Protein AF-A0A6J2PYZ8-F1 (afdb_monomer)

Secondary structure (DSSP, 8-state):
----------------------------------------------------EEEE-SS-SEE-TT--EEEEEE-TT---EEEEEEETTEEPPSS-TTB-TTS-EEEE----TT----EEEEEEESS-TT-EEEE---B--EE------EEEE-SS-SEEETT--EEEEEE-S-TT-EEEEEEEEE-SSSEEEEE-------TTEEEESS--GGG-EEEEEEEEEGGGTEEEEE---EEEEEESS----EEEEE---SS-BTT-EEEEEEE--SSS--EEEEEETTEEPS--SSEEEEE--GGG-EEEEEEEEETTTEEPPPPPPEEE--B-----EEEE-SS-SSB-TT--EEEEEE-SS-S-EEEEEEETTEE--S---TTS-EEEESS--GGG-EEEEEEEEESSSS-BPPP---EEE-B------EEEEEES--SSB-TT--EEEEEEESS-S--EEEEEETTEEES--SSEEEESS--GGG-SEEEEEEEE-SSS-EE------EE--B--PPP--EEEEES-SSEEETT--EEEEEE--S-S-EEEEEEETTEEPS--SSEEEESS--GGG-EEEEEEEEETTT--EEEEPPPEEEEEEPPPPPEEEESSS-SEE-TT--EEEEEE-TTTTSEEEEEEETTEE--S-B-TTS-EEEESS--GGG-EEEEEEEEETTSS-BPPPPBPEEEEE-SSPPBPEEEEES--SEE-TT--EEEEEE--S-S-PEEEEEETTEEES--SSEEEESS--GGG-EEEEEEEEE-SSS-EE-BPPPPEEEEE--SPP--EEEEES--SEEETT--EEEEEE--S-S-EEEEEEETTEEPS--SSEEEESS--GGG-EEEEEEEEETTT--EEEEPPPEEEEEEPPPPPEEEESSS-SEE-TT--EEEEEE-TTTTSEEEEEEETTEEPPP-SSEEE-TTS-EEEESS--GGG-EEEEEEEEESSSS-EEEEPPPEEEEE-SSPPPEEEEEES--SEEETT--EEEEEEESS-S-PEEEEEETTEEE---SSEEEESS--GGG-EEEEEEEEE-SSS-EEPPPPPPEEEEEEPPPBEEEEE-SS-S---TT--EEEEEEETT--S--EEEEEETTEEEEEE-SEEEE-TTT-TT---EEEEEE-SSSSSBPBPPPPB----------------------------------------------------------------------------------------------------------

Radius of gyration: 91.3 Å; Cα contacts (8 Å, |Δi|>4): 2600; chains: 1; bounding box: 168×180×264 Å

Mean predicted aligned error: 24.34 Å

Sequence (1258 aa):
MWLVKVFSVIYFTAVCAAQDPENVSTVSRDVSPASPRPTSMKITTVDEPPVPSLQLLSHWPDVFPSEKVELSCNVAGSSDWTFSWYRNTQKLQDPDPNVSAEGSKLTITAATKTYSGNYSCNGHHKTNTGRATQTSNSVEVRVYDLPKPSLKLLSPWPDVFENETVEFSCEGESADWTITWYKVTKGTNEEKLEDIENLEMLDSYLNITEVTQADEGGYACKAQLESRKVSSGFSDTFQITVYENLPKPTVSKVPTFYPMYVGETVNFTCNVDVSSGWEYQWYKNGVQFSDANKTISIRLSLSDQGKYWCMAYRGETTSTDVSKEIQQDVLEIPVPSVQQITDWMDVFPTESVKLSCNMSDSSDWIYTWYKDEKEVQAPFDSKGATLTITSASAAHEGQYKCKGHLNERSVSSRLGSGLSLKVYDKKPEVILTQDPEYNVMFPGESVSFSCHINVSIGWEYLWYQDGNPLTASGNKYPISSVGTTNMGSYKCEAKRGSEQNFLTIVSQDIRLEVTENKPKPSMTQQPAVDMVYTGESVSFNCKVDSSSGWVYYWYKNGTPLPINTGSFIISDASLSNSGTYNCMAIRDKTKYKTEHSVERILRVSEIPVPSVQQITDWMDVFPTESVKLSCNMSDSSDWTYTWYKDEKEVQAPFDSKGATLTITSASAAHEGQYKCKGHLNERSVSSRLGSGLSLKVYDKKPEVILTQDPEYNVMFPGESVSFSCHINVSIGWEYLWYQDGNPLTASGNKYAISSVGTTNMGSYKCEAKRGSEQNFLTIVSQDIRLEVTENKPKPSMTQQPAVDMVYTGESVSFNCKVDSSSGWVYYWYKNGTPLLINTGSFIISDASLSNSGTYNCMAIRDKTKYKTEHSVERILRVSEIPVPSVQQITDWMDVFPTESVKLSCNMSHSSDWTYTWYKDRQQVQADNTVSFDSDAATLSISSASASHRGQYSCLGKLKSRPVSSIVSSEITLHVYDTKPRVTLMQNPIHNVMHTGDPVTYSCHINVSSGWEYLWHKDGSPLNLFGNNHSISSAVRKNTGSYQCQVKRGSKTIFWSDQSQAVKLDIEERPKADIILLTGWSEVFSTDSLVLRCGMQESQDIWNYTWFKEGKQINLLSEKHTVTPQNDPEQSQYTCEGIRTGRPSYSKRSDPYMTKNLLLKRKVLLSISGCIFFGIIIVFPGCIVLRIFCKPADGEEKPEETELFITMAQLKNSDEGEENGTICSETTPLPITLQEDQGVTSESHDTTENNGELISFKH

InterPro domains:
  IPR003598 Immunoglobulin subtype 2 [SM00408] (64-128)
  IPR003598 Immunoglobulin subtype 2 [SM00408] (161-228)
  IPR003598 Immunoglobulin subtype 2 [SM00408] (261-317)
  IPR003598 Immunoglobulin subtype 2 [SM00408] (348-409)
  IPR003598 Immunoglobulin subtype 2 [SM00408] (442-499)
  IPR003598 Immunoglobulin subtype 2 [SM00408] (533-590)
  IPR003598 Immunoglobulin subtype 2 [SM00408] (622-683)
  IPR003598 Immunoglobulin subtype 2 [SM00408] (716-773)
  IPR003598 Immunoglobulin subtype 2 [SM00408] (807-864)
  IPR003598 Immunoglobulin subtype 2 [SM00408] (896-961)
  IPR003598 Immunoglobulin subtype 2 [SM00408] (994-1051)
  IPR003599 Immunoglobulin domain subtype [SM00409] (58-144)
  IPR003599 Immunoglobulin domain subtype [SM00409] (155-243)
  IPR003599 Immunoglobulin domain subtype [SM00409] (255-327)
  IPR003599 Immunoglobulin domain subtype [SM00409] (342-424)
  IPR003599 Immunoglobulin domain subtype [SM00409] (436-515)
  IPR003599 Immunoglobulin domain subtype [SM00409] (527-601)
  IPR003599 Immunoglobulin domain subtype [SM00409] (616-698)
  IPR003599 Immunoglobulin domain subtype [SM00409] (710-789)
  IPR003599 Immunoglobulin domain subtype [SM00409] (801-875)

Foldseek 3Di:
DDDDDDDDDDDDDDDDDDDDDDDDDDDDDDDDDDDDDDDYDDDYYDDDDDDAAKDWPDPDQEDEQQDWTKIFHDDPPDPQKAKWKDWPNHTDDVVDPQADPRNTMGIGGGDDFVVWTKMWMWMAGNPPRVDTDDTHDMDTHGYDDDDWKEKDWDDPDLEEEFQAKTKMWMDDDDDLKAKWKWFFDDDPPDTDTDTPPDDDDDRTMDMDRGDDQVNFGKMWMWIANVVRGDTDDIYDMDGHHYDHDAWAKEKDKPDDDPDAAQFAKMKMFMDTDDDDQKWKWKDWPNHTDPDRDRMDMDGDDQVPWTKMWMWIAHPDPGTHDIYDIDTDGYHYAWAKEKDWPDQFQAAEFFDWTKIFMDTPDDDQKAKWKDWPNHTDDADADPRRTMHIGRGDDPVQWGKMWMWIDGPPDPGTHDIYDIDTGDYDYDAWAKEKDKPPPKPEAEWQFKMKIFMDIPGTDAKWKWKDWQRHTDPGGDRMDIDRTDDPVPWTKMWMWIWGDDPDIDTHDIYDIDTYHYDHDFWEKEKDKPPPDQEDEFQAKIKMFIDTDDMDQKFKWKDFQNHTDPHGDRMDMDNTDDQVPWGKMKIKIAGNGRRRTGDIYDIGGHGYYHQWAWAWDWPDQFLEAEFQDKTKIFTDTPPRPFKAKWKDWPNHTDDADAPPRNGMGIDRGDDPVPFTWMWMKIDGPPDRDIHDIHDTDTRDYDHHFWDKEKDKPPPKQEEEWFFKIKIFIDTDGTDAKFKWKDFQRHTDPDGDRMDIDRTDDPVPFGWIKMWIWGDDVDTDIGPIYHTDGYHYDHDFWEKAKDKPVRDQEDEFQAKMKMFIDTDNIDQKFKWKDWQNHTDPHGDRMDMDRGDDQVPWTKMWMKIAGNPRRDIGDIHDIGTHGYYHDWAKAKDWPPPWLEAEWFDKGKIFIATVVRVFKAKWKDWQNHTDDDDPFWDAPPRSRMIMGRTDAPVPWTWMWMKIAGPPDRDIHDIYHTDTRHYDHHFWAKAKDKPPPDQEDEFFDKIKMFIDTDDDDAKWKWKDWQNHTDPDTDRMDIDRGDDQVPFTKIKMWIWGDDPRIDTGDIYDIRTHGYYYFFEKEKDWPPPDQEAPPPDKTKIFMDTDPDPDDWFKWKDKVNHTDPDSDRMDMGHCVRCVPKIKMKMKTADPDPVRIGHIYDIDIGDYDDDDDDDDDDDDDDDDDDDDDDDDDDDDDDDDDDDDDDDDDDDDDDDDDDDDDDDDDDDYDDDDDDDDDDDDDDDDDDDDDDDDDDDDDDDDDDDDDDDDDD

Nearest PDB structures (foldseek):
  6grs-assembly1_B  TM=1.734E-01  e=4.015E-24  Mus musculus
  6zdx-assembly1_B  TM=2.141E-01  e=3.101E-15  Homo sapiens
  5z5k-assembly1_A  TM=2.895E-01  e=7.002E-14  Rattus norvegicus
  5k70-assembly4_D  TM=2.344E-01  e=1.889E-14  Mus musculus
  5d71-assembly1_L  TM=3.593E-01  e=8.509E-04  Homo sapiens

Structure (mmCIF, N/CA/C/O backbone):
data_AF-A0A6J2PYZ8-F1
#
_entry.id   AF-A0A6J2PYZ8-F1
#
loop_
_atom_site.group_PDB
_atom_site.id
_atom_site.type_symbol
_atom_site.label_atom_id
_atom_site.label_alt_id
_atom_site.label_comp_id
_atom_site.label_asym_id
_atom_site.label_entity_id
_atom_site.label_seq_id
_atom_site.pdbx_PDB_ins_code
_atom_site.Cartn_x
_atom_site.Cartn_y
_atom_site.Cartn_z
_atom_site.occupancy
_atom_site.B_iso_or_equiv
_atom_site.auth_seq_id
_atom_site.auth_comp_id
_atom_site.auth_asym_id
_atom_site.auth_atom_id
_atom_site.pdbx_PDB_model_num
ATOM 1 N N . MET A 1 1 ? -8.470 -29.893 29.279 1.00 32.50 1 MET A N 1
ATOM 2 C CA . MET A 1 1 ? -8.365 -31.075 28.387 1.00 32.50 1 MET A CA 1
ATOM 3 C C . MET A 1 1 ? -8.376 -30.576 26.936 1.00 32.50 1 MET A C 1
ATOM 5 O O . MET A 1 1 ? -8.956 -29.522 26.727 1.00 32.50 1 MET A O 1
ATOM 9 N N . TRP A 1 2 ? -7.616 -31.095 25.957 1.00 28.53 2 TRP A N 1
ATOM 10 C CA . TRP A 1 2 ? -7.454 -32.494 25.487 1.00 28.53 2 TRP A CA 1
ATOM 11 C C . TRP A 1 2 ? -8.761 -33.084 24.903 1.00 28.53 2 TRP A C 1
ATOM 13 O O . TRP A 1 2 ? -9.775 -32.998 25.582 1.00 28.53 2 TRP A O 1
ATOM 23 N N . LEU A 1 3 ? -8.805 -33.721 23.717 1.00 29.58 3 LEU A N 1
ATOM 24 C CA . LEU A 1 3 ? -7.824 -33.817 22.609 1.00 29.58 3 LEU A CA 1
ATOM 25 C C . LEU A 1 3 ? -8.491 -34.402 21.317 1.00 29.58 3 LEU A C 1
ATOM 27 O O . LEU A 1 3 ? -9.352 -35.256 21.446 1.00 29.58 3 LEU A O 1
ATOM 31 N N . VAL A 1 4 ? -8.006 -34.025 20.117 1.00 31.92 4 VAL A N 1
ATOM 32 C CA . VAL A 1 4 ? -7.855 -34.840 18.863 1.00 31.92 4 VAL A CA 1
ATOM 33 C C . VAL A 1 4 ? -9.047 -35.523 18.112 1.00 31.92 4 VAL A C 1
ATOM 35 O O . VAL A 1 4 ? -9.898 -36.180 18.687 1.00 31.92 4 VAL A O 1
ATOM 38 N N . LYS A 1 5 ? -8.975 -35.398 16.764 1.00 32.19 5 LYS A N 1
ATOM 39 C CA . LYS A 1 5 ? -9.455 -36.200 15.588 1.00 32.19 5 LYS A CA 1
ATOM 40 C C . LYS A 1 5 ? -10.357 -37.456 15.757 1.00 32.19 5 LYS A C 1
ATOM 42 O O . LYS A 1 5 ? -10.081 -38.277 16.619 1.00 32.19 5 LYS A O 1
ATOM 47 N N . VAL A 1 6 ? -11.187 -37.750 14.728 1.00 28.92 6 VAL A N 1
ATOM 48 C CA . VAL A 1 6 ? -11.035 -38.878 13.739 1.00 28.92 6 VAL A CA 1
ATOM 49 C C . VAL A 1 6 ? -12.132 -38.834 12.625 1.00 28.92 6 VAL A C 1
ATOM 51 O O . VAL A 1 6 ? -13.004 -37.972 12.665 1.00 28.92 6 VAL A O 1
ATOM 54 N N . PHE A 1 7 ? -11.999 -39.658 11.570 1.00 30.84 7 PHE A N 1
ATOM 55 C CA . PHE A 1 7 ? -12.661 -39.621 10.243 1.00 30.84 7 PHE A CA 1
ATOM 56 C C . PHE A 1 7 ? -13.963 -40.456 10.062 1.00 30.84 7 PHE A C 1
ATOM 58 O O . PHE A 1 7 ? -14.124 -41.499 10.682 1.00 30.84 7 PHE A O 1
ATOM 65 N N . SER A 1 8 ? -14.790 -39.992 9.108 1.00 32.28 8 SER A N 1
ATOM 66 C CA . SER A 1 8 ? -15.518 -40.640 7.976 1.00 32.28 8 SER A CA 1
ATOM 67 C C . SER A 1 8 ? -16.024 -42.106 7.951 1.00 32.28 8 SER A C 1
ATOM 69 O O . SER A 1 8 ? -15.432 -43.025 8.501 1.00 32.28 8 SER A O 1
ATOM 71 N N . VAL A 1 9 ? -17.075 -42.317 7.131 1.00 31.59 9 VAL A N 1
ATOM 72 C CA . VAL A 1 9 ? -17.690 -43.604 6.699 1.00 31.59 9 VAL A CA 1
ATOM 73 C C . VAL A 1 9 ? -17.970 -43.556 5.169 1.00 31.59 9 VAL A C 1
ATOM 75 O O . VAL A 1 9 ? -17.914 -42.471 4.592 1.00 31.59 9 VAL A O 1
ATOM 78 N N . ILE A 1 10 ? -18.216 -44.694 4.488 1.00 36.31 10 ILE A N 1
ATOM 79 C CA . ILE A 1 10 ? -18.194 -44.843 3.006 1.00 36.31 10 ILE A CA 1
ATOM 80 C C . ILE A 1 10 ? -19.425 -45.616 2.446 1.00 36.31 10 ILE A C 1
ATOM 82 O O . ILE A 1 10 ? -19.970 -46.486 3.121 1.00 36.31 10 ILE A O 1
ATOM 86 N N . TYR A 1 11 ? -19.816 -45.326 1.194 1.00 30.72 11 TYR A N 1
ATOM 87 C CA . TYR A 1 11 ? -20.765 -46.044 0.304 1.00 30.72 11 TYR A CA 1
ATOM 88 C C . TYR A 1 11 ? -20.136 -46.113 -1.118 1.00 30.72 11 TYR A C 1
ATOM 90 O O . TYR A 1 11 ? -19.467 -45.149 -1.476 1.00 30.72 11 TYR A O 1
ATOM 98 N N . PHE A 1 12 ? -20.355 -47.080 -2.029 1.00 30.48 12 PHE A N 1
ATOM 99 C CA . PHE A 1 12 ? -20.549 -48.552 -1.983 1.00 30.48 12 PHE A CA 1
ATOM 100 C C . PHE A 1 12 ? -20.408 -49.105 -3.444 1.00 30.48 12 PHE A C 1
ATOM 102 O O . PHE A 1 12 ? -20.537 -48.311 -4.372 1.00 30.48 12 PHE A O 1
ATOM 109 N N . THR A 1 13 ? -20.251 -50.430 -3.667 1.00 33.50 13 THR A N 1
ATOM 110 C CA . THR A 1 13 ? -20.208 -51.158 -4.992 1.00 33.50 13 THR A CA 1
ATOM 111 C C . THR A 1 13 ? -18.964 -50.900 -5.891 1.00 33.50 13 THR A C 1
ATOM 113 O O . THR A 1 13 ? -18.369 -49.839 -5.765 1.00 33.50 13 THR A O 1
ATOM 116 N N . ALA A 1 14 ? -18.486 -51.750 -6.830 1.00 33.97 14 ALA A N 1
ATOM 117 C CA . ALA A 1 14 ? -18.586 -53.203 -7.166 1.00 33.97 14 ALA A CA 1
ATOM 118 C C . ALA A 1 14 ? -17.681 -53.503 -8.422 1.00 33.97 14 ALA A C 1
ATOM 120 O O . ALA A 1 14 ? -17.333 -52.538 -9.093 1.00 33.97 14 ALA A O 1
ATOM 121 N N . VAL A 1 15 ? -17.280 -54.712 -8.891 1.00 31.75 15 VAL A N 1
ATOM 122 C CA . VAL A 1 15 ? -17.178 -56.122 -8.401 1.00 31.75 15 VAL A CA 1
ATOM 123 C C . VAL A 1 15 ? -16.319 -56.964 -9.404 1.00 31.75 15 VAL A C 1
ATOM 125 O O . VAL A 1 15 ? -16.527 -56.814 -10.600 1.00 31.75 15 VAL A O 1
ATOM 128 N N . CYS A 1 16 ? -15.459 -57.884 -8.913 1.00 30.91 16 CYS A N 1
ATOM 129 C CA . CYS A 1 16 ? -14.822 -59.073 -9.569 1.00 30.91 16 CYS A CA 1
ATOM 130 C C . CYS A 1 16 ? -13.926 -58.947 -10.837 1.00 30.91 16 CYS A C 1
ATOM 132 O O . CYS A 1 16 ? -14.216 -58.169 -11.734 1.00 30.91 16 CYS A O 1
ATOM 134 N N . ALA A 1 17 ? -12.884 -59.780 -11.044 1.00 32.44 17 ALA A N 1
ATOM 135 C CA . ALA A 1 17 ? -12.149 -60.785 -10.222 1.00 32.44 17 ALA A CA 1
ATOM 136 C C . ALA A 1 17 ? -10.915 -61.312 -11.026 1.00 32.44 17 ALA A C 1
ATOM 138 O O . ALA A 1 17 ? -10.863 -61.066 -12.226 1.00 32.44 17 ALA A O 1
ATOM 139 N N . ALA A 1 18 ? -9.927 -62.060 -10.501 1.00 29.61 18 ALA A N 1
ATOM 140 C CA . ALA A 1 18 ? -9.557 -62.387 -9.109 1.00 29.61 18 ALA A CA 1
ATOM 141 C C . ALA A 1 18 ? -8.125 -61.876 -8.768 1.00 29.61 18 ALA A C 1
ATOM 143 O O . ALA A 1 18 ? -8.055 -60.742 -8.303 1.00 29.61 18 ALA A O 1
ATOM 144 N N . GLN A 1 19 ? -6.971 -62.534 -9.000 1.00 28.67 19 GLN A N 1
ATOM 145 C CA . GLN A 1 19 ? -6.603 -63.930 -9.345 1.00 28.67 19 GLN A CA 1
ATOM 146 C C . GLN A 1 19 ? -5.056 -64.092 -9.221 1.00 28.67 19 GLN A C 1
ATOM 148 O O . GLN A 1 19 ? -4.351 -63.087 -9.243 1.00 28.67 19 GLN A O 1
ATOM 153 N N . ASP A 1 20 ? -4.467 -65.291 -9.311 1.00 35.50 20 ASP A N 1
ATOM 154 C CA . ASP A 1 20 ? -4.245 -66.226 -8.185 1.00 35.50 20 ASP A CA 1
ATOM 155 C C . ASP A 1 20 ? -3.051 -67.166 -8.476 1.00 35.50 20 ASP A C 1
ATOM 157 O O . ASP A 1 20 ? -2.723 -67.350 -9.655 1.00 35.50 20 ASP A O 1
ATOM 161 N N . PRO A 1 21 ? -2.434 -67.826 -7.466 1.00 45.81 21 PRO A N 1
ATOM 162 C CA . PRO A 1 21 ? -2.659 -67.765 -6.005 1.00 45.81 21 PRO A CA 1
ATOM 163 C C . PRO A 1 21 ? -1.534 -66.938 -5.312 1.00 45.81 21 PRO A C 1
ATOM 165 O O . PRO A 1 21 ? -1.051 -66.006 -5.944 1.00 45.81 21 PRO A O 1
ATOM 168 N N . GLU A 1 22 ? -1.043 -67.064 -4.063 1.00 30.88 22 GLU A N 1
ATOM 169 C CA . GLU A 1 22 ? -1.050 -67.994 -2.896 1.00 30.88 22 GLU A CA 1
ATOM 170 C C . GLU A 1 22 ? -0.794 -67.124 -1.613 1.00 30.88 22 GLU A C 1
ATOM 172 O O . GLU A 1 22 ? -0.346 -65.987 -1.748 1.00 30.88 22 GLU A O 1
ATOM 177 N N . ASN A 1 23 ? -0.851 -67.560 -0.340 1.00 29.19 23 ASN A N 1
ATOM 178 C CA . ASN A 1 23 ? -1.755 -68.400 0.486 1.00 29.19 23 ASN A CA 1
ATOM 179 C C . ASN A 1 23 ? -1.157 -68.424 1.936 1.00 29.19 23 ASN A C 1
ATOM 181 O O . ASN A 1 23 ? -0.111 -67.819 2.161 1.00 29.19 23 ASN A O 1
ATOM 185 N N . VAL A 1 24 ? -1.690 -69.037 3.006 1.00 31.03 24 VAL A N 1
ATOM 186 C CA . VAL A 1 24 ? -2.994 -69.662 3.301 1.00 31.03 24 VAL A CA 1
ATOM 187 C C . VAL A 1 24 ? -3.332 -69.429 4.790 1.00 31.03 24 VAL A C 1
ATOM 189 O O . VAL A 1 24 ? -2.463 -69.581 5.640 1.00 31.03 24 VAL A O 1
ATOM 192 N N . SER A 1 25 ? -4.604 -69.151 5.114 1.00 28.91 25 SER A N 1
ATOM 193 C CA . SER A 1 25 ? -5.242 -69.189 6.464 1.00 28.91 25 SER A CA 1
ATOM 194 C C . SER A 1 25 ? -4.668 -68.320 7.618 1.00 28.91 25 SER A C 1
ATOM 196 O O . SER A 1 25 ? -3.472 -68.318 7.865 1.00 28.91 25 SER A O 1
ATOM 198 N N . THR A 1 26 ? -5.386 -67.519 8.426 1.00 30.78 26 THR A N 1
ATOM 199 C CA . THR A 1 26 ? -6.819 -67.224 8.729 1.00 30.78 26 THR A CA 1
ATOM 200 C C . THR A 1 26 ? -7.565 -68.065 9.804 1.00 30.78 26 THR A C 1
ATOM 202 O O . THR A 1 26 ? -7.314 -69.248 9.980 1.00 30.78 26 THR A O 1
ATOM 205 N N . VAL A 1 27 ? -8.537 -67.401 10.479 1.00 32.75 27 VAL A N 1
ATOM 206 C CA . VAL A 1 27 ? -9.707 -67.925 11.258 1.00 32.75 27 VAL A CA 1
ATOM 207 C C . VAL A 1 27 ? -9.625 -68.124 12.808 1.00 32.75 27 VAL A C 1
ATOM 209 O O . VAL A 1 27 ? -9.594 -69.227 13.330 1.00 32.75 27 VAL A O 1
ATOM 212 N N . SER A 1 28 ? -9.804 -67.004 13.536 1.00 29.86 28 SER A N 1
ATOM 213 C CA . SER A 1 28 ? -10.987 -66.670 14.391 1.00 29.86 28 SER A CA 1
ATOM 214 C C . SER A 1 28 ? -11.250 -67.170 15.849 1.00 29.86 28 SER A C 1
ATOM 216 O O . SER A 1 28 ? -11.168 -68.352 16.150 1.00 29.86 28 SER A O 1
ATOM 218 N N . ARG A 1 29 ? -11.833 -66.223 16.627 1.00 33.47 29 ARG A N 1
ATOM 219 C CA . ARG A 1 29 ? -12.953 -66.297 17.619 1.00 33.47 29 ARG A CA 1
ATOM 220 C C . ARG A 1 29 ? -12.786 -66.722 19.107 1.00 33.47 29 ARG A C 1
ATOM 222 O O . ARG A 1 29 ? -12.681 -67.891 19.440 1.00 33.47 29 ARG A O 1
ATOM 229 N N . ASP A 1 30 ? -13.038 -65.708 19.953 1.00 28.58 30 ASP A N 1
ATOM 230 C CA . ASP A 1 30 ? -14.061 -65.614 21.027 1.00 28.58 30 ASP A CA 1
ATOM 231 C C . ASP A 1 30 ? -13.911 -66.227 22.452 1.00 28.58 30 ASP A C 1
ATOM 233 O O . ASP A 1 30 ? -13.783 -67.427 22.657 1.00 28.58 30 ASP A O 1
ATOM 237 N N . VAL A 1 31 ? -14.160 -65.328 23.429 1.00 32.19 31 VAL A N 1
ATOM 238 C CA . VAL A 1 31 ? -14.712 -65.496 24.803 1.00 32.19 31 VAL A CA 1
ATOM 239 C C . VAL A 1 31 ? -13.803 -65.941 25.984 1.00 32.19 31 VAL A C 1
ATOM 241 O O . VAL A 1 31 ? -13.267 -67.039 26.061 1.00 32.19 31 VAL A O 1
ATOM 244 N N . SER A 1 32 ? -13.729 -65.032 26.971 1.00 29.23 32 SER A N 1
ATOM 245 C CA . SER A 1 32 ? -13.197 -65.105 28.357 1.00 29.23 32 SER A CA 1
ATOM 246 C C . SER A 1 32 ? -13.974 -66.095 29.275 1.00 29.23 32 SER A C 1
ATOM 248 O O . SER A 1 32 ? -15.089 -66.438 28.884 1.00 29.23 32 SER A O 1
ATOM 250 N N . PRO A 1 33 ? -13.542 -66.472 30.521 1.00 38.66 33 PRO A N 1
ATOM 251 C CA . PRO A 1 33 ? -12.645 -65.723 31.431 1.00 38.66 33 PRO A CA 1
ATOM 252 C C . PRO A 1 33 ? -11.700 -66.525 32.390 1.00 38.66 33 PRO A C 1
ATOM 254 O O . PRO A 1 33 ? -11.682 -67.746 32.419 1.00 38.66 33 PRO A O 1
ATOM 257 N N . ALA A 1 34 ? -11.002 -65.773 33.262 1.00 26.53 34 ALA A N 1
ATOM 258 C CA . ALA A 1 34 ? -10.495 -66.135 34.609 1.00 26.53 34 ALA A CA 1
ATOM 259 C C . ALA A 1 34 ? -9.280 -67.099 34.815 1.00 26.53 34 ALA A C 1
ATOM 261 O O . ALA A 1 34 ? -9.366 -68.313 34.707 1.00 26.53 34 ALA A O 1
ATOM 262 N N . SER A 1 35 ? -8.173 -66.477 35.264 1.00 31.56 35 SER A N 1
ATOM 263 C CA . SER A 1 35 ? -7.057 -66.900 36.164 1.00 31.56 35 SER A CA 1
ATOM 264 C C . SER A 1 35 ? -7.267 -68.110 37.123 1.00 31.56 35 SER A C 1
ATOM 266 O O . SER A 1 35 ? -8.413 -68.275 37.543 1.00 31.56 35 SER A O 1
ATOM 268 N N . PRO A 1 36 ? -6.224 -68.840 37.645 1.00 41.25 36 PRO A N 1
ATOM 269 C CA . PRO A 1 36 ? -4.743 -68.716 37.512 1.00 41.25 36 PRO A CA 1
ATOM 270 C C . PRO A 1 36 ? -3.955 -70.037 37.156 1.00 41.25 36 PRO A C 1
ATOM 272 O O . PRO A 1 36 ? -4.533 -71.068 36.837 1.00 41.25 36 PRO A O 1
ATOM 275 N N . ARG A 1 37 ? -2.601 -69.994 37.229 1.00 40.69 37 ARG A N 1
ATOM 276 C CA . ARG A 1 37 ? -1.563 -71.092 37.207 1.00 40.69 37 ARG A CA 1
ATOM 277 C C . ARG A 1 37 ? -1.878 -72.349 38.091 1.00 40.69 37 ARG A C 1
ATOM 279 O O . ARG A 1 37 ? -2.582 -72.113 39.072 1.00 40.69 37 ARG A O 1
ATOM 286 N N . PRO A 1 38 ? -1.247 -73.576 37.951 1.00 44.47 38 PRO A N 1
ATOM 287 C CA . PRO A 1 38 ? -0.261 -74.130 36.944 1.00 44.47 38 PRO A CA 1
ATOM 288 C C . PRO A 1 38 ? -0.291 -75.694 36.525 1.00 44.47 38 PRO A C 1
ATOM 290 O O . PRO A 1 38 ? -0.389 -76.539 37.410 1.00 44.47 38 PRO A O 1
ATOM 293 N N . THR A 1 39 ? 0.037 -76.123 35.253 1.00 49.41 39 THR A N 1
ATOM 294 C CA . THR A 1 39 ? 0.752 -77.425 34.785 1.00 49.41 39 THR A CA 1
ATOM 295 C C . THR A 1 39 ? 0.164 -78.751 34.006 1.00 49.41 39 THR A C 1
ATOM 297 O O . THR A 1 39 ? 0.622 -79.829 34.375 1.00 49.41 39 THR A O 1
ATOM 300 N N . SER A 1 40 ? -0.640 -78.763 32.859 1.00 49.88 40 SER A N 1
ATOM 301 C CA . SER A 1 40 ? -0.668 -79.660 31.546 1.00 49.88 40 SER A CA 1
ATOM 302 C C . SER A 1 40 ? -1.338 -81.116 31.179 1.00 49.88 40 SER A C 1
ATOM 304 O O . SER A 1 40 ? -1.397 -81.948 32.076 1.00 49.88 40 SER A O 1
ATOM 306 N N . MET A 1 41 ? -1.717 -81.471 29.858 1.00 48.47 41 MET A N 1
ATOM 307 C CA . MET A 1 41 ? -1.630 -82.798 28.989 1.00 48.47 41 MET A CA 1
ATOM 308 C C . MET A 1 41 ? -2.808 -83.596 28.139 1.00 48.47 41 MET A C 1
ATOM 310 O O . MET A 1 41 ? -3.814 -83.918 28.757 1.00 48.47 41 MET A O 1
ATOM 314 N N . LYS A 1 42 ? -2.580 -84.130 26.849 1.00 51.75 42 LYS A N 1
ATOM 315 C CA . LYS A 1 42 ? -2.990 -85.441 26.035 1.00 51.75 42 LYS A CA 1
ATOM 316 C C . LYS A 1 42 ? -4.263 -85.765 25.048 1.00 51.75 42 LYS A C 1
ATOM 318 O O . LYS A 1 42 ? -5.315 -85.216 25.331 1.00 51.75 42 LYS A O 1
ATOM 323 N N . ILE A 1 43 ? -4.184 -86.723 24.004 1.00 45.84 43 ILE A N 1
ATOM 324 C CA . ILE A 1 43 ? -5.202 -87.688 23.246 1.00 45.84 43 ILE A CA 1
ATOM 325 C C . ILE A 1 43 ? -5.228 -87.943 21.615 1.00 45.84 43 ILE A C 1
ATOM 327 O O . ILE A 1 43 ? -4.589 -87.150 20.934 1.00 45.84 43 ILE A O 1
ATOM 331 N N . THR A 1 44 ? -5.857 -89.037 20.984 1.00 43.69 44 THR A N 1
ATOM 332 C CA . THR A 1 44 ? -5.900 -89.603 19.506 1.00 43.69 44 THR A CA 1
ATOM 333 C C . THR A 1 44 ? -7.195 -90.489 19.054 1.00 43.69 44 THR A C 1
ATOM 335 O O . THR A 1 44 ? -8.054 -90.507 19.930 1.00 43.69 44 THR A O 1
ATOM 338 N N . THR A 1 45 ? -7.580 -91.272 17.936 1.00 40.53 45 THR A N 1
ATOM 339 C CA . THR A 1 45 ? -7.290 -91.836 16.483 1.00 40.53 45 THR A CA 1
ATOM 340 C C . THR A 1 45 ? -8.523 -92.738 15.871 1.00 40.53 45 THR A C 1
ATOM 342 O O . THR A 1 45 ? -9.442 -92.810 16.678 1.00 40.53 45 THR A O 1
ATOM 345 N N . VAL A 1 46 ? -8.805 -93.490 14.702 1.00 29.17 46 VAL A N 1
ATOM 346 C CA . VAL A 1 46 ? -8.346 -94.009 13.287 1.00 29.17 46 VAL A CA 1
ATOM 347 C C . VAL A 1 46 ? -9.490 -94.745 12.352 1.00 29.17 46 VAL A C 1
ATOM 349 O O . VAL A 1 46 ? -10.575 -94.859 12.907 1.00 29.17 46 VAL A O 1
ATOM 352 N N . ASP A 1 47 ? -9.336 -95.245 11.043 1.00 25.02 47 ASP A N 1
ATOM 353 C CA . ASP A 1 47 ? -10.395 -95.828 10.025 1.00 25.02 47 ASP A CA 1
ATOM 354 C C . ASP A 1 47 ? -10.025 -96.979 8.893 1.00 25.02 47 ASP A C 1
ATOM 356 O O . ASP A 1 47 ? -8.954 -97.559 9.072 1.00 25.02 47 ASP A O 1
ATOM 360 N N . GLU A 1 48 ? -10.819 -97.377 7.795 1.00 7.87 48 GLU A N 1
ATOM 361 C CA . GLU A 1 48 ? -10.829 -98.732 6.989 1.00 7.87 48 GLU A CA 1
ATOM 362 C C . GLU A 1 48 ? -10.790 -99.040 5.352 1.00 7.87 48 GLU A C 1
ATOM 364 O O . GLU A 1 48 ? -9.658 -99.159 4.880 1.00 7.87 48 GLU A O 1
ATOM 369 N N . PRO A 1 49 ? -11.840 -99.370 4.462 1.00 33.81 49 PRO A N 1
ATOM 370 C CA . PRO A 1 49 ? -11.962 -100.588 3.477 1.00 33.81 49 PRO A CA 1
ATOM 371 C C . PRO A 1 49 ? -12.167 -100.582 1.834 1.00 33.81 49 PRO A C 1
ATOM 373 O O . PRO A 1 49 ? -12.201 -99.493 1.267 1.00 33.81 49 PRO A O 1
ATOM 376 N N . PRO A 1 50 ? -12.310 -101.745 1.024 1.00 61.78 50 PRO A N 1
ATOM 377 C CA . PRO A 1 50 ? -12.124 -101.960 -0.517 1.00 61.78 50 PRO A CA 1
ATOM 378 C C . PRO A 1 50 ? -13.133 -102.792 -1.524 1.00 61.78 50 PRO A C 1
ATOM 380 O O . PRO A 1 50 ? -14.256 -103.074 -1.116 1.00 61.78 50 PRO A O 1
ATOM 383 N N . VAL A 1 51 ? -12.803 -103.198 -2.836 1.00 72.56 51 VAL A N 1
ATOM 384 C CA . VAL A 1 51 ? -13.729 -103.638 -4.038 1.00 72.56 51 VAL A CA 1
ATOM 385 C C . VAL A 1 51 ? -13.215 -104.639 -5.255 1.00 72.56 51 VAL A C 1
ATOM 387 O O . VAL A 1 51 ? -12.051 -105.021 -5.160 1.00 72.56 51 VAL A O 1
ATOM 390 N N . PRO A 1 52 ? -13.972 -105.128 -6.355 1.00 74.12 52 PRO A N 1
ATOM 391 C CA . PRO A 1 52 ? -13.675 -106.269 -7.389 1.00 74.12 52 PRO A CA 1
ATOM 392 C C . PRO A 1 52 ? -13.870 -106.185 -8.994 1.00 74.12 52 PRO A C 1
ATOM 394 O O . PRO A 1 52 ? -14.431 -105.178 -9.412 1.00 74.12 52 PRO A O 1
ATOM 397 N N . SER A 1 53 ? -13.546 -107.232 -9.874 1.00 76.12 53 SER A N 1
ATOM 398 C CA . SER A 1 53 ? -13.925 -107.449 -11.362 1.00 76.12 53 SER A CA 1
ATOM 399 C C . SER A 1 53 ? -13.328 -108.655 -12.264 1.00 76.12 53 SER A C 1
ATOM 401 O O . SER A 1 53 ? -12.744 -109.613 -11.765 1.00 76.12 53 SER A O 1
ATOM 403 N N . LEU A 1 54 ? -13.428 -108.614 -13.633 1.00 80.00 54 LEU A N 1
ATOM 404 C CA . LEU A 1 54 ? -12.365 -108.991 -14.638 1.00 80.00 54 LEU A CA 1
ATOM 405 C C . LEU A 1 54 ? -11.882 -107.716 -15.362 1.00 80.00 54 LEU A C 1
ATOM 407 O O . LEU A 1 54 ? -12.698 -106.922 -15.836 1.00 80.00 54 LEU A O 1
ATOM 411 N N . GLN A 1 55 ? -10.567 -107.539 -15.508 1.00 75.50 55 GLN A N 1
ATOM 412 C CA . GLN A 1 55 ? -9.928 -106.317 -16.014 1.00 75.50 55 GLN A CA 1
ATOM 413 C C . GLN A 1 55 ? -8.803 -106.583 -17.030 1.00 75.50 55 GLN A C 1
ATOM 415 O O . GLN A 1 55 ? -8.041 -107.540 -16.896 1.00 75.50 55 GLN A O 1
ATOM 420 N N . LEU A 1 56 ? -8.655 -105.680 -18.004 1.00 78.81 56 LEU A N 1
ATOM 421 C CA . LEU A 1 56 ? -7.406 -105.482 -18.746 1.00 78.81 56 LEU A CA 1
ATOM 422 C C . LEU A 1 56 ? -6.455 -104.655 -17.863 1.00 78.81 56 LEU A C 1
ATOM 424 O O . LEU A 1 56 ? -6.869 -103.649 -17.294 1.00 78.81 56 LEU A O 1
ATOM 428 N N . LEU A 1 57 ? -5.207 -105.099 -17.725 1.00 73.00 57 LEU A N 1
ATOM 429 C CA . LEU A 1 57 ? -4.163 -104.453 -16.918 1.00 73.00 57 LEU A CA 1
ATOM 430 C C . LEU A 1 57 ? -3.132 -103.685 -17.762 1.00 73.00 57 LEU A C 1
ATOM 432 O O . LEU A 1 57 ? -2.360 -102.894 -17.225 1.00 73.00 57 LEU A O 1
ATOM 436 N N . SER A 1 58 ? -3.101 -103.913 -19.075 1.00 66.69 58 SER A N 1
ATOM 437 C CA . SER A 1 58 ? -2.340 -103.109 -20.037 1.00 66.69 58 SER A CA 1
ATOM 438 C C . SER A 1 58 ? -3.183 -101.961 -20.593 1.00 66.69 58 SER A C 1
ATOM 440 O O . SER A 1 58 ? -4.369 -102.135 -20.850 1.00 66.69 58 SER A O 1
ATOM 442 N N . HIS A 1 59 ? -2.560 -100.806 -20.838 1.00 66.19 59 HIS A N 1
ATOM 443 C CA . HIS A 1 59 ? -3.264 -99.578 -21.231 1.00 66.19 59 HIS A CA 1
ATOM 444 C C . HIS A 1 59 ? -4.021 -99.657 -22.569 1.00 66.19 59 HIS A C 1
ATOM 446 O O . HIS A 1 59 ? -5.034 -98.979 -22.716 1.00 66.19 59 HIS A O 1
ATOM 452 N N . TRP A 1 60 ? -3.561 -100.469 -23.529 1.00 70.75 60 TRP A N 1
ATOM 453 C CA . TRP A 1 60 ? -4.090 -100.481 -24.899 1.00 70.75 60 TRP A CA 1
ATOM 454 C C . TRP A 1 60 ? -4.289 -101.908 -25.440 1.00 70.75 60 TRP A C 1
ATOM 456 O O . TRP A 1 60 ? -3.482 -102.786 -25.121 1.00 70.75 60 TRP A O 1
ATOM 466 N N . PRO A 1 61 ? -5.320 -102.147 -26.277 1.00 58.12 61 PRO A N 1
ATOM 467 C CA . PRO A 1 61 ? -5.481 -103.394 -27.027 1.00 58.12 61 PRO A CA 1
ATOM 468 C C . PRO A 1 61 ? -4.691 -103.406 -28.350 1.00 58.12 61 PRO A C 1
ATOM 470 O O . PRO A 1 61 ? -4.257 -104.467 -28.790 1.00 58.12 61 PRO A O 1
ATOM 473 N N . ASP A 1 62 ? -4.476 -102.247 -28.979 1.00 72.81 62 ASP A N 1
ATOM 474 C CA . ASP A 1 62 ? -3.783 -102.117 -30.267 1.00 72.81 62 ASP A CA 1
ATOM 475 C C . ASP A 1 62 ? -2.328 -101.683 -30.030 1.00 72.81 62 ASP A C 1
ATOM 477 O O . ASP A 1 62 ? -2.098 -100.593 -29.503 1.00 72.81 62 ASP A O 1
ATOM 481 N N . VAL A 1 63 ? -1.348 -102.510 -30.414 1.00 71.69 63 VAL A N 1
ATOM 482 C CA . VAL A 1 63 ? 0.081 -102.344 -30.066 1.00 71.69 63 VAL A CA 1
ATOM 483 C C . VAL A 1 63 ? 1.037 -102.198 -31.264 1.00 71.69 63 VAL A C 1
ATOM 485 O O . VAL A 1 63 ? 0.724 -102.560 -32.395 1.00 71.69 63 VAL A O 1
ATOM 488 N N . PHE A 1 64 ? 2.239 -101.683 -31.024 1.00 72.00 64 PHE A N 1
ATOM 489 C CA . PHE A 1 64 ? 3.405 -101.845 -31.897 1.00 72.00 64 PHE A CA 1
ATOM 490 C C . PHE A 1 64 ? 4.294 -103.002 -31.382 1.00 72.00 64 PHE A C 1
ATOM 492 O O . PHE A 1 64 ? 4.156 -103.404 -30.223 1.00 72.00 64 PHE A O 1
ATOM 499 N N . PRO A 1 65 ? 5.215 -103.567 -32.193 1.00 65.25 65 PRO A N 1
ATOM 500 C CA . PRO A 1 65 ? 5.933 -104.810 -31.863 1.00 65.25 65 PRO A CA 1
ATOM 501 C C . PRO A 1 65 ? 6.822 -104.788 -30.602 1.00 65.25 65 PRO A C 1
ATOM 503 O O . PRO A 1 65 ? 7.352 -105.830 -30.219 1.00 65.25 65 PRO A O 1
ATOM 506 N N . SER A 1 66 ? 7.001 -103.626 -29.969 1.00 65.19 66 SER A N 1
ATOM 507 C CA . SER A 1 66 ? 7.778 -103.396 -28.744 1.00 65.19 66 SER A CA 1
ATOM 508 C C . SER A 1 66 ? 6.946 -103.346 -27.446 1.00 65.19 66 SER A C 1
ATOM 510 O O . SER A 1 66 ? 7.524 -103.211 -26.367 1.00 65.19 66 SER A O 1
ATOM 512 N N . GLU A 1 67 ? 5.613 -103.444 -27.510 1.00 71.50 67 GLU A N 1
ATOM 513 C CA . GLU A 1 67 ? 4.705 -103.276 -26.359 1.00 71.50 67 GLU A CA 1
ATOM 514 C C . GLU A 1 67 ? 4.106 -104.616 -25.844 1.00 71.50 67 GLU A C 1
ATOM 516 O O . GLU A 1 67 ? 4.219 -105.666 -26.481 1.00 71.50 67 GLU A O 1
ATOM 521 N N . LYS A 1 68 ? 3.472 -104.598 -24.655 1.00 66.50 68 LYS A N 1
ATOM 522 C CA . LYS A 1 68 ? 2.985 -105.792 -23.916 1.00 66.50 68 LYS A CA 1
ATOM 523 C C . LYS A 1 68 ? 1.526 -105.674 -23.442 1.00 66.50 68 LYS A C 1
ATOM 525 O O . LYS A 1 68 ? 1.056 -104.569 -23.175 1.00 66.50 68 LYS A O 1
ATOM 530 N N . VAL A 1 69 ? 0.848 -106.813 -23.250 1.00 74.75 69 VAL A N 1
ATOM 531 C CA . VAL A 1 69 ? -0.591 -106.903 -22.909 1.00 74.75 69 VAL A CA 1
ATOM 532 C C . VAL A 1 69 ? -0.836 -107.819 -21.696 1.00 74.75 69 VAL A C 1
ATOM 534 O O . VAL A 1 69 ? -0.197 -108.860 -21.579 1.00 74.75 69 VAL A O 1
ATOM 537 N N . GLU A 1 70 ? -1.748 -107.462 -20.779 1.00 77.81 70 GLU A N 1
ATOM 538 C CA . GLU A 1 70 ? -2.050 -108.236 -19.552 1.00 77.81 70 GLU A CA 1
ATOM 539 C C . GLU A 1 70 ? -3.537 -108.164 -19.134 1.00 77.81 70 GLU A C 1
ATOM 541 O O . GLU A 1 70 ? -4.181 -107.135 -19.315 1.00 77.81 70 GLU A O 1
ATOM 546 N N . LEU A 1 71 ? -4.074 -109.228 -18.519 1.00 80.94 71 LEU A N 1
ATOM 547 C CA . LEU A 1 71 ? -5.479 -109.428 -18.105 1.00 80.94 71 LEU A CA 1
ATOM 548 C C . LEU A 1 71 ? -5.562 -110.036 -16.681 1.00 80.94 71 LEU A C 1
ATOM 550 O O . LEU A 1 71 ? -4.679 -110.800 -16.301 1.00 80.94 71 LEU A O 1
ATOM 554 N N . SER A 1 72 ? -6.610 -109.752 -15.893 1.00 80.81 72 SER A N 1
ATOM 555 C CA . SER A 1 72 ? -6.783 -110.239 -14.501 1.00 80.81 72 SER A CA 1
ATOM 556 C C . SER A 1 72 ? -8.246 -110.469 -14.084 1.00 80.81 72 SER A C 1
ATOM 558 O O . SER A 1 72 ? -9.136 -109.793 -14.592 1.00 80.81 72 SER A O 1
ATOM 560 N N . CYS A 1 73 ? -8.492 -111.400 -13.152 1.00 80.81 73 CYS A N 1
ATOM 561 C CA . CYS A 1 73 ? -9.805 -111.894 -12.704 1.00 80.81 73 CYS A CA 1
ATOM 562 C C . CYS A 1 73 ? -9.862 -111.989 -11.156 1.00 80.81 73 CYS A C 1
ATOM 564 O O . CYS A 1 73 ? -9.004 -112.648 -10.565 1.00 80.81 73 CYS A O 1
ATOM 566 N N . ASN A 1 74 ? -10.828 -111.342 -10.477 1.00 78.88 74 ASN A N 1
ATOM 567 C CA . ASN A 1 74 ? -10.871 -111.255 -9.002 1.00 78.88 74 ASN A CA 1
ATOM 568 C C . ASN A 1 74 ? -12.280 -111.139 -8.357 1.00 78.88 74 ASN A C 1
ATOM 570 O O . ASN A 1 74 ? -13.255 -110.715 -8.970 1.00 78.88 74 ASN A O 1
ATOM 574 N N . VAL A 1 75 ? -12.371 -111.472 -7.058 1.00 76.88 75 VAL A N 1
ATOM 575 C CA . VAL A 1 75 ? -13.578 -111.337 -6.205 1.00 76.88 75 VAL A CA 1
ATOM 576 C C . VAL A 1 75 ? -13.326 -110.317 -5.083 1.00 76.88 75 VAL A C 1
ATOM 578 O O . VAL A 1 75 ? -12.200 -110.177 -4.612 1.00 76.88 75 VAL A O 1
ATOM 581 N N . ALA A 1 76 ? -14.364 -109.591 -4.649 1.00 65.62 76 ALA A N 1
ATOM 582 C CA . ALA A 1 76 ? -14.253 -108.551 -3.615 1.00 65.62 76 ALA A CA 1
ATOM 583 C C . ALA A 1 76 ? -14.125 -109.161 -2.227 1.00 65.62 76 ALA A C 1
ATOM 585 O O . ALA A 1 76 ? -14.841 -110.107 -1.903 1.00 65.62 76 ALA A O 1
ATOM 586 N N . GLY A 1 77 ? -13.284 -108.553 -1.387 1.00 60.22 77 GLY A N 1
ATOM 587 C CA . GLY A 1 77 ? -13.255 -108.805 0.058 1.00 60.22 77 GLY A CA 1
ATOM 588 C C . GLY A 1 77 ? -12.933 -110.245 0.476 1.00 60.22 77 GLY A C 1
ATOM 589 O O . GLY A 1 77 ? -13.081 -110.576 1.645 1.00 60.22 77 GLY A O 1
ATOM 590 N N . SER A 1 78 ? -12.521 -111.111 -0.452 1.00 60.94 78 SER A N 1
ATOM 591 C CA . SER A 1 78 ? -12.238 -112.520 -0.193 1.00 60.94 78 SER A CA 1
ATOM 592 C C . SER A 1 78 ? -11.221 -113.037 -1.207 1.00 60.94 78 SER A C 1
ATOM 594 O O . SER A 1 78 ? -11.455 -113.029 -2.416 1.00 60.94 78 SER A O 1
ATOM 596 N N . SER A 1 79 ? -10.086 -113.514 -0.699 1.00 67.00 79 SER A N 1
ATOM 597 C CA . SER A 1 79 ? -9.057 -114.223 -1.467 1.00 67.00 79 SER A CA 1
ATOM 598 C C . SER A 1 79 ? -9.346 -115.727 -1.567 1.00 67.00 79 SER A C 1
ATOM 600 O O . SER A 1 79 ? -8.539 -116.487 -2.106 1.00 67.00 79 SER A O 1
ATOM 602 N N . ASP A 1 80 ? -10.509 -116.179 -1.090 1.00 70.44 80 ASP A N 1
ATOM 603 C CA . ASP A 1 80 ? -10.910 -117.584 -0.995 1.00 70.44 80 ASP A CA 1
ATOM 604 C C . ASP A 1 80 ? -11.329 -118.201 -2.338 1.00 70.44 80 ASP A C 1
ATOM 606 O O . ASP A 1 80 ? -12.051 -119.191 -2.341 1.00 70.44 80 ASP A O 1
ATOM 610 N N . TRP A 1 81 ? -10.898 -117.656 -3.481 1.00 74.69 81 TRP A N 1
ATOM 611 C CA . TRP A 1 81 ? -11.376 -118.051 -4.812 1.00 74.69 81 TRP A CA 1
ATOM 612 C C . TRP A 1 81 ? -10.231 -118.379 -5.784 1.00 74.69 81 TRP A C 1
ATOM 614 O O . TRP A 1 81 ? -9.128 -117.844 -5.655 1.00 74.69 81 TRP A O 1
ATOM 624 N N . THR A 1 82 ? -10.485 -119.274 -6.741 1.00 76.56 82 THR A N 1
ATOM 625 C CA . THR A 1 82 ? -9.595 -119.621 -7.871 1.00 76.56 82 THR A CA 1
ATOM 626 C C . THR A 1 82 ? -10.367 -119.582 -9.190 1.00 76.56 82 THR A C 1
ATOM 628 O O . THR A 1 82 ? -11.588 -119.753 -9.181 1.00 76.56 82 THR A O 1
ATOM 631 N N . PHE A 1 83 ? -9.681 -119.352 -10.318 1.00 80.50 83 PHE A N 1
ATOM 632 C CA . PHE A 1 83 ? -10.336 -119.002 -11.587 1.00 80.50 83 PHE A CA 1
ATOM 633 C C . PHE A 1 83 ? -9.931 -119.874 -12.787 1.00 80.50 83 PHE A C 1
ATOM 635 O O . PHE A 1 83 ? -8.931 -120.584 -12.762 1.00 80.50 83 PHE A O 1
ATOM 642 N N . SER A 1 84 ? -10.736 -119.826 -13.852 1.00 78.12 84 SER A N 1
ATOM 643 C CA . SER A 1 84 ? -10.517 -120.520 -15.133 1.00 78.12 84 SER A CA 1
ATOM 644 C C . SER A 1 84 ? -10.764 -119.586 -16.321 1.00 78.12 84 SER A C 1
ATOM 646 O O . SER A 1 84 ? -11.730 -118.824 -16.291 1.00 78.12 84 SER A O 1
ATOM 648 N N . TRP A 1 85 ? -9.926 -119.682 -17.362 1.00 82.94 85 TRP A N 1
ATOM 649 C CA . TRP A 1 85 ? -9.840 -118.728 -18.483 1.00 82.94 85 TRP A CA 1
ATOM 650 C C . TRP A 1 85 ? -10.266 -119.295 -19.843 1.00 82.94 85 TRP A C 1
ATOM 652 O O . TRP A 1 85 ? -10.137 -120.492 -20.104 1.00 82.94 85 TRP A O 1
ATOM 662 N N . TYR A 1 86 ? -10.715 -118.409 -20.735 1.00 79.81 86 TYR A N 1
ATOM 663 C CA . TYR A 1 86 ? -11.201 -118.725 -22.081 1.00 79.81 86 TYR A CA 1
ATOM 664 C C . TYR A 1 86 ? -10.688 -117.700 -23.110 1.00 79.81 86 TYR A C 1
ATOM 666 O O . TYR A 1 86 ? -10.599 -116.515 -22.792 1.00 79.81 86 TYR A O 1
ATOM 674 N N . ARG A 1 87 ? -10.413 -118.133 -24.351 1.00 81.00 87 ARG A N 1
ATOM 675 C CA . ARG A 1 87 ? -10.196 -117.271 -25.536 1.00 81.00 87 ARG A CA 1
ATOM 676 C C . ARG A 1 87 ? -11.188 -117.670 -26.627 1.00 81.00 87 ARG A C 1
ATOM 678 O O . ARG A 1 87 ? -11.318 -118.849 -26.937 1.00 81.00 87 ARG A O 1
ATOM 685 N N . ASN A 1 88 ? -11.906 -116.705 -27.201 1.00 78.62 88 ASN A N 1
ATOM 686 C CA . ASN A 1 88 ? -12.961 -116.908 -28.202 1.00 78.62 88 ASN A CA 1
ATOM 687 C C . ASN A 1 88 ? -13.948 -118.034 -27.801 1.00 78.62 88 ASN A C 1
ATOM 689 O O . ASN A 1 88 ? -14.258 -118.921 -28.592 1.00 78.62 88 ASN A O 1
ATOM 693 N N . THR A 1 89 ? -14.421 -118.009 -26.547 1.00 70.19 89 THR A N 1
ATOM 694 C CA . THR A 1 89 ? -15.271 -119.025 -25.869 1.00 70.19 89 THR A CA 1
ATOM 695 C C . THR A 1 89 ? -14.656 -120.412 -25.626 1.00 70.19 89 THR A C 1
ATOM 697 O O . THR A 1 89 ? -15.232 -121.206 -24.884 1.00 70.19 89 THR A O 1
ATOM 700 N N . GLN A 1 90 ? -13.472 -120.714 -26.161 1.00 75.81 90 GLN A N 1
ATOM 701 C CA . GLN A 1 90 ? -12.780 -121.982 -25.930 1.00 75.81 90 GLN A CA 1
ATOM 702 C C . GLN A 1 90 ? -11.943 -121.896 -24.642 1.00 75.81 90 GLN A C 1
ATOM 704 O O . GLN A 1 90 ? -11.241 -120.902 -24.442 1.00 75.81 90 GLN A O 1
ATOM 709 N N . LYS A 1 91 ? -12.015 -122.897 -23.745 1.00 76.38 91 LYS A N 1
ATOM 710 C CA . LYS A 1 91 ? -11.204 -122.883 -22.510 1.00 76.38 91 LYS A CA 1
ATOM 711 C C . LYS A 1 91 ? -9.723 -122.924 -22.887 1.00 76.38 91 LYS A C 1
ATOM 713 O O . LYS A 1 91 ? -9.328 -123.763 -23.698 1.00 76.38 91 LYS A O 1
ATOM 718 N N . LEU A 1 92 ? -8.916 -122.054 -22.280 1.00 74.62 92 LEU A N 1
ATOM 719 C CA . LEU A 1 92 ? -7.464 -122.220 -22.309 1.00 74.62 92 LEU A CA 1
ATOM 720 C C . LEU A 1 92 ? -7.108 -123.537 -21.603 1.00 74.62 92 LEU A C 1
ATOM 722 O O . LEU A 1 92 ? -7.817 -123.971 -20.687 1.00 74.62 92 LEU A O 1
ATOM 726 N N . GLN A 1 93 ? -6.061 -124.216 -22.074 1.00 65.88 93 GLN A N 1
ATOM 727 C CA . GLN A 1 93 ? -5.657 -125.487 -21.473 1.00 65.88 93 GLN A CA 1
ATOM 728 C C . GLN A 1 93 ? -5.152 -125.265 -20.046 1.00 65.88 93 GLN A C 1
ATOM 730 O O . GLN A 1 93 ? -4.666 -124.193 -19.705 1.00 65.88 93 GLN A O 1
ATOM 735 N N . ASP A 1 94 ? -5.312 -126.276 -19.201 1.00 60.28 94 ASP A N 1
ATOM 736 C CA . ASP A 1 94 ? -4.979 -126.199 -17.782 1.00 60.28 94 ASP A CA 1
ATOM 737 C C . ASP A 1 94 ? -3.813 -127.167 -17.512 1.00 60.28 94 ASP A C 1
ATOM 739 O O . ASP A 1 94 ? -4.029 -128.381 -17.614 1.00 60.28 94 ASP A O 1
ATOM 743 N N . PRO A 1 95 ? -2.582 -126.695 -17.226 1.00 53.69 95 PRO A N 1
ATOM 744 C CA . PRO A 1 95 ? -2.142 -125.296 -17.107 1.00 53.69 95 PRO A CA 1
ATOM 745 C C . PRO A 1 95 ? -1.703 -124.644 -18.442 1.00 53.69 95 PRO A C 1
ATOM 747 O O . PRO A 1 95 ? -1.048 -125.281 -19.268 1.00 53.69 95 PRO A O 1
ATOM 750 N N . ASP A 1 96 ? -1.971 -123.343 -18.606 1.00 61.84 96 ASP A N 1
ATOM 751 C CA . ASP A 1 96 ? -1.431 -122.481 -19.677 1.00 61.84 96 ASP A CA 1
ATOM 752 C C . ASP A 1 96 ? -0.239 -121.673 -19.120 1.00 61.84 96 ASP A C 1
ATOM 754 O O . ASP A 1 96 ? -0.389 -121.041 -18.071 1.00 61.84 96 ASP A O 1
ATOM 758 N N . PRO A 1 97 ? 0.939 -121.651 -19.777 1.00 62.66 97 PRO A N 1
ATOM 759 C CA . PRO A 1 97 ? 2.134 -120.976 -19.258 1.00 62.66 97 PRO A CA 1
ATOM 760 C C . PRO A 1 97 ? 2.013 -119.447 -19.153 1.00 62.66 97 PRO A C 1
ATOM 762 O O . PRO A 1 97 ? 2.847 -118.821 -18.504 1.00 62.66 97 PRO A O 1
ATOM 765 N N . ASN A 1 98 ? 1.005 -118.838 -19.783 1.00 66.50 98 ASN A N 1
ATOM 766 C CA . ASN A 1 98 ? 0.738 -117.404 -19.690 1.00 66.50 98 ASN A CA 1
ATOM 767 C C . ASN A 1 98 ? -0.185 -117.047 -18.511 1.00 66.50 98 ASN A C 1
ATOM 769 O O . ASN A 1 98 ? -0.346 -115.861 -18.213 1.00 66.50 98 ASN A O 1
ATOM 773 N N . VAL A 1 99 ? -0.809 -118.042 -17.865 1.00 74.62 99 VAL A N 1
ATOM 774 C CA . VAL A 1 99 ? -1.722 -117.870 -16.725 1.00 74.62 99 VAL A CA 1
ATOM 775 C C . VAL A 1 99 ? -0.957 -118.001 -15.401 1.00 74.62 99 VAL A C 1
ATOM 777 O O . VAL A 1 99 ? -0.063 -118.833 -15.256 1.00 74.62 99 VAL A O 1
ATOM 780 N N . SER A 1 100 ? -1.293 -117.173 -14.408 1.00 67.81 100 SER A N 1
ATOM 781 C CA . SER A 1 100 ? -0.646 -117.203 -13.089 1.00 67.81 100 SER A CA 1
ATOM 782 C C . SER A 1 100 ? -0.951 -118.491 -12.313 1.00 67.81 100 SER A C 1
ATOM 784 O O . SER A 1 100 ? -2.024 -119.076 -12.439 1.00 67.81 100 SER A O 1
ATOM 786 N N . ALA A 1 101 ? -0.036 -118.899 -11.426 1.00 62.25 101 ALA A N 1
ATOM 787 C CA . ALA A 1 101 ? -0.172 -120.117 -10.615 1.00 62.25 101 ALA A CA 1
ATOM 788 C C . ALA A 1 101 ? -1.373 -120.117 -9.638 1.00 62.25 101 ALA A C 1
ATOM 790 O O . ALA A 1 101 ? -1.740 -121.163 -9.112 1.00 62.25 101 ALA A O 1
ATOM 791 N N . GLU A 1 102 ? -2.002 -118.960 -9.405 1.00 62.78 102 GLU A N 1
ATOM 792 C CA . GLU A 1 102 ? -3.241 -118.820 -8.621 1.00 62.78 102 GLU A CA 1
ATOM 793 C C . GLU A 1 102 ? -4.513 -118.815 -9.502 1.00 62.78 102 GLU A C 1
ATOM 795 O O . GLU A 1 102 ? -5.631 -118.690 -8.998 1.00 62.78 102 GLU A O 1
ATOM 800 N N . GLY A 1 103 ? -4.349 -118.918 -10.826 1.00 68.25 103 GLY A N 1
ATOM 801 C CA . GLY A 1 103 ? -5.403 -118.819 -11.838 1.00 68.25 103 GLY A CA 1
ATOM 802 C C . GLY A 1 103 ? -5.901 -117.393 -12.105 1.00 68.25 103 GLY A C 1
ATOM 803 O O . GLY A 1 103 ? -6.824 -117.214 -12.889 1.00 68.25 103 GLY A O 1
ATOM 804 N N . SER A 1 104 ? -5.336 -116.370 -11.464 1.00 73.44 104 SER A N 1
ATOM 805 C CA . SER A 1 104 ? -5.904 -115.015 -11.364 1.00 73.44 104 SER A CA 1
ATOM 806 C C . SER A 1 104 ? -5.511 -114.025 -12.471 1.00 73.44 104 SER A C 1
ATOM 808 O O . SER A 1 104 ? -6.195 -113.017 -12.634 1.00 73.44 104 SER A O 1
ATOM 810 N N . LYS A 1 105 ? -4.443 -114.271 -13.242 1.00 80.50 105 LYS A N 1
ATOM 811 C CA . LYS A 1 105 ? -3.888 -113.326 -14.239 1.00 80.50 105 LYS A CA 1
ATOM 812 C C . LYS A 1 105 ? -3.443 -114.045 -15.519 1.00 80.50 105 LYS A C 1
ATOM 814 O O . LYS A 1 105 ? -3.050 -115.201 -15.433 1.00 80.50 105 LYS A O 1
ATOM 819 N N . LEU A 1 106 ? -3.460 -113.357 -16.663 1.00 81.44 106 LEU A N 1
ATOM 820 C CA . LEU A 1 106 ? -2.989 -113.811 -17.980 1.00 81.44 106 LEU A CA 1
ATOM 821 C C . LEU A 1 106 ? -2.121 -112.717 -18.649 1.00 81.44 106 LEU A C 1
ATOM 823 O O . LEU A 1 106 ? -2.514 -111.552 -18.653 1.00 81.44 106 LEU A O 1
ATOM 827 N N . THR A 1 107 ? -0.961 -113.064 -19.222 1.00 78.75 107 THR A N 1
ATOM 828 C CA . THR A 1 107 ? 0.048 -112.093 -19.720 1.00 78.75 107 THR A CA 1
ATOM 829 C C . THR A 1 107 ? 0.571 -112.443 -21.128 1.00 78.75 107 THR A C 1
ATOM 831 O O . THR A 1 107 ? 0.823 -113.604 -21.419 1.00 78.75 107 THR A O 1
ATOM 834 N N . ILE A 1 108 ? 0.779 -111.443 -22.000 1.00 73.75 108 ILE A N 1
ATOM 835 C CA . ILE A 1 108 ? 1.295 -111.582 -23.378 1.00 73.75 108 ILE A CA 1
ATOM 836 C C . ILE A 1 108 ? 2.457 -110.591 -23.589 1.00 73.75 108 ILE A C 1
ATOM 838 O O . ILE A 1 108 ? 2.274 -109.375 -23.509 1.00 73.75 108 ILE A O 1
ATOM 842 N N . THR A 1 109 ? 3.662 -111.098 -23.864 1.00 62.09 109 THR A N 1
ATOM 843 C CA . THR A 1 109 ? 4.923 -110.319 -23.819 1.00 62.09 109 THR A CA 1
ATOM 844 C C . THR A 1 109 ? 5.615 -110.058 -25.158 1.00 62.09 109 THR A C 1
ATOM 846 O O . THR A 1 109 ? 6.578 -109.298 -25.181 1.00 62.09 109 THR A O 1
ATOM 849 N N . ALA A 1 110 ? 5.155 -110.651 -26.263 1.00 59.50 110 ALA A N 1
ATOM 850 C CA . ALA A 1 110 ? 5.698 -110.401 -27.602 1.00 59.50 110 ALA A CA 1
ATOM 851 C C . ALA A 1 110 ? 4.586 -110.506 -28.657 1.00 59.50 110 ALA A C 1
ATOM 853 O O . ALA A 1 110 ? 4.381 -111.553 -29.280 1.00 59.50 110 ALA A O 1
ATOM 854 N N . ALA A 1 111 ? 3.833 -109.417 -28.827 1.00 55.03 111 ALA A N 1
ATOM 855 C CA . ALA A 1 111 ? 2.693 -109.350 -29.734 1.00 55.03 111 ALA A CA 1
ATOM 856 C C . ALA A 1 111 ? 3.132 -109.283 -31.208 1.00 55.03 111 ALA A C 1
ATOM 858 O O . ALA A 1 111 ? 3.050 -108.253 -31.869 1.00 55.03 111 ALA A O 1
ATOM 859 N N . THR A 1 112 ? 3.542 -110.423 -31.764 1.00 63.16 112 THR A N 1
ATOM 860 C CA . THR A 1 112 ? 3.380 -110.641 -33.209 1.00 63.16 112 THR A CA 1
ATOM 861 C C . THR A 1 112 ? 1.883 -110.715 -33.542 1.00 63.16 112 THR A C 1
ATOM 863 O O . THR A 1 112 ? 1.054 -111.052 -32.692 1.00 63.16 112 THR A O 1
ATOM 866 N N . LYS A 1 113 ? 1.513 -110.395 -34.790 1.00 63.59 113 LYS A N 1
ATOM 867 C CA . LYS A 1 113 ? 0.123 -110.137 -35.242 1.00 63.59 113 LYS A CA 1
ATOM 868 C C . LYS A 1 113 ? -0.875 -111.305 -35.045 1.00 63.59 113 LYS A C 1
ATOM 870 O O . LYS A 1 113 ? -2.077 -111.138 -35.245 1.00 63.59 113 LYS A O 1
ATOM 875 N N . THR A 1 114 ? -0.384 -112.473 -34.625 1.00 62.69 114 THR A N 1
ATOM 876 C CA . THR A 1 114 ? -1.100 -113.731 -34.344 1.00 62.69 114 THR A CA 1
ATOM 877 C C . THR A 1 114 ? -1.769 -113.807 -32.960 1.00 62.69 114 THR A C 1
ATOM 879 O O . THR A 1 114 ? -2.660 -114.638 -32.758 1.00 62.69 114 THR A O 1
ATOM 882 N N . TYR A 1 115 ? -1.389 -112.960 -31.996 1.00 69.81 115 TYR A N 1
ATOM 883 C CA . TYR A 1 115 ? -1.956 -112.996 -30.634 1.00 69.81 115 TYR A CA 1
ATOM 884 C C . TYR A 1 115 ? -3.346 -112.341 -30.498 1.00 69.81 115 TYR A C 1
ATOM 886 O O . TYR A 1 115 ? -4.009 -112.510 -29.478 1.00 69.81 115 TYR A O 1
ATOM 894 N N . SER A 1 116 ? -3.830 -111.682 -31.551 1.00 74.38 116 SER A N 1
ATOM 895 C CA . SER A 1 116 ? -5.125 -110.991 -31.634 1.00 74.38 116 SER A CA 1
ATOM 896 C C . SER A 1 116 ? -6.334 -111.903 -31.322 1.00 74.38 116 SER A C 1
ATOM 898 O O . SER A 1 116 ? -6.447 -113.001 -31.874 1.00 74.38 116 SER A O 1
ATOM 900 N N . GLY A 1 117 ? -7.256 -111.495 -30.442 1.00 77.06 117 GLY A N 1
ATOM 901 C CA . GLY A 1 117 ? -8.463 -112.270 -30.085 1.00 77.06 117 GLY A CA 1
ATOM 902 C C . GLY A 1 117 ? -9.127 -111.832 -28.773 1.00 77.06 117 GLY A C 1
ATOM 903 O O . G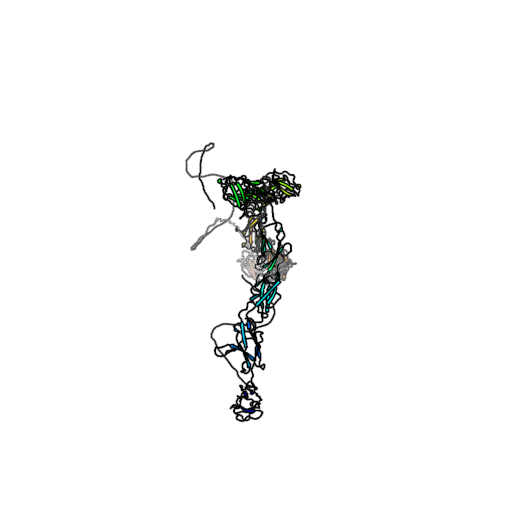LY A 1 117 ? -8.614 -110.937 -28.113 1.00 77.06 117 GLY A O 1
ATOM 904 N N . ASN A 1 118 ? -10.258 -112.455 -28.405 1.00 82.69 118 ASN A N 1
ATOM 905 C CA . ASN A 1 118 ? -11.128 -112.040 -27.290 1.00 82.69 118 ASN A CA 1
ATOM 906 C C . ASN A 1 118 ? -11.082 -113.023 -26.085 1.00 82.69 118 ASN A C 1
ATOM 908 O O . ASN A 1 118 ? -11.040 -114.230 -26.317 1.00 82.69 118 ASN A O 1
ATOM 912 N N . TYR A 1 119 ? -11.111 -112.563 -24.822 1.00 82.69 119 TYR A N 1
ATOM 913 C CA . TYR A 1 119 ? -10.815 -113.369 -23.603 1.00 82.69 119 TYR A CA 1
ATOM 914 C C . TYR A 1 119 ? -11.822 -113.203 -22.431 1.00 82.69 119 TYR A C 1
ATOM 916 O O . TYR A 1 119 ? -12.362 -112.114 -22.299 1.00 82.69 119 TYR A O 1
ATOM 924 N N . SER A 1 120 ? -12.048 -114.211 -21.554 1.00 82.62 120 SER A N 1
ATOM 925 C CA . SER A 1 120 ? -12.954 -114.145 -20.356 1.00 82.62 120 SER A CA 1
ATOM 926 C C . SER A 1 120 ? -12.671 -115.189 -19.227 1.00 82.62 120 SER A C 1
ATOM 928 O O . SER A 1 120 ? -11.821 -116.063 -19.419 1.00 82.62 120 SER A O 1
ATOM 930 N N . CYS A 1 121 ? -13.343 -115.124 -18.046 1.00 82.50 121 CYS A N 1
ATOM 931 C CA . CYS A 1 121 ? -13.098 -116.018 -16.873 1.00 82.50 121 CYS A CA 1
ATOM 932 C C . CYS A 1 121 ? -14.309 -116.364 -15.934 1.00 82.50 121 CYS A C 1
ATOM 934 O O . CYS A 1 121 ? -15.341 -115.694 -15.946 1.00 82.50 121 CYS A O 1
ATOM 936 N N . ASN A 1 122 ? -14.146 -117.382 -15.059 1.00 82.19 122 ASN A N 1
ATOM 937 C CA . ASN A 1 122 ? -15.075 -117.846 -13.985 1.00 82.19 122 ASN A CA 1
ATOM 938 C C . ASN A 1 122 ? -14.334 -118.149 -12.657 1.00 82.19 122 ASN A C 1
ATOM 940 O O . ASN A 1 122 ? -13.159 -118.494 -12.738 1.00 82.19 122 ASN A O 1
ATOM 944 N N . GLY A 1 123 ? -14.999 -118.123 -11.479 1.00 76.06 123 GLY A N 1
ATOM 945 C CA . GLY A 1 123 ? -14.382 -118.364 -10.149 1.00 76.06 123 GLY A CA 1
ATOM 946 C C . GLY A 1 123 ? -15.080 -119.365 -9.189 1.00 76.06 123 GLY A C 1
ATOM 947 O O . GLY A 1 123 ? -16.300 -119.537 -9.212 1.00 76.06 123 GLY A O 1
ATOM 948 N N . HIS A 1 124 ? -14.304 -120.015 -8.303 1.00 72.44 124 HIS A N 1
ATOM 949 C CA . HIS A 1 124 ? -14.732 -121.108 -7.396 1.00 72.44 124 HIS A CA 1
ATOM 950 C C . HIS A 1 124 ? -14.129 -120.996 -5.977 1.00 72.44 124 HIS A C 1
ATOM 952 O O . HIS A 1 124 ? -12.955 -120.660 -5.854 1.00 72.44 124 HIS A O 1
ATOM 958 N N . HIS A 1 125 ? -14.890 -121.285 -4.906 1.00 76.31 125 HIS A N 1
ATOM 959 C CA . HIS A 1 125 ? -14.444 -121.082 -3.511 1.00 76.31 125 HIS A CA 1
ATOM 960 C C . HIS A 1 125 ? -13.567 -122.233 -2.974 1.00 76.31 125 HIS A C 1
ATOM 962 O O . HIS A 1 125 ? -13.961 -123.399 -3.004 1.00 76.31 125 HIS A O 1
ATOM 968 N N . LYS A 1 126 ? -12.412 -121.899 -2.385 1.00 70.00 126 LYS A N 1
ATOM 969 C CA . LYS A 1 126 ? -11.330 -122.813 -1.966 1.00 70.00 126 LYS A CA 1
ATOM 970 C C . LYS A 1 126 ? -11.741 -123.834 -0.896 1.00 70.00 126 LYS A C 1
ATOM 972 O O . LYS A 1 126 ? -11.346 -124.990 -0.978 1.00 70.00 126 LYS A O 1
ATOM 977 N N . THR A 1 127 ? -12.517 -123.420 0.110 1.00 62.75 127 THR A N 1
ATOM 978 C CA . THR A 1 127 ? -12.841 -124.247 1.298 1.00 62.75 127 THR A CA 1
ATOM 979 C C . THR A 1 127 ? -14.306 -124.674 1.437 1.00 62.75 127 THR A C 1
ATOM 981 O O . THR A 1 127 ? -14.614 -125.511 2.281 1.00 62.75 127 THR A O 1
ATOM 984 N N . ASN A 1 128 ? -15.222 -124.126 0.634 1.00 63.31 128 ASN A N 1
ATOM 985 C CA . ASN A 1 128 ? -16.660 -124.386 0.735 1.00 63.31 128 ASN A CA 1
ATOM 986 C C . ASN A 1 128 ? -17.205 -124.683 -0.666 1.00 63.31 128 ASN A C 1
ATOM 988 O O . ASN A 1 128 ? -17.684 -123.799 -1.373 1.00 63.31 128 ASN A O 1
ATOM 992 N N . THR A 1 129 ? -17.054 -125.938 -1.084 1.00 60.31 129 THR A N 1
ATOM 993 C CA . THR A 1 129 ? -17.137 -126.385 -2.486 1.00 60.31 129 THR A CA 1
ATOM 994 C C . THR A 1 129 ? -18.517 -126.245 -3.134 1.00 60.31 129 THR A C 1
ATOM 996 O O . THR A 1 129 ? -18.621 -126.324 -4.354 1.00 60.31 129 THR A O 1
ATOM 999 N N . GLY A 1 130 ? -19.571 -125.979 -2.355 1.00 57.97 130 GLY A N 1
ATOM 1000 C CA . GLY A 1 130 ? -20.892 -125.606 -2.873 1.00 57.97 130 GLY A CA 1
ATOM 1001 C C . GLY A 1 130 ? -21.012 -124.141 -3.323 1.00 57.97 130 GLY A C 1
ATOM 1002 O O . GLY A 1 130 ? -22.067 -123.749 -3.815 1.00 57.97 130 GLY A O 1
ATOM 1003 N N . ARG A 1 131 ? -19.971 -123.314 -3.140 1.00 60.88 131 ARG A N 1
ATOM 1004 C CA . ARG A 1 131 ? -19.988 -121.871 -3.425 1.00 60.88 131 ARG A CA 1
ATOM 1005 C C . ARG A 1 131 ? -19.124 -121.549 -4.655 1.00 60.88 131 ARG A C 1
ATOM 1007 O O . ARG A 1 131 ? -17.900 -121.652 -4.619 1.00 60.88 131 ARG A O 1
ATOM 1014 N N . ALA A 1 132 ? -19.764 -121.133 -5.745 1.00 69.88 132 ALA A N 1
ATOM 1015 C CA . ALA A 1 132 ? -19.121 -120.658 -6.975 1.00 69.88 132 ALA A CA 1
ATOM 1016 C C . ALA A 1 132 ? -19.559 -119.215 -7.291 1.00 69.88 132 ALA A C 1
ATOM 1018 O O . ALA A 1 132 ? -20.583 -118.759 -6.777 1.00 69.88 132 ALA A O 1
ATOM 1019 N N . THR A 1 133 ? -18.791 -118.496 -8.114 1.00 72.31 133 THR A N 1
ATOM 1020 C CA . THR A 1 133 ? -19.187 -117.176 -8.634 1.00 72.31 133 THR A CA 1
ATOM 1021 C C . THR A 1 133 ? -19.915 -117.294 -9.971 1.00 72.31 133 THR A C 1
ATOM 1023 O O . THR A 1 133 ? -20.044 -118.370 -10.553 1.00 72.31 133 THR A O 1
ATOM 1026 N N . GLN A 1 134 ? -20.367 -116.149 -10.481 1.00 78.88 134 GLN A N 1
ATOM 1027 C CA . GLN A 1 134 ? -20.801 -115.995 -11.869 1.00 78.88 134 GLN A CA 1
ATOM 1028 C C . GLN A 1 134 ? -19.586 -115.809 -12.809 1.00 78.88 134 GLN A C 1
ATOM 1030 O O . GLN A 1 134 ? -18.445 -115.698 -12.347 1.00 78.88 134 GLN A O 1
ATOM 1035 N N . THR A 1 135 ? -19.848 -115.801 -14.118 1.00 76.50 135 THR A N 1
ATOM 1036 C CA . THR A 1 135 ? -18.895 -115.508 -15.210 1.00 76.50 135 THR A CA 1
ATOM 1037 C C . THR A 1 135 ? -18.635 -114.002 -15.346 1.00 76.50 135 THR A C 1
ATOM 1039 O O . THR A 1 135 ? -19.480 -113.193 -14.966 1.00 76.50 135 THR A O 1
ATOM 1042 N N . SER A 1 136 ? -17.478 -113.627 -15.896 1.00 80.00 136 SER A N 1
ATOM 1043 C CA . SER A 1 136 ? -17.064 -112.237 -16.126 1.00 80.00 136 SER A CA 1
ATOM 1044 C C . SER A 1 136 ? -17.281 -111.719 -17.567 1.00 80.00 136 SER A C 1
ATOM 1046 O O . SER A 1 136 ? -17.828 -112.404 -18.431 1.00 80.00 136 SER A O 1
ATOM 1048 N N . ASN A 1 137 ? -16.866 -110.470 -17.804 1.00 77.44 137 ASN A N 1
ATOM 1049 C CA . ASN A 1 137 ? -16.838 -109.743 -19.085 1.00 77.44 137 ASN A CA 1
ATOM 1050 C C . ASN A 1 137 ? -15.730 -110.231 -20.059 1.00 77.44 137 ASN A C 1
ATOM 1052 O O . ASN A 1 137 ? -15.095 -111.254 -19.814 1.00 77.44 137 ASN A O 1
ATOM 1056 N N . SER A 1 138 ? -15.505 -109.528 -21.188 1.00 78.75 138 SER A N 1
ATOM 1057 C CA . SER A 1 138 ? -14.525 -109.935 -22.221 1.00 78.75 138 SER A CA 1
ATOM 1058 C C . SER A 1 138 ? -13.775 -108.787 -22.936 1.00 78.75 138 SER A C 1
ATOM 1060 O O . SER A 1 138 ? -14.298 -107.674 -22.958 1.00 78.75 138 SER A O 1
ATOM 1062 N N . VAL A 1 139 ? -12.582 -109.036 -23.521 1.00 79.69 139 VAL A N 1
ATOM 1063 C CA . VAL A 1 139 ? -11.636 -108.014 -24.077 1.00 79.69 139 VAL A CA 1
ATOM 1064 C C . VAL A 1 139 ? -10.817 -108.486 -25.319 1.00 79.69 139 VAL A C 1
ATOM 1066 O O . VAL A 1 139 ? -10.373 -109.630 -25.308 1.00 79.69 139 VAL A O 1
ATOM 1069 N N . GLU A 1 140 ? -10.559 -107.614 -26.326 1.00 81.25 140 GLU A N 1
ATOM 1070 C CA . GLU A 1 140 ? -9.862 -107.846 -27.643 1.00 81.25 140 GLU A CA 1
ATOM 1071 C C . GLU A 1 140 ? -8.429 -107.199 -27.773 1.00 81.25 140 GLU A C 1
ATOM 1073 O O . GLU A 1 140 ? -8.080 -106.402 -26.907 1.00 81.25 140 GLU A O 1
ATOM 1078 N N . VAL A 1 141 ? -7.595 -107.513 -28.811 1.00 78.31 141 VAL A N 1
ATOM 1079 C CA . VAL A 1 141 ? -6.146 -107.102 -29.006 1.00 78.31 141 VAL A CA 1
ATOM 1080 C C . VAL A 1 141 ? -5.661 -107.084 -30.512 1.00 78.31 141 VAL A C 1
ATOM 1082 O O . VAL A 1 141 ? -6.125 -107.970 -31.233 1.00 78.31 141 VAL A O 1
ATOM 1085 N N . ARG A 1 142 ? -4.743 -106.185 -31.011 1.00 76.44 142 ARG A N 1
ATOM 1086 C CA . ARG A 1 142 ? -4.211 -106.046 -32.445 1.00 76.44 142 ARG A CA 1
ATOM 1087 C C . ARG A 1 142 ? -2.776 -105.390 -32.631 1.00 76.44 142 ARG A C 1
ATOM 1089 O O . ARG A 1 142 ? -2.219 -104.973 -31.625 1.00 76.44 142 ARG A O 1
ATOM 1096 N N . VAL A 1 143 ? -2.147 -105.281 -33.854 1.00 74.69 143 VAL A N 1
ATOM 1097 C CA . VAL A 1 143 ? -0.692 -104.841 -34.091 1.00 74.69 143 VAL A CA 1
ATOM 1098 C C . VAL A 1 143 ? -0.271 -104.082 -35.438 1.00 74.69 143 VAL A C 1
ATOM 1100 O O . VAL A 1 143 ? -0.783 -104.476 -36.494 1.00 74.69 143 VAL A O 1
ATOM 1103 N N . TYR A 1 144 ? 0.717 -103.119 -35.471 1.00 72.19 144 TYR A N 1
ATOM 1104 C CA . TYR A 1 144 ? 1.173 -102.218 -36.631 1.00 72.19 144 TYR A CA 1
ATOM 1105 C C . TYR A 1 144 ? 2.727 -101.894 -36.867 1.00 72.19 144 TYR A C 1
ATOM 1107 O O . TYR A 1 144 ? 3.545 -102.503 -36.188 1.00 72.19 144 TYR A O 1
ATOM 1115 N N . ASP A 1 145 ? 3.133 -100.964 -37.802 1.00 68.88 145 ASP A N 1
ATOM 1116 C CA . ASP A 1 145 ? 4.519 -100.613 -38.352 1.00 68.88 145 ASP A CA 1
ATOM 1117 C C . ASP A 1 145 ? 4.865 -99.054 -38.505 1.00 68.88 145 ASP A C 1
ATOM 1119 O O . ASP A 1 145 ? 4.042 -98.252 -38.073 1.00 68.88 145 ASP A O 1
ATOM 1123 N N . LEU A 1 146 ? 6.029 -98.578 -39.076 1.00 71.81 146 LEU A N 1
ATOM 1124 C CA . LEU A 1 146 ? 6.629 -97.175 -38.945 1.00 71.81 146 LEU A CA 1
ATOM 1125 C C . LEU A 1 146 ? 7.171 -96.391 -40.237 1.00 71.81 146 LEU A C 1
ATOM 1127 O O . LEU A 1 146 ? 7.494 -97.072 -41.209 1.00 71.81 146 LEU A O 1
ATOM 1131 N N . PRO A 1 147 ? 7.373 -95.017 -40.252 1.00 69.12 147 PRO A N 1
ATOM 1132 C CA . PRO A 1 147 ? 7.680 -94.125 -41.440 1.00 69.12 147 PRO A CA 1
ATOM 1133 C C . PRO A 1 147 ? 9.000 -93.231 -41.452 1.00 69.12 147 PRO A C 1
ATOM 1135 O O . PRO A 1 147 ? 9.869 -93.430 -40.602 1.00 69.12 147 PRO A O 1
ATOM 1138 N N . LYS A 1 148 ? 9.174 -92.239 -42.391 1.00 77.12 148 LYS A N 1
ATOM 1139 C CA . LYS A 1 148 ? 10.327 -91.254 -42.560 1.00 77.12 148 LYS A CA 1
ATOM 1140 C C . LYS A 1 148 ? 9.935 -89.844 -43.173 1.00 77.12 148 LYS A C 1
ATOM 1142 O O . LYS A 1 148 ? 9.060 -89.847 -44.032 1.00 77.12 148 LYS A O 1
ATOM 1147 N N . PRO A 1 149 ? 10.585 -88.683 -42.834 1.00 81.81 149 PRO A N 1
ATOM 1148 C CA . PRO A 1 149 ? 10.298 -87.303 -43.348 1.00 81.81 149 PRO A CA 1
ATOM 1149 C C . PRO A 1 149 ? 11.251 -86.683 -44.436 1.00 81.81 149 PRO A C 1
ATOM 1151 O O . PRO A 1 149 ? 12.227 -87.319 -44.845 1.00 81.81 149 PRO A O 1
ATOM 1154 N N . SER A 1 150 ? 10.988 -85.428 -44.888 1.00 80.12 150 SER A N 1
ATOM 1155 C CA . SER A 1 150 ? 11.704 -84.651 -45.957 1.00 80.12 150 SER A CA 1
ATOM 1156 C C . SER A 1 150 ? 11.776 -83.108 -45.717 1.00 80.12 150 SER A C 1
ATOM 1158 O O . SER A 1 150 ? 10.935 -82.609 -44.984 1.00 80.12 150 SER A O 1
ATOM 1160 N N . LEU A 1 151 ? 12.721 -82.354 -46.336 1.00 84.50 151 LEU A N 1
ATOM 1161 C CA . LEU A 1 151 ? 13.103 -80.931 -46.056 1.00 84.50 151 LEU A CA 1
ATOM 1162 C C . LEU A 1 151 ? 13.138 -79.997 -47.307 1.00 84.50 151 LEU A C 1
ATOM 1164 O O . LEU A 1 151 ? 13.543 -80.445 -48.380 1.00 84.50 151 LEU A O 1
ATOM 1168 N N . LYS A 1 152 ? 12.802 -78.692 -47.170 1.00 82.44 152 LYS A N 1
ATOM 1169 C CA . LYS A 1 152 ? 12.873 -77.627 -48.219 1.00 82.44 152 LYS A CA 1
ATOM 1170 C C . LYS A 1 152 ? 13.234 -76.225 -47.654 1.00 82.44 152 LYS A C 1
ATOM 1172 O O . LYS A 1 152 ? 12.824 -75.908 -46.541 1.00 82.44 152 LYS A O 1
ATOM 1177 N N . LEU A 1 153 ? 13.913 -75.367 -48.437 1.00 83.06 153 LEU A N 1
ATOM 1178 C CA . LEU A 1 153 ? 14.095 -73.908 -48.197 1.00 83.06 153 LEU A CA 1
ATOM 1179 C C . LEU A 1 153 ? 12.971 -73.101 -48.886 1.00 83.06 153 LEU A C 1
ATOM 1181 O O . LEU A 1 153 ? 12.527 -73.500 -49.964 1.00 83.06 153 LEU A O 1
ATOM 1185 N N . LEU A 1 154 ? 12.553 -71.972 -48.299 1.00 82.44 154 LEU A N 1
ATOM 1186 C CA . LEU A 1 154 ? 11.508 -71.073 -48.818 1.00 82.44 154 LEU A CA 1
ATOM 1187 C C . LEU A 1 154 ? 11.965 -69.623 -49.107 1.00 82.44 154 LEU A C 1
ATOM 1189 O O . LEU A 1 154 ? 11.278 -68.927 -49.856 1.00 82.44 154 LEU A O 1
ATOM 1193 N N . SER A 1 155 ? 13.101 -69.153 -48.573 1.00 75.81 155 SER A N 1
ATOM 1194 C CA . SER A 1 155 ? 13.602 -67.786 -48.826 1.00 75.81 155 SER A CA 1
ATOM 1195 C C . SER A 1 155 ? 14.174 -67.598 -50.252 1.00 75.81 155 SER A C 1
ATOM 1197 O O . SER A 1 155 ? 14.608 -68.570 -50.875 1.00 75.81 155 SER A O 1
ATOM 1199 N N . PRO A 1 156 ? 14.216 -66.360 -50.801 1.00 70.62 156 PRO A N 1
ATOM 1200 C CA . PRO A 1 156 ? 14.639 -66.126 -52.192 1.00 70.62 156 PRO A CA 1
ATOM 1201 C C . PRO A 1 156 ? 16.134 -66.350 -52.461 1.00 70.62 156 PRO A C 1
ATOM 1203 O O . PRO A 1 156 ? 16.516 -66.646 -53.594 1.00 70.62 156 PRO A O 1
ATOM 1206 N N . TRP A 1 157 ? 16.978 -66.187 -51.437 1.00 77.69 157 TRP A N 1
ATOM 1207 C CA . TRP A 1 157 ? 18.437 -66.243 -51.539 1.00 77.69 157 TRP A CA 1
ATOM 1208 C C . TRP A 1 157 ? 19.023 -67.158 -50.446 1.00 77.69 157 TRP A C 1
ATOM 1210 O O . TRP A 1 157 ? 18.514 -67.151 -49.323 1.00 77.69 157 TRP A O 1
ATOM 1220 N N . PRO A 1 158 ? 20.105 -67.909 -50.734 1.00 71.12 158 PRO A N 1
ATOM 1221 C CA . PRO A 1 158 ? 20.897 -68.616 -49.724 1.00 71.12 158 PRO A CA 1
ATOM 1222 C C . PRO A 1 158 ? 22.014 -67.741 -49.116 1.00 71.12 158 PRO A C 1
ATOM 1224 O O . PRO A 1 158 ? 22.671 -68.168 -48.166 1.00 71.12 158 PRO A O 1
ATOM 1227 N N . ASP A 1 159 ? 22.259 -66.554 -49.690 1.00 82.50 159 ASP A N 1
ATOM 1228 C CA . ASP A 1 159 ? 23.241 -65.565 -49.247 1.00 82.50 159 ASP A CA 1
ATOM 1229 C C . ASP A 1 159 ? 22.533 -64.318 -48.692 1.00 82.50 159 ASP A C 1
ATOM 1231 O O . ASP A 1 159 ? 21.834 -63.601 -49.418 1.00 82.50 159 ASP A O 1
ATOM 1235 N N . VAL A 1 160 ? 22.700 -64.079 -47.392 1.00 82.38 160 VAL A N 1
ATOM 1236 C CA . VAL A 1 160 ? 21.944 -63.069 -46.638 1.00 82.38 160 VAL A CA 1
ATOM 1237 C C . VAL A 1 160 ? 22.853 -62.136 -45.842 1.00 82.38 160 VAL A C 1
ATOM 1239 O O . VAL A 1 160 ? 23.955 -62.509 -45.441 1.00 82.38 160 VAL A O 1
ATOM 1242 N N . PHE A 1 161 ? 22.396 -60.910 -45.619 1.00 83.00 161 PHE A N 1
ATOM 1243 C CA . PHE A 1 161 ? 23.018 -59.956 -44.698 1.00 83.00 161 PHE A CA 1
ATOM 1244 C C . PHE A 1 161 ? 22.410 -60.088 -43.293 1.00 83.00 161 PHE A C 1
ATOM 1246 O O . PHE A 1 161 ? 21.310 -60.622 -43.138 1.00 83.00 161 PHE A O 1
ATOM 1253 N N . GLU A 1 162 ? 23.107 -59.615 -42.256 1.00 77.00 162 GLU A N 1
ATOM 1254 C CA . GLU A 1 162 ? 22.537 -59.634 -40.902 1.00 77.00 162 GLU A CA 1
ATOM 1255 C C . GLU A 1 162 ? 21.209 -58.857 -40.834 1.00 77.00 162 GLU A C 1
ATOM 1257 O O . GLU A 1 162 ? 21.073 -57.776 -41.416 1.00 77.00 162 GLU A O 1
ATOM 1262 N N . ASN A 1 163 ? 20.247 -59.386 -40.072 1.00 74.06 163 ASN A N 1
ATOM 1263 C CA . ASN A 1 163 ? 18.844 -58.944 -39.985 1.00 74.06 163 ASN A CA 1
ATOM 1264 C C . ASN A 1 163 ? 17.969 -59.215 -41.236 1.00 74.06 163 ASN A C 1
ATOM 1266 O O . ASN A 1 163 ? 16.804 -58.820 -41.247 1.00 74.06 163 ASN A O 1
ATOM 1270 N N . GLU A 1 164 ? 18.464 -59.900 -42.277 1.00 78.31 164 GLU A N 1
ATOM 1271 C CA . GLU A 1 164 ? 17.583 -60.504 -43.294 1.00 78.31 164 GLU A CA 1
ATOM 1272 C C . GLU A 1 164 ? 16.929 -61.803 -42.753 1.00 78.31 164 GLU A C 1
ATOM 1274 O O . GLU A 1 164 ? 17.304 -62.318 -41.697 1.00 78.31 164 GLU A O 1
ATOM 1279 N N . THR A 1 165 ? 15.911 -62.320 -43.454 1.00 79.56 165 THR A N 1
ATOM 1280 C CA . THR A 1 165 ? 15.048 -63.437 -43.008 1.00 79.56 165 THR A CA 1
ATOM 1281 C C . THR A 1 165 ? 15.306 -64.727 -43.797 1.00 79.56 165 THR A C 1
ATOM 1283 O O . THR A 1 165 ? 15.492 -64.690 -45.016 1.00 79.56 165 THR A O 1
ATOM 1286 N N . VAL A 1 166 ? 15.275 -65.890 -43.129 1.00 82.12 166 VAL A N 1
ATOM 1287 C CA . VAL A 1 166 ? 15.423 -67.215 -43.773 1.00 82.12 166 VAL A CA 1
ATOM 1288 C C . VAL A 1 166 ? 14.395 -68.214 -43.235 1.00 82.12 166 VAL A C 1
ATOM 1290 O O . VAL A 1 166 ? 14.169 -68.294 -42.033 1.00 82.12 166 VAL A O 1
ATOM 1293 N N . GLU A 1 167 ? 13.782 -69.008 -44.119 1.00 85.00 167 GLU A N 1
ATOM 1294 C CA . GLU A 1 167 ? 12.681 -69.918 -43.771 1.00 85.00 167 GLU A CA 1
ATOM 1295 C C . GLU A 1 167 ? 12.804 -71.297 -44.451 1.00 85.00 167 GLU A C 1
ATOM 1297 O O . GLU A 1 167 ? 13.181 -71.404 -45.621 1.00 85.00 167 GLU A O 1
ATOM 1302 N N . PHE A 1 168 ? 12.448 -72.353 -43.715 1.00 85.31 168 PHE A N 1
ATOM 1303 C CA . PHE A 1 168 ? 12.451 -73.762 -44.116 1.00 85.31 168 PHE A CA 1
ATOM 1304 C C . PHE A 1 168 ? 11.124 -74.466 -43.783 1.00 85.31 168 PHE A C 1
ATOM 1306 O O . PHE A 1 168 ? 10.366 -74.038 -42.913 1.00 85.31 168 PHE A O 1
ATOM 1313 N N . SER A 1 169 ? 10.886 -75.615 -44.426 1.00 85.19 169 SER A N 1
ATOM 1314 C CA . SER A 1 169 ? 9.753 -76.515 -44.152 1.00 85.19 169 SER A CA 1
ATOM 1315 C C . SER A 1 169 ? 10.148 -77.998 -44.197 1.00 85.19 169 SER A C 1
ATOM 1317 O O . SER A 1 169 ? 11.046 -78.384 -44.948 1.00 85.19 169 SER A O 1
ATOM 1319 N N . CYS A 1 170 ? 9.483 -78.831 -43.394 1.00 82.00 170 CYS A N 1
ATOM 1320 C CA . CYS A 1 170 ? 9.698 -80.271 -43.268 1.00 82.00 170 CYS A CA 1
ATOM 1321 C C . CYS A 1 170 ? 8.360 -81.033 -43.170 1.00 82.00 170 CYS A C 1
ATOM 1323 O O . CYS A 1 170 ? 7.450 -80.622 -42.454 1.00 82.00 170 CYS A O 1
ATOM 1325 N N . GLU A 1 171 ? 8.232 -82.148 -43.897 1.00 78.31 171 GLU A N 1
ATOM 1326 C CA . GLU A 1 171 ? 6.966 -82.878 -44.106 1.00 78.31 171 GLU A CA 1
ATOM 1327 C C . GLU A 1 171 ? 7.040 -84.342 -43.622 1.00 78.31 171 GLU A C 1
ATOM 1329 O O . GLU A 1 171 ? 8.056 -85.019 -43.812 1.00 78.31 171 GLU A O 1
ATOM 1334 N N . GLY A 1 172 ? 5.943 -84.846 -43.032 1.00 65.00 172 GLY A N 1
ATOM 1335 C CA . GLY A 1 172 ? 5.795 -86.209 -42.496 1.00 65.00 172 GLY A CA 1
ATOM 1336 C C . GLY A 1 172 ? 4.376 -86.780 -42.676 1.00 65.00 172 GLY A C 1
ATOM 1337 O O . GLY A 1 172 ? 3.412 -86.041 -42.850 1.00 65.00 172 GLY A O 1
ATOM 1338 N N . GLU A 1 173 ? 4.243 -88.111 -42.682 1.00 61.38 173 GLU A N 1
ATOM 1339 C CA . GLU A 1 173 ? 3.119 -88.804 -43.348 1.00 61.38 173 GLU A CA 1
ATOM 1340 C C . GLU A 1 173 ? 1.780 -88.888 -42.574 1.00 61.38 173 GLU A C 1
ATOM 1342 O O . GLU A 1 173 ? 0.780 -89.318 -43.148 1.00 61.38 173 GLU A O 1
ATOM 1347 N N . SER A 1 174 ? 1.710 -88.499 -41.292 1.00 61.16 174 SER A N 1
ATOM 1348 C CA . SER A 1 174 ? 0.435 -88.423 -40.545 1.00 61.16 174 SER A CA 1
ATOM 1349 C C . SER A 1 174 ? 0.507 -87.516 -39.310 1.00 61.16 174 SER A C 1
ATOM 1351 O O . SER A 1 174 ? 1.564 -87.378 -38.700 1.00 61.16 174 SER A O 1
ATOM 1353 N N . ALA A 1 175 ? -0.632 -86.925 -38.930 1.00 59.72 175 ALA A N 1
ATOM 1354 C CA . ALA A 1 175 ? -0.730 -85.846 -37.937 1.00 59.72 175 ALA A CA 1
ATOM 1355 C C . ALA A 1 175 ? -0.448 -86.240 -36.470 1.00 59.72 175 ALA A C 1
ATOM 1357 O O . ALA A 1 175 ? -0.341 -85.358 -35.625 1.00 59.72 175 ALA A O 1
ATOM 1358 N N . ASP A 1 176 ? -0.321 -87.533 -36.157 1.00 65.50 176 ASP A N 1
ATOM 1359 C CA . ASP A 1 176 ? 0.022 -88.006 -34.804 1.00 65.50 176 ASP A CA 1
ATOM 1360 C C . ASP A 1 176 ? 1.542 -87.962 -34.514 1.00 65.50 176 ASP A C 1
ATOM 1362 O O . ASP A 1 176 ? 1.970 -88.314 -33.413 1.00 65.50 176 ASP A O 1
ATOM 1366 N N . TRP A 1 177 ? 2.366 -87.568 -35.496 1.00 72.75 177 TRP A N 1
ATOM 1367 C CA . TRP A 1 177 ? 3.828 -87.505 -35.391 1.00 72.75 177 TRP A CA 1
ATOM 1368 C C . TRP A 1 177 ? 4.312 -86.055 -35.303 1.00 72.75 177 TRP A C 1
ATOM 1370 O O . TRP A 1 177 ? 4.041 -85.259 -36.199 1.00 72.75 177 TRP A O 1
ATOM 1380 N N . THR A 1 178 ? 5.083 -85.732 -34.267 1.00 74.44 178 THR A N 1
ATOM 1381 C CA . THR A 1 178 ? 5.754 -84.432 -34.116 1.00 74.44 178 THR A CA 1
ATOM 1382 C C . THR A 1 178 ? 7.058 -84.398 -34.913 1.00 74.44 178 THR A C 1
ATOM 1384 O O . THR A 1 178 ? 7.703 -85.436 -35.101 1.00 74.44 178 THR A O 1
ATOM 1387 N N . ILE A 1 179 ? 7.462 -83.214 -35.386 1.00 77.50 179 ILE A N 1
ATOM 1388 C CA . ILE A 1 179 ? 8.737 -82.993 -36.087 1.00 77.50 179 ILE A CA 1
ATOM 1389 C C . ILE A 1 179 ? 9.725 -82.277 -35.164 1.00 77.50 179 ILE A C 1
ATOM 1391 O O . ILE A 1 179 ? 9.385 -81.302 -34.502 1.00 77.50 179 ILE A O 1
ATOM 1395 N N . THR A 1 180 ? 10.970 -82.745 -35.160 1.00 76.75 180 THR A N 1
ATOM 1396 C CA . THR A 1 180 ? 12.090 -82.172 -34.407 1.00 76.75 180 THR A CA 1
ATOM 1397 C C . THR A 1 180 ? 13.166 -81.689 -35.380 1.00 76.75 180 THR A C 1
ATOM 1399 O O . THR A 1 180 ? 13.481 -82.388 -36.350 1.00 76.75 180 THR A O 1
ATOM 1402 N N . TRP A 1 181 ? 13.717 -80.499 -35.136 1.00 79.56 181 TRP A N 1
ATOM 1403 C CA . TRP A 1 181 ? 14.688 -79.822 -36.002 1.00 79.56 181 TRP A CA 1
ATOM 1404 C C . TRP A 1 181 ? 16.102 -79.861 -35.413 1.00 79.56 181 TRP A C 1
ATOM 1406 O O . TRP A 1 181 ? 16.289 -79.765 -34.204 1.00 79.56 181 TRP A O 1
ATOM 1416 N N . TYR A 1 182 ? 17.102 -79.972 -36.288 1.00 78.44 182 TYR A N 1
ATOM 1417 C CA . TYR A 1 182 ? 18.504 -80.174 -35.926 1.00 78.44 182 TYR A CA 1
ATOM 1418 C C . TYR A 1 182 ? 19.420 -79.221 -36.686 1.00 78.44 182 TYR A C 1
ATOM 1420 O O . TYR A 1 182 ? 19.312 -79.100 -37.911 1.00 78.44 182 TYR A O 1
ATOM 1428 N N . LYS A 1 183 ? 20.379 -78.616 -35.977 1.00 77.69 183 LYS A N 1
ATOM 1429 C CA . LYS A 1 183 ? 21.510 -77.911 -36.593 1.00 77.69 183 LYS A CA 1
ATOM 1430 C C . LYS A 1 183 ? 22.703 -78.865 -36.686 1.00 77.69 183 LYS A C 1
ATOM 1432 O O . LYS A 1 183 ? 23.038 -79.569 -35.734 1.00 77.69 183 LYS A O 1
ATOM 1437 N N . VAL A 1 184 ? 23.328 -78.917 -37.859 1.00 72.75 184 VAL A N 1
ATOM 1438 C CA . VAL A 1 184 ? 24.478 -79.775 -38.166 1.00 72.75 184 VAL A CA 1
ATOM 1439 C C . VAL A 1 184 ? 25.754 -78.994 -37.870 1.00 72.75 184 VAL A C 1
ATOM 1441 O O . VAL A 1 184 ? 26.194 -78.173 -38.681 1.00 72.75 184 VAL A O 1
ATOM 1444 N N . THR A 1 185 ? 26.359 -79.243 -36.709 1.00 63.56 185 THR A N 1
ATOM 1445 C CA . THR A 1 185 ? 27.614 -78.604 -36.305 1.00 63.56 185 THR A CA 1
ATOM 1446 C C . THR A 1 185 ? 28.806 -79.498 -36.668 1.00 63.56 185 THR A C 1
ATOM 1448 O O . THR A 1 185 ? 28.855 -80.700 -36.383 1.00 63.56 185 THR A O 1
ATOM 1451 N N . LYS A 1 186 ? 29.793 -78.926 -37.373 1.00 54.75 186 LYS A N 1
ATOM 1452 C CA . LYS A 1 186 ? 30.971 -79.669 -37.854 1.00 54.75 186 LYS A CA 1
ATOM 1453 C C . LYS A 1 186 ? 31.991 -79.888 -36.737 1.00 54.75 186 LYS A C 1
ATOM 1455 O O . LYS A 1 186 ? 32.930 -79.112 -36.564 1.00 54.75 186 LYS A O 1
ATOM 1460 N N . GLY A 1 187 ? 31.818 -80.990 -36.010 1.00 50.81 187 GLY A N 1
ATOM 1461 C CA . GLY A 1 187 ? 32.852 -81.569 -35.157 1.00 50.81 187 GLY A CA 1
ATOM 1462 C C . GLY A 1 187 ? 34.063 -82.046 -35.970 1.00 50.81 187 GLY A C 1
ATOM 1463 O O . GLY A 1 187 ? 33.958 -82.385 -37.146 1.00 50.81 187 GLY A O 1
ATOM 1464 N N . THR A 1 188 ? 35.241 -82.094 -35.348 1.00 53.91 188 THR A N 1
ATOM 1465 C CA . THR A 1 188 ? 36.525 -82.312 -36.045 1.00 53.91 188 THR A CA 1
ATOM 1466 C C . THR A 1 188 ? 36.803 -83.749 -36.516 1.00 53.91 188 THR A C 1
ATOM 1468 O O . THR A 1 188 ? 37.907 -84.002 -36.991 1.00 53.91 188 THR A O 1
ATOM 1471 N N . ASN A 1 189 ? 35.845 -84.682 -36.411 1.00 52.59 189 ASN A N 1
ATOM 1472 C CA . ASN A 1 189 ? 35.923 -86.016 -37.040 1.00 52.59 189 ASN A CA 1
ATOM 1473 C C . ASN A 1 189 ? 34.573 -86.750 -37.240 1.00 52.59 189 ASN A C 1
ATOM 1475 O O . ASN A 1 189 ? 34.576 -87.828 -37.822 1.00 52.59 189 ASN A O 1
ATOM 1479 N N . GLU A 1 190 ? 33.438 -86.199 -36.801 1.00 53.41 190 GLU A N 1
ATOM 1480 C CA . GLU A 1 190 ? 32.092 -86.768 -36.998 1.00 53.41 190 GLU A CA 1
ATOM 1481 C C . GLU A 1 190 ? 31.067 -85.620 -37.060 1.00 53.41 190 GLU A C 1
ATOM 1483 O O . GLU A 1 190 ? 31.260 -84.585 -36.414 1.00 53.41 190 GLU A O 1
ATOM 1488 N N . GLU A 1 191 ? 29.998 -85.774 -37.850 1.00 54.28 191 GLU A N 1
ATOM 1489 C CA . GLU A 1 191 ? 28.914 -84.783 -37.907 1.00 54.28 191 GLU A CA 1
ATOM 1490 C C . GLU A 1 191 ? 28.059 -84.869 -36.643 1.00 54.28 191 GLU A C 1
ATOM 1492 O O . GLU A 1 191 ? 27.512 -85.923 -36.314 1.00 54.28 191 GLU A O 1
ATOM 1497 N N . LYS A 1 192 ? 27.939 -83.746 -35.931 1.00 58.41 192 LYS A N 1
ATOM 1498 C CA . LYS A 1 192 ? 27.155 -83.658 -34.705 1.00 58.41 192 LYS A CA 1
ATOM 1499 C C . LYS A 1 192 ? 25.832 -82.968 -35.030 1.00 58.41 192 LYS A C 1
ATOM 1501 O O . LYS A 1 192 ? 25.814 -81.800 -35.405 1.00 58.41 192 LYS A O 1
ATOM 1506 N N . LEU A 1 193 ? 24.730 -83.705 -34.918 1.00 65.19 193 LEU A N 1
ATOM 1507 C CA . LEU A 1 193 ? 23.394 -83.117 -34.953 1.00 65.19 193 LEU A CA 1
ATOM 1508 C C . LEU A 1 193 ? 23.048 -82.668 -33.535 1.00 65.19 193 LEU A C 1
ATOM 1510 O O . LEU A 1 193 ? 23.029 -83.485 -32.613 1.00 65.19 193 LEU A O 1
ATOM 1514 N N . GLU A 1 194 ? 22.801 -81.375 -33.370 1.00 67.31 194 GLU A N 1
ATOM 1515 C CA . GLU A 1 194 ? 22.367 -80.778 -32.109 1.00 67.31 194 GLU A CA 1
ATOM 1516 C C . GLU A 1 194 ? 20.904 -80.342 -32.248 1.00 67.31 194 GLU A C 1
ATOM 1518 O O . GLU A 1 194 ? 20.507 -79.765 -33.263 1.00 67.31 194 GLU A O 1
ATOM 1523 N N . ASP A 1 195 ? 20.095 -80.725 -31.259 1.00 64.50 195 ASP A N 1
ATOM 1524 C CA . ASP A 1 195 ? 18.643 -80.528 -31.231 1.00 64.50 195 ASP A CA 1
ATOM 1525 C C . ASP A 1 195 ? 18.324 -79.050 -30.952 1.00 64.50 195 ASP A C 1
ATOM 1527 O O . ASP A 1 195 ? 18.929 -78.445 -30.061 1.00 64.50 195 ASP A O 1
ATOM 1531 N N . ILE A 1 196 ? 17.421 -78.446 -31.728 1.00 69.00 196 ILE A N 1
ATOM 1532 C CA . ILE A 1 196 ? 17.108 -77.011 -31.627 1.00 69.00 196 ILE A CA 1
ATOM 1533 C C . ILE A 1 196 ? 16.004 -76.811 -30.575 1.00 69.00 196 ILE A C 1
ATOM 1535 O O . ILE A 1 196 ? 14.851 -76.514 -30.889 1.00 69.00 196 ILE A O 1
ATOM 1539 N N . GLU A 1 197 ? 16.352 -77.007 -29.300 1.00 56.59 197 GLU A N 1
ATOM 1540 C CA . GLU A 1 197 ? 15.415 -76.838 -28.184 1.00 56.59 197 GLU A CA 1
ATOM 1541 C C . GLU A 1 197 ? 14.962 -75.367 -28.019 1.00 56.59 197 GLU A C 1
ATOM 1543 O O . GLU A 1 197 ? 15.783 -74.473 -27.813 1.00 56.59 197 GLU A O 1
ATOM 1548 N N . ASN A 1 198 ? 13.639 -75.152 -27.955 1.00 50.97 198 ASN A N 1
ATOM 1549 C CA . ASN A 1 198 ? 12.936 -73.886 -27.656 1.00 50.97 198 ASN A CA 1
ATOM 1550 C C . ASN A 1 198 ? 12.859 -72.829 -28.784 1.00 50.97 198 ASN A C 1
ATOM 1552 O O . ASN A 1 198 ? 13.317 -71.699 -28.616 1.00 50.97 198 ASN A O 1
ATOM 1556 N N . LEU A 1 199 ? 12.151 -73.139 -29.878 1.00 48.88 199 LEU A N 1
ATOM 1557 C CA . LEU A 1 199 ? 11.551 -72.129 -30.770 1.00 48.88 199 LEU A CA 1
ATOM 1558 C C . LEU A 1 199 ? 10.057 -72.423 -31.001 1.00 48.88 199 LEU A C 1
ATOM 1560 O O . LEU A 1 199 ? 9.680 -73.562 -31.270 1.00 48.88 199 LEU A O 1
ATOM 1564 N N . GLU A 1 200 ? 9.203 -71.399 -30.889 1.00 49.59 200 GLU A N 1
ATOM 1565 C CA . GLU A 1 200 ? 7.743 -71.515 -31.053 1.00 49.59 200 GLU A CA 1
ATOM 1566 C C . GLU A 1 200 ? 7.338 -71.599 -32.534 1.00 49.59 200 GLU A C 1
ATOM 1568 O O . GLU A 1 200 ? 7.015 -70.587 -33.156 1.00 49.59 200 GLU A O 1
ATOM 1573 N N . MET A 1 201 ? 7.302 -72.802 -33.109 1.00 47.66 201 MET A N 1
ATOM 1574 C CA . MET A 1 201 ? 6.735 -73.027 -34.444 1.00 47.66 201 MET A CA 1
ATOM 1575 C C . MET A 1 201 ? 5.849 -74.267 -34.507 1.00 47.66 201 MET A C 1
ATOM 1577 O O . MET A 1 201 ? 6.062 -75.245 -33.795 1.00 47.66 201 MET A O 1
ATOM 1581 N N . LEU A 1 202 ? 4.846 -74.210 -35.391 1.00 52.72 202 LEU A N 1
ATOM 1582 C CA . LEU A 1 202 ? 4.032 -75.369 -35.758 1.00 52.72 202 LEU A CA 1
ATOM 1583 C C . LEU A 1 202 ? 4.942 -76.478 -36.307 1.00 52.72 202 LEU A C 1
ATOM 1585 O O . LEU A 1 202 ? 5.906 -76.161 -37.005 1.00 52.72 202 LEU A O 1
ATOM 1589 N N . ASP A 1 203 ? 4.600 -77.745 -36.039 1.00 62.62 203 ASP A N 1
ATOM 1590 C CA . ASP A 1 203 ? 5.422 -78.967 -36.183 1.00 62.62 203 ASP A CA 1
ATOM 1591 C C . ASP A 1 203 ? 5.858 -79.344 -37.625 1.00 62.62 203 ASP A C 1
ATOM 1593 O O . ASP A 1 203 ? 5.777 -80.498 -38.038 1.00 62.62 203 ASP A O 1
ATOM 1597 N N . SER A 1 204 ? 6.262 -78.377 -38.448 1.00 71.56 204 SER A N 1
ATOM 1598 C CA . SER A 1 204 ? 6.648 -78.542 -39.858 1.00 71.56 204 SER A CA 1
ATOM 1599 C C . SER A 1 204 ? 7.451 -77.370 -40.450 1.00 71.56 204 SER A C 1
ATOM 1601 O O . SER A 1 204 ? 7.907 -77.491 -41.582 1.00 71.56 204 SER A O 1
ATOM 1603 N N . TYR A 1 205 ? 7.681 -76.256 -39.740 1.00 77.81 205 TYR A N 1
ATOM 1604 C CA . TYR A 1 205 ? 8.420 -75.092 -40.272 1.00 77.81 205 TYR A CA 1
ATOM 1605 C C . TYR A 1 205 ? 9.556 -74.643 -39.340 1.00 77.81 205 TYR A C 1
ATOM 1607 O O . TYR A 1 205 ? 9.519 -74.916 -38.141 1.00 77.81 205 TYR A O 1
ATOM 1615 N N . LEU A 1 206 ? 10.567 -73.973 -39.906 1.00 81.00 206 LEU A N 1
ATOM 1616 C CA . LEU A 1 206 ? 11.677 -73.340 -39.182 1.00 81.00 206 LEU A CA 1
ATOM 1617 C C . LEU A 1 206 ? 12.015 -71.995 -39.844 1.00 81.00 206 LEU A C 1
ATOM 1619 O O . LEU A 1 206 ? 12.502 -71.961 -40.970 1.00 81.00 206 LEU A O 1
ATOM 1623 N N . ASN A 1 207 ? 11.759 -70.897 -39.141 1.00 79.19 207 ASN A N 1
ATOM 1624 C CA . ASN A 1 207 ? 11.917 -69.517 -39.591 1.00 79.19 207 ASN A CA 1
ATOM 1625 C C . ASN A 1 207 ? 12.901 -68.788 -38.658 1.00 79.19 207 ASN A C 1
ATOM 1627 O O . ASN A 1 207 ? 12.770 -68.858 -37.436 1.00 79.19 207 ASN A O 1
ATOM 1631 N N . ILE A 1 208 ? 13.897 -68.128 -39.246 1.00 80.56 208 ILE A N 1
ATOM 1632 C CA . ILE A 1 208 ? 14.915 -67.315 -38.580 1.00 80.56 208 ILE A CA 1
ATOM 1633 C C . ILE A 1 208 ? 14.658 -65.868 -39.014 1.00 80.56 208 ILE A C 1
ATOM 1635 O O . ILE A 1 208 ? 14.958 -65.484 -40.148 1.00 80.56 208 ILE A O 1
ATOM 1639 N N . THR A 1 209 ? 14.042 -65.082 -38.127 1.00 73.62 209 THR A N 1
ATOM 1640 C CA . THR A 1 209 ? 13.507 -63.751 -38.462 1.00 73.62 209 THR A CA 1
ATOM 1641 C C . THR A 1 209 ? 14.541 -62.629 -38.433 1.00 73.62 209 THR A C 1
ATOM 1643 O O . THR A 1 209 ? 14.345 -61.611 -39.086 1.00 73.62 209 THR A O 1
ATOM 1646 N N . GLU A 1 210 ? 15.626 -62.801 -37.681 1.00 77.31 210 GLU A N 1
ATOM 1647 C CA . GLU A 1 210 ? 16.760 -61.876 -37.616 1.00 77.31 210 GLU A CA 1
ATOM 1648 C C . GLU A 1 210 ? 18.038 -62.719 -37.708 1.00 77.31 210 GLU A C 1
ATOM 1650 O O . GLU A 1 210 ? 18.528 -63.226 -36.701 1.00 77.31 210 GLU A O 1
ATOM 1655 N N . VAL A 1 211 ? 18.537 -62.954 -38.926 1.00 78.75 211 VAL A N 1
ATOM 1656 C CA . VAL A 1 211 ? 19.741 -63.776 -39.132 1.00 78.75 211 VAL A CA 1
ATOM 1657 C C . VAL A 1 211 ? 20.982 -63.070 -38.583 1.00 78.75 211 VAL A C 1
ATOM 1659 O O . VAL A 1 211 ? 21.234 -61.905 -38.895 1.00 78.75 211 VAL A O 1
ATOM 1662 N N . THR A 1 212 ? 21.788 -63.810 -37.821 1.00 80.50 212 THR A N 1
ATOM 1663 C CA . THR A 1 212 ? 23.101 -63.398 -37.301 1.00 80.50 212 THR A CA 1
ATOM 1664 C C . THR A 1 212 ? 24.211 -64.296 -37.851 1.00 80.50 212 THR A C 1
ATOM 1666 O O . THR A 1 212 ? 23.943 -65.393 -38.347 1.00 80.50 212 THR A O 1
ATOM 1669 N N . GLN A 1 213 ? 25.487 -63.922 -37.700 1.00 77.94 213 GLN A N 1
ATOM 1670 C CA . GLN A 1 213 ? 26.594 -64.827 -38.064 1.00 77.94 213 GLN A CA 1
ATOM 1671 C C . GLN A 1 213 ? 26.570 -66.186 -37.310 1.00 77.94 213 GLN A C 1
ATOM 1673 O O . GLN A 1 213 ? 27.174 -67.154 -37.772 1.00 77.94 213 GLN A O 1
ATOM 1678 N N . ALA A 1 214 ? 25.862 -66.312 -36.177 1.00 73.75 214 ALA A N 1
ATOM 1679 C CA . ALA A 1 214 ? 25.699 -67.591 -35.469 1.00 73.75 214 ALA A CA 1
ATOM 1680 C C . ALA A 1 214 ? 24.729 -68.566 -36.176 1.00 73.75 214 ALA A C 1
ATOM 1682 O O . ALA A 1 214 ? 24.746 -69.777 -35.915 1.00 73.75 214 ALA A O 1
ATOM 1683 N N . ASP A 1 215 ? 23.906 -68.062 -37.098 1.00 79.31 215 ASP A N 1
ATOM 1684 C CA . ASP A 1 215 ? 22.921 -68.836 -37.855 1.00 79.31 215 ASP A CA 1
ATOM 1685 C C . ASP A 1 215 ? 23.514 -69.502 -39.107 1.00 79.31 215 ASP A C 1
ATOM 1687 O O . ASP A 1 215 ? 22.928 -70.441 -39.643 1.00 79.31 215 ASP A O 1
ATOM 1691 N N . GLU A 1 216 ? 24.746 -69.153 -39.489 1.00 79.25 216 GLU A N 1
ATOM 1692 C CA . GLU A 1 216 ? 25.512 -69.857 -40.525 1.00 79.25 216 GLU A CA 1
ATOM 1693 C C . GLU A 1 216 ? 25.634 -71.369 -40.219 1.00 79.25 216 GLU A C 1
ATOM 1695 O O . GLU A 1 216 ? 25.757 -71.786 -39.060 1.00 79.25 216 GLU A O 1
ATOM 1700 N N . GLY A 1 217 ? 25.582 -72.217 -41.253 1.00 77.56 217 GLY A N 1
ATOM 1701 C CA . GLY A 1 217 ? 25.727 -73.674 -41.130 1.00 77.56 217 GLY A CA 1
ATOM 1702 C C . GLY A 1 217 ? 24.586 -74.488 -41.745 1.00 77.56 217 GLY A C 1
ATOM 1703 O O . GLY A 1 217 ? 23.872 -74.012 -42.627 1.00 77.56 217 GLY A O 1
ATOM 1704 N N . GLY A 1 218 ? 24.462 -75.750 -41.306 1.00 81.69 218 GLY A N 1
ATOM 1705 C CA . GLY A 1 218 ? 23.564 -76.749 -41.896 1.00 81.69 218 GLY A CA 1
ATOM 1706 C C . GLY A 1 218 ? 22.340 -77.115 -41.050 1.00 81.69 218 GLY A C 1
ATOM 1707 O O . GLY A 1 218 ? 22.448 -77.156 -39.830 1.00 81.69 218 GLY A O 1
ATOM 1708 N N . TYR A 1 219 ? 21.214 -77.460 -41.684 1.00 85.81 219 TYR A N 1
ATOM 1709 C CA . TYR A 1 219 ? 19.930 -77.757 -41.018 1.00 85.81 219 TYR A CA 1
ATOM 1710 C C . TYR A 1 219 ? 19.261 -79.053 -41.533 1.00 85.81 219 TYR A C 1
ATOM 1712 O O . TYR A 1 219 ? 19.401 -79.372 -42.716 1.00 85.81 219 TYR A O 1
ATOM 1720 N N . ALA A 1 220 ? 18.552 -79.789 -40.657 1.00 83.31 220 ALA A N 1
ATOM 1721 C CA . ALA A 1 220 ? 17.826 -81.051 -40.927 1.00 83.31 220 ALA A CA 1
ATOM 1722 C C . ALA A 1 220 ? 16.633 -81.290 -39.963 1.00 83.31 220 ALA A C 1
ATOM 1724 O O . ALA A 1 220 ? 16.483 -80.567 -38.980 1.00 83.31 220 ALA A O 1
ATOM 1725 N N . CYS A 1 221 ? 15.803 -82.319 -40.201 1.00 84.56 221 CYS A N 1
ATOM 1726 C CA . CYS A 1 221 ? 14.644 -82.680 -39.361 1.00 84.56 221 CYS A CA 1
ATOM 1727 C C . CYS A 1 221 ? 14.425 -84.209 -39.183 1.00 84.56 221 CYS A C 1
ATOM 1729 O O . CYS A 1 221 ? 15.005 -85.025 -39.903 1.00 84.56 221 CYS A O 1
ATOM 1731 N N . LYS A 1 222 ? 13.584 -84.609 -38.213 1.00 82.12 222 LYS A N 1
ATOM 1732 C CA . LYS A 1 222 ? 13.222 -86.003 -37.841 1.00 82.12 222 LYS A CA 1
ATOM 1733 C C . LYS A 1 222 ? 11.777 -86.055 -37.298 1.00 82.12 222 LYS A C 1
ATOM 1735 O O . LYS A 1 222 ? 11.332 -85.059 -36.749 1.00 82.12 222 LYS A O 1
ATOM 1740 N N . ALA A 1 223 ? 11.065 -87.189 -37.384 1.00 79.25 223 ALA A N 1
ATOM 1741 C CA . ALA A 1 223 ? 9.704 -87.347 -36.825 1.00 79.25 223 ALA A CA 1
ATOM 1742 C C . ALA A 1 223 ? 9.608 -88.328 -35.629 1.00 79.25 223 ALA A C 1
ATOM 1744 O O . ALA A 1 223 ? 10.321 -89.344 -35.602 1.00 79.25 223 ALA A O 1
ATOM 1745 N N . GLN A 1 224 ? 8.698 -88.086 -34.677 1.00 75.62 224 GLN A N 1
ATOM 1746 C CA . GLN A 1 224 ? 8.546 -88.867 -33.437 1.00 75.62 224 GLN A CA 1
ATOM 1747 C C . GLN A 1 224 ? 7.074 -89.057 -33.003 1.00 75.62 224 GLN A C 1
ATOM 1749 O O . GLN A 1 224 ? 6.233 -88.199 -33.236 1.00 75.62 224 GLN A O 1
ATOM 1754 N N . LEU A 1 225 ? 6.755 -90.198 -32.376 1.00 75.06 225 LEU A N 1
ATOM 1755 C CA . LEU A 1 225 ? 5.424 -90.556 -31.861 1.00 75.06 225 LEU A CA 1
ATOM 1756 C C . LEU A 1 225 ? 5.468 -90.611 -30.326 1.00 75.06 225 LEU A C 1
ATOM 1758 O O . LEU A 1 225 ? 5.630 -91.670 -29.705 1.00 75.06 225 LEU A O 1
ATOM 1762 N N . GLU A 1 226 ? 5.369 -89.431 -29.716 1.00 68.44 226 GLU A N 1
ATOM 1763 C CA . GLU A 1 226 ? 5.729 -89.191 -28.313 1.00 68.44 226 GLU A CA 1
ATOM 1764 C C . GLU A 1 226 ? 4.874 -89.991 -27.315 1.00 68.44 226 GLU A C 1
ATOM 1766 O O . GLU A 1 226 ? 5.387 -90.580 -26.361 1.00 68.44 226 GLU A O 1
ATOM 1771 N N . SER A 1 227 ? 3.573 -90.121 -27.596 1.00 63.09 227 SER A N 1
ATOM 1772 C CA . SER A 1 227 ? 2.591 -90.840 -26.767 1.00 63.09 227 SER A CA 1
ATOM 1773 C C . SER A 1 227 ? 2.905 -92.330 -26.555 1.00 63.09 227 SER A C 1
ATOM 1775 O O . SER A 1 227 ? 2.364 -92.948 -25.634 1.00 63.09 227 SER A O 1
ATOM 1777 N N . ARG A 1 228 ? 3.780 -92.913 -27.389 1.00 66.81 228 ARG A N 1
ATOM 1778 C CA . ARG A 1 228 ? 4.156 -94.340 -27.374 1.00 66.81 228 ARG A CA 1
ATOM 1779 C C . ARG A 1 228 ? 5.670 -94.579 -27.378 1.00 66.81 228 ARG A C 1
ATOM 1781 O O . ARG A 1 228 ? 6.100 -95.729 -27.354 1.00 66.81 228 ARG A O 1
ATOM 1788 N N . LYS A 1 229 ? 6.477 -93.510 -27.370 1.00 69.88 229 LYS A N 1
ATOM 1789 C CA . LYS A 1 229 ? 7.953 -93.539 -27.392 1.00 69.88 229 LYS A CA 1
ATOM 1790 C C . LYS A 1 229 ? 8.541 -94.314 -28.579 1.00 69.88 229 LYS A C 1
ATOM 1792 O O . LYS A 1 229 ? 9.419 -95.161 -28.411 1.00 69.88 229 LYS A O 1
ATOM 1797 N N . VAL A 1 230 ? 8.067 -94.005 -29.786 1.00 70.88 230 VAL A N 1
ATOM 1798 C CA . VAL A 1 230 ? 8.582 -94.568 -31.048 1.00 70.88 230 VAL A CA 1
ATOM 1799 C C . VAL A 1 230 ? 9.078 -93.431 -31.949 1.00 70.88 230 VAL A C 1
ATOM 1801 O O . VAL A 1 230 ? 8.522 -92.341 -31.903 1.00 70.88 230 VAL A O 1
ATOM 1804 N N . SER A 1 231 ? 10.134 -93.635 -32.746 1.00 70.56 231 SER A N 1
ATOM 1805 C CA . SER A 1 231 ? 10.719 -92.565 -33.580 1.00 70.56 231 SER A CA 1
ATOM 1806 C C . SER A 1 231 ? 11.178 -93.047 -34.961 1.00 70.56 231 SER A C 1
ATOM 1808 O O . SER A 1 231 ? 11.395 -94.241 -35.165 1.00 70.56 231 SER A O 1
ATOM 1810 N N . SER A 1 232 ? 11.290 -92.104 -35.901 1.00 72.56 232 SER A N 1
ATOM 1811 C CA . SER A 1 232 ? 11.704 -92.312 -37.300 1.00 72.56 232 SER A CA 1
ATOM 1812 C C . SER A 1 232 ? 13.187 -91.960 -37.548 1.00 72.56 232 SER A C 1
ATOM 1814 O O . SER A 1 232 ? 13.940 -91.696 -36.608 1.00 72.56 232 SER A O 1
ATOM 1816 N N . GLY A 1 233 ? 13.616 -91.960 -38.818 1.00 76.50 233 GLY A N 1
ATOM 1817 C CA . GLY A 1 233 ? 14.930 -91.464 -39.259 1.00 76.50 233 GLY A CA 1
ATOM 1818 C C . GLY A 1 233 ? 14.942 -89.982 -39.679 1.00 76.50 233 GLY A C 1
ATOM 1819 O O . GLY A 1 233 ? 13.897 -89.345 -39.771 1.00 76.50 233 GLY A O 1
ATOM 1820 N N . PHE A 1 234 ? 16.137 -89.449 -39.957 1.00 78.81 234 PHE A N 1
ATOM 1821 C CA . PHE A 1 234 ? 16.378 -88.044 -40.336 1.00 78.81 234 PHE A CA 1
ATOM 1822 C C . PHE A 1 234 ? 16.151 -87.736 -41.835 1.00 78.81 234 PHE A C 1
ATOM 1824 O O . PHE A 1 234 ? 16.173 -88.641 -42.676 1.00 78.81 234 PHE A O 1
ATOM 1831 N N . SER A 1 235 ? 15.985 -86.450 -42.160 1.00 81.88 235 SER A N 1
ATOM 1832 C CA . SER A 1 235 ? 15.989 -85.872 -43.515 1.00 81.88 235 SER A CA 1
ATOM 1833 C C . SER A 1 235 ? 17.401 -85.681 -44.099 1.00 81.88 235 SER A C 1
ATOM 1835 O O . SER A 1 235 ? 18.405 -85.961 -43.448 1.00 81.88 235 SER A O 1
ATOM 1837 N N . ASP A 1 236 ? 17.462 -85.147 -45.323 1.00 80.88 236 ASP A N 1
ATOM 1838 C CA . ASP A 1 236 ? 18.679 -84.575 -45.920 1.00 80.88 236 ASP A CA 1
ATOM 1839 C C . ASP A 1 236 ? 18.959 -83.154 -45.359 1.00 80.88 236 ASP A C 1
ATOM 1841 O O . ASP A 1 236 ? 18.167 -82.651 -44.555 1.00 80.88 236 ASP A O 1
ATOM 1845 N N . THR A 1 237 ? 20.074 -82.515 -45.754 1.00 79.94 237 THR A N 1
ATOM 1846 C CA . THR A 1 237 ? 20.590 -81.256 -45.161 1.00 79.94 237 THR A CA 1
ATOM 1847 C C . THR A 1 237 ? 20.643 -80.063 -46.135 1.00 79.94 237 THR A C 1
ATOM 1849 O O . THR A 1 237 ? 20.845 -80.236 -47.336 1.00 79.94 237 THR A O 1
ATOM 1852 N N . PHE A 1 238 ? 20.516 -78.831 -45.616 1.00 82.31 238 PHE A N 1
ATOM 1853 C CA . PHE A 1 238 ? 20.632 -77.565 -46.378 1.00 82.31 238 PHE A CA 1
ATOM 1854 C C . PHE A 1 238 ? 21.560 -76.553 -45.666 1.00 82.31 238 PHE A C 1
ATOM 1856 O O . PHE A 1 238 ? 21.679 -76.643 -44.450 1.00 82.31 238 PHE A O 1
ATOM 1863 N N . GLN A 1 239 ? 22.221 -75.622 -46.381 1.00 81.31 239 GLN A N 1
ATOM 1864 C CA . GLN A 1 239 ? 23.229 -74.669 -45.846 1.00 81.31 239 GLN A CA 1
ATOM 1865 C C . GLN A 1 239 ? 22.865 -73.183 -46.093 1.00 81.31 239 GLN A C 1
ATOM 1867 O O . GLN A 1 239 ? 22.256 -72.880 -47.118 1.00 81.31 239 GLN A O 1
ATOM 1872 N N . ILE A 1 240 ? 23.301 -72.270 -45.210 1.00 83.00 240 ILE A N 1
ATOM 1873 C CA . ILE A 1 240 ? 23.162 -70.791 -45.315 1.00 83.00 240 ILE A CA 1
ATOM 1874 C C . ILE A 1 240 ? 24.543 -70.110 -45.219 1.00 83.00 240 ILE A C 1
ATOM 1876 O O . ILE A 1 240 ? 25.402 -70.610 -44.490 1.00 83.00 240 ILE A O 1
ATOM 1880 N N . THR A 1 241 ? 24.725 -68.952 -45.874 1.00 80.75 241 THR A N 1
ATOM 1881 C CA . THR A 1 241 ? 25.883 -68.044 -45.700 1.00 80.75 241 THR A CA 1
ATOM 1882 C C . THR A 1 241 ? 25.434 -66.635 -45.278 1.00 80.75 241 THR A C 1
ATOM 1884 O O . THR A 1 241 ? 24.491 -66.101 -45.863 1.00 80.75 241 THR A O 1
ATOM 1887 N N . VAL A 1 242 ? 26.134 -66.016 -44.314 1.00 83.19 242 VAL A N 1
ATOM 1888 C CA . VAL A 1 242 ? 25.785 -64.704 -43.722 1.00 83.19 242 VAL A CA 1
ATOM 1889 C C . VAL A 1 242 ? 26.895 -63.658 -43.932 1.00 83.19 242 VAL A C 1
ATOM 1891 O O . VAL A 1 242 ? 28.080 -63.987 -43.836 1.00 83.19 242 VAL A O 1
ATOM 1894 N N . TYR A 1 243 ? 26.514 -62.404 -44.208 1.00 78.12 243 TYR A N 1
ATOM 1895 C CA . TYR A 1 243 ? 27.406 -61.253 -44.411 1.00 78.12 243 TYR A CA 1
ATOM 1896 C C . TYR A 1 243 ? 27.191 -60.123 -43.378 1.00 78.12 243 TYR A C 1
ATOM 1898 O O . TYR A 1 243 ? 26.149 -59.471 -43.360 1.00 78.12 243 TYR A O 1
ATOM 1906 N N . GLU A 1 244 ? 28.237 -59.817 -42.605 1.00 72.06 244 GLU A N 1
ATOM 1907 C CA . GLU A 1 244 ? 28.285 -58.775 -41.555 1.00 72.06 244 GLU A CA 1
ATOM 1908 C C . GLU A 1 244 ? 28.167 -57.317 -42.071 1.00 72.06 244 GLU A C 1
ATOM 1910 O O . GLU A 1 244 ? 27.754 -56.423 -41.338 1.00 72.06 244 GLU A O 1
ATOM 1915 N N . ASN A 1 245 ? 28.572 -57.023 -43.317 1.00 74.25 245 ASN A N 1
ATOM 1916 C CA . ASN A 1 245 ? 28.769 -55.642 -43.792 1.00 74.25 245 ASN A CA 1
ATOM 1917 C C . ASN A 1 245 ? 28.200 -55.380 -45.201 1.00 74.25 245 ASN A C 1
ATOM 1919 O O . ASN A 1 245 ? 28.410 -56.160 -46.131 1.00 74.25 245 ASN A O 1
ATOM 1923 N N . LEU A 1 246 ? 27.554 -54.220 -45.377 1.00 76.31 246 LEU A N 1
ATOM 1924 C CA . LEU A 1 246 ? 26.978 -53.768 -46.652 1.00 76.31 246 LEU A CA 1
ATOM 1925 C C . LEU A 1 246 ? 28.044 -53.184 -47.610 1.00 76.31 246 LEU A C 1
ATOM 1927 O O . LEU A 1 246 ? 28.949 -52.471 -47.167 1.00 76.31 246 LEU A O 1
ATOM 1931 N N . PRO A 1 247 ? 27.944 -53.424 -48.933 1.00 81.69 247 PRO A N 1
ATOM 1932 C CA . PRO A 1 247 ? 28.921 -52.936 -49.906 1.00 81.69 247 PRO A CA 1
ATOM 1933 C C . PRO A 1 247 ? 28.702 -51.477 -50.335 1.00 81.69 247 PRO A C 1
ATOM 1935 O O . PRO A 1 247 ? 27.645 -50.883 -50.120 1.00 81.69 247 PRO A O 1
ATOM 1938 N N . LYS A 1 248 ? 29.709 -50.905 -51.014 1.00 83.25 248 LYS A N 1
ATOM 1939 C CA . LYS A 1 248 ? 29.715 -49.512 -51.489 1.00 83.25 248 LYS A CA 1
ATOM 1940 C C . LYS A 1 248 ? 30.005 -49.409 -52.998 1.00 83.25 248 LYS A C 1
ATOM 1942 O O . LYS A 1 248 ? 30.998 -49.982 -53.443 1.00 83.25 248 LYS A O 1
ATOM 1947 N N . PRO A 1 249 ? 29.194 -48.678 -53.789 1.00 89.88 249 PRO A N 1
ATOM 1948 C CA . PRO A 1 249 ? 29.332 -48.644 -55.240 1.00 89.88 249 PRO A CA 1
ATOM 1949 C C . PRO A 1 249 ? 30.455 -47.737 -55.765 1.00 89.88 249 PRO A C 1
ATOM 1951 O O . PRO A 1 249 ? 30.846 -46.739 -55.152 1.00 89.88 249 PRO A O 1
ATOM 1954 N N . THR A 1 250 ? 30.933 -48.056 -56.970 1.00 87.25 250 THR A N 1
ATOM 1955 C CA . THR A 1 250 ? 31.982 -47.324 -57.703 1.00 87.25 250 THR A CA 1
ATOM 1956 C C . THR A 1 250 ? 31.480 -46.812 -59.058 1.00 87.25 250 THR A C 1
ATOM 1958 O O . THR A 1 250 ? 30.563 -47.392 -59.631 1.00 87.25 250 THR A O 1
ATOM 1961 N N . VAL A 1 251 ? 32.059 -45.716 -59.575 1.00 90.56 251 VAL A N 1
ATOM 1962 C CA . VAL A 1 251 ? 31.657 -45.062 -60.843 1.00 90.56 251 VAL A CA 1
ATOM 1963 C C . VAL A 1 251 ? 32.865 -44.839 -61.762 1.00 90.56 251 VAL A C 1
ATOM 1965 O O . VAL A 1 251 ? 33.975 -44.600 -61.290 1.00 90.56 251 VAL A O 1
ATOM 1968 N N . SER A 1 252 ? 32.652 -44.902 -63.081 1.00 89.25 252 SER A N 1
ATOM 1969 C CA . SER A 1 252 ? 33.664 -44.697 -64.137 1.00 89.25 252 SER A CA 1
ATOM 1970 C C . SER A 1 252 ? 33.086 -43.964 -65.363 1.00 89.25 252 SER A C 1
ATOM 1972 O O . SER A 1 252 ? 31.864 -43.928 -65.514 1.00 89.25 252 SER A O 1
ATOM 1974 N N . LYS A 1 253 ? 33.935 -43.386 -66.241 1.00 88.94 253 LYS A N 1
ATOM 1975 C CA . LYS A 1 253 ? 33.514 -42.742 -67.509 1.00 88.94 253 LYS A CA 1
ATOM 1976 C C . LYS A 1 253 ? 34.449 -42.999 -68.704 1.00 88.94 253 LYS A C 1
ATOM 1978 O O . LYS A 1 253 ? 35.651 -43.176 -68.510 1.00 88.94 253 LYS A O 1
ATOM 1983 N N . VAL A 1 254 ? 33.906 -42.966 -69.928 1.00 86.56 254 VAL A N 1
ATOM 1984 C CA . VAL A 1 254 ? 34.628 -43.131 -71.213 1.00 86.56 254 VAL A CA 1
ATOM 1985 C C . VAL A 1 254 ? 33.978 -42.250 -72.301 1.00 86.56 254 VAL A C 1
ATOM 1987 O O . VAL A 1 254 ? 32.753 -42.281 -72.403 1.00 86.56 254 VAL A O 1
ATOM 1990 N N . PRO A 1 255 ? 34.724 -41.511 -73.154 1.00 80.69 255 PRO A N 1
ATOM 1991 C CA . PRO A 1 255 ? 36.181 -41.371 -73.197 1.00 80.69 255 PRO A CA 1
ATOM 1992 C C . PRO A 1 255 ? 36.717 -40.414 -72.116 1.00 80.69 255 PRO A C 1
ATOM 1994 O O . PRO A 1 255 ? 35.966 -39.850 -71.324 1.00 80.69 255 PRO A O 1
ATOM 1997 N N . THR A 1 256 ? 38.042 -40.262 -72.064 1.00 78.19 256 THR A N 1
ATOM 1998 C CA . THR A 1 256 ? 38.763 -39.552 -70.990 1.00 78.19 256 THR A CA 1
ATOM 1999 C C . THR A 1 256 ? 39.549 -38.319 -71.452 1.00 78.19 256 THR A C 1
ATOM 2001 O O . THR A 1 256 ? 40.194 -37.677 -70.626 1.00 78.19 256 THR A O 1
ATOM 2004 N N . PHE A 1 257 ? 39.522 -37.972 -72.745 1.00 77.25 257 PHE A N 1
ATOM 2005 C CA . PHE A 1 257 ? 40.263 -36.822 -73.273 1.00 77.25 257 PHE A CA 1
ATOM 2006 C C . PHE A 1 257 ? 39.622 -35.477 -72.894 1.00 77.25 257 PHE A C 1
ATOM 2008 O O . PHE A 1 257 ? 38.415 -35.377 -72.682 1.00 77.25 257 PHE A O 1
ATOM 2015 N N . TYR A 1 258 ? 40.444 -34.428 -72.837 1.00 73.12 258 TYR A N 1
ATOM 2016 C CA . TYR A 1 258 ? 40.036 -33.063 -72.508 1.00 73.12 258 TYR A CA 1
ATOM 2017 C C . TYR A 1 258 ? 40.840 -32.054 -73.355 1.00 73.12 258 TYR A C 1
ATOM 2019 O O . TYR A 1 258 ? 42.039 -32.268 -73.538 1.00 73.12 258 TYR A O 1
ATOM 2027 N N . PRO A 1 259 ? 40.232 -30.957 -73.848 1.00 78.75 259 PRO A N 1
ATOM 2028 C CA . PRO A 1 259 ? 38.810 -30.633 -73.758 1.00 78.75 259 PRO A CA 1
ATOM 2029 C C . PRO A 1 259 ? 37.939 -31.447 -74.729 1.00 78.75 259 PRO A C 1
ATOM 2031 O O . PRO A 1 259 ? 38.348 -31.796 -75.845 1.00 78.75 259 PRO A O 1
ATOM 2034 N N . MET A 1 260 ? 36.705 -31.705 -74.293 1.00 85.00 260 MET A N 1
ATOM 2035 C CA . MET A 1 260 ? 35.619 -32.168 -75.157 1.00 85.00 260 MET A CA 1
ATOM 2036 C C . MET A 1 260 ? 34.808 -30.962 -75.640 1.00 85.00 260 MET A C 1
ATOM 2038 O O . MET A 1 260 ? 34.543 -30.038 -74.866 1.00 85.00 260 MET A O 1
ATOM 2042 N N . TYR A 1 261 ? 34.416 -30.970 -76.910 1.00 85.81 261 TYR A N 1
ATOM 2043 C CA . TYR A 1 261 ? 33.650 -29.891 -77.534 1.00 85.81 261 TYR A CA 1
ATOM 2044 C C . TYR A 1 261 ? 32.174 -30.276 -77.712 1.00 85.81 261 TYR A C 1
ATOM 2046 O O . TYR A 1 261 ? 31.826 -31.457 -77.797 1.00 85.81 261 TYR A O 1
ATOM 2054 N N . VAL A 1 262 ? 31.295 -29.269 -77.778 1.00 83.75 262 VAL A N 1
ATOM 2055 C CA . VAL A 1 262 ? 29.850 -29.457 -78.004 1.00 83.75 262 VAL A CA 1
ATOM 2056 C C . VAL A 1 262 ? 29.597 -30.362 -79.219 1.00 83.75 262 VAL A C 1
ATOM 2058 O O . VAL A 1 262 ? 30.061 -30.088 -80.325 1.00 83.75 262 VAL A O 1
ATOM 2061 N N . GLY A 1 263 ? 28.821 -31.430 -79.011 1.00 80.62 263 GLY A N 1
ATOM 2062 C CA . GLY A 1 263 ? 28.437 -32.408 -80.034 1.00 80.62 263 GLY A CA 1
ATOM 2063 C C . GLY A 1 263 ? 29.112 -33.784 -79.931 1.00 80.62 263 GLY A C 1
ATOM 2064 O O . GLY A 1 263 ? 28.593 -34.725 -80.544 1.00 80.62 263 GLY A O 1
ATOM 2065 N N . GLU A 1 264 ? 30.199 -33.914 -79.154 1.00 86.25 264 GLU A N 1
ATOM 2066 C CA . GLU A 1 264 ? 30.868 -35.187 -78.812 1.00 86.25 264 GLU A CA 1
ATOM 2067 C C . GLU A 1 264 ? 30.032 -36.021 -77.799 1.00 86.25 264 GLU A C 1
ATOM 2069 O O . GLU A 1 264 ? 28.898 -35.667 -77.481 1.00 86.25 264 GLU A O 1
ATOM 2074 N N . THR A 1 265 ? 30.490 -37.196 -77.345 1.00 87.50 265 THR A N 1
ATOM 2075 C CA . THR A 1 265 ? 29.669 -38.153 -76.551 1.00 87.50 265 THR A CA 1
ATOM 2076 C C . THR A 1 265 ? 30.489 -38.857 -75.465 1.00 87.50 265 THR A C 1
ATOM 2078 O O . THR A 1 265 ? 31.663 -39.148 -75.686 1.00 87.50 265 THR A O 1
ATOM 2081 N N . VAL A 1 266 ? 29.876 -39.122 -74.303 1.00 89.25 266 VAL A N 1
ATOM 2082 C CA . VAL A 1 266 ? 30.497 -39.746 -73.119 1.00 89.25 266 VAL A CA 1
ATOM 2083 C C . VAL A 1 266 ? 29.522 -40.681 -72.389 1.00 89.25 266 VAL A C 1
ATOM 2085 O O . VAL A 1 266 ? 28.327 -40.405 -72.307 1.00 89.25 266 VAL A O 1
ATOM 2088 N N . ASN A 1 267 ? 30.036 -41.775 -71.826 1.00 90.62 267 ASN A N 1
ATOM 2089 C CA . ASN A 1 267 ? 29.272 -42.797 -71.107 1.00 90.62 267 ASN A CA 1
ATOM 2090 C C . ASN A 1 267 ? 29.781 -42.932 -69.662 1.00 90.62 267 ASN A C 1
ATOM 2092 O O . ASN A 1 267 ? 30.989 -42.841 -69.437 1.00 90.62 267 ASN A O 1
ATOM 2096 N N . PHE A 1 268 ? 28.889 -43.216 -68.705 1.00 91.38 268 PHE A N 1
ATOM 2097 C CA . PHE A 1 268 ? 29.198 -43.452 -67.285 1.00 91.38 268 PHE A CA 1
ATOM 2098 C C . PHE A 1 268 ? 28.666 -44.818 -66.824 1.00 91.38 268 PHE A C 1
ATOM 2100 O O . PHE A 1 268 ? 27.611 -45.241 -67.283 1.00 91.38 268 PHE A O 1
ATOM 2107 N N . THR A 1 269 ? 29.365 -45.519 -65.924 1.00 91.38 269 THR A N 1
ATOM 2108 C CA . THR A 1 269 ? 28.959 -46.850 -65.404 1.00 91.38 269 THR A CA 1
ATOM 2109 C C . THR A 1 269 ? 29.157 -46.964 -63.893 1.00 91.38 269 THR A C 1
ATOM 2111 O O . THR A 1 269 ? 30.180 -46.497 -63.395 1.00 91.38 269 THR A O 1
ATOM 2114 N N . CYS A 1 270 ? 28.201 -47.593 -63.200 1.00 90.69 270 CYS A N 1
ATOM 2115 C CA . CYS A 1 270 ? 28.164 -47.850 -61.755 1.00 90.69 270 CYS A CA 1
ATOM 2116 C C . CYS A 1 270 ? 28.391 -49.354 -61.462 1.00 90.69 270 CYS A C 1
ATOM 2118 O O . CYS A 1 270 ? 27.966 -50.196 -62.253 1.00 90.69 270 CYS A O 1
ATOM 2120 N N . ASN A 1 271 ? 29.047 -49.734 -60.357 1.00 87.81 271 ASN A N 1
ATOM 2121 C CA . ASN A 1 271 ? 29.273 -51.145 -59.992 1.00 87.81 271 ASN A CA 1
ATOM 2122 C C . ASN A 1 271 ? 29.188 -51.401 -58.477 1.00 87.81 271 ASN A C 1
ATOM 2124 O O . ASN A 1 271 ? 29.597 -50.547 -57.699 1.00 87.81 271 ASN A O 1
ATOM 2128 N N . VAL A 1 272 ? 28.702 -52.587 -58.089 1.00 87.69 272 VAL A N 1
ATOM 2129 C CA . VAL A 1 272 ? 28.722 -53.153 -56.723 1.00 87.69 272 VAL A CA 1
ATOM 2130 C C . VAL A 1 272 ? 29.351 -54.546 -56.822 1.00 87.69 272 VAL A C 1
ATOM 2132 O O . VAL A 1 272 ? 29.092 -55.250 -57.801 1.00 87.69 272 VAL A O 1
ATOM 2135 N N . ASP A 1 273 ? 30.187 -54.917 -55.848 1.00 79.00 273 ASP A N 1
ATOM 2136 C CA . ASP A 1 273 ? 31.178 -55.995 -56.009 1.00 79.00 273 ASP A CA 1
ATOM 2137 C C . ASP A 1 273 ? 30.843 -57.319 -55.281 1.00 79.00 273 ASP A C 1
ATOM 2139 O O . ASP A 1 273 ? 31.553 -58.304 -55.476 1.00 79.00 273 ASP A O 1
ATOM 2143 N N . VAL A 1 274 ? 29.781 -57.376 -54.461 1.00 76.19 274 VAL A N 1
ATOM 2144 C CA . VAL A 1 274 ? 29.362 -58.590 -53.716 1.00 76.19 274 VAL A CA 1
ATOM 2145 C C . VAL A 1 274 ? 27.858 -58.851 -53.833 1.00 76.19 274 VAL A C 1
ATOM 2147 O O . VAL A 1 274 ? 27.073 -57.911 -53.975 1.00 76.19 274 VAL A O 1
ATOM 2150 N N . SER A 1 275 ? 27.466 -60.126 -53.725 1.00 74.50 275 SER A N 1
ATOM 2151 C CA . SER A 1 275 ? 26.094 -60.624 -53.921 1.00 74.50 275 SER A CA 1
ATOM 2152 C C . SER A 1 275 ? 25.481 -60.232 -55.287 1.00 74.50 275 SER A C 1
ATOM 2154 O O . SER A 1 275 ? 26.165 -59.749 -56.193 1.00 74.50 275 SER A O 1
ATOM 2156 N N . SER A 1 276 ? 24.193 -60.512 -55.489 1.00 76.38 276 SER A N 1
ATOM 2157 C CA . SER A 1 276 ? 23.456 -60.235 -56.726 1.00 76.38 276 SER A CA 1
ATOM 2158 C C . SER A 1 276 ? 21.988 -59.878 -56.454 1.00 76.38 276 SER A C 1
ATOM 2160 O O . SER A 1 276 ? 21.480 -60.095 -55.353 1.00 76.38 276 SER A O 1
ATOM 2162 N N . GLY A 1 277 ? 21.318 -59.294 -57.455 1.00 77.00 277 GLY A N 1
ATOM 2163 C CA . GLY A 1 277 ? 19.973 -58.719 -57.305 1.00 77.00 277 GLY A CA 1
ATOM 2164 C C . GLY A 1 277 ? 19.953 -57.228 -56.939 1.00 77.00 277 GLY A C 1
ATOM 2165 O O . GLY A 1 277 ? 18.955 -56.756 -56.410 1.00 77.00 277 GLY A O 1
ATOM 2166 N N . TRP A 1 278 ? 21.044 -56.495 -57.202 1.00 86.25 278 TRP A N 1
ATOM 2167 C CA . TRP A 1 278 ? 21.127 -55.045 -56.992 1.00 86.25 278 TRP A CA 1
ATOM 2168 C C . TRP A 1 278 ? 20.457 -54.251 -58.125 1.00 86.25 278 TRP A C 1
ATOM 2170 O O . TRP A 1 278 ? 20.862 -54.36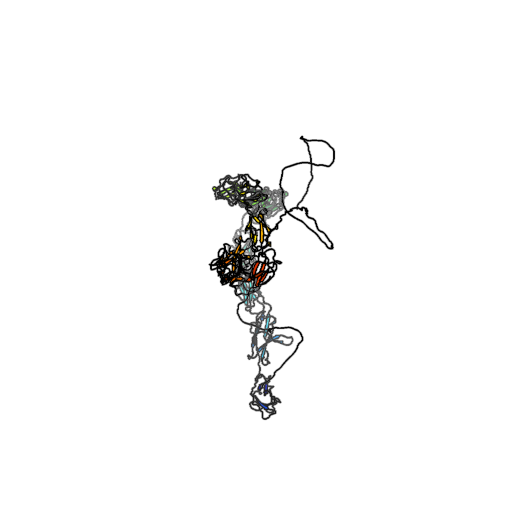9 -59.285 1.00 86.25 278 TRP A O 1
ATOM 2180 N N . GLU A 1 279 ? 19.512 -53.380 -57.777 1.00 87.56 279 GLU A N 1
ATOM 2181 C CA . GLU A 1 279 ? 18.979 -52.322 -58.647 1.00 87.56 279 GLU A CA 1
ATOM 2182 C C . GLU A 1 279 ? 19.714 -50.997 -58.382 1.00 87.56 279 GLU A C 1
ATOM 2184 O O . GLU A 1 279 ? 20.183 -50.762 -57.269 1.00 87.56 279 GLU A O 1
ATOM 2189 N N . TYR A 1 280 ? 19.869 -50.137 -59.397 1.00 89.69 280 TYR A N 1
ATOM 2190 C CA . TYR A 1 280 ? 20.729 -48.944 -59.334 1.00 89.69 280 TYR A CA 1
ATOM 2191 C C . TYR A 1 280 ? 19.936 -47.636 -59.418 1.00 89.69 280 TYR A C 1
ATOM 2193 O O . TYR A 1 280 ? 18.921 -47.549 -60.102 1.00 89.69 280 TYR A O 1
ATOM 2201 N N . GLN A 1 281 ? 20.456 -46.580 -58.789 1.00 89.62 281 GLN A N 1
ATOM 2202 C CA . GLN A 1 281 ? 19.919 -45.225 -58.889 1.00 89.62 281 GLN A CA 1
ATOM 2203 C C . GLN A 1 281 ? 21.042 -44.199 -59.097 1.00 89.62 281 GLN A C 1
ATOM 2205 O O . GLN A 1 281 ? 21.949 -44.076 -58.274 1.00 89.62 281 GLN A O 1
ATOM 2210 N N . TRP A 1 282 ? 20.970 -43.444 -60.196 1.00 91.75 282 TRP A N 1
ATOM 2211 C CA . TRP A 1 282 ? 21.917 -42.381 -60.556 1.00 91.75 282 TRP A CA 1
ATOM 2212 C C . TRP A 1 282 ? 21.487 -40.989 -60.087 1.00 91.75 282 TRP A C 1
ATOM 2214 O O . TRP A 1 282 ? 20.296 -40.703 -59.956 1.00 91.75 282 TRP A O 1
ATOM 2224 N N . TYR A 1 283 ? 22.468 -40.098 -59.932 1.00 89.62 283 TYR A N 1
ATOM 2225 C CA . TYR A 1 283 ? 22.295 -38.686 -59.599 1.00 89.62 283 TYR A CA 1
ATOM 2226 C C . TYR A 1 283 ? 23.244 -37.801 -60.417 1.00 89.62 283 TYR A C 1
ATOM 2228 O O . TYR A 1 283 ? 24.410 -38.146 -60.624 1.00 89.62 283 TYR A O 1
ATOM 2236 N N . LYS A 1 284 ? 22.763 -36.618 -60.821 1.00 88.12 284 LYS A N 1
ATOM 2237 C CA . LYS A 1 284 ? 23.563 -35.528 -61.402 1.00 88.12 284 LYS A CA 1
ATOM 2238 C C . LYS A 1 284 ? 23.419 -34.278 -60.537 1.00 88.12 284 LYS A C 1
ATOM 2240 O O . LYS A 1 284 ? 22.308 -33.791 -60.349 1.00 88.12 284 LYS A O 1
ATOM 2245 N N . ASN A 1 285 ? 24.524 -33.738 -60.023 1.00 84.50 285 ASN A N 1
ATOM 2246 C CA . ASN A 1 285 ? 24.538 -32.575 -59.119 1.00 84.50 285 ASN A CA 1
ATOM 2247 C C . ASN A 1 285 ? 23.567 -32.716 -57.916 1.00 84.50 285 ASN A C 1
ATOM 2249 O O . ASN A 1 285 ? 22.983 -31.733 -57.469 1.00 84.50 285 ASN A O 1
ATOM 2253 N N . GLY A 1 286 ? 23.355 -33.944 -57.422 1.00 79.75 286 GLY A N 1
ATOM 2254 C CA . GLY A 1 286 ? 22.400 -34.259 -56.348 1.00 79.75 286 GLY A CA 1
ATOM 2255 C C . GLY A 1 286 ? 20.936 -34.430 -56.784 1.00 79.75 286 GLY A C 1
ATOM 2256 O O . GLY A 1 286 ? 20.119 -34.852 -55.974 1.00 79.75 286 GLY A O 1
ATOM 2257 N N . VAL A 1 287 ? 20.591 -34.169 -58.049 1.00 83.88 287 VAL A N 1
ATOM 2258 C CA . VAL A 1 287 ? 19.256 -34.445 -58.606 1.00 83.88 287 VAL A CA 1
ATOM 2259 C C . VAL A 1 287 ? 19.203 -35.882 -59.119 1.00 83.88 287 VAL A C 1
ATOM 2261 O O . VAL A 1 287 ? 20.083 -36.303 -59.871 1.00 83.88 287 VAL A O 1
ATOM 2264 N N . GLN A 1 288 ? 18.171 -36.629 -58.722 1.00 81.88 288 GLN A N 1
ATOM 2265 C CA . GLN A 1 288 ? 17.938 -38.010 -59.148 1.00 81.88 288 GLN A CA 1
ATOM 2266 C C . GLN A 1 288 ? 17.741 -38.089 -60.670 1.00 81.88 288 GLN A C 1
ATOM 2268 O O . GLN A 1 288 ? 16.955 -37.339 -61.250 1.00 81.88 288 GLN A O 1
ATOM 2273 N N . PHE A 1 289 ? 18.464 -38.997 -61.319 1.00 76.81 289 PHE A N 1
ATOM 2274 C CA . PHE A 1 289 ? 18.344 -39.273 -62.748 1.00 76.81 289 PHE A CA 1
ATOM 2275 C C . PHE A 1 289 ? 17.280 -40.357 -62.970 1.00 76.81 289 PHE A C 1
ATOM 2277 O O . PHE A 1 289 ? 17.199 -41.308 -62.197 1.00 76.81 289 PHE A O 1
ATOM 2284 N N . SER A 1 290 ? 16.467 -40.254 -64.021 1.00 72.88 290 SER A N 1
ATOM 2285 C CA . SER A 1 290 ? 15.353 -41.191 -64.265 1.00 72.88 290 SER A CA 1
ATOM 2286 C C . SER A 1 290 ? 15.775 -42.555 -64.830 1.00 72.88 290 SER A C 1
ATOM 2288 O O . SER A 1 290 ? 14.914 -43.346 -65.203 1.00 72.88 290 SER A O 1
ATOM 2290 N N . ASP A 1 291 ? 17.077 -42.805 -64.965 1.00 73.69 291 ASP A N 1
ATOM 2291 C CA . ASP A 1 291 ? 17.624 -44.045 -65.507 1.00 73.69 291 ASP A CA 1
ATOM 2292 C C . ASP A 1 291 ? 18.190 -44.910 -64.371 1.00 73.69 291 ASP A C 1
ATOM 2294 O O . ASP A 1 291 ? 19.086 -44.477 -63.642 1.00 73.69 291 ASP A O 1
ATOM 2298 N N . ALA A 1 292 ? 17.648 -46.121 -64.230 1.00 75.75 292 ALA A N 1
ATOM 2299 C CA . ALA A 1 292 ? 18.069 -47.133 -63.261 1.00 75.75 292 ALA A CA 1
ATOM 2300 C C . ALA A 1 292 ? 19.067 -48.151 -63.856 1.00 75.75 292 ALA A C 1
ATOM 2302 O O . ALA A 1 292 ? 19.477 -49.101 -63.188 1.00 75.75 292 ALA A O 1
ATOM 2303 N N . ASN A 1 293 ? 19.474 -47.986 -65.123 1.00 85.12 293 ASN A N 1
ATOM 2304 C CA . ASN A 1 293 ? 20.468 -48.857 -65.740 1.00 85.12 293 ASN A CA 1
ATOM 2305 C C . ASN A 1 293 ? 21.849 -48.691 -65.099 1.00 85.12 293 ASN A C 1
ATOM 2307 O O . ASN A 1 293 ? 22.283 -47.602 -64.723 1.00 85.12 293 ASN A O 1
ATOM 2311 N N . LYS A 1 294 ? 22.619 -49.780 -65.103 1.00 88.00 294 LYS A N 1
ATOM 2312 C CA . LYS A 1 294 ? 24.011 -49.814 -64.633 1.00 88.00 294 LYS A CA 1
ATOM 2313 C C . LYS A 1 294 ? 24.953 -48.851 -65.386 1.00 88.00 294 LYS A C 1
ATOM 2315 O O . LYS A 1 294 ? 25.989 -48.457 -64.849 1.00 88.00 294 LYS A O 1
ATOM 2320 N N . THR A 1 295 ? 24.587 -48.446 -66.605 1.00 89.00 295 THR A N 1
ATOM 2321 C CA . THR A 1 295 ? 25.369 -47.576 -67.498 1.00 89.00 295 THR A CA 1
ATOM 2322 C C . THR A 1 295 ? 24.461 -46.552 -68.181 1.00 89.00 295 THR A C 1
ATOM 2324 O O . THR A 1 295 ? 23.453 -46.935 -68.765 1.00 89.00 295 THR A O 1
ATOM 2327 N N . ILE A 1 296 ? 24.860 -45.275 -68.180 1.00 90.44 296 ILE A N 1
ATOM 2328 C CA . ILE A 1 296 ? 24.172 -44.163 -68.866 1.00 90.44 296 ILE A CA 1
ATOM 2329 C C . ILE A 1 296 ? 25.071 -43.548 -69.951 1.00 90.44 296 ILE A C 1
ATOM 2331 O O . ILE A 1 296 ? 26.297 -43.571 -69.834 1.00 90.44 296 ILE A O 1
ATOM 2335 N N . SER A 1 297 ? 24.487 -43.009 -71.027 1.00 88.81 297 SER A N 1
ATOM 2336 C CA . SER A 1 297 ? 25.225 -42.463 -72.188 1.00 88.81 297 SER A CA 1
ATOM 2337 C C . SER A 1 297 ? 24.682 -41.093 -72.604 1.00 88.81 297 SER A C 1
ATOM 2339 O O . SER A 1 297 ? 23.471 -40.925 -72.725 1.00 88.81 297 SER A O 1
ATOM 2341 N N . ILE A 1 298 ? 25.564 -40.110 -72.811 1.00 88.62 298 ILE A N 1
ATOM 2342 C CA . ILE A 1 298 ? 25.211 -38.688 -72.947 1.00 88.62 298 ILE A CA 1
ATOM 2343 C C . ILE A 1 298 ? 25.949 -38.059 -74.135 1.00 88.62 298 ILE A C 1
ATOM 2345 O O . ILE A 1 298 ? 27.177 -38.114 -74.226 1.00 88.62 298 ILE A O 1
ATOM 2349 N N . ARG A 1 299 ? 25.206 -37.402 -75.034 1.00 87.88 299 ARG A N 1
ATOM 2350 C CA . ARG A 1 299 ? 25.775 -36.564 -76.100 1.00 87.88 299 ARG A CA 1
ATOM 2351 C C . ARG A 1 299 ? 25.890 -35.122 -75.611 1.00 87.88 299 ARG A C 1
ATOM 2353 O O . ARG A 1 299 ? 24.885 -34.518 -75.265 1.00 87.88 299 ARG A O 1
ATOM 2360 N N . LEU A 1 300 ? 27.107 -34.588 -75.602 1.00 87.62 300 LEU A N 1
ATOM 2361 C CA . LEU A 1 300 ? 27.481 -33.393 -74.852 1.00 87.62 300 LEU A CA 1
ATOM 2362 C C . LEU A 1 300 ? 26.934 -32.091 -75.449 1.00 87.62 300 LEU A C 1
ATOM 2364 O O . LEU A 1 300 ? 27.376 -31.628 -76.504 1.00 87.62 300 LEU A O 1
ATOM 2368 N N . SER A 1 301 ? 26.042 -31.456 -74.696 1.00 86.19 301 SER A N 1
ATOM 2369 C CA . SER A 1 301 ? 25.746 -30.027 -74.745 1.00 86.19 301 SER A CA 1
ATOM 2370 C C . SER A 1 301 ? 26.394 -29.301 -73.554 1.00 86.19 301 SER A C 1
ATOM 2372 O O . SER A 1 301 ? 26.891 -29.932 -72.623 1.00 86.19 301 SER A O 1
ATOM 2374 N N . LEU A 1 302 ? 26.357 -27.964 -73.531 1.00 81.69 302 LEU A N 1
ATOM 2375 C CA . LEU A 1 302 ? 26.847 -27.194 -72.377 1.00 81.69 302 LEU A CA 1
ATOM 2376 C C . LEU A 1 302 ? 26.057 -27.478 -71.080 1.00 81.69 302 LEU A C 1
ATOM 2378 O O . LEU A 1 302 ? 26.606 -27.318 -69.994 1.00 81.69 302 LEU A O 1
ATOM 2382 N N . SER A 1 303 ? 24.799 -27.938 -71.158 1.00 82.00 303 SER A N 1
ATOM 2383 C CA . SER A 1 303 ? 24.019 -28.301 -69.962 1.00 82.00 303 SER A CA 1
ATOM 2384 C C . SER A 1 303 ? 24.394 -29.671 -69.384 1.00 82.00 303 SER A C 1
ATOM 2386 O O . SER A 1 303 ? 23.969 -30.010 -68.276 1.00 82.00 303 SER A O 1
ATOM 2388 N N . ASP A 1 304 ? 25.224 -30.454 -70.082 1.00 86.44 304 ASP A N 1
ATOM 2389 C CA . ASP A 1 304 ? 25.694 -31.765 -69.628 1.00 86.44 304 ASP A CA 1
ATOM 2390 C C . ASP A 1 304 ? 26.875 -31.692 -68.652 1.00 86.44 304 ASP A C 1
ATOM 2392 O O . ASP A 1 304 ? 27.207 -32.688 -68.013 1.00 86.44 304 ASP A O 1
ATOM 2396 N N . GLN A 1 305 ? 27.436 -30.497 -68.444 1.00 84.94 305 GLN A N 1
ATOM 2397 C CA . GLN A 1 305 ? 28.430 -30.238 -67.408 1.00 84.94 305 GLN A CA 1
ATOM 2398 C C . GLN A 1 305 ? 27.887 -30.546 -65.997 1.00 84.94 305 GLN A C 1
ATOM 2400 O O . GLN A 1 305 ? 26.725 -30.272 -65.673 1.00 84.94 305 GLN A O 1
ATOM 2405 N N . GLY A 1 306 ? 28.737 -31.113 -65.137 1.00 87.25 306 GLY A N 1
ATOM 2406 C CA . GLY A 1 306 ? 28.404 -31.398 -63.740 1.00 87.25 306 GLY A CA 1
ATOM 2407 C C . GLY A 1 306 ? 29.042 -32.666 -63.177 1.00 87.25 306 GLY A C 1
ATOM 2408 O O . GLY A 1 306 ? 29.888 -33.301 -63.809 1.00 87.25 306 GLY A O 1
ATOM 2409 N N . LYS A 1 307 ? 28.599 -33.020 -61.970 1.00 89.38 307 LYS A N 1
ATOM 2410 C CA . LYS A 1 307 ? 29.033 -34.182 -61.195 1.00 89.38 307 LYS A CA 1
ATOM 2411 C C . LYS A 1 307 ? 28.013 -35.316 -61.240 1.00 89.38 307 LYS A C 1
ATOM 2413 O O . LYS A 1 307 ? 26.822 -35.065 -61.069 1.00 89.38 307 LYS A O 1
ATOM 2418 N N . TYR A 1 308 ? 28.491 -36.549 -61.369 1.00 91.44 308 TYR A N 1
ATOM 2419 C CA . TYR A 1 308 ? 27.676 -37.764 -61.461 1.00 91.44 308 TYR A CA 1
ATOM 2420 C C . TYR A 1 308 ? 28.065 -38.790 -60.384 1.00 91.44 308 TYR A C 1
ATOM 2422 O O . TYR A 1 308 ? 29.257 -39.019 -60.172 1.00 91.44 308 TYR A O 1
ATOM 2430 N N . TRP A 1 309 ? 27.078 -39.405 -59.721 1.00 91.88 309 TRP A N 1
ATOM 2431 C CA . TRP A 1 309 ? 27.247 -40.472 -58.713 1.00 91.88 309 TRP A CA 1
ATOM 2432 C C . TRP A 1 309 ? 26.032 -41.427 -58.677 1.00 91.88 309 TRP A C 1
ATOM 2434 O O . TRP A 1 309 ? 25.020 -41.149 -59.321 1.00 91.88 309 TRP A O 1
ATOM 2444 N N . CYS A 1 310 ? 26.128 -42.561 -57.972 1.00 91.69 310 CYS A N 1
ATOM 2445 C CA . CYS A 1 310 ? 25.073 -43.584 -57.879 1.00 91.69 310 CYS A CA 1
ATOM 2446 C C . CYS A 1 310 ? 24.942 -44.223 -56.478 1.00 91.69 310 CYS A C 1
ATOM 2448 O O . CYS A 1 310 ? 25.841 -44.104 -55.647 1.00 91.69 310 CYS A O 1
ATOM 2450 N N . MET A 1 311 ? 23.844 -44.949 -56.243 1.00 90.00 311 MET A N 1
ATOM 2451 C CA . MET A 1 311 ? 23.660 -45.926 -55.153 1.00 90.00 311 MET A CA 1
ATOM 2452 C C . MET A 1 311 ? 22.874 -47.158 -55.649 1.00 90.00 311 MET A C 1
ATOM 2454 O O . MET A 1 311 ? 22.438 -47.160 -56.804 1.00 90.00 311 MET A O 1
ATOM 2458 N N . ALA A 1 312 ? 22.704 -48.195 -54.821 1.00 89.00 312 ALA A N 1
ATOM 2459 C CA . ALA A 1 312 ? 21.983 -49.421 -55.181 1.00 89.00 312 ALA A CA 1
ATOM 2460 C C . ALA A 1 312 ? 21.172 -50.033 -54.016 1.00 89.00 312 ALA A C 1
ATOM 2462 O O . ALA A 1 312 ? 21.420 -49.712 -52.857 1.00 89.00 312 ALA A O 1
ATOM 2463 N N . TYR A 1 313 ? 20.214 -50.917 -54.317 1.00 85.81 313 TYR A N 1
ATOM 2464 C CA . TYR A 1 313 ? 19.331 -51.584 -53.340 1.00 85.81 313 TYR A CA 1
ATOM 2465 C C . TYR A 1 313 ? 18.995 -53.039 -53.733 1.00 85.81 313 TYR A C 1
ATOM 2467 O O . TYR A 1 313 ? 19.053 -53.386 -54.912 1.00 85.81 313 TYR A O 1
ATOM 2475 N N . ARG A 1 314 ? 18.693 -53.891 -52.740 1.00 82.75 314 ARG A N 1
ATOM 2476 C CA . ARG A 1 314 ? 18.357 -55.327 -52.846 1.00 82.75 314 ARG A CA 1
ATOM 2477 C C . ARG A 1 314 ? 17.173 -55.614 -51.908 1.00 82.75 314 ARG A C 1
ATOM 2479 O O . ARG A 1 314 ? 17.286 -55.427 -50.702 1.00 82.75 314 ARG A O 1
ATOM 2486 N N . GLY A 1 315 ? 16.041 -56.077 -52.441 1.00 72.25 315 GLY A N 1
ATOM 2487 C CA . GLY A 1 315 ? 14.819 -56.266 -51.641 1.00 72.25 315 GLY A CA 1
ATOM 2488 C C . GLY A 1 315 ? 14.253 -54.952 -51.072 1.00 72.25 315 GLY A C 1
ATOM 2489 O O . GLY A 1 315 ? 14.563 -53.874 -51.574 1.00 72.25 315 GLY A O 1
ATOM 2490 N N . GLU A 1 316 ? 13.411 -55.039 -50.036 1.00 67.88 316 GLU A N 1
ATOM 2491 C CA . GLU A 1 316 ? 12.785 -53.858 -49.405 1.00 67.88 316 GLU A CA 1
ATOM 2492 C C . GLU A 1 316 ? 13.637 -53.227 -48.287 1.00 67.88 316 GLU A C 1
ATOM 2494 O O . GLU A 1 316 ? 13.477 -52.046 -47.982 1.00 67.88 316 GLU A O 1
ATOM 2499 N N . THR A 1 317 ? 14.543 -53.995 -47.673 1.00 66.44 317 THR A N 1
ATOM 2500 C CA . THR A 1 317 ? 15.277 -53.611 -46.452 1.00 66.44 317 THR A CA 1
ATOM 2501 C C . THR A 1 317 ? 16.729 -53.193 -46.684 1.00 66.44 317 THR A C 1
ATOM 2503 O O . THR A 1 317 ? 17.283 -52.450 -45.874 1.00 66.44 317 THR A O 1
ATOM 2506 N N . THR A 1 318 ? 17.364 -53.651 -47.767 1.00 77.62 318 THR A N 1
ATOM 2507 C CA . THR A 1 318 ? 18.831 -53.661 -47.882 1.00 77.62 318 THR A CA 1
ATOM 2508 C C . THR A 1 318 ? 19.314 -52.671 -48.951 1.00 77.62 318 THR A C 1
ATOM 2510 O O . THR A 1 318 ? 19.146 -52.881 -50.150 1.00 77.62 318 THR A O 1
ATOM 2513 N N . SER A 1 319 ? 19.941 -51.566 -48.528 1.00 83.31 319 SER A N 1
ATOM 2514 C CA . SER A 1 319 ? 20.429 -50.487 -49.409 1.00 83.31 319 SER A CA 1
ATOM 2515 C C . SER A 1 319 ? 21.928 -50.255 -49.240 1.00 83.31 319 SER A C 1
ATOM 2517 O O . SER A 1 319 ? 22.435 -50.237 -48.121 1.00 83.31 319 SER A O 1
ATOM 2519 N N . THR A 1 320 ? 22.640 -50.001 -50.339 1.00 84.94 320 THR A N 1
ATOM 2520 C CA . THR A 1 320 ? 24.048 -49.599 -50.286 1.00 84.94 320 THR A CA 1
ATOM 2521 C C . THR A 1 320 ? 24.211 -48.149 -49.850 1.00 84.94 320 THR A C 1
ATOM 2523 O O . THR A 1 320 ? 23.323 -47.306 -49.989 1.00 84.94 320 THR A O 1
ATOM 2526 N N . ASP A 1 321 ? 25.435 -47.854 -49.438 1.00 82.50 321 ASP A N 1
ATOM 2527 C CA . ASP A 1 321 ? 25.988 -46.510 -49.324 1.00 82.50 321 ASP A CA 1
ATOM 2528 C C . ASP A 1 321 ? 26.099 -45.819 -50.716 1.00 82.50 321 ASP A C 1
ATOM 2530 O O . ASP A 1 321 ? 25.940 -46.469 -51.756 1.00 82.50 321 ASP A O 1
ATOM 2534 N N . VAL A 1 322 ? 26.398 -44.513 -50.773 1.00 88.00 322 VAL A N 1
ATOM 2535 C CA . VAL A 1 322 ? 26.518 -43.753 -52.049 1.00 88.00 322 VAL A CA 1
ATOM 2536 C C . VAL A 1 322 ? 27.936 -43.776 -52.648 1.00 88.00 322 VAL A C 1
ATOM 2538 O O . VAL A 1 322 ? 28.933 -43.828 -51.923 1.00 88.00 322 VAL A O 1
ATOM 2541 N N . SER A 1 323 ? 28.063 -43.696 -53.976 1.00 89.75 323 SER A N 1
ATOM 2542 C CA . SER A 1 323 ? 29.359 -43.683 -54.674 1.00 89.75 323 SER A CA 1
ATOM 2543 C C . SER A 1 323 ? 30.116 -42.353 -54.536 1.00 89.75 323 SER A C 1
ATOM 2545 O O . SER A 1 323 ? 29.586 -41.331 -54.105 1.00 89.75 323 SER A O 1
ATOM 2547 N N . LYS A 1 324 ? 31.377 -42.334 -54.990 1.00 85.25 324 LYS A N 1
ATOM 2548 C CA . LYS A 1 324 ? 32.111 -41.080 -55.246 1.00 85.25 324 LYS A CA 1
ATOM 2549 C C . LYS A 1 324 ? 31.584 -40.375 -56.505 1.00 85.25 324 LYS A C 1
ATOM 2551 O O . LYS A 1 324 ? 31.048 -41.029 -57.400 1.00 85.25 324 LYS A O 1
ATOM 2556 N N . GLU A 1 325 ? 31.778 -39.058 -56.566 1.00 89.19 325 GLU A N 1
ATOM 2557 C CA . GLU A 1 325 ? 31.379 -38.192 -57.684 1.00 89.19 325 GLU A CA 1
ATOM 2558 C C . GLU A 1 325 ? 32.432 -38.143 -58.812 1.00 89.19 325 GLU A C 1
ATOM 2560 O O . GLU A 1 325 ? 33.633 -38.104 -58.535 1.00 89.19 325 GLU A O 1
ATOM 2565 N N . ILE A 1 326 ? 31.998 -38.043 -60.076 1.00 88.44 326 ILE A N 1
ATOM 2566 C CA . ILE A 1 326 ? 32.858 -37.753 -61.244 1.00 88.44 326 ILE A CA 1
ATOM 2567 C C . ILE A 1 326 ? 32.377 -36.501 -61.991 1.00 88.44 326 ILE A C 1
ATOM 2569 O O . ILE A 1 326 ? 31.202 -36.402 -62.334 1.00 88.44 326 ILE A O 1
ATOM 2573 N N . GLN A 1 327 ? 33.301 -35.580 -62.292 1.00 86.81 327 GLN A N 1
ATOM 2574 C CA . GLN A 1 327 ? 33.066 -34.350 -63.066 1.00 86.81 327 GLN A CA 1
ATOM 2575 C C . GLN A 1 327 ? 33.119 -34.588 -64.591 1.00 86.81 327 GLN A C 1
ATOM 2577 O O . GLN A 1 327 ? 33.946 -35.363 -65.091 1.00 86.81 327 GLN A O 1
ATOM 2582 N N . GLN A 1 328 ? 32.289 -33.863 -65.342 1.00 90.06 328 GLN A N 1
ATOM 2583 C CA . GLN A 1 328 ? 32.358 -33.705 -66.799 1.00 90.06 328 GLN A CA 1
ATOM 2584 C C . GLN A 1 328 ? 32.186 -32.232 -67.189 1.00 90.06 328 GLN A C 1
ATOM 2586 O O . GLN A 1 328 ? 31.346 -31.551 -66.609 1.00 90.06 328 GLN A O 1
ATOM 2591 N N . ASP A 1 329 ? 32.934 -31.779 -68.201 1.00 84.31 329 ASP A N 1
ATOM 2592 C CA . ASP A 1 329 ? 32.960 -30.400 -68.714 1.00 84.31 329 ASP A CA 1
ATOM 2593 C C . ASP A 1 329 ? 32.895 -30.387 -70.258 1.00 84.31 329 ASP A C 1
ATOM 2595 O O . ASP A 1 329 ? 33.182 -31.407 -70.895 1.00 84.31 329 ASP A O 1
ATOM 2599 N N . VAL A 1 330 ? 32.491 -29.262 -70.869 1.00 86.44 330 VAL A N 1
ATOM 2600 C CA . VAL A 1 330 ? 32.234 -29.127 -72.324 1.00 86.44 330 VAL A CA 1
ATOM 2601 C C . VAL A 1 330 ? 32.576 -27.705 -72.804 1.00 86.44 330 VAL A C 1
ATOM 2603 O O . VAL A 1 330 ? 32.211 -26.748 -72.128 1.00 86.44 330 VAL A O 1
ATOM 2606 N N . LEU A 1 331 ? 33.239 -27.547 -73.962 1.00 80.88 331 LEU A N 1
ATOM 2607 C CA . LEU A 1 331 ? 33.644 -26.241 -74.530 1.00 80.88 331 LEU A CA 1
ATOM 2608 C C . LEU A 1 331 ? 33.086 -25.957 -75.945 1.00 80.88 331 LEU A C 1
ATOM 2610 O O . LEU A 1 331 ? 32.666 -26.864 -76.666 1.00 80.88 331 LEU A O 1
ATOM 2614 N N . GLU A 1 332 ? 33.143 -24.690 -76.374 1.00 81.12 332 GLU A N 1
ATOM 2615 C CA . GLU A 1 332 ? 32.854 -24.244 -77.750 1.00 81.12 332 GLU A CA 1
ATOM 2616 C C . GLU A 1 332 ? 34.095 -24.264 -78.672 1.00 81.12 332 GLU A C 1
ATOM 2618 O O . GLU A 1 332 ? 35.234 -24.338 -78.213 1.00 81.12 332 GLU A O 1
ATOM 2623 N N . ILE A 1 333 ? 33.878 -24.192 -79.993 1.00 83.56 333 ILE A N 1
ATOM 2624 C CA . ILE A 1 333 ? 34.930 -24.298 -81.023 1.00 83.56 333 ILE A CA 1
ATOM 2625 C C . ILE A 1 333 ? 35.534 -22.906 -81.343 1.00 83.56 333 ILE A C 1
ATOM 2627 O O . ILE A 1 333 ? 34.782 -22.001 -81.720 1.00 83.56 333 ILE A O 1
ATOM 2631 N N . PRO A 1 334 ? 36.871 -22.719 -81.265 1.00 81.31 334 PRO A N 1
ATOM 2632 C CA . PRO A 1 334 ? 37.527 -21.419 -81.472 1.00 81.31 334 PRO A CA 1
ATOM 2633 C C . PRO A 1 334 ? 37.630 -20.961 -82.948 1.00 81.31 334 PRO A C 1
ATOM 2635 O O . PRO A 1 334 ? 37.154 -21.617 -83.880 1.00 81.31 334 PRO A O 1
ATOM 2638 N N . VAL A 1 335 ? 38.240 -19.786 -83.168 1.00 82.69 335 VAL A N 1
ATOM 2639 C CA . VAL A 1 335 ? 38.315 -19.052 -84.453 1.00 82.69 335 VAL A CA 1
ATOM 2640 C C . VAL A 1 335 ? 39.722 -18.450 -84.642 1.00 82.69 335 VAL A C 1
ATOM 2642 O O . VAL A 1 335 ? 40.283 -17.990 -83.648 1.00 82.69 335 VAL A O 1
ATOM 2645 N N . PRO A 1 336 ? 40.300 -18.406 -85.863 1.00 85.38 336 PRO A N 1
ATOM 2646 C CA . PRO A 1 336 ? 41.663 -17.909 -86.057 1.00 85.38 336 PRO A CA 1
ATOM 2647 C C . PRO A 1 336 ? 41.776 -16.377 -86.131 1.00 85.38 336 PRO A C 1
ATOM 2649 O O . PRO A 1 336 ? 40.811 -15.679 -86.454 1.00 85.38 336 PRO A O 1
ATOM 2652 N N . SER A 1 337 ? 42.989 -15.862 -85.907 1.00 80.62 337 SER A N 1
ATOM 2653 C CA . SER A 1 337 ? 43.363 -14.449 -86.062 1.00 80.62 337 SER A CA 1
ATOM 2654 C C . SER A 1 337 ? 44.573 -14.269 -86.988 1.00 80.62 337 SER A C 1
ATOM 2656 O O . SER A 1 337 ? 45.435 -15.145 -87.053 1.00 80.62 337 SER A O 1
ATOM 2658 N N . VAL A 1 338 ? 44.644 -13.129 -87.689 1.00 83.44 338 VAL A N 1
ATOM 2659 C CA . VAL A 1 338 ? 45.785 -12.717 -88.533 1.00 83.44 338 VAL A CA 1
ATOM 2660 C C . VAL A 1 338 ? 46.549 -11.568 -87.869 1.00 83.44 338 VAL A C 1
ATOM 2662 O O . VAL A 1 338 ? 45.938 -10.633 -87.354 1.00 83.44 338 VAL A O 1
ATOM 2665 N N . GLN A 1 339 ? 47.883 -11.622 -87.895 1.00 78.44 339 GLN A N 1
ATOM 2666 C CA . GLN A 1 339 ? 48.788 -10.695 -87.200 1.00 78.44 339 GLN A CA 1
ATOM 2667 C C . GLN A 1 339 ? 49.982 -10.290 -88.090 1.00 78.44 339 GLN A C 1
ATOM 2669 O O . GLN A 1 339 ? 50.351 -11.025 -89.006 1.00 78.44 339 GLN A O 1
ATOM 2674 N N . GLN A 1 340 ? 50.607 -9.137 -87.826 1.00 77.00 340 GLN A N 1
ATOM 2675 C CA . GLN A 1 340 ? 51.891 -8.743 -88.429 1.00 77.00 340 GLN A CA 1
ATOM 2676 C C . GLN A 1 340 ? 53.045 -9.143 -87.495 1.00 77.00 340 GLN A C 1
ATOM 2678 O O . GLN A 1 340 ? 52.932 -8.986 -86.284 1.00 77.00 340 GLN A O 1
ATOM 2683 N N . ILE A 1 341 ? 54.147 -9.652 -88.056 1.00 77.31 341 ILE A N 1
ATOM 2684 C CA . ILE A 1 341 ? 55.344 -10.102 -87.318 1.00 77.31 341 ILE A CA 1
ATOM 2685 C C . ILE A 1 341 ? 56.418 -9.000 -87.242 1.00 77.31 341 ILE A C 1
ATOM 2687 O O . ILE A 1 341 ? 57.223 -8.992 -86.322 1.00 77.31 341 ILE A O 1
ATOM 2691 N N . THR A 1 342 ? 56.474 -8.082 -88.211 1.00 71.94 342 THR A N 1
ATOM 2692 C CA . THR A 1 342 ? 57.450 -6.977 -88.219 1.00 71.94 342 THR A CA 1
ATOM 2693 C C . THR A 1 342 ? 57.047 -5.854 -87.262 1.00 71.94 342 THR A C 1
ATOM 2695 O O . THR A 1 342 ? 55.915 -5.375 -87.324 1.00 71.94 342 THR A O 1
ATOM 2698 N N . ASP A 1 343 ? 57.987 -5.424 -86.411 1.00 67.19 343 ASP A N 1
ATOM 2699 C CA . AS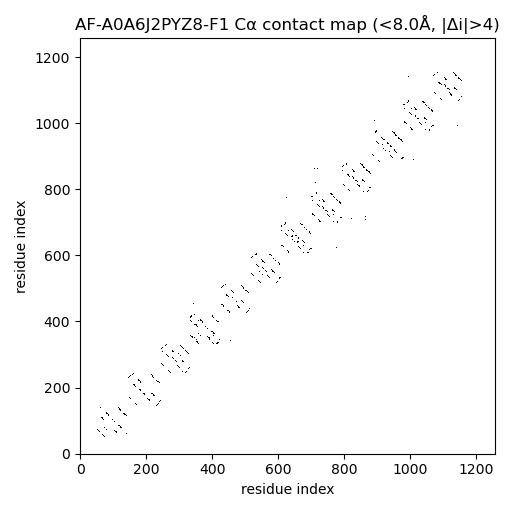P A 1 343 ? 57.741 -4.613 -85.201 1.00 67.19 343 ASP A CA 1
ATOM 2700 C C . ASP A 1 343 ? 57.119 -3.226 -85.448 1.00 67.19 343 ASP A C 1
ATOM 2702 O O . ASP A 1 343 ? 56.523 -2.636 -84.544 1.00 67.19 343 ASP A O 1
ATOM 2706 N N . TRP A 1 344 ? 57.255 -2.677 -86.658 1.00 70.31 344 TRP A N 1
ATOM 2707 C CA . TRP A 1 344 ? 56.716 -1.371 -87.032 1.00 70.31 344 TRP A CA 1
ATOM 2708 C C . TRP A 1 344 ? 55.533 -1.489 -88.002 1.00 70.31 344 TRP A C 1
ATOM 2710 O O . TRP A 1 344 ? 55.608 -2.135 -89.046 1.00 70.31 344 TRP A O 1
ATOM 2720 N N . MET A 1 345 ? 54.422 -0.832 -87.653 1.00 63.34 345 MET A N 1
ATOM 2721 C CA . MET A 1 345 ? 53.221 -0.745 -88.500 1.00 63.34 345 MET A CA 1
ATOM 2722 C C . MET A 1 345 ? 53.318 0.379 -89.541 1.00 63.34 345 MET A C 1
ATOM 2724 O O . MET A 1 345 ? 52.705 0.280 -90.603 1.00 63.34 345 MET A O 1
ATOM 2728 N N . ASP A 1 346 ? 54.086 1.440 -89.262 1.00 71.00 346 ASP A N 1
ATOM 2729 C CA . ASP A 1 346 ? 54.356 2.486 -90.250 1.00 71.00 346 ASP A CA 1
ATOM 2730 C C . ASP A 1 346 ? 55.498 2.027 -91.144 1.00 71.00 346 ASP A C 1
ATOM 2732 O O . ASP A 1 346 ? 56.671 2.153 -90.789 1.00 71.00 346 ASP A O 1
ATOM 2736 N N . VAL A 1 347 ? 55.132 1.461 -92.290 1.00 72.19 347 VAL A N 1
ATOM 2737 C CA . VAL A 1 347 ? 56.089 1.006 -93.291 1.00 72.19 347 VAL A CA 1
ATOM 2738 C C . VAL A 1 347 ? 56.465 2.189 -94.180 1.00 72.19 347 VAL A C 1
ATOM 2740 O O . VAL A 1 347 ? 55.634 2.714 -94.923 1.00 72.19 347 VAL A O 1
ATOM 2743 N N . PHE A 1 348 ? 57.712 2.630 -94.097 1.00 76.56 348 PHE A N 1
ATOM 2744 C CA . PHE A 1 348 ? 58.288 3.643 -94.982 1.00 76.56 348 PHE A CA 1
ATOM 2745 C C . PHE A 1 348 ? 58.894 2.971 -96.232 1.00 76.56 348 PHE A C 1
ATOM 2747 O O . PHE A 1 348 ? 59.076 1.748 -96.260 1.00 76.56 348 PHE A O 1
ATOM 2754 N N . PRO A 1 349 ? 59.188 3.714 -97.317 1.00 72.75 349 PRO A N 1
ATOM 2755 C CA . PRO A 1 349 ? 59.594 3.106 -98.576 1.00 72.75 349 PRO A CA 1
ATOM 2756 C C . PRO A 1 349 ? 60.943 2.403 -98.400 1.00 72.75 349 PRO A C 1
ATOM 2758 O O . PRO A 1 349 ? 61.839 2.932 -97.746 1.00 72.75 349 PRO A O 1
ATOM 2761 N N . THR A 1 350 ? 61.095 1.233 -99.023 1.00 70.31 350 THR A N 1
ATOM 2762 C CA . THR A 1 350 ? 62.238 0.299 -98.897 1.00 70.31 350 THR A CA 1
ATOM 2763 C C . THR A 1 350 ? 62.303 -0.563 -97.622 1.00 70.31 350 THR A C 1
ATOM 2765 O O . THR A 1 350 ? 63.127 -1.473 -97.583 1.00 70.31 350 THR A O 1
ATOM 2768 N N . GLU A 1 351 ? 61.408 -0.399 -96.637 1.00 73.69 351 GLU A N 1
ATOM 2769 C CA . GLU A 1 351 ? 61.305 -1.333 -95.494 1.00 73.69 351 GLU A CA 1
ATOM 2770 C C . GLU A 1 351 ? 60.671 -2.699 -95.893 1.00 73.69 351 GLU A C 1
ATOM 2772 O O . GLU A 1 351 ? 60.177 -2.869 -97.011 1.00 73.69 351 GLU A O 1
ATOM 2777 N N . SER A 1 352 ? 60.700 -3.704 -95.000 1.00 77.25 352 SER A N 1
ATOM 2778 C CA . SER A 1 352 ? 60.237 -5.091 -95.256 1.00 77.25 352 SER A CA 1
ATOM 2779 C C . SER A 1 352 ? 59.210 -5.576 -94.217 1.00 77.25 352 SER A C 1
ATOM 2781 O O . SER A 1 352 ? 59.165 -5.039 -93.112 1.00 77.25 352 SER A O 1
ATOM 2783 N N . VAL A 1 353 ? 58.353 -6.550 -94.571 1.00 79.12 353 VAL A N 1
ATOM 2784 C CA . VAL A 1 353 ? 57.120 -6.895 -93.821 1.00 79.12 353 VAL A CA 1
ATOM 2785 C C . VAL A 1 353 ? 56.859 -8.413 -93.768 1.00 79.12 353 VAL A C 1
ATOM 2787 O O . VAL A 1 353 ? 57.139 -9.143 -94.719 1.00 79.12 353 VAL A O 1
ATOM 2790 N N . LYS A 1 354 ? 56.274 -8.920 -92.671 1.00 83.25 354 LYS A N 1
ATOM 2791 C CA . LYS A 1 354 ? 55.847 -10.333 -92.517 1.00 83.25 354 LYS A CA 1
ATOM 2792 C C . LYS A 1 354 ? 54.515 -10.460 -91.770 1.00 83.25 354 LYS A C 1
ATOM 2794 O O . LYS A 1 354 ? 54.276 -9.682 -90.854 1.00 83.25 354 LYS A O 1
ATOM 2799 N N . LEU A 1 355 ? 53.691 -11.459 -92.102 1.00 85.31 355 LEU A N 1
ATOM 2800 C CA . LEU A 1 355 ? 52.368 -11.733 -91.511 1.00 85.31 355 LEU A CA 1
ATOM 2801 C C . LEU A 1 355 ? 52.253 -13.184 -90.993 1.00 85.31 355 LEU A C 1
ATOM 2803 O O . LEU A 1 355 ? 52.924 -14.075 -91.512 1.00 85.31 355 LEU A O 1
ATOM 2807 N N . SER A 1 356 ? 51.380 -13.433 -90.011 1.00 85.12 356 SER A N 1
ATOM 2808 C CA . SER A 1 356 ? 51.100 -14.754 -89.418 1.00 85.12 356 SER A CA 1
ATOM 2809 C C . SER A 1 356 ? 49.603 -14.988 -89.164 1.00 85.12 356 SER A C 1
ATOM 2811 O O . SER A 1 356 ? 48.837 -14.030 -89.071 1.00 85.12 356 SER A O 1
ATOM 2813 N N . CYS A 1 357 ? 49.189 -16.251 -89.036 1.00 85.56 357 CYS A N 1
ATOM 2814 C CA . CYS A 1 357 ? 47.846 -16.687 -88.659 1.00 85.56 357 CYS A CA 1
ATOM 2815 C C . CYS A 1 357 ? 47.909 -17.742 -87.540 1.00 85.56 357 CYS A C 1
ATOM 2817 O O . CYS A 1 357 ? 48.743 -18.647 -87.584 1.00 85.56 357 CYS A O 1
ATOM 2819 N N . ASN A 1 358 ? 47.022 -17.639 -86.546 1.00 80.88 358 ASN A N 1
ATOM 2820 C CA . ASN A 1 358 ? 46.975 -18.536 -85.387 1.00 80.88 358 ASN A CA 1
ATOM 2821 C C . ASN A 1 358 ? 45.542 -18.828 -84.899 1.00 80.88 358 ASN A C 1
ATOM 2823 O O . ASN A 1 358 ? 44.618 -18.064 -85.160 1.00 80.88 358 ASN A O 1
ATOM 2827 N N . MET A 1 359 ? 45.370 -19.938 -84.177 1.00 79.81 359 MET A N 1
ATOM 2828 C CA . MET A 1 359 ? 44.228 -20.242 -83.304 1.00 79.81 359 MET A CA 1
ATOM 2829 C C . MET A 1 359 ? 44.649 -20.027 -81.847 1.00 79.81 359 MET A C 1
ATOM 2831 O O . MET A 1 359 ? 45.825 -20.201 -81.521 1.00 79.81 359 MET A O 1
ATOM 2835 N N . SER A 1 360 ? 43.704 -19.719 -80.959 1.00 66.44 360 SER A N 1
ATOM 2836 C CA . SER A 1 360 ? 43.967 -19.786 -79.520 1.00 66.44 360 SER A CA 1
ATOM 2837 C C . SER A 1 360 ? 43.923 -21.237 -79.009 1.00 66.44 360 SER A C 1
ATOM 2839 O O . SER A 1 360 ? 43.210 -22.089 -79.542 1.00 66.44 360 SER A O 1
ATOM 2841 N N . ASP A 1 361 ? 44.708 -21.501 -77.964 1.00 57.62 361 ASP A N 1
ATOM 2842 C CA . ASP A 1 361 ? 44.542 -22.616 -77.018 1.00 57.62 361 ASP A CA 1
ATOM 2843 C C . ASP A 1 361 ? 44.689 -24.064 -77.544 1.00 57.62 361 ASP A C 1
ATOM 2845 O O . ASP A 1 361 ? 44.346 -25.013 -76.840 1.00 57.62 361 ASP A O 1
ATOM 2849 N N . SER A 1 362 ? 45.249 -24.284 -78.743 1.00 59.88 362 SER A N 1
ATOM 2850 C CA . SER A 1 362 ? 45.631 -25.628 -79.220 1.00 59.88 362 SER A CA 1
ATOM 2851 C C . SER A 1 362 ? 46.695 -25.600 -80.333 1.00 59.88 362 SER A C 1
ATOM 2853 O O . SER A 1 362 ? 46.694 -24.723 -81.197 1.00 59.88 362 SER A O 1
ATOM 2855 N N . SER A 1 363 ? 47.608 -26.579 -80.325 1.00 61.41 363 SER A N 1
ATOM 2856 C CA . SER A 1 363 ? 48.776 -26.688 -81.221 1.00 61.41 363 SER A CA 1
ATOM 2857 C C . SER A 1 363 ? 48.510 -27.342 -82.584 1.00 61.41 363 SER A C 1
ATOM 2859 O O . SER A 1 363 ? 49.332 -27.216 -83.505 1.00 61.41 363 SER A O 1
ATOM 2861 N N . ASP A 1 364 ? 47.382 -28.040 -82.717 1.00 76.75 364 ASP A N 1
ATOM 2862 C CA . ASP A 1 364 ? 47.181 -29.086 -83.734 1.00 76.75 364 ASP A CA 1
ATOM 2863 C C . ASP A 1 364 ? 46.236 -28.634 -84.859 1.00 76.75 364 ASP A C 1
ATOM 2865 O O . ASP A 1 364 ? 45.574 -29.434 -85.523 1.00 76.75 364 ASP A O 1
ATOM 2869 N N . TRP A 1 365 ? 46.185 -27.317 -85.065 1.00 84.94 365 TRP A N 1
ATOM 2870 C CA . TRP A 1 365 ? 45.443 -26.665 -86.136 1.00 84.94 365 TRP A CA 1
ATOM 2871 C C . TRP A 1 365 ? 46.322 -26.416 -87.371 1.00 84.94 365 TRP A C 1
ATOM 2873 O O . TRP A 1 365 ? 47.505 -26.081 -87.256 1.00 84.94 365 TRP A O 1
ATOM 2883 N N . ILE A 1 366 ? 45.717 -26.557 -88.553 1.00 85.31 366 ILE A N 1
ATOM 2884 C CA . ILE A 1 366 ? 46.315 -26.320 -89.878 1.00 85.31 366 ILE A CA 1
ATOM 2885 C C . ILE A 1 366 ? 45.527 -25.209 -90.591 1.00 85.31 366 ILE A C 1
ATOM 2887 O O . ILE A 1 366 ? 44.308 -25.110 -90.409 1.00 85.31 366 ILE A O 1
ATOM 2891 N N . TYR A 1 367 ? 46.213 -24.373 -91.380 1.00 87.69 367 TYR A N 1
ATOM 2892 C CA . TYR A 1 367 ? 45.699 -23.080 -91.846 1.00 87.69 367 TYR A CA 1
ATOM 2893 C C . TYR A 1 367 ? 45.603 -22.936 -93.373 1.00 87.69 367 TYR A C 1
ATOM 2895 O O . TYR A 1 367 ? 46.344 -23.556 -94.132 1.00 87.69 367 TYR A O 1
ATOM 2903 N N . THR A 1 368 ? 44.706 -22.056 -93.828 1.00 86.19 368 THR A N 1
ATOM 2904 C CA . THR A 1 368 ? 44.563 -21.647 -95.242 1.00 86.19 368 THR A CA 1
ATOM 2905 C C . THR A 1 368 ? 44.343 -20.136 -95.331 1.00 86.19 368 THR A C 1
ATOM 2907 O O . THR A 1 368 ? 43.542 -19.606 -94.558 1.00 86.19 368 THR A O 1
ATOM 2910 N N . TRP A 1 369 ? 45.031 -19.447 -96.252 1.00 87.62 369 TRP A N 1
ATOM 2911 C CA . TRP A 1 369 ? 45.068 -17.977 -96.367 1.00 87.62 369 TRP A CA 1
ATOM 2912 C C . TRP A 1 369 ? 44.243 -17.413 -97.521 1.00 87.62 369 TRP A C 1
ATOM 2914 O O . TRP A 1 369 ? 44.231 -17.964 -98.618 1.00 87.62 369 TRP A O 1
ATOM 2924 N N . TYR A 1 370 ? 43.662 -16.234 -97.298 1.00 86.12 370 TYR A N 1
ATOM 2925 C CA . TYR A 1 370 ? 42.856 -15.491 -98.262 1.00 86.12 370 TYR A CA 1
ATOM 2926 C C . TYR A 1 370 ? 43.278 -14.015 -98.288 1.00 86.12 370 TYR A C 1
ATOM 2928 O O . TYR A 1 370 ? 43.451 -13.420 -97.227 1.00 86.12 370 TYR A O 1
ATOM 2936 N N . LYS A 1 371 ? 43.404 -13.405 -99.471 1.00 84.31 371 LYS A N 1
ATOM 2937 C CA . LYS A 1 371 ? 43.503 -11.952 -99.665 1.00 84.31 371 LYS A CA 1
ATOM 2938 C C . LYS A 1 371 ? 42.262 -11.493 -100.420 1.00 84.31 371 LYS A C 1
ATOM 2940 O O . LYS A 1 371 ? 41.960 -12.049 -101.474 1.00 84.31 371 LYS A O 1
ATOM 2945 N N . ASP A 1 372 ? 41.553 -10.504 -99.884 1.00 80.62 372 ASP A N 1
ATOM 2946 C CA . ASP A 1 372 ? 40.359 -9.908 -100.501 1.00 80.62 372 ASP A CA 1
ATOM 2947 C C . ASP A 1 372 ? 39.348 -10.989 -100.986 1.00 80.62 372 ASP A C 1
ATOM 2949 O O . ASP A 1 372 ? 38.912 -11.013 -102.137 1.00 80.62 372 ASP A O 1
ATOM 2953 N N . GLU A 1 373 ? 39.035 -11.935 -100.085 1.00 78.75 373 GLU A N 1
ATOM 2954 C CA . GLU A 1 373 ? 38.193 -13.141 -100.272 1.00 78.75 373 GLU A CA 1
ATOM 2955 C C . GLU A 1 373 ? 38.682 -14.198 -101.290 1.00 78.75 373 GLU A C 1
ATOM 2957 O O . GLU A 1 373 ? 37.958 -15.149 -101.586 1.00 78.75 373 GLU A O 1
ATOM 2962 N N . LYS A 1 374 ? 39.914 -14.102 -101.807 1.00 80.62 374 LYS A N 1
ATOM 2963 C CA . LYS A 1 374 ? 40.514 -15.111 -102.703 1.00 80.62 374 LYS A CA 1
ATOM 2964 C C . LYS A 1 374 ? 41.671 -15.837 -102.035 1.00 80.62 374 LYS A C 1
ATOM 2966 O O . LYS A 1 374 ? 42.507 -15.200 -101.404 1.00 80.62 374 LYS A O 1
ATOM 2971 N N . GLU A 1 375 ? 41.741 -17.155 -102.198 1.00 83.88 375 GLU A N 1
ATOM 2972 C CA . GLU A 1 375 ? 42.837 -17.961 -101.650 1.00 83.88 375 GLU A CA 1
ATOM 2973 C C . GLU A 1 375 ? 44.196 -17.507 -102.215 1.00 83.88 375 GLU A C 1
ATOM 2975 O O . GLU A 1 375 ? 44.334 -17.261 -103.417 1.00 83.88 375 GLU A O 1
ATOM 2980 N N . VAL A 1 376 ? 45.195 -17.355 -101.344 1.00 81.62 376 VAL A N 1
ATOM 2981 C CA . VAL A 1 376 ? 46.524 -16.839 -101.708 1.00 81.62 376 VAL A CA 1
ATOM 2982 C C . VAL A 1 376 ? 47.459 -17.989 -102.065 1.00 81.62 376 VAL A C 1
ATOM 2984 O O . VAL A 1 376 ? 47.499 -19.000 -101.373 1.00 81.62 376 VAL A O 1
ATOM 2987 N N . GLN A 1 377 ? 48.278 -17.803 -103.099 1.00 72.19 377 GLN A N 1
ATOM 2988 C CA . GLN A 1 377 ? 49.392 -18.692 -103.436 1.00 72.19 377 GLN A CA 1
ATOM 2989 C C . GLN A 1 377 ? 50.699 -17.900 -103.293 1.00 72.19 377 GLN A C 1
ATOM 2991 O O . GLN A 1 377 ? 50.948 -16.960 -104.048 1.00 72.19 377 GLN A O 1
ATOM 2996 N N . ALA A 1 378 ? 51.486 -18.224 -102.267 1.00 68.56 378 ALA A N 1
ATOM 2997 C CA . ALA A 1 378 ? 52.645 -17.456 -101.808 1.00 68.56 378 ALA A CA 1
ATOM 2998 C C . ALA A 1 378 ? 53.643 -18.370 -101.057 1.00 68.56 378 ALA A C 1
ATOM 3000 O O . ALA A 1 378 ? 53.296 -19.511 -100.747 1.00 68.56 378 ALA A O 1
ATOM 3001 N N . PRO A 1 379 ? 54.876 -17.918 -100.746 1.00 72.31 379 PRO A N 1
ATOM 3002 C CA . PRO A 1 379 ? 55.777 -18.669 -99.871 1.00 72.31 379 PRO A CA 1
ATOM 3003 C C . PRO A 1 379 ? 55.225 -18.734 -98.436 1.00 72.31 379 PRO A C 1
ATOM 3005 O O . PRO A 1 379 ? 55.331 -17.768 -97.676 1.00 72.31 379 PRO A O 1
ATOM 3008 N N . PHE A 1 380 ? 54.652 -19.887 -98.089 1.00 76.12 380 PHE A N 1
ATOM 3009 C CA . PHE A 1 380 ? 54.146 -20.227 -96.757 1.00 76.12 380 PHE A CA 1
ATOM 3010 C C . PHE A 1 380 ? 55.121 -21.125 -95.976 1.00 76.12 380 PHE A C 1
ATOM 3012 O O . PHE A 1 380 ? 56.016 -21.742 -96.556 1.00 76.12 380 PHE A O 1
ATOM 3019 N N . ASP A 1 381 ? 54.922 -21.239 -94.659 1.00 72.38 381 ASP A N 1
ATOM 3020 C CA . ASP A 1 381 ? 55.533 -22.307 -93.852 1.00 72.38 381 ASP A CA 1
ATOM 3021 C C . ASP A 1 381 ? 54.780 -23.651 -93.972 1.00 72.38 381 ASP A C 1
ATOM 3023 O O . ASP A 1 381 ? 53.716 -23.745 -94.586 1.00 72.38 381 ASP A O 1
ATOM 3027 N N . SER A 1 382 ? 55.326 -24.705 -93.359 1.00 73.75 382 SER A N 1
ATOM 3028 C CA . SER A 1 382 ? 54.814 -26.080 -93.446 1.00 73.75 382 SER A CA 1
ATOM 3029 C C . SER A 1 382 ? 53.477 -26.347 -92.737 1.00 73.75 382 SER A C 1
ATOM 3031 O O . SER A 1 382 ? 52.916 -27.425 -92.929 1.00 73.75 382 SER A O 1
ATOM 3033 N N . LYS A 1 383 ? 52.944 -25.404 -91.946 1.00 72.94 383 LYS A N 1
ATOM 3034 C CA . LYS A 1 383 ? 51.573 -25.446 -91.394 1.00 72.94 383 LYS A CA 1
ATOM 3035 C C . LYS A 1 383 ? 50.619 -24.470 -92.100 1.00 72.94 383 LYS A C 1
ATOM 3037 O O . LYS A 1 383 ? 49.440 -24.412 -91.745 1.00 72.94 383 LYS A O 1
ATOM 3042 N N . GLY A 1 384 ? 51.116 -23.698 -93.070 1.00 78.44 384 GLY A N 1
ATOM 3043 C CA . GLY A 1 384 ? 50.384 -22.604 -93.699 1.00 78.44 384 GLY A CA 1
ATOM 3044 C C . GLY A 1 384 ? 50.220 -21.380 -92.790 1.00 78.44 384 GLY A C 1
ATOM 3045 O O . GLY A 1 384 ? 49.282 -20.620 -92.992 1.00 78.44 384 GLY A O 1
ATOM 3046 N N . ALA A 1 385 ? 51.066 -21.177 -91.775 1.00 80.06 385 ALA A N 1
ATOM 3047 C CA . ALA A 1 385 ? 50.835 -20.183 -90.718 1.00 80.06 385 ALA A CA 1
ATOM 3048 C C . ALA A 1 385 ? 51.507 -18.806 -90.938 1.00 80.06 385 ALA A C 1
ATOM 3050 O O . ALA A 1 385 ? 51.175 -17.860 -90.226 1.00 80.06 385 ALA A O 1
ATOM 3051 N N . THR A 1 386 ? 52.406 -18.647 -91.916 1.00 83.06 386 THR A N 1
ATOM 3052 C CA . THR A 1 386 ? 53.240 -17.435 -92.111 1.00 83.06 386 THR A CA 1
ATOM 3053 C C . THR A 1 386 ? 53.319 -17.004 -93.578 1.00 83.06 386 THR A C 1
ATOM 3055 O O . THR A 1 386 ? 53.366 -17.851 -94.463 1.00 83.06 386 THR A O 1
ATOM 3058 N N . LEU A 1 387 ? 53.396 -15.691 -93.831 1.00 84.06 387 LEU A N 1
ATOM 3059 C CA . LEU A 1 387 ? 53.491 -15.040 -95.148 1.00 84.06 387 LEU A CA 1
ATOM 3060 C C . LEU A 1 387 ? 54.532 -13.893 -95.104 1.00 84.06 387 LEU A C 1
ATOM 3062 O O . LEU A 1 387 ? 54.672 -13.226 -94.081 1.00 84.06 387 LEU A O 1
ATOM 3066 N N . THR A 1 388 ? 55.300 -13.646 -96.176 1.00 81.50 388 THR A N 1
ATOM 3067 C CA . THR A 1 388 ? 56.443 -12.691 -96.181 1.00 81.50 388 THR A CA 1
ATOM 3068 C C . THR A 1 388 ? 56.462 -11.762 -97.405 1.00 81.50 388 THR A C 1
ATOM 3070 O O . THR A 1 388 ? 56.203 -12.209 -98.519 1.00 81.50 388 THR A O 1
ATOM 3073 N N . ILE A 1 389 ? 56.832 -10.487 -97.202 1.00 81.69 389 ILE A N 1
ATOM 3074 C CA . ILE A 1 389 ? 56.990 -9.431 -98.220 1.00 81.69 389 ILE A CA 1
ATOM 3075 C C . ILE A 1 389 ? 58.368 -8.765 -98.034 1.00 81.69 389 ILE A C 1
ATOM 3077 O O . ILE A 1 389 ? 58.632 -8.126 -97.017 1.00 81.69 389 ILE A O 1
ATOM 3081 N N . THR A 1 390 ? 59.275 -8.898 -99.004 1.00 75.81 390 THR A N 1
ATOM 3082 C CA . THR A 1 390 ? 60.690 -8.501 -98.831 1.00 75.81 390 THR A CA 1
ATOM 3083 C C . THR A 1 390 ? 60.993 -7.021 -99.067 1.00 75.81 390 THR A C 1
ATOM 3085 O O . THR A 1 390 ? 61.995 -6.538 -98.552 1.00 75.81 390 THR A O 1
ATOM 3088 N N . SER A 1 391 ? 60.163 -6.292 -99.816 1.00 79.31 391 SER A N 1
ATOM 3089 C CA . SER A 1 391 ? 60.315 -4.846 -100.016 1.00 79.31 391 SER A CA 1
ATOM 3090 C C . SER A 1 391 ? 58.949 -4.196 -100.220 1.00 79.31 391 SER A C 1
ATOM 3092 O O . SER A 1 391 ? 58.175 -4.614 -101.086 1.00 79.31 391 SER A O 1
ATOM 3094 N N . ALA A 1 392 ? 58.628 -3.212 -99.385 1.00 78.06 392 ALA A N 1
ATOM 3095 C CA . ALA A 1 392 ? 57.308 -2.607 -99.331 1.00 78.06 392 ALA A CA 1
ATOM 3096 C C . ALA A 1 392 ? 57.037 -1.647 -100.498 1.00 78.06 392 ALA A C 1
ATOM 3098 O O . ALA A 1 392 ? 57.873 -0.831 -100.889 1.00 78.06 392 ALA A O 1
ATOM 3099 N N . SER A 1 393 ? 55.819 -1.729 -101.032 1.00 80.19 393 SER A N 1
ATOM 3100 C CA . SER A 1 393 ? 55.300 -0.862 -102.091 1.00 80.19 393 SER A CA 1
ATOM 3101 C C . SER A 1 393 ? 53.770 -0.899 -102.093 1.00 80.19 393 SER A C 1
ATOM 3103 O O . SER A 1 393 ? 53.176 -1.858 -101.594 1.00 80.19 393 SER A O 1
ATOM 3105 N N . ALA A 1 394 ? 53.128 0.108 -102.693 1.00 77.25 394 ALA A N 1
ATOM 3106 C CA . ALA A 1 394 ? 51.667 0.257 -102.704 1.00 77.25 394 ALA A CA 1
ATOM 3107 C C . ALA A 1 394 ? 50.896 -0.954 -103.280 1.00 77.25 394 ALA A C 1
ATOM 3109 O O . ALA A 1 394 ? 49.741 -1.168 -102.934 1.00 77.25 394 ALA A O 1
ATOM 3110 N N . ALA A 1 395 ? 51.523 -1.795 -104.111 1.00 76.38 395 ALA A N 1
ATOM 3111 C CA . ALA A 1 395 ? 50.884 -2.997 -104.662 1.00 76.38 395 ALA A CA 1
ATOM 3112 C C . ALA A 1 395 ? 50.593 -4.098 -103.613 1.00 76.38 395 ALA A C 1
ATOM 3114 O O . ALA A 1 395 ? 49.829 -5.025 -103.887 1.00 76.38 395 ALA A O 1
ATOM 3115 N N . HIS A 1 396 ? 51.196 -4.018 -102.422 1.00 83.56 396 HIS A N 1
ATOM 3116 C CA . HIS A 1 396 ? 51.024 -5.009 -101.355 1.00 83.56 396 HIS A CA 1
ATOM 3117 C C . HIS A 1 396 ? 49.833 -4.720 -100.417 1.00 83.56 396 HIS A C 1
ATOM 3119 O O . HIS A 1 396 ? 49.420 -5.617 -99.673 1.00 83.56 396 HIS A O 1
ATOM 3125 N N . GLU A 1 397 ? 49.249 -3.519 -100.499 1.00 79.75 397 GLU A N 1
ATOM 3126 C CA . GLU A 1 397 ? 48.045 -3.077 -99.776 1.00 79.75 397 GLU A CA 1
ATOM 3127 C C . GLU A 1 397 ? 46.813 -3.955 -100.099 1.00 79.75 397 GLU A C 1
ATOM 3129 O O . GLU A 1 397 ? 46.730 -4.568 -101.167 1.00 79.75 397 GLU A O 1
ATOM 3134 N N . GLY A 1 398 ? 45.883 -4.087 -99.146 1.00 82.44 398 GLY A N 1
ATOM 3135 C CA . GLY A 1 398 ? 44.718 -4.995 -99.187 1.00 82.44 398 GLY A CA 1
ATOM 3136 C C . GLY A 1 398 ? 44.535 -5.783 -97.880 1.00 82.44 398 GLY A C 1
ATOM 3137 O O . GLY A 1 398 ? 45.345 -5.625 -96.964 1.00 82.44 398 GLY A O 1
ATOM 3138 N N . GLN A 1 399 ? 43.483 -6.610 -97.775 1.00 84.75 399 GLN A N 1
ATOM 3139 C CA . GLN A 1 399 ? 43.112 -7.320 -96.538 1.00 84.75 399 GLN A CA 1
ATOM 3140 C C . GLN A 1 399 ? 43.384 -8.835 -96.606 1.00 84.75 399 GLN A C 1
ATOM 3142 O O . GLN A 1 399 ? 42.949 -9.509 -97.536 1.00 84.75 399 GLN A O 1
ATOM 3147 N N . TYR A 1 400 ? 44.021 -9.389 -95.569 1.00 88.12 400 TYR A N 1
ATOM 3148 C CA . TYR A 1 400 ? 44.408 -10.802 -95.450 1.00 88.12 400 TYR A CA 1
ATOM 3149 C C . TYR A 1 400 ? 43.658 -11.507 -94.302 1.00 88.12 400 TYR A C 1
ATOM 3151 O O . TYR A 1 400 ? 43.595 -10.974 -93.197 1.00 88.12 400 TYR A O 1
ATOM 3159 N N . LYS A 1 401 ? 43.110 -12.704 -94.552 1.00 88.31 401 LYS A N 1
ATOM 3160 C CA . LYS A 1 401 ? 42.304 -13.556 -93.643 1.00 88.31 401 LYS A CA 1
ATOM 3161 C C . LYS A 1 401 ? 42.793 -15.008 -93.673 1.00 88.31 401 LYS A C 1
ATOM 3163 O O . LYS A 1 401 ? 43.501 -15.403 -94.598 1.00 88.31 401 LYS A O 1
ATOM 3168 N N . CYS A 1 402 ? 42.361 -15.830 -92.716 1.00 88.50 402 CYS A N 1
ATOM 3169 C CA . CYS A 1 402 ? 42.641 -17.269 -92.710 1.00 88.50 402 CYS A CA 1
ATOM 3170 C C . CYS A 1 402 ? 41.523 -18.122 -92.072 1.00 88.50 402 CYS A C 1
ATOM 3172 O O . CYS A 1 402 ? 40.592 -17.590 -91.463 1.00 88.50 402 CYS A O 1
ATOM 3174 N N . LYS A 1 403 ? 41.605 -19.452 -92.215 1.00 87.56 403 LYS A N 1
ATOM 3175 C CA . LYS A 1 403 ? 40.705 -20.460 -91.611 1.00 87.56 403 LYS A CA 1
ATOM 3176 C C . LYS A 1 403 ? 41.523 -21.590 -90.967 1.00 87.56 403 LYS A C 1
ATOM 3178 O O . LYS A 1 403 ? 42.595 -21.890 -91.483 1.00 87.56 403 LYS A O 1
ATOM 3183 N N . GLY A 1 404 ? 41.016 -22.217 -89.898 1.00 86.62 404 GLY A N 1
ATOM 3184 C CA . GLY A 1 404 ? 41.659 -23.329 -89.189 1.00 86.62 404 GLY A CA 1
ATOM 3185 C C . GLY A 1 404 ? 40.879 -24.653 -89.240 1.00 86.62 404 GLY A C 1
ATOM 3186 O O . GLY A 1 404 ? 39.646 -24.683 -89.170 1.00 86.62 404 GLY A O 1
ATOM 3187 N N . HIS A 1 405 ? 41.613 -25.764 -89.302 1.00 83.56 405 HIS A N 1
ATOM 3188 C CA . HIS A 1 405 ? 41.105 -27.137 -89.172 1.00 83.56 405 HIS A CA 1
ATOM 3189 C C . HIS A 1 405 ? 41.908 -27.916 -88.113 1.00 83.56 405 HIS A C 1
ATOM 3191 O O . HIS A 1 405 ? 43.133 -27.836 -88.135 1.00 83.56 405 HIS A O 1
ATOM 3197 N N . LEU A 1 406 ? 41.246 -28.634 -87.193 1.00 83.31 406 LEU A N 1
ATOM 3198 C CA . LEU A 1 406 ? 41.893 -29.380 -86.097 1.00 83.31 406 LEU A CA 1
ATOM 3199 C C . LEU A 1 406 ? 42.189 -30.818 -86.559 1.00 83.31 406 LEU A C 1
ATOM 3201 O O . LEU A 1 406 ? 41.303 -31.477 -87.100 1.00 83.31 406 LEU A O 1
ATOM 3205 N N . ASN A 1 407 ? 43.424 -31.296 -86.380 1.00 77.69 407 ASN A N 1
ATOM 3206 C CA . ASN A 1 407 ? 43.859 -32.581 -86.938 1.00 77.69 407 ASN A CA 1
ATOM 3207 C C . ASN A 1 407 ? 43.084 -33.798 -86.382 1.00 77.69 407 ASN A C 1
ATOM 3209 O O . ASN A 1 407 ? 42.776 -33.865 -85.194 1.00 77.69 407 ASN A O 1
ATOM 3213 N N . GLU A 1 408 ? 42.796 -34.774 -87.250 1.00 74.94 408 GLU A N 1
ATOM 3214 C CA . GLU A 1 408 ? 42.171 -36.088 -86.965 1.00 74.94 408 GLU A CA 1
ATOM 3215 C C . GLU A 1 408 ? 40.792 -36.115 -86.257 1.00 74.94 408 GLU A C 1
ATOM 3217 O O . GLU A 1 408 ? 40.141 -37.160 -86.246 1.00 74.94 408 GLU A O 1
ATOM 3222 N N . ARG A 1 409 ? 40.267 -34.989 -85.752 1.00 79.25 409 ARG A N 1
ATOM 3223 C CA . ARG A 1 409 ? 38.889 -34.857 -85.234 1.00 79.25 409 ARG A CA 1
ATOM 3224 C C . ARG A 1 409 ? 37.992 -34.158 -86.257 1.00 79.25 409 ARG A C 1
ATOM 3226 O O . ARG A 1 409 ? 38.429 -33.296 -87.013 1.00 79.25 409 ARG A O 1
ATOM 3233 N N . SER A 1 410 ? 36.694 -34.460 -86.241 1.00 75.44 410 SER A N 1
ATOM 3234 C CA . SER A 1 410 ? 35.688 -33.825 -87.110 1.00 75.44 410 SER A CA 1
ATOM 3235 C C . SER A 1 410 ? 35.288 -32.416 -86.629 1.00 75.44 410 SER A C 1
ATOM 3237 O O . SER A 1 410 ? 34.107 -32.126 -86.444 1.00 75.44 410 SER A O 1
ATOM 3239 N N . VAL A 1 411 ? 36.278 -31.550 -86.386 1.00 80.88 411 VAL A N 1
ATOM 3240 C CA . VAL A 1 411 ? 36.142 -30.198 -85.818 1.00 80.88 411 VAL A CA 1
ATOM 3241 C C . VAL A 1 411 ? 36.829 -29.193 -86.748 1.00 80.88 411 VAL A C 1
ATOM 3243 O O . VAL A 1 411 ? 37.919 -29.436 -87.263 1.00 80.88 411 VAL A O 1
ATOM 3246 N N . SER A 1 412 ? 36.189 -28.059 -87.040 1.00 82.31 412 SER A N 1
ATOM 3247 C CA . SER A 1 412 ? 36.719 -27.054 -87.978 1.00 82.31 412 SER A CA 1
ATOM 3248 C C . SER A 1 412 ? 36.170 -25.663 -87.677 1.00 82.31 412 SER A C 1
ATOM 3250 O O . SER A 1 412 ? 35.019 -25.533 -87.262 1.00 82.31 412 SER A O 1
ATOM 3252 N N . SER A 1 413 ? 36.976 -24.621 -87.900 1.00 83.31 413 SER A N 1
ATOM 3253 C CA . SER A 1 413 ? 36.598 -23.243 -87.582 1.00 83.31 413 SER A CA 1
ATOM 3254 C C . SER A 1 413 ? 35.796 -22.570 -88.705 1.00 83.31 413 SER A C 1
ATOM 3256 O O . SER A 1 413 ? 35.826 -22.970 -89.876 1.00 83.31 413 SER A O 1
ATOM 3258 N N . ARG A 1 414 ? 35.146 -21.454 -88.357 1.00 82.69 414 ARG A N 1
ATOM 3259 C CA . ARG A 1 414 ? 34.779 -20.393 -89.316 1.00 82.69 414 ARG A CA 1
ATOM 3260 C C . ARG A 1 414 ? 36.017 -19.579 -89.736 1.00 82.69 414 ARG A C 1
ATOM 3262 O O . ARG A 1 414 ? 37.084 -19.725 -89.138 1.00 82.69 414 ARG A O 1
ATOM 3269 N N . LEU A 1 415 ? 35.880 -18.741 -90.766 1.00 82.06 415 LEU A N 1
ATOM 3270 C CA . LEU A 1 415 ? 36.916 -17.779 -91.174 1.00 82.06 415 LEU A CA 1
ATOM 3271 C C . LEU A 1 415 ? 37.244 -16.793 -90.038 1.00 82.06 415 LEU A C 1
ATOM 3273 O O . LEU A 1 415 ? 36.363 -16.414 -89.263 1.00 82.06 415 LEU A O 1
ATOM 3277 N N . GLY A 1 416 ? 38.515 -16.401 -89.964 1.00 77.25 416 GLY A N 1
ATOM 3278 C CA . GLY A 1 416 ? 39.065 -15.469 -88.982 1.00 77.25 416 GLY A CA 1
ATOM 3279 C C . GLY A 1 416 ? 38.929 -13.991 -89.350 1.00 77.25 416 GLY A C 1
ATOM 3280 O O . GLY A 1 416 ? 38.457 -13.624 -90.430 1.00 77.25 416 GLY A O 1
ATOM 3281 N N . SER A 1 417 ? 39.374 -13.131 -88.433 1.00 75.56 417 SER A N 1
ATOM 3282 C CA . SER A 1 417 ? 39.459 -11.682 -88.645 1.00 75.56 417 SER A CA 1
ATOM 3283 C C . SER A 1 417 ? 40.527 -11.313 -89.685 1.00 75.56 417 SER A C 1
ATOM 3285 O O . SER A 1 417 ? 41.510 -12.030 -89.873 1.00 75.56 417 SER A O 1
ATOM 3287 N N . GLY A 1 418 ? 40.310 -10.198 -90.394 1.00 75.25 418 GLY A N 1
ATOM 3288 C CA . GLY A 1 418 ? 41.168 -9.760 -91.499 1.00 75.25 418 GLY A CA 1
ATOM 3289 C C . GLY A 1 418 ? 42.047 -8.556 -91.165 1.00 75.25 418 GLY A C 1
ATOM 3290 O O . GLY A 1 418 ? 41.547 -7.561 -90.643 1.00 75.25 418 GLY A O 1
ATOM 3291 N N . LEU A 1 419 ? 43.327 -8.625 -91.531 1.00 80.81 419 LEU A N 1
ATOM 3292 C CA . LEU A 1 419 ? 44.343 -7.589 -91.313 1.00 80.81 419 LEU A CA 1
ATOM 3293 C C . LEU A 1 419 ? 44.663 -6.836 -92.614 1.00 80.81 419 LEU A C 1
ATOM 3295 O O . LEU A 1 419 ? 44.789 -7.470 -93.659 1.00 80.81 419 LEU A O 1
ATOM 3299 N N . SER A 1 420 ? 44.845 -5.514 -92.551 1.00 79.88 420 SER A N 1
ATOM 3300 C CA . SER A 1 420 ? 45.161 -4.663 -93.714 1.00 79.88 420 SER A CA 1
ATOM 3301 C C . SER A 1 420 ? 46.534 -3.989 -93.586 1.00 79.88 420 SER A C 1
ATOM 3303 O O . SER A 1 420 ? 46.913 -3.586 -92.489 1.00 79.88 420 SER A O 1
ATOM 3305 N N . LEU A 1 421 ? 47.258 -3.840 -94.703 1.00 81.88 421 LEU A N 1
ATOM 3306 C CA . LEU A 1 421 ? 48.635 -3.310 -94.773 1.00 81.88 421 LEU A CA 1
ATOM 3307 C C . LEU A 1 421 ? 48.708 -1.968 -95.536 1.00 81.88 421 LEU A C 1
ATOM 3309 O O . LEU A 1 421 ? 47.978 -1.801 -96.508 1.00 81.88 421 LEU A O 1
ATOM 3313 N N . LYS A 1 422 ? 49.598 -1.041 -95.134 1.00 75.62 422 LYS A N 1
ATOM 3314 C CA . LYS A 1 422 ? 49.730 0.337 -95.671 1.00 75.62 422 LYS A CA 1
ATOM 3315 C C . LYS A 1 422 ? 51.197 0.835 -95.664 1.00 75.62 422 LYS A C 1
ATOM 3317 O O . LYS A 1 422 ? 52.004 0.304 -94.908 1.00 75.62 422 LYS A O 1
ATOM 3322 N N . VAL A 1 423 ? 51.533 1.849 -96.480 1.00 79.44 423 VAL A N 1
ATOM 3323 C CA . VAL A 1 423 ? 52.889 2.442 -96.648 1.00 79.44 423 VAL A CA 1
ATOM 3324 C C . VAL A 1 423 ? 52.851 3.999 -96.578 1.00 79.44 423 VAL A C 1
ATOM 3326 O O . VAL A 1 423 ? 51.794 4.581 -96.830 1.00 79.44 423 VAL A O 1
ATOM 3329 N N . TYR A 1 424 ? 53.958 4.675 -96.212 1.00 73.94 424 TYR A N 1
ATOM 3330 C CA . TYR A 1 424 ? 54.069 6.136 -95.935 1.00 73.94 424 TYR A CA 1
ATOM 3331 C C . TYR A 1 424 ? 55.289 6.852 -96.586 1.00 73.94 424 TYR A C 1
ATOM 3333 O O . TYR A 1 424 ? 56.216 6.187 -97.029 1.00 73.94 424 TYR A O 1
ATOM 3341 N N . ASP A 1 425 ? 55.335 8.206 -96.571 1.00 66.62 425 ASP A N 1
ATOM 3342 C CA . ASP A 1 425 ? 56.224 9.028 -97.441 1.00 66.62 425 ASP A CA 1
ATOM 3343 C C . ASP A 1 425 ? 57.252 10.011 -96.785 1.00 66.62 425 ASP A C 1
ATOM 3345 O O . ASP A 1 425 ? 58.021 10.636 -97.521 1.00 66.62 425 ASP A O 1
ATOM 3349 N N . LYS A 1 426 ? 57.284 10.261 -95.458 1.00 69.44 426 LYS A N 1
ATOM 3350 C CA . LYS A 1 426 ? 58.068 11.388 -94.849 1.00 69.44 426 LYS A CA 1
ATOM 3351 C C . LYS A 1 426 ? 58.847 11.060 -93.555 1.00 69.44 426 LYS A C 1
ATOM 3353 O O . LYS A 1 426 ? 58.565 10.070 -92.895 1.00 69.44 426 LYS A O 1
ATOM 3358 N N . LYS A 1 427 ? 59.810 11.928 -93.185 1.00 73.62 427 LYS A N 1
ATOM 3359 C CA . LYS A 1 427 ? 60.636 11.860 -91.951 1.00 73.62 427 LYS A CA 1
ATOM 3360 C C . LYS A 1 427 ? 59.981 12.516 -90.699 1.00 73.62 427 LYS A C 1
ATOM 3362 O O . LYS A 1 427 ? 59.174 13.423 -90.889 1.00 73.62 427 LYS A O 1
ATOM 3367 N N . PRO A 1 428 ? 60.365 12.119 -89.458 1.00 79.12 428 PRO A N 1
ATOM 3368 C CA . PRO A 1 428 ? 59.780 12.597 -88.184 1.00 79.12 428 PRO A CA 1
ATOM 3369 C C . PRO A 1 428 ? 60.653 13.543 -87.303 1.00 79.12 428 PRO A C 1
ATOM 3371 O O . PRO A 1 428 ? 61.860 13.684 -87.511 1.00 79.12 428 PRO A O 1
ATOM 3374 N N . GLU A 1 429 ? 60.033 14.128 -86.263 1.00 80.56 429 GLU A N 1
ATOM 3375 C CA . GLU A 1 429 ? 60.577 15.100 -85.276 1.00 80.56 429 GLU A CA 1
ATOM 3376 C C . GLU A 1 429 ? 60.431 14.616 -83.808 1.00 80.56 429 GLU A C 1
ATOM 3378 O O . GLU A 1 429 ? 59.665 13.682 -83.555 1.00 80.56 429 GLU A O 1
ATOM 3383 N N . VAL A 1 430 ? 61.125 15.248 -82.837 1.00 85.50 430 VAL A N 1
ATOM 3384 C CA . VAL A 1 430 ? 61.088 14.876 -81.397 1.00 85.50 430 VAL A CA 1
ATOM 3385 C C . VAL A 1 430 ? 60.665 16.012 -80.447 1.00 85.50 430 VAL A C 1
ATOM 3387 O O . VAL A 1 430 ? 60.830 17.192 -80.750 1.00 85.50 430 VAL A O 1
ATOM 3390 N N . ILE A 1 431 ? 60.164 15.646 -79.261 1.00 85.50 431 ILE A N 1
ATOM 3391 C CA . ILE A 1 431 ? 59.652 16.534 -78.200 1.00 85.50 431 ILE A CA 1
ATOM 3392 C C . ILE A 1 431 ? 60.275 16.144 -76.847 1.00 85.50 431 ILE A C 1
ATOM 3394 O O . ILE A 1 431 ? 60.365 14.957 -76.542 1.00 85.50 431 ILE A O 1
ATOM 3398 N N . LEU A 1 432 ? 60.653 17.123 -76.016 1.00 89.12 432 LEU A N 1
ATOM 3399 C CA . LEU A 1 432 ? 61.152 16.921 -74.646 1.00 89.12 432 LEU A CA 1
ATOM 3400 C C . LEU A 1 432 ? 60.075 17.267 -73.600 1.00 89.12 432 LEU A C 1
ATOM 3402 O O . LEU A 1 432 ? 59.382 18.272 -73.744 1.00 89.12 432 LEU A O 1
ATOM 3406 N N . THR A 1 433 ? 59.977 16.476 -72.529 1.00 87.25 433 THR A N 1
ATOM 3407 C CA . THR A 1 433 ? 59.121 16.723 -71.350 1.00 87.25 433 THR A CA 1
ATOM 3408 C C . THR A 1 433 ? 59.858 16.418 -70.035 1.00 87.25 433 THR A C 1
ATOM 3410 O O . THR A 1 433 ? 60.895 15.750 -70.036 1.00 87.25 433 THR A O 1
ATOM 3413 N N . GLN A 1 434 ? 59.320 16.892 -68.904 1.00 86.88 434 GLN A N 1
ATOM 3414 C CA . GLN A 1 434 ? 59.784 16.588 -67.541 1.00 86.88 434 GLN A CA 1
ATOM 3415 C C . GLN A 1 434 ? 58.630 15.985 -66.728 1.00 86.88 434 GLN A C 1
ATOM 3417 O O . GLN A 1 434 ? 57.522 16.504 -66.760 1.00 86.88 434 GLN A O 1
ATOM 3422 N N . ASP A 1 435 ? 58.886 14.925 -65.960 1.00 84.44 435 ASP A N 1
ATOM 3423 C CA . ASP A 1 435 ? 57.902 14.315 -65.062 1.00 84.44 435 ASP A CA 1
ATOM 3424 C C . ASP A 1 435 ? 58.528 14.037 -63.679 1.00 84.44 435 ASP A C 1
ATOM 3426 O O . ASP A 1 435 ? 59.469 13.245 -63.608 1.00 84.44 435 ASP A O 1
ATOM 3430 N N . PRO A 1 436 ? 58.066 14.660 -62.575 1.00 82.56 436 PRO A N 1
ATOM 3431 C CA . PRO A 1 436 ? 56.946 15.596 -62.477 1.00 82.56 436 PRO A CA 1
ATOM 3432 C C . PRO A 1 436 ? 57.274 17.028 -62.940 1.00 82.56 436 PRO A C 1
ATOM 3434 O O . PRO A 1 436 ? 58.385 17.527 -62.771 1.00 82.56 436 PRO A O 1
ATOM 3437 N N . GLU A 1 437 ? 56.248 17.732 -63.419 1.00 84.12 437 GLU A N 1
ATOM 3438 C CA . GLU A 1 437 ? 56.251 19.174 -63.719 1.00 84.12 437 GLU A CA 1
ATOM 3439 C C . GLU A 1 437 ? 56.093 20.014 -62.430 1.00 84.12 437 GLU A C 1
ATOM 3441 O O . GLU A 1 437 ? 55.138 20.774 -62.259 1.00 84.12 437 GLU A O 1
ATOM 3446 N N . TYR A 1 438 ? 56.990 19.832 -61.456 1.00 86.00 438 TYR A N 1
ATOM 3447 C CA . TYR A 1 438 ? 57.004 20.638 -60.232 1.00 86.00 438 TYR A CA 1
ATOM 3448 C C . TYR A 1 438 ? 58.001 21.798 -60.357 1.00 86.00 438 TYR A C 1
ATOM 3450 O O . TYR A 1 438 ? 59.175 21.585 -60.646 1.00 86.00 438 TYR A O 1
ATOM 3458 N N . ASN A 1 439 ? 57.552 23.019 -60.048 1.00 78.50 439 ASN A N 1
ATOM 3459 C CA . ASN A 1 439 ? 58.379 24.236 -60.115 1.00 78.50 439 ASN A CA 1
ATOM 3460 C C . ASN A 1 439 ? 59.570 24.231 -59.136 1.00 78.50 439 ASN A C 1
ATOM 3462 O O . ASN A 1 439 ? 60.535 24.959 -59.343 1.00 78.50 439 ASN A O 1
ATOM 3466 N N . VAL A 1 440 ? 59.470 23.460 -58.048 1.00 84.56 440 VAL A N 1
ATOM 3467 C CA . VAL A 1 440 ? 60.517 23.259 -57.035 1.00 84.56 440 VAL A CA 1
ATOM 3468 C C . VAL A 1 440 ? 60.413 21.825 -56.523 1.00 84.56 440 VAL A C 1
ATOM 3470 O O . VAL A 1 440 ? 59.320 21.406 -56.114 1.00 84.56 440 VAL A O 1
ATOM 3473 N N . MET A 1 441 ? 61.537 21.107 -56.521 1.00 86.69 441 MET A N 1
ATOM 3474 C CA . MET A 1 441 ? 61.705 19.770 -55.934 1.00 86.69 441 MET A CA 1
ATOM 3475 C C . MET A 1 441 ? 62.288 19.848 -54.512 1.00 86.69 441 MET A C 1
ATOM 3477 O O . MET A 1 441 ? 63.010 20.787 -54.179 1.00 86.69 441 MET A O 1
ATOM 3481 N N . PHE A 1 442 ? 62.049 18.828 -53.689 1.00 86.81 442 PHE A N 1
ATOM 3482 C CA . PHE A 1 442 ? 62.702 18.639 -52.387 1.00 86.81 442 PHE A CA 1
ATOM 3483 C C . PHE A 1 442 ? 63.751 17.506 -52.455 1.00 86.81 442 PHE A C 1
ATOM 3485 O O . PHE A 1 442 ? 63.561 16.557 -53.220 1.00 86.81 442 PHE A O 1
ATOM 3492 N N . PRO A 1 443 ? 64.849 17.552 -51.669 1.00 85.31 443 PRO A N 1
ATOM 3493 C CA . PRO A 1 443 ? 65.853 16.491 -51.630 1.00 85.31 443 PRO A CA 1
ATOM 3494 C C . PRO A 1 443 ? 65.257 15.094 -51.422 1.00 85.31 443 PRO A C 1
ATOM 3496 O O . PRO A 1 443 ? 64.459 14.874 -50.507 1.00 85.31 443 PRO A O 1
ATOM 3499 N N . GLY A 1 444 ? 65.661 14.151 -52.274 1.00 80.44 444 GLY A N 1
ATOM 3500 C CA . GLY A 1 444 ? 65.159 12.772 -52.260 1.00 80.44 444 GLY A CA 1
ATOM 3501 C C . GLY A 1 444 ? 63.828 12.550 -52.993 1.00 80.44 444 GLY A C 1
ATOM 3502 O O . GLY A 1 444 ? 63.373 11.410 -53.073 1.00 80.44 444 GLY A O 1
ATOM 3503 N N . GLU A 1 445 ? 63.206 13.585 -53.568 1.00 86.94 445 GLU A N 1
ATOM 3504 C CA . GLU A 1 445 ? 62.222 13.385 -54.639 1.00 86.94 445 GLU A CA 1
ATOM 3505 C C . GLU A 1 445 ? 62.907 12.877 -55.924 1.00 86.94 445 GLU A C 1
ATOM 3507 O O . GLU A 1 445 ? 64.118 13.007 -56.086 1.00 86.94 445 GLU A O 1
ATOM 3512 N N . SER A 1 446 ? 62.141 12.314 -56.861 1.00 87.06 446 SER A N 1
ATOM 3513 C CA . SER A 1 446 ? 62.642 11.857 -58.167 1.00 87.06 446 SER A CA 1
ATOM 3514 C C . SER A 1 446 ? 62.011 12.638 -59.321 1.00 87.06 446 SER A C 1
ATOM 3516 O O . SER A 1 446 ? 60.897 13.148 -59.203 1.00 87.06 446 SER A O 1
ATOM 3518 N N . VAL A 1 447 ? 62.734 12.732 -60.438 1.00 89.12 447 VAL A N 1
ATOM 3519 C CA . VAL A 1 447 ? 62.273 13.349 -61.693 1.00 89.12 447 VAL A CA 1
ATOM 3520 C C . VAL A 1 447 ? 62.845 12.585 -62.882 1.00 89.12 447 VAL A C 1
ATOM 3522 O O . VAL A 1 447 ? 63.938 12.037 -62.802 1.00 89.12 447 VAL A O 1
ATOM 3525 N N . SER A 1 448 ? 62.128 12.532 -63.998 1.00 88.25 448 SER A N 1
ATOM 3526 C CA . SER A 1 448 ? 62.628 12.003 -65.263 1.00 88.25 448 SER A CA 1
ATOM 3527 C C . SER A 1 448 ? 62.304 12.962 -66.389 1.00 88.25 448 SER A C 1
ATOM 3529 O O . SER A 1 448 ? 61.143 13.294 -66.619 1.00 88.25 448 SER A O 1
ATOM 3531 N N . PHE A 1 449 ? 63.316 13.318 -67.167 1.00 89.50 449 PHE A N 1
ATOM 3532 C CA . PHE A 1 449 ? 63.083 13.887 -68.487 1.00 89.50 449 PHE A CA 1
ATOM 3533 C C . PHE A 1 449 ? 62.691 12.759 -69.448 1.00 89.50 449 PHE A C 1
ATOM 3535 O O . PHE A 1 449 ? 63.125 11.616 -69.268 1.00 89.50 449 PHE A O 1
ATOM 3542 N N . SER A 1 450 ? 61.841 13.045 -70.434 1.00 88.38 450 SER A N 1
ATOM 3543 C CA . SER A 1 450 ? 61.410 12.077 -71.453 1.00 88.38 450 SER A CA 1
ATOM 3544 C C . SER A 1 450 ? 61.468 12.700 -72.848 1.00 88.38 450 SER A C 1
ATOM 3546 O O . SER A 1 450 ? 61.056 13.840 -73.037 1.00 88.38 450 SER A O 1
ATOM 3548 N N . CYS A 1 451 ? 61.998 11.955 -73.817 1.00 88.00 451 CYS A N 1
ATOM 3549 C CA . CYS A 1 451 ? 62.111 12.358 -75.214 1.00 88.00 451 CYS A CA 1
ATOM 3550 C C . CYS A 1 451 ? 61.144 11.514 -76.054 1.00 88.00 451 CYS A C 1
ATOM 3552 O O . CYS A 1 451 ? 61.144 10.286 -75.966 1.00 88.00 451 CYS A O 1
ATOM 3554 N N . HIS A 1 452 ? 60.298 12.161 -76.848 1.00 83.81 452 HIS A N 1
ATOM 3555 C CA . HIS A 1 452 ? 59.166 11.533 -77.528 1.00 83.81 452 HIS A CA 1
ATOM 3556 C C . HIS A 1 452 ? 59.178 11.811 -79.029 1.00 83.81 452 HIS A C 1
ATOM 3558 O O . HIS A 1 452 ? 59.529 12.905 -79.453 1.00 83.81 452 HIS A O 1
ATOM 3564 N N . ILE A 1 453 ? 58.748 10.830 -79.821 1.00 82.00 453 ILE A N 1
ATOM 3565 C CA . ILE A 1 453 ? 58.636 10.890 -81.281 1.00 82.00 453 ILE A CA 1
ATOM 3566 C C . ILE A 1 453 ? 57.329 10.224 -81.715 1.00 82.00 453 ILE A C 1
ATOM 3568 O O . ILE A 1 453 ? 56.959 9.175 -81.191 1.00 82.00 453 ILE A O 1
ATOM 3572 N N . ASN A 1 454 ? 56.628 10.831 -82.674 1.00 75.31 454 ASN A N 1
ATOM 3573 C CA . ASN A 1 454 ? 55.270 10.435 -83.064 1.00 75.31 454 ASN A CA 1
ATOM 3574 C C . ASN A 1 454 ? 55.237 9.544 -84.324 1.00 75.31 454 ASN A C 1
ATOM 3576 O O . ASN A 1 454 ? 54.469 9.802 -85.247 1.00 75.31 454 ASN A O 1
ATOM 3580 N N . VAL A 1 455 ? 56.075 8.502 -84.359 1.00 73.62 455 VAL A N 1
ATOM 3581 C CA . VAL A 1 455 ? 56.009 7.382 -85.323 1.00 73.62 455 VAL A CA 1
ATOM 3582 C C . VAL A 1 455 ? 56.383 6.065 -84.626 1.00 73.62 455 VAL A C 1
ATOM 3584 O O . VAL A 1 455 ? 56.900 6.081 -83.509 1.00 73.62 455 VAL A O 1
ATOM 3587 N N . SER A 1 456 ? 56.127 4.930 -85.280 1.00 66.88 456 SER A N 1
ATOM 3588 C CA . SER A 1 456 ? 56.471 3.575 -84.818 1.00 66.88 456 SER A CA 1
ATOM 3589 C C . SER A 1 456 ? 57.893 3.393 -84.259 1.00 66.88 456 SER A C 1
ATOM 3591 O O . SER A 1 456 ? 58.827 4.132 -84.571 1.00 66.88 456 SER A O 1
ATOM 3593 N N . ILE A 1 457 ? 58.030 2.355 -83.429 1.00 70.88 457 ILE A N 1
ATOM 3594 C CA . ILE A 1 457 ? 59.181 2.030 -82.572 1.00 70.88 457 ILE A CA 1
ATOM 3595 C C . ILE A 1 457 ? 60.505 1.735 -83.316 1.00 70.88 457 ILE A C 1
ATOM 3597 O O . ILE A 1 457 ? 60.595 1.802 -84.542 1.00 70.88 457 ILE A O 1
ATOM 3601 N N . GLY A 1 458 ? 61.556 1.438 -82.540 1.00 70.44 458 GLY A N 1
ATOM 3602 C CA . GLY A 1 458 ? 62.906 1.105 -83.026 1.00 70.44 458 GLY A CA 1
ATOM 3603 C C . GLY A 1 458 ? 63.967 2.194 -82.814 1.00 70.44 458 GLY A C 1
ATOM 3604 O O . GLY A 1 458 ? 65.094 2.028 -83.270 1.00 70.44 458 GLY A O 1
ATOM 3605 N N . TRP A 1 459 ? 63.622 3.300 -82.147 1.00 81.31 459 TRP A N 1
ATOM 3606 C CA . TRP A 1 459 ? 64.498 4.466 -81.985 1.00 81.31 459 TRP A CA 1
ATOM 3607 C C . TRP A 1 459 ? 65.440 4.370 -80.770 1.00 81.31 459 TRP A C 1
ATOM 3609 O O . TRP A 1 459 ? 65.000 4.075 -79.660 1.00 81.31 459 TRP A O 1
ATOM 3619 N N . GLU A 1 460 ? 66.716 4.693 -80.979 1.00 82.19 460 GLU A N 1
ATOM 3620 C CA . GLU A 1 460 ? 67.725 4.996 -79.951 1.00 82.19 460 GLU A CA 1
ATOM 3621 C C . GLU A 1 460 ? 67.857 6.524 -79.825 1.00 82.19 460 GLU A C 1
ATOM 3623 O O . GLU A 1 460 ? 67.790 7.229 -80.834 1.00 82.19 460 GLU A O 1
ATOM 3628 N N . TYR A 1 461 ? 68.034 7.039 -78.608 1.00 86.75 461 TYR A N 1
ATOM 3629 C CA . TYR A 1 461 ? 67.952 8.469 -78.288 1.00 86.75 461 TYR A CA 1
ATOM 3630 C C . TYR A 1 461 ? 69.291 9.010 -77.778 1.00 86.75 461 TYR A C 1
ATOM 3632 O O . TYR A 1 461 ? 70.124 8.261 -77.280 1.00 86.75 461 TYR A O 1
ATOM 3640 N N . LEU A 1 462 ? 69.497 10.319 -77.888 1.00 86.75 462 LEU A N 1
ATOM 3641 C CA . LEU A 1 462 ? 70.700 11.030 -77.452 1.00 86.75 462 LEU A CA 1
ATOM 3642 C C . LEU A 1 462 ? 70.293 12.196 -76.544 1.00 86.75 462 LEU A C 1
ATOM 3644 O O . LEU A 1 462 ? 69.239 12.792 -76.756 1.00 86.75 462 LEU A O 1
ATOM 3648 N N . TRP A 1 463 ? 71.107 12.505 -75.530 1.00 89.81 463 TRP A N 1
ATOM 3649 C CA . TRP A 1 463 ? 70.746 13.386 -74.410 1.00 89.81 463 TRP A CA 1
ATOM 3650 C C . TRP A 1 463 ? 71.850 14.380 -74.044 1.00 89.81 463 TRP A C 1
ATOM 3652 O O . TRP A 1 463 ? 73.033 14.068 -74.171 1.00 89.81 463 TRP A O 1
ATOM 3662 N N . TYR A 1 464 ? 71.465 15.546 -73.514 1.00 86.62 464 TYR A N 1
ATOM 3663 C CA . TYR A 1 464 ? 72.389 16.608 -73.097 1.00 86.62 464 TYR A CA 1
ATOM 3664 C C . TYR A 1 464 ? 71.940 17.303 -71.802 1.00 86.62 464 TYR A C 1
ATOM 3666 O O . TYR A 1 464 ? 70.740 17.498 -71.609 1.00 86.62 464 TYR A O 1
ATOM 3674 N N . GLN A 1 465 ? 72.897 17.741 -70.975 1.00 88.56 465 GLN A N 1
ATOM 3675 C CA . GLN A 1 465 ? 72.709 18.677 -69.855 1.00 88.56 465 GLN A CA 1
ATOM 3676 C C . GLN A 1 465 ? 73.673 19.863 -69.997 1.00 88.56 465 GLN A C 1
ATOM 3678 O O . GLN A 1 465 ? 74.883 19.679 -70.138 1.00 88.56 465 GLN A O 1
ATOM 3683 N N . ASP A 1 466 ? 73.139 21.084 -69.966 1.00 84.19 466 ASP A N 1
ATOM 3684 C CA . ASP A 1 466 ? 73.872 22.353 -70.085 1.00 84.19 466 ASP A CA 1
ATOM 3685 C C . ASP A 1 466 ? 74.833 22.379 -71.298 1.00 84.19 466 ASP A C 1
ATOM 3687 O O . ASP A 1 466 ? 75.925 22.941 -71.263 1.00 84.19 466 ASP A O 1
ATOM 3691 N N . GLY A 1 467 ? 74.414 21.719 -72.387 1.00 77.62 467 GLY A N 1
ATOM 3692 C CA . GLY A 1 467 ? 75.167 21.545 -73.636 1.00 77.62 467 GLY A CA 1
ATOM 3693 C C . GLY A 1 467 ? 76.110 20.334 -73.682 1.00 77.62 467 GLY A C 1
ATOM 3694 O O . GLY A 1 467 ? 76.560 19.964 -74.764 1.00 77.62 467 GLY A O 1
ATOM 3695 N N . ASN A 1 468 ? 76.383 19.679 -72.553 1.00 83.38 468 ASN A N 1
ATOM 3696 C CA . ASN A 1 468 ? 77.270 18.516 -72.471 1.00 83.38 468 ASN A CA 1
ATOM 3697 C C . ASN A 1 468 ? 76.496 17.216 -72.752 1.00 83.38 468 ASN A C 1
ATOM 3699 O O . ASN A 1 468 ? 75.401 17.054 -72.211 1.00 83.38 468 ASN A O 1
ATOM 3703 N N . PRO A 1 469 ? 77.030 16.275 -73.553 1.00 82.19 469 PRO A N 1
ATOM 3704 C CA . PRO A 1 469 ? 76.359 15.009 -73.835 1.00 82.19 469 PRO A CA 1
ATOM 3705 C C . PRO A 1 469 ? 76.299 14.113 -72.590 1.00 82.19 469 PRO A C 1
ATOM 3707 O O . PRO A 1 469 ? 77.285 13.949 -71.870 1.00 82.19 469 PRO A O 1
ATOM 3710 N N . LEU A 1 470 ? 75.138 13.504 -72.367 1.00 82.94 470 LEU A N 1
ATOM 3711 C CA . LEU A 1 470 ? 74.867 12.564 -71.282 1.00 82.94 470 LEU A CA 1
ATOM 3712 C C . LEU A 1 470 ? 75.007 11.122 -71.779 1.00 82.94 470 LEU A C 1
ATOM 3714 O O . LEU A 1 470 ? 74.640 10.797 -72.907 1.00 82.94 470 LEU A O 1
ATOM 3718 N N . THR A 1 471 ? 75.479 10.220 -70.918 1.00 76.94 471 THR A N 1
ATOM 3719 C CA . THR A 1 471 ? 75.636 8.791 -71.236 1.00 76.94 471 THR A CA 1
ATOM 3720 C C . THR A 1 471 ? 74.308 8.033 -71.104 1.00 76.94 471 THR A C 1
ATOM 3722 O O . THR A 1 471 ? 74.189 7.107 -70.302 1.00 76.94 471 THR A O 1
ATOM 3725 N N . ALA A 1 472 ? 73.295 8.450 -71.866 1.00 75.06 472 ALA A N 1
ATOM 3726 C CA . ALA A 1 472 ? 71.961 7.857 -71.890 1.00 75.06 472 ALA A CA 1
ATOM 3727 C C . ALA A 1 472 ? 71.493 7.632 -73.336 1.00 75.06 472 ALA A C 1
ATOM 3729 O O . ALA A 1 472 ? 71.525 8.557 -74.142 1.00 75.06 472 ALA A O 1
ATOM 3730 N N . SER A 1 473 ? 71.046 6.409 -73.639 1.00 68.88 473 SER A N 1
ATOM 3731 C CA . SER A 1 473 ? 70.591 5.980 -74.975 1.00 68.88 473 SER A CA 1
ATOM 3732 C C . SER A 1 473 ? 69.083 5.692 -75.075 1.00 68.88 473 SER A C 1
ATOM 3734 O O . SER A 1 473 ? 68.540 5.517 -76.167 1.00 68.88 473 SER A O 1
ATOM 3736 N N . GLY A 1 474 ? 68.393 5.608 -73.933 1.00 78.38 474 GLY A N 1
ATOM 3737 C CA . GLY A 1 474 ? 66.951 5.364 -73.860 1.00 78.38 474 GLY A CA 1
ATOM 3738 C C . GLY A 1 474 ? 66.126 6.643 -74.004 1.00 78.38 474 GLY A C 1
ATOM 3739 O O . GLY A 1 474 ? 66.630 7.748 -73.827 1.00 78.38 474 GLY A O 1
ATOM 3740 N N . ASN A 1 475 ? 64.822 6.512 -74.247 1.00 82.69 475 ASN A N 1
ATOM 3741 C CA . ASN A 1 475 ? 63.913 7.652 -74.434 1.00 82.69 475 ASN A CA 1
ATOM 3742 C C . ASN A 1 475 ? 63.592 8.449 -73.150 1.00 82.69 475 ASN A C 1
ATOM 3744 O O . ASN A 1 475 ? 62.701 9.298 -73.158 1.00 82.69 475 ASN A O 1
ATOM 3748 N N . LYS A 1 476 ? 64.296 8.190 -72.043 1.00 85.62 476 LYS A N 1
ATOM 3749 C CA . LYS A 1 476 ? 64.158 8.888 -70.761 1.00 85.62 476 LYS A CA 1
ATOM 3750 C C . LYS A 1 476 ? 65.511 9.085 -70.087 1.00 85.62 476 LYS A C 1
ATOM 3752 O O . LYS A 1 476 ? 66.361 8.197 -70.146 1.00 85.62 476 LYS A O 1
ATOM 3757 N N . TYR A 1 477 ? 65.652 10.200 -69.376 1.00 87.50 477 TYR A N 1
ATOM 3758 C CA . TYR A 1 477 ? 66.767 10.477 -68.473 1.00 87.50 477 TYR A CA 1
ATOM 3759 C C . TYR A 1 477 ? 66.246 10.614 -67.027 1.00 87.50 477 TYR A C 1
ATOM 3761 O O . TYR A 1 477 ? 65.770 11.690 -66.648 1.00 87.50 477 TYR A O 1
ATOM 3769 N N . PRO A 1 478 ? 66.252 9.520 -66.237 1.00 87.25 478 PRO A N 1
ATOM 3770 C CA . PRO A 1 478 ? 65.740 9.507 -64.870 1.00 87.25 478 PRO A CA 1
ATOM 3771 C C . PRO A 1 478 ? 66.793 9.926 -63.834 1.00 87.25 478 PRO A C 1
ATOM 3773 O O . PRO A 1 478 ? 67.931 9.462 -63.842 1.00 87.25 478 PRO A O 1
ATOM 3776 N N . ILE A 1 479 ? 66.363 10.739 -62.873 1.00 87.31 479 ILE A N 1
ATOM 3777 C CA . ILE A 1 479 ? 67.106 11.186 -61.695 1.00 87.31 479 ILE A CA 1
ATOM 3778 C C . ILE A 1 479 ? 66.361 10.643 -60.469 1.00 87.31 479 ILE A C 1
ATOM 3780 O O . ILE A 1 479 ? 65.306 11.145 -60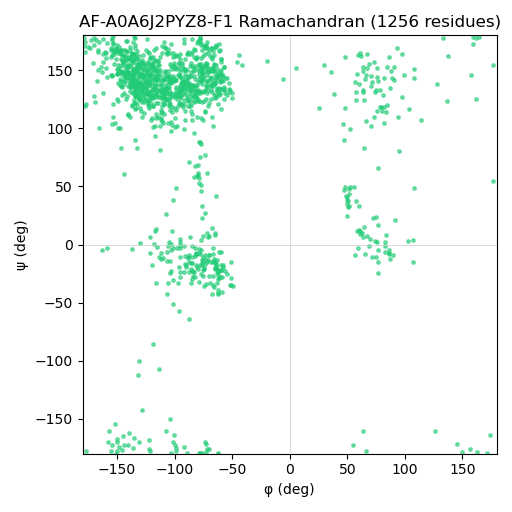.076 1.00 87.31 479 ILE A O 1
ATOM 3784 N N . SER A 1 480 ? 66.884 9.560 -59.891 1.00 81.94 480 SER A N 1
ATOM 3785 C CA . SER A 1 480 ? 66.204 8.761 -58.856 1.00 81.94 480 SER A CA 1
ATOM 3786 C C . SER A 1 480 ? 66.159 9.407 -57.468 1.00 81.94 480 SER A C 1
ATOM 3788 O O . SER A 1 480 ? 65.308 9.044 -56.661 1.00 81.94 480 SER A O 1
ATOM 3790 N N . SER A 1 481 ? 67.057 10.352 -57.193 1.00 84.75 481 SER A N 1
ATOM 3791 C CA . SER A 1 481 ? 67.091 11.160 -55.974 1.00 84.75 481 SER A CA 1
ATOM 3792 C C . SER A 1 481 ? 67.684 12.521 -56.320 1.00 84.75 481 SER A C 1
ATOM 3794 O O . SER A 1 481 ? 68.900 12.655 -56.443 1.00 84.75 481 SER A O 1
ATOM 3796 N N . VAL A 1 482 ? 66.823 13.520 -56.487 1.00 84.12 482 VAL A N 1
ATOM 3797 C CA . VAL A 1 482 ? 67.199 14.899 -56.798 1.00 84.12 482 VAL A CA 1
ATOM 3798 C C . VAL A 1 482 ? 67.978 15.504 -55.630 1.00 84.12 482 VAL A C 1
ATOM 3800 O O . VAL A 1 482 ? 67.503 15.530 -54.493 1.00 84.12 482 VAL A O 1
ATOM 3803 N N . GLY A 1 483 ? 69.167 16.017 -55.934 1.00 81.38 483 GLY A N 1
ATOM 3804 C CA . GLY A 1 483 ? 69.947 16.921 -55.095 1.00 81.38 483 GLY A CA 1
ATOM 3805 C C . GLY A 1 483 ? 70.275 18.218 -55.839 1.00 81.38 483 GLY A C 1
ATOM 3806 O O . GLY A 1 483 ? 69.971 18.377 -57.021 1.00 81.38 483 GLY A O 1
ATOM 3807 N N . THR A 1 484 ? 70.936 19.156 -55.163 1.00 79.75 484 THR A N 1
ATOM 3808 C CA . THR A 1 484 ? 71.320 20.462 -55.738 1.00 79.75 484 THR A CA 1
ATOM 3809 C C . THR A 1 484 ? 72.276 20.352 -56.933 1.00 79.75 484 THR A C 1
ATOM 3811 O O . THR A 1 484 ? 72.306 21.239 -57.780 1.00 79.75 484 THR A O 1
ATOM 3814 N N . THR A 1 485 ? 73.004 19.240 -57.069 1.00 80.62 485 THR A N 1
ATOM 3815 C CA . THR A 1 485 ? 73.864 18.929 -58.226 1.00 80.62 485 THR A CA 1
ATOM 3816 C C . THR A 1 485 ? 73.100 18.540 -59.497 1.00 80.62 485 THR A C 1
ATOM 3818 O O . THR A 1 485 ? 73.716 18.427 -60.553 1.00 80.62 485 THR A O 1
ATOM 3821 N N . ASN A 1 486 ? 71.780 18.333 -59.427 1.00 84.44 486 ASN A N 1
ATOM 3822 C CA . ASN A 1 486 ? 70.937 18.022 -60.588 1.00 84.44 486 ASN A CA 1
ATOM 3823 C C . ASN A 1 486 ? 70.318 19.266 -61.249 1.00 84.44 486 ASN A C 1
ATOM 3825 O O . ASN A 1 486 ? 69.597 19.139 -62.234 1.00 84.44 486 ASN A O 1
ATOM 3829 N N . MET A 1 487 ? 70.567 20.462 -60.713 1.00 84.44 487 MET A N 1
ATOM 3830 C CA . MET A 1 487 ? 70.087 21.718 -61.292 1.00 84.44 487 MET A CA 1
ATOM 3831 C C . MET A 1 487 ? 70.844 22.027 -62.595 1.00 84.44 487 MET A C 1
ATOM 3833 O O . MET A 1 487 ? 72.068 21.928 -62.638 1.00 84.44 487 MET A O 1
ATOM 3837 N N . GLY A 1 488 ? 70.115 22.389 -63.653 1.00 86.44 488 GLY A N 1
ATOM 3838 C CA . GLY A 1 488 ? 70.640 22.550 -65.019 1.00 86.44 488 GLY A CA 1
ATOM 3839 C C . GLY A 1 488 ? 69.525 22.540 -66.071 1.00 86.44 488 GLY A C 1
ATOM 3840 O O . GLY A 1 488 ? 68.352 22.442 -65.700 1.00 86.44 488 GLY A O 1
ATOM 3841 N N . SER A 1 489 ? 69.877 22.650 -67.360 1.00 87.88 489 SER A N 1
ATOM 3842 C CA . SER A 1 489 ? 68.952 22.609 -68.515 1.00 87.88 489 SER A CA 1
ATOM 3843 C C . SER A 1 489 ? 69.210 21.411 -69.450 1.00 87.88 489 SER A C 1
ATOM 3845 O O . SER A 1 489 ? 70.365 21.102 -69.738 1.00 87.88 489 SER A O 1
ATOM 3847 N N . TYR A 1 490 ? 68.168 20.742 -69.966 1.00 91.62 490 TYR A N 1
ATOM 3848 C CA . TYR A 1 490 ? 68.266 19.432 -70.657 1.00 91.62 490 TYR A CA 1
ATOM 3849 C C . TYR A 1 490 ? 67.763 19.427 -72.126 1.00 91.62 490 TYR A C 1
ATOM 3851 O O . TYR A 1 490 ? 66.843 20.175 -72.430 1.00 91.62 490 TYR A O 1
ATOM 3859 N N . LYS A 1 491 ? 68.319 18.589 -73.037 1.00 90.75 491 LYS A N 1
ATOM 3860 C CA . LYS A 1 491 ? 67.926 18.438 -74.484 1.00 90.75 491 LYS A CA 1
ATOM 3861 C C . LYS A 1 491 ? 68.044 16.995 -75.028 1.00 90.75 491 LYS A C 1
ATOM 3863 O O . LYS A 1 491 ? 68.770 16.204 -74.427 1.00 90.75 491 LYS A O 1
ATOM 3868 N N . CYS A 1 492 ? 67.410 16.667 -76.174 1.00 90.44 492 CYS A N 1
ATOM 3869 C CA . CYS A 1 492 ? 67.489 15.335 -76.821 1.00 90.44 492 CYS A CA 1
ATOM 3870 C C . CYS A 1 492 ? 67.285 15.254 -78.372 1.00 90.44 492 CYS A C 1
ATOM 3872 O O . CYS A 1 492 ? 66.745 16.180 -78.977 1.00 90.44 492 CYS A O 1
ATOM 3874 N N . GLU A 1 493 ? 67.678 14.125 -79.002 1.00 90.25 493 GLU A N 1
ATOM 3875 C CA . GLU A 1 493 ? 67.405 13.704 -80.415 1.00 90.25 493 GLU A CA 1
ATOM 3876 C C . GLU A 1 493 ? 67.363 12.150 -80.587 1.00 90.25 493 GLU A C 1
ATOM 3878 O O . GLU A 1 493 ? 67.529 11.451 -79.586 1.00 90.25 493 GLU A O 1
ATOM 3883 N N . ALA A 1 494 ? 67.132 11.574 -81.794 1.00 86.62 494 ALA A N 1
ATOM 3884 C CA . ALA A 1 494 ? 67.020 10.106 -82.004 1.00 86.62 494 ALA A CA 1
ATOM 3885 C C . ALA A 1 494 ? 67.386 9.529 -83.415 1.00 86.62 494 ALA A C 1
ATOM 3887 O O . ALA A 1 494 ? 67.528 10.255 -84.402 1.00 86.62 494 ALA A O 1
ATOM 3888 N N . LYS A 1 495 ? 67.519 8.186 -83.524 1.00 83.56 495 LYS A N 1
ATOM 3889 C CA . LYS A 1 495 ? 67.856 7.394 -84.749 1.00 83.56 495 LYS A CA 1
ATOM 3890 C C . LYS A 1 495 ? 67.254 5.963 -84.767 1.00 83.56 495 LYS A C 1
ATOM 3892 O O . LYS A 1 495 ? 67.127 5.379 -83.697 1.00 83.56 495 LYS A O 1
ATOM 3897 N N . ARG A 1 496 ? 66.948 5.354 -85.932 1.00 79.44 496 ARG A N 1
ATOM 3898 C CA . ARG A 1 496 ? 66.599 3.907 -86.082 1.00 79.44 496 ARG A CA 1
ATOM 3899 C C . ARG A 1 496 ? 67.238 3.221 -87.307 1.00 79.44 496 ARG A C 1
ATOM 3901 O O . ARG A 1 496 ? 67.623 3.907 -88.249 1.00 79.44 496 ARG A O 1
ATOM 3908 N N . GLY A 1 497 ? 67.296 1.884 -87.308 1.00 67.69 497 GLY A N 1
ATOM 3909 C CA . GLY A 1 497 ? 67.816 1.041 -88.408 1.00 67.69 497 GLY A CA 1
ATOM 3910 C C . GLY A 1 497 ? 69.174 0.382 -88.107 1.00 67.69 497 GLY A C 1
ATOM 3911 O O . GLY A 1 497 ? 69.949 0.916 -87.322 1.00 67.69 497 GLY A O 1
ATOM 3912 N N . SER A 1 498 ? 69.447 -0.796 -88.690 1.00 58.75 498 SER A N 1
ATOM 3913 C CA . SER A 1 498 ? 70.663 -1.598 -88.426 1.00 58.75 498 SER A CA 1
ATOM 3914 C C . SER A 1 498 ? 71.699 -1.574 -89.557 1.00 58.75 498 SER A C 1
ATOM 3916 O O . SER A 1 498 ? 72.891 -1.459 -89.288 1.00 58.75 498 SER A O 1
ATOM 3918 N N . GLU A 1 499 ? 71.264 -1.680 -90.817 1.00 60.25 499 GLU A N 1
ATOM 3919 C CA . GLU A 1 499 ? 72.151 -1.649 -91.996 1.00 60.25 499 GLU A CA 1
ATOM 3920 C C . GLU A 1 499 ? 72.265 -0.244 -92.616 1.00 60.25 499 GLU A C 1
ATOM 3922 O O . GLU A 1 499 ? 73.264 0.075 -93.259 1.00 60.25 499 GLU A O 1
ATOM 3927 N N . GLN A 1 500 ? 71.271 0.622 -92.387 1.00 60.59 500 GLN A N 1
ATOM 3928 C CA . GLN A 1 500 ? 71.313 2.052 -92.702 1.00 60.59 500 GLN A CA 1
ATOM 3929 C C . GLN A 1 500 ? 70.627 2.849 -91.583 1.00 60.59 500 GLN A C 1
ATOM 3931 O O . GLN A 1 500 ? 69.485 2.562 -91.225 1.00 60.59 500 GLN A O 1
ATOM 3936 N N . ASN A 1 501 ? 71.317 3.857 -91.042 1.00 69.94 501 ASN A N 1
ATOM 3937 C CA . ASN A 1 501 ? 70.820 4.669 -89.927 1.00 69.94 501 ASN A CA 1
ATOM 3938 C C . ASN A 1 501 ? 69.930 5.823 -90.418 1.00 69.94 501 ASN A C 1
ATOM 3940 O O . ASN A 1 501 ? 70.355 6.663 -91.213 1.00 69.94 501 ASN A O 1
ATOM 3944 N N . PHE A 1 502 ? 68.721 5.918 -89.873 1.00 74.94 502 PHE A N 1
ATOM 3945 C CA . PHE A 1 502 ? 67.723 6.940 -90.178 1.00 74.94 502 PHE A CA 1
ATOM 3946 C C . PHE A 1 502 ? 67.523 7.862 -88.958 1.00 74.94 502 PHE A C 1
ATOM 3948 O O . PHE A 1 502 ? 67.066 7.414 -87.912 1.00 74.94 502 PHE A O 1
ATOM 3955 N N . LEU A 1 503 ? 67.911 9.139 -89.082 1.00 82.69 503 LEU A N 1
ATOM 3956 C CA . LEU A 1 503 ? 67.955 10.156 -88.007 1.00 82.69 503 LEU A CA 1
ATOM 3957 C C . LEU A 1 503 ? 66.756 11.130 -88.007 1.00 82.69 503 LEU A C 1
ATOM 3959 O O . LEU A 1 503 ? 66.149 11.356 -89.063 1.00 82.69 503 LEU A O 1
ATOM 3963 N N . THR A 1 504 ? 66.479 11.723 -86.835 1.00 82.31 504 THR A N 1
ATOM 3964 C CA . THR A 1 504 ? 65.413 12.712 -86.550 1.00 82.31 504 THR A CA 1
ATOM 3965 C C . THR A 1 504 ? 65.924 14.167 -86.500 1.00 82.31 504 THR A C 1
ATOM 3967 O O . THR A 1 504 ? 67.014 14.474 -86.976 1.00 82.31 504 THR A O 1
ATOM 3970 N N . ILE A 1 505 ? 65.113 15.070 -85.930 1.00 80.62 505 ILE A N 1
ATOM 3971 C CA . ILE A 1 505 ? 65.437 16.459 -85.547 1.00 80.62 505 ILE A CA 1
ATOM 3972 C C . ILE A 1 505 ? 65.567 16.557 -83.999 1.00 80.62 505 ILE A C 1
ATOM 3974 O O . ILE A 1 505 ? 65.180 15.613 -83.307 1.00 80.62 505 ILE A O 1
ATOM 3978 N N . VAL A 1 506 ? 66.136 17.655 -83.472 1.00 87.12 506 VAL A N 1
ATOM 3979 C CA . VAL A 1 506 ? 66.518 17.906 -82.052 1.00 87.12 506 VAL A CA 1
ATOM 3980 C C . VAL A 1 506 ? 65.454 18.712 -81.270 1.00 87.12 506 VAL A C 1
ATOM 3982 O O . VAL A 1 506 ? 64.735 19.516 -81.861 1.00 87.12 506 VAL A O 1
ATOM 3985 N N . SER A 1 507 ? 65.382 18.546 -79.941 1.00 88.19 507 SER A N 1
ATOM 3986 C CA . SER A 1 507 ? 64.410 19.194 -79.034 1.00 88.19 507 SER A CA 1
ATOM 3987 C C . SER A 1 507 ? 64.740 20.629 -78.555 1.00 88.19 507 SER A C 1
ATOM 3989 O O . SER A 1 507 ? 65.872 21.112 -78.634 1.00 88.19 507 SER A O 1
ATOM 3991 N N . GLN A 1 508 ? 63.736 21.277 -77.943 1.00 83.31 508 GLN A N 1
ATOM 3992 C CA . GLN A 1 508 ? 63.884 22.431 -77.026 1.00 83.31 508 GLN A CA 1
ATOM 3993 C C . GLN A 1 508 ? 64.340 21.980 -75.614 1.00 83.31 508 GLN A C 1
ATOM 3995 O O . GLN A 1 508 ? 64.478 20.773 -75.396 1.00 83.31 508 GLN A O 1
ATOM 4000 N N . ASP A 1 509 ? 64.585 22.915 -74.677 1.00 85.56 509 ASP A N 1
ATOM 4001 C CA . ASP A 1 509 ? 65.073 22.638 -73.307 1.00 85.56 509 ASP A CA 1
ATOM 4002 C C . ASP A 1 509 ? 64.146 22.961 -72.119 1.00 85.56 509 ASP A C 1
ATOM 4004 O O . ASP A 1 509 ? 63.236 23.781 -72.213 1.00 85.56 509 ASP A O 1
ATOM 4008 N N . ILE A 1 510 ? 64.417 22.288 -70.987 1.00 88.44 510 ILE A N 1
ATOM 4009 C CA . ILE A 1 510 ? 63.712 22.386 -69.692 1.00 88.44 510 ILE A CA 1
ATOM 4010 C C . ILE A 1 510 ? 64.733 22.445 -68.538 1.00 88.44 510 ILE A C 1
ATOM 4012 O O . ILE A 1 510 ? 65.752 21.755 -68.597 1.00 88.44 510 ILE A O 1
ATOM 4016 N N . ARG A 1 511 ? 64.440 23.226 -67.483 1.00 84.62 511 ARG A N 1
ATOM 4017 C CA . ARG A 1 511 ? 65.322 23.527 -66.334 1.00 84.62 511 ARG A CA 1
ATOM 4018 C C . ARG A 1 511 ? 64.770 23.034 -64.981 1.00 84.62 511 ARG A C 1
ATOM 4020 O O . ARG A 1 511 ? 63.577 23.175 -64.732 1.00 84.62 511 ARG A O 1
ATOM 4027 N N . LEU A 1 512 ? 65.650 22.549 -64.092 1.00 88.25 512 LEU A N 1
ATOM 4028 C CA . LEU A 1 512 ? 65.316 21.979 -62.767 1.00 88.25 512 LEU A CA 1
ATOM 4029 C C . LEU A 1 512 ? 65.781 22.841 -61.564 1.00 88.25 512 LEU A C 1
ATOM 4031 O O . LEU A 1 512 ? 66.895 23.363 -61.579 1.00 88.25 512 LEU A O 1
ATOM 4035 N N . GLU A 1 513 ? 64.967 22.924 -60.498 1.00 85.00 513 GLU A N 1
ATOM 4036 C CA . GLU A 1 513 ? 65.197 23.718 -59.264 1.00 85.00 513 GLU A CA 1
ATOM 4037 C C . GLU A 1 513 ? 64.868 22.916 -57.974 1.00 85.00 513 GLU A C 1
ATOM 4039 O O . GLU A 1 513 ? 63.956 22.081 -57.976 1.00 85.00 513 GLU A O 1
ATOM 4044 N N . VAL A 1 514 ? 65.585 23.156 -56.859 1.00 85.50 514 VAL A N 1
ATOM 4045 C CA . VAL A 1 514 ? 65.550 22.313 -55.629 1.00 85.50 514 VAL A CA 1
ATOM 4046 C C . VAL A 1 514 ? 65.579 23.147 -54.327 1.00 85.50 514 VAL A C 1
ATOM 4048 O O . VAL A 1 514 ? 66.179 24.217 -54.294 1.00 85.50 514 VAL A O 1
ATOM 4051 N N . THR A 1 515 ? 64.947 22.698 -53.228 1.00 81.00 515 THR A N 1
ATOM 4052 C CA . THR A 1 515 ? 64.932 23.397 -51.914 1.00 81.00 515 THR A CA 1
ATOM 4053 C C . THR A 1 515 ? 64.846 22.442 -50.710 1.00 81.00 515 THR A C 1
ATOM 4055 O O . THR A 1 515 ? 64.082 21.486 -50.731 1.00 81.00 515 THR A O 1
ATOM 4058 N N . GLU A 1 516 ? 65.592 22.708 -49.628 1.00 76.56 516 GLU A N 1
ATOM 4059 C CA . GLU A 1 516 ? 65.815 21.748 -48.522 1.00 76.56 516 GLU A CA 1
ATOM 4060 C C . GLU A 1 516 ? 64.707 21.650 -47.450 1.00 76.56 516 GLU A C 1
ATOM 4062 O O . GLU A 1 516 ? 64.548 20.600 -46.828 1.00 76.56 516 GLU A O 1
ATOM 4067 N N . ASN A 1 517 ? 63.936 22.715 -47.198 1.00 78.56 517 ASN A N 1
ATOM 4068 C CA . ASN A 1 517 ? 63.013 22.763 -46.053 1.00 78.56 517 ASN A CA 1
ATOM 4069 C C . ASN A 1 517 ? 61.728 21.942 -46.270 1.00 78.56 517 ASN A C 1
ATOM 4071 O O . ASN A 1 517 ? 60.942 22.228 -47.175 1.00 78.56 517 ASN A O 1
ATOM 4075 N N . LYS A 1 518 ? 61.459 20.984 -45.371 1.00 80.69 518 LYS A N 1
ATOM 4076 C CA . LYS A 1 518 ? 60.237 20.164 -45.386 1.00 80.69 518 LYS A CA 1
ATOM 4077 C C . LYS A 1 518 ? 58.984 21.000 -45.040 1.00 80.69 518 LYS A C 1
ATOM 4079 O O . LYS A 1 518 ? 58.946 21.603 -43.968 1.00 80.69 518 LYS A O 1
ATOM 4084 N N . PRO A 1 519 ? 57.929 21.012 -45.879 1.00 84.06 519 PRO A N 1
ATOM 4085 C CA . PRO A 1 519 ? 56.714 21.782 -45.613 1.00 84.06 519 PRO A CA 1
ATOM 4086 C C . PRO A 1 519 ? 55.725 21.106 -44.642 1.00 84.06 519 PRO A C 1
ATOM 4088 O O . PRO A 1 519 ? 55.701 19.883 -44.469 1.00 84.06 519 PRO A O 1
ATOM 4091 N N . LYS A 1 520 ? 54.849 21.936 -44.058 1.00 85.69 520 LYS A N 1
ATOM 4092 C CA . LYS A 1 520 ? 53.759 21.581 -43.132 1.00 85.69 520 LYS A CA 1
ATOM 4093 C C . LYS A 1 520 ? 52.443 22.231 -43.604 1.00 85.69 520 LYS A C 1
ATOM 4095 O O . LYS A 1 520 ? 52.472 23.409 -43.960 1.00 85.69 520 LYS A O 1
ATOM 4100 N N . PRO A 1 521 ? 51.304 21.515 -43.620 1.00 88.56 521 PRO A N 1
ATOM 4101 C CA . PRO A 1 521 ? 50.027 22.067 -44.057 1.00 88.56 521 PRO A CA 1
ATOM 4102 C C . PRO A 1 521 ? 49.366 22.937 -42.980 1.00 88.56 521 PRO A C 1
ATOM 4104 O O . PRO A 1 521 ? 49.448 22.661 -41.780 1.00 88.56 521 PRO A O 1
ATOM 4107 N N . SER A 1 522 ? 48.651 23.964 -43.431 1.00 86.38 522 SER A N 1
ATOM 4108 C CA . SER A 1 522 ? 47.772 24.800 -42.605 1.00 86.38 522 SER A CA 1
ATOM 4109 C C . SER A 1 522 ? 46.315 24.370 -42.783 1.00 86.38 522 SER A C 1
ATOM 4111 O O . SER A 1 522 ? 45.912 24.034 -43.896 1.00 86.38 522 SER A O 1
ATOM 4113 N N . MET A 1 523 ? 45.538 24.359 -41.694 1.00 88.50 523 MET A N 1
ATOM 4114 C CA . MET A 1 523 ? 44.163 23.847 -41.672 1.00 88.50 523 MET A CA 1
ATOM 4115 C C . MET A 1 523 ? 43.207 24.818 -40.970 1.00 88.50 523 MET A C 1
ATOM 4117 O O . MET A 1 523 ? 43.515 25.334 -39.893 1.00 88.50 523 MET A O 1
ATOM 4121 N N . THR A 1 524 ? 42.041 25.045 -41.570 1.00 86.56 524 THR A N 1
ATOM 4122 C CA . THR A 1 524 ? 40.971 25.923 -41.072 1.00 86.56 524 THR A CA 1
ATOM 4123 C C . THR A 1 524 ? 39.631 25.187 -41.023 1.00 86.56 524 THR A C 1
ATOM 4125 O O . THR A 1 524 ? 39.436 24.206 -41.738 1.00 86.56 524 THR A O 1
ATOM 4128 N N . GLN A 1 525 ? 38.711 25.665 -40.179 1.00 84.00 525 GLN A N 1
ATOM 4129 C CA . GLN A 1 525 ? 37.359 25.127 -40.001 1.00 84.00 525 GLN A CA 1
ATOM 4130 C C . GLN A 1 525 ? 36.340 26.275 -40.040 1.00 84.00 525 GLN A C 1
ATOM 4132 O O . GLN A 1 525 ? 36.602 27.340 -39.478 1.00 84.00 525 GLN A O 1
ATOM 4137 N N . GLN A 1 526 ? 35.185 26.054 -40.669 1.00 81.12 526 GLN A N 1
ATOM 4138 C CA . GLN A 1 526 ? 34.050 26.974 -40.682 1.00 81.12 526 GLN A CA 1
ATOM 4139 C C . GLN A 1 526 ? 32.730 26.192 -40.482 1.00 81.12 526 GLN A C 1
ATOM 4141 O O . GLN A 1 526 ? 32.508 25.214 -41.196 1.00 81.12 526 GLN A O 1
ATOM 4146 N N . PRO A 1 527 ? 31.840 26.599 -39.553 1.00 77.75 527 PRO A N 1
ATOM 4147 C CA . PRO A 1 527 ? 32.026 27.659 -38.558 1.00 77.75 527 PRO A CA 1
ATOM 4148 C C . PRO A 1 527 ? 33.159 27.338 -37.565 1.00 77.75 527 PRO A C 1
ATOM 4150 O O . PRO A 1 527 ? 33.471 26.177 -37.296 1.00 77.75 527 PRO A O 1
ATOM 4153 N N . ALA A 1 528 ? 33.802 28.386 -37.045 1.00 79.88 528 ALA A N 1
ATOM 4154 C CA . ALA A 1 528 ? 34.987 28.296 -36.188 1.00 79.88 528 ALA A CA 1
ATOM 4155 C C . ALA A 1 528 ? 34.614 28.043 -34.712 1.00 79.88 528 ALA A C 1
ATOM 4157 O O . ALA A 1 528 ? 34.929 28.841 -33.833 1.00 79.88 528 ALA A O 1
ATOM 4158 N N . VAL A 1 529 ? 33.892 26.948 -34.467 1.00 78.12 529 VAL A N 1
ATOM 4159 C CA . VAL A 1 529 ? 33.345 26.553 -33.161 1.00 78.12 529 VAL A CA 1
ATOM 4160 C C . VAL A 1 529 ? 33.527 25.054 -32.929 1.00 78.12 529 VAL A C 1
ATOM 4162 O O . VAL A 1 529 ? 33.395 24.259 -33.858 1.00 78.12 529 VAL A O 1
ATOM 4165 N N . ASP A 1 530 ? 33.776 24.656 -31.683 1.00 78.19 530 ASP A N 1
ATOM 4166 C CA . ASP A 1 530 ? 33.995 23.246 -31.327 1.00 78.19 530 ASP A CA 1
ATOM 4167 C C . ASP A 1 530 ? 32.694 22.415 -31.304 1.00 78.19 530 ASP A C 1
ATOM 4169 O O . ASP A 1 530 ? 32.761 21.186 -31.275 1.00 78.19 530 ASP A O 1
ATOM 4173 N N . MET A 1 531 ? 31.512 23.054 -31.313 1.00 80.62 531 MET A N 1
ATOM 4174 C CA . MET A 1 531 ? 30.202 22.386 -31.319 1.00 80.62 531 MET A CA 1
ATOM 4175 C C . MET A 1 531 ? 29.280 22.893 -32.439 1.00 80.62 531 MET A C 1
ATOM 4177 O O . MET A 1 531 ? 29.120 24.100 -32.652 1.00 80.62 531 MET A O 1
ATOM 4181 N N . VAL A 1 532 ? 28.623 21.950 -33.115 1.00 85.25 532 VAL A N 1
ATOM 4182 C CA . VAL A 1 532 ? 27.516 22.183 -34.056 1.00 85.25 532 VAL A CA 1
ATOM 4183 C C . VAL A 1 532 ? 26.362 21.219 -33.779 1.00 85.25 532 VAL A C 1
ATOM 4185 O O . VAL A 1 532 ? 26.540 20.203 -33.101 1.00 85.25 532 VAL A O 1
ATOM 4188 N N . TYR A 1 533 ? 25.189 21.518 -34.324 1.00 85.38 533 TYR A N 1
ATOM 4189 C CA . TYR A 1 533 ? 24.005 20.677 -34.190 1.00 85.38 533 TYR A CA 1
ATOM 4190 C C . TYR A 1 533 ? 23.726 19.828 -35.438 1.00 85.38 533 TYR A C 1
ATOM 4192 O O . TYR A 1 533 ? 24.218 20.104 -36.533 1.00 85.38 533 TYR A O 1
ATOM 4200 N N . THR A 1 534 ? 22.919 18.778 -35.279 1.00 81.75 534 THR A N 1
ATOM 4201 C CA . THR A 1 534 ? 22.473 17.922 -36.387 1.00 81.75 534 THR A CA 1
ATOM 4202 C C . THR A 1 534 ? 21.758 18.713 -37.479 1.00 81.75 534 THR A C 1
ATOM 4204 O O . THR A 1 534 ? 20.896 19.534 -37.158 1.00 81.75 534 THR A O 1
ATOM 4207 N N . GLY A 1 535 ? 22.067 18.447 -38.751 1.00 79.12 535 GLY A N 1
ATOM 4208 C CA . GLY A 1 535 ? 21.556 19.221 -39.888 1.00 79.12 535 GLY A CA 1
ATOM 4209 C C . GLY A 1 535 ? 22.382 20.462 -40.250 1.00 79.12 535 GLY A C 1
ATOM 4210 O O . GLY A 1 535 ? 22.119 21.075 -41.282 1.00 79.12 535 GLY A O 1
ATOM 4211 N N . GLU A 1 536 ? 23.381 20.850 -39.449 1.00 84.00 536 GLU A N 1
ATOM 4212 C CA . GLU A 1 536 ? 24.292 21.942 -39.811 1.00 84.00 536 GLU A CA 1
ATOM 4213 C C . GLU A 1 536 ? 25.446 21.466 -40.702 1.00 84.00 536 GLU A C 1
ATOM 4215 O O . GLU A 1 536 ? 25.928 20.338 -40.582 1.00 84.00 536 GLU A O 1
ATOM 4220 N N . SER A 1 537 ? 25.936 22.357 -41.568 1.00 84.06 537 SER A N 1
ATOM 4221 C CA . SER A 1 537 ? 27.101 22.091 -42.414 1.00 84.06 537 SER A CA 1
ATOM 4222 C C . SER A 1 537 ? 28.404 22.578 -41.771 1.00 84.06 537 SER A C 1
ATOM 4224 O O . SER A 1 537 ? 28.475 23.699 -41.265 1.00 84.06 537 SER A O 1
ATOM 4226 N N . VAL A 1 538 ? 29.466 21.774 -41.864 1.00 88.12 538 VAL A N 1
ATOM 4227 C CA . VAL A 1 538 ? 30.830 22.124 -41.431 1.00 88.12 538 VAL A CA 1
ATOM 4228 C C . VAL A 1 538 ? 31.803 21.898 -42.577 1.00 88.12 538 VAL A C 1
ATOM 4230 O O . VAL A 1 538 ? 31.806 20.833 -43.192 1.00 88.12 538 VAL A O 1
ATOM 4233 N N . SER A 1 539 ? 32.665 22.874 -42.848 1.00 88.50 539 SER A N 1
ATOM 4234 C CA . SER A 1 539 ? 33.766 22.738 -43.796 1.00 88.50 539 SER A CA 1
ATOM 4235 C C . SER A 1 539 ? 35.118 22.830 -43.094 1.00 88.50 539 SER A C 1
ATOM 4237 O O . SER A 1 539 ? 35.356 23.682 -42.238 1.00 88.50 539 SER A O 1
ATOM 4239 N N . PHE A 1 540 ? 36.026 21.950 -43.495 1.00 90.44 540 PHE A N 1
ATOM 4240 C CA . PHE A 1 540 ? 37.449 22.032 -43.213 1.00 90.44 540 PHE A CA 1
ATOM 4241 C C . PHE A 1 540 ? 38.198 22.295 -44.520 1.00 90.44 540 PHE A C 1
ATOM 4243 O O . PHE A 1 540 ? 37.823 21.790 -45.581 1.00 90.44 540 PHE A O 1
ATOM 4250 N N . ASN A 1 541 ? 39.280 23.065 -44.456 1.00 89.44 541 ASN A N 1
ATOM 4251 C CA . ASN A 1 541 ? 40.138 23.347 -45.605 1.00 89.44 541 ASN A CA 1
ATOM 4252 C C . ASN A 1 541 ? 41.614 23.239 -45.206 1.00 89.44 541 ASN A C 1
ATOM 4254 O O . ASN A 1 541 ? 41.989 23.670 -44.118 1.00 89.44 541 ASN A O 1
ATOM 4258 N N . CYS A 1 542 ? 42.438 22.658 -46.074 1.00 90.31 542 CYS A N 1
ATOM 4259 C CA . CYS A 1 542 ? 43.834 22.313 -45.823 1.00 90.31 542 CYS A CA 1
ATOM 4260 C C . CYS A 1 542 ? 44.716 22.736 -47.010 1.00 90.31 542 CYS A C 1
ATOM 4262 O O . CYS A 1 542 ? 44.372 22.462 -48.159 1.00 90.31 542 CYS A O 1
ATOM 4264 N N . LYS A 1 543 ? 45.850 23.409 -46.755 1.00 88.25 543 LYS A N 1
ATOM 4265 C CA . LYS A 1 543 ? 46.748 23.901 -47.820 1.00 88.25 543 LYS A CA 1
ATOM 4266 C C . LYS A 1 543 ? 48.238 23.888 -47.466 1.00 88.25 543 LYS A C 1
ATOM 4268 O O . LYS A 1 543 ? 48.612 24.118 -46.314 1.00 88.25 543 LYS A O 1
ATOM 4273 N N . VAL A 1 544 ? 49.072 23.684 -48.487 1.00 87.88 544 VAL A N 1
ATOM 4274 C CA . VAL A 1 544 ? 50.535 23.858 -48.489 1.00 87.88 544 VAL A CA 1
ATOM 4275 C C . VAL A 1 544 ? 50.900 24.859 -49.584 1.00 87.88 544 VAL A C 1
ATOM 4277 O O . VAL A 1 544 ? 50.557 24.649 -50.743 1.00 87.88 544 VAL A O 1
ATOM 4280 N N . ASP A 1 545 ? 51.607 25.931 -49.226 1.00 79.56 545 ASP A N 1
ATOM 4281 C CA . ASP A 1 545 ? 51.837 27.075 -50.125 1.00 79.56 545 ASP A CA 1
ATOM 4282 C C . ASP A 1 545 ? 53.173 27.030 -50.904 1.00 79.56 545 ASP A C 1
ATOM 4284 O O . ASP A 1 545 ? 53.444 27.920 -51.703 1.00 79.56 545 ASP A O 1
ATOM 4288 N N . SER A 1 546 ? 54.036 26.031 -50.671 1.00 76.00 546 SER A N 1
ATOM 4289 C CA . SER A 1 546 ? 55.437 26.048 -51.139 1.00 76.00 546 SER A CA 1
ATOM 4290 C C . SER A 1 546 ? 55.710 25.421 -52.514 1.00 76.00 546 SER A C 1
ATOM 4292 O O . SER A 1 546 ? 56.787 25.633 -53.062 1.00 76.00 546 SER A O 1
ATOM 4294 N N . SER A 1 547 ? 54.792 24.619 -53.065 1.00 81.62 547 SER A N 1
ATOM 4295 C CA . SER A 1 547 ? 54.927 23.981 -54.390 1.00 81.62 547 SER A CA 1
ATOM 4296 C C . SER A 1 547 ? 53.581 23.379 -54.837 1.00 81.62 547 SER A C 1
ATOM 4298 O O . SER A 1 547 ? 52.617 23.398 -54.073 1.00 81.62 547 SER A O 1
ATOM 4300 N N . SER A 1 548 ? 53.499 22.839 -56.055 1.00 81.69 548 SER A N 1
ATOM 4301 C CA . SER A 1 548 ? 52.298 22.205 -56.631 1.00 81.69 548 SER A CA 1
ATOM 4302 C C . SER A 1 548 ? 52.193 20.694 -56.318 1.00 81.69 548 SER A C 1
ATOM 4304 O O . SER A 1 548 ? 53.041 20.123 -55.631 1.00 81.69 548 SER A O 1
ATOM 4306 N N . GLY A 1 549 ? 51.141 20.026 -56.814 1.00 84.69 549 GLY A N 1
ATOM 4307 C CA . GLY A 1 549 ? 51.031 18.556 -56.793 1.00 84.69 549 GLY A CA 1
ATOM 4308 C C . GLY A 1 549 ? 50.662 17.918 -55.446 1.00 84.69 549 GLY A C 1
ATOM 4309 O O . GLY A 1 549 ? 50.874 16.724 -55.263 1.00 84.69 549 GLY A O 1
ATOM 4310 N N . TRP A 1 550 ? 50.134 18.678 -54.483 1.00 88.75 550 TRP A N 1
ATOM 4311 C CA . TRP A 1 550 ? 49.754 18.154 -53.164 1.00 88.75 550 TRP A CA 1
ATOM 4312 C C . TRP A 1 550 ? 48.359 17.510 -53.152 1.00 88.75 550 TRP A C 1
ATOM 4314 O O . TRP A 1 550 ? 47.368 18.143 -53.513 1.00 88.75 550 TRP A O 1
ATOM 4324 N N . VAL A 1 551 ? 48.286 16.275 -52.654 1.00 88.50 551 VAL A N 1
ATOM 4325 C CA . VAL A 1 551 ? 47.057 15.528 -52.347 1.00 88.50 551 VAL A CA 1
ATOM 4326 C C . VAL A 1 551 ? 46.866 15.514 -50.830 1.00 88.50 551 VAL A C 1
ATOM 4328 O O . VAL A 1 551 ? 47.803 15.181 -50.103 1.00 88.50 551 VAL A O 1
ATOM 4331 N N . TYR A 1 552 ? 45.680 15.876 -50.340 1.00 91.06 552 TYR A N 1
ATOM 4332 C CA . TYR A 1 552 ? 45.445 16.189 -48.925 1.00 91.06 552 TYR A CA 1
ATOM 4333 C C . TYR A 1 552 ? 44.674 15.074 -48.221 1.00 91.06 552 TYR A C 1
ATOM 4335 O O . TYR A 1 552 ? 43.467 14.936 -48.390 1.00 91.06 552 TYR A O 1
ATOM 4343 N N . TYR A 1 553 ? 45.381 14.286 -47.417 1.00 89.81 553 TYR A N 1
ATOM 4344 C CA . TYR A 1 553 ? 44.827 13.169 -46.662 1.00 89.81 553 TYR A CA 1
ATOM 4345 C C . TYR A 1 553 ? 44.293 13.671 -45.326 1.00 89.81 553 TYR A C 1
ATOM 4347 O O . TYR A 1 553 ? 45.044 14.215 -44.510 1.00 89.81 553 TYR A O 1
ATOM 4355 N N . TRP A 1 554 ? 42.996 13.479 -45.113 1.00 91.50 554 TRP A N 1
ATOM 4356 C CA . TRP A 1 554 ? 42.317 13.837 -43.873 1.00 91.50 554 TRP A CA 1
ATOM 4357 C C . TRP A 1 554 ? 42.365 12.691 -42.869 1.00 91.50 554 TRP A C 1
ATOM 4359 O O . TRP A 1 554 ? 42.234 11.523 -43.231 1.00 91.50 554 TRP A O 1
ATOM 4369 N N . TYR A 1 555 ? 42.505 13.038 -41.595 1.00 89.81 555 TYR A N 1
ATOM 4370 C CA . TYR A 1 555 ? 42.510 12.105 -40.478 1.00 89.81 555 TYR A CA 1
ATOM 4371 C C . TYR A 1 555 ? 41.440 12.509 -39.470 1.00 89.81 555 TYR A C 1
ATOM 4373 O O . TYR A 1 555 ? 41.277 13.695 -39.180 1.00 89.81 555 TYR A O 1
ATOM 4381 N N . LYS A 1 556 ? 40.742 11.515 -38.918 1.00 89.50 556 LYS A N 1
ATOM 4382 C CA . LYS A 1 556 ? 39.787 11.655 -37.819 1.00 89.50 556 LYS A CA 1
ATOM 4383 C C . LYS A 1 556 ? 40.202 10.743 -36.666 1.00 89.50 556 LYS A C 1
ATOM 4385 O O . LYS A 1 556 ? 40.325 9.537 -36.870 1.00 89.50 556 LYS A O 1
ATOM 4390 N N . ASN A 1 557 ? 40.414 11.280 -35.466 1.00 85.06 557 ASN A N 1
ATOM 4391 C CA . ASN A 1 557 ? 40.910 10.536 -34.297 1.00 85.06 557 ASN A CA 1
ATOM 4392 C C . ASN A 1 557 ? 42.187 9.717 -34.618 1.00 85.06 557 ASN A C 1
ATOM 4394 O O . ASN A 1 557 ? 42.319 8.566 -34.208 1.00 85.06 557 ASN A O 1
ATOM 4398 N N . GLY A 1 558 ? 43.083 10.262 -35.451 1.00 81.25 558 GLY A N 1
ATOM 4399 C CA . GLY A 1 558 ? 44.269 9.564 -35.972 1.00 81.25 558 GLY A CA 1
ATOM 4400 C C . GLY A 1 558 ? 44.014 8.516 -37.073 1.00 81.25 558 GLY A C 1
ATOM 4401 O O . GLY A 1 558 ? 44.965 8.084 -37.720 1.00 81.25 558 GLY A O 1
ATOM 4402 N N . THR A 1 559 ? 42.764 8.131 -37.349 1.00 83.31 559 THR A N 1
ATOM 4403 C CA . THR A 1 559 ? 42.417 7.207 -38.448 1.00 83.31 559 THR A CA 1
ATOM 4404 C C . THR A 1 559 ? 42.292 7.951 -39.785 1.00 83.31 559 THR A C 1
ATOM 4406 O O . THR A 1 559 ? 41.722 9.043 -39.805 1.00 83.31 559 THR A O 1
ATOM 4409 N N . PRO A 1 560 ? 42.812 7.424 -40.910 1.00 86.56 560 PRO A N 1
ATOM 4410 C CA . PRO A 1 560 ? 42.690 8.080 -42.211 1.00 86.56 560 PRO A CA 1
ATOM 4411 C C . PRO A 1 560 ? 41.254 8.001 -42.743 1.00 86.56 560 PRO A C 1
ATOM 4413 O O . PRO A 1 560 ? 40.632 6.939 -42.734 1.00 86.56 560 PRO A O 1
ATOM 4416 N N . LEU A 1 561 ? 40.747 9.117 -43.261 1.00 85.19 561 LEU A N 1
ATOM 4417 C CA . LEU A 1 561 ? 39.486 9.177 -43.996 1.00 85.19 561 LEU A CA 1
ATOM 4418 C C . LEU A 1 561 ? 39.713 8.859 -45.486 1.00 85.19 561 LEU A C 1
ATOM 4420 O O . LEU A 1 561 ? 40.787 9.153 -46.016 1.00 85.19 561 LEU A O 1
ATOM 4424 N N . PRO A 1 562 ? 38.702 8.337 -46.208 1.00 84.19 562 PRO A N 1
ATOM 4425 C CA . PRO A 1 562 ? 38.763 8.103 -47.654 1.00 84.19 562 PRO A CA 1
ATOM 4426 C C . PRO A 1 562 ? 38.591 9.414 -48.454 1.00 84.19 562 PRO A C 1
ATOM 4428 O O . PRO A 1 562 ? 37.793 9.491 -49.383 1.00 84.19 562 PRO A O 1
ATOM 4431 N N . ILE A 1 563 ? 39.297 10.474 -48.049 1.00 82.44 563 ILE A N 1
ATOM 4432 C CA . ILE A 1 563 ? 39.142 11.845 -48.547 1.00 82.44 563 ILE A CA 1
ATOM 4433 C C . ILE A 1 563 ? 40.536 12.414 -48.811 1.00 82.44 563 ILE A C 1
ATOM 4435 O O . ILE A 1 563 ? 41.379 12.451 -47.913 1.00 82.44 563 ILE A O 1
ATOM 4439 N N . ASN A 1 564 ? 40.768 12.825 -50.057 1.00 82.94 564 ASN A N 1
ATOM 4440 C CA . ASN A 1 564 ? 42.073 13.216 -50.601 1.00 82.94 564 ASN A CA 1
ATOM 4441 C C . ASN A 1 564 ? 42.104 14.665 -51.154 1.00 82.94 564 ASN A C 1
ATOM 4443 O O . ASN A 1 564 ? 43.087 15.091 -51.768 1.00 82.94 564 ASN A O 1
ATOM 4447 N N . THR A 1 565 ? 41.017 15.416 -50.958 1.00 84.75 565 THR A N 1
ATOM 4448 C CA . THR A 1 565 ? 40.758 16.765 -51.483 1.00 84.75 565 THR A CA 1
ATOM 4449 C C . THR A 1 565 ? 41.235 17.872 -50.540 1.00 84.75 565 THR A C 1
ATOM 4451 O O . THR A 1 565 ? 41.218 17.710 -49.325 1.00 84.75 565 THR A O 1
ATOM 4454 N N . GLY A 1 566 ? 41.611 19.042 -51.077 1.00 82.94 566 GLY A N 1
ATOM 4455 C CA . GLY A 1 566 ? 42.053 20.192 -50.264 1.00 82.94 566 GLY A CA 1
ATOM 4456 C C . GLY A 1 566 ? 40.992 20.740 -49.297 1.00 82.94 566 GLY A C 1
ATOM 4457 O O . GLY A 1 566 ? 41.337 21.322 -48.273 1.00 82.94 566 GLY A O 1
ATOM 4458 N N . SER A 1 567 ? 39.711 20.494 -49.568 1.00 85.44 567 SER A N 1
ATOM 4459 C CA . SER A 1 567 ? 38.602 20.736 -48.646 1.00 85.44 567 SER A CA 1
ATOM 4460 C C . SER A 1 567 ? 37.870 19.439 -48.300 1.00 85.44 567 SER A C 1
ATOM 4462 O O . SER A 1 567 ? 37.816 18.499 -49.096 1.00 85.44 567 SER A O 1
ATOM 4464 N N . PHE A 1 568 ? 37.292 19.402 -47.103 1.00 87.62 568 PHE A N 1
ATOM 4465 C CA . PHE A 1 568 ? 36.425 18.341 -46.604 1.00 87.62 568 PHE A CA 1
ATOM 4466 C C . PHE A 1 568 ? 35.155 18.991 -46.046 1.00 87.62 568 PHE A C 1
ATOM 4468 O O . PHE A 1 568 ? 35.236 19.876 -45.198 1.00 87.62 568 PHE A O 1
ATOM 4475 N N . ILE A 1 569 ? 33.984 18.587 -46.542 1.00 87.31 569 ILE A N 1
ATOM 4476 C CA . ILE A 1 569 ? 32.693 19.164 -46.150 1.00 87.31 569 ILE A CA 1
ATOM 4477 C C . ILE A 1 569 ? 31.804 18.065 -45.570 1.00 87.31 569 ILE A C 1
ATOM 4479 O O . ILE A 1 569 ? 31.607 17.017 -46.181 1.00 87.31 569 ILE A O 1
ATOM 4483 N N . ILE A 1 570 ? 31.244 18.347 -44.401 1.00 87.56 570 ILE A N 1
ATOM 4484 C CA . ILE A 1 570 ? 30.140 17.625 -43.778 1.00 87.56 570 ILE A CA 1
ATOM 4485 C C . ILE A 1 570 ? 28.900 18.470 -44.075 1.00 87.56 570 ILE A C 1
ATOM 4487 O O . ILE A 1 570 ? 28.730 19.525 -43.472 1.00 87.56 570 ILE A O 1
ATOM 4491 N N . SER A 1 571 ? 28.086 18.085 -45.060 1.00 81.44 571 SER A N 1
ATOM 4492 C CA . SER A 1 571 ? 26.915 18.886 -45.465 1.00 81.44 571 SER A CA 1
ATOM 4493 C C . SER A 1 571 ? 25.764 18.801 -44.462 1.00 81.44 571 SER A C 1
ATOM 4495 O O . SER A 1 571 ? 25.083 19.796 -44.239 1.00 81.44 571 SER A O 1
ATOM 4497 N N . ASP A 1 572 ? 25.592 17.629 -43.856 1.00 83.19 572 ASP A N 1
ATOM 4498 C CA . ASP A 1 572 ? 24.636 17.326 -42.794 1.00 83.19 572 ASP A CA 1
ATOM 4499 C C . ASP A 1 572 ? 25.421 16.660 -41.656 1.00 83.19 572 ASP A C 1
ATOM 4501 O O . ASP A 1 572 ? 25.978 15.569 -41.825 1.00 83.19 572 ASP A O 1
ATOM 4505 N N . ALA A 1 573 ? 25.580 17.365 -40.537 1.00 84.25 573 ALA A N 1
ATOM 4506 C CA . ALA A 1 573 ? 26.305 16.854 -39.386 1.00 84.25 573 ALA A CA 1
ATOM 4507 C C . ALA A 1 573 ? 25.475 15.810 -38.623 1.00 84.25 573 ALA A C 1
ATOM 4509 O O . ALA A 1 573 ? 24.334 16.048 -38.240 1.00 84.25 573 ALA A O 1
ATOM 4510 N N . SER A 1 574 ? 26.085 14.667 -38.317 1.00 85.31 574 SER A N 1
ATOM 4511 C CA . SER A 1 574 ? 25.530 13.637 -37.432 1.00 85.31 574 SER A CA 1
ATOM 4512 C C . SER A 1 574 ? 26.429 13.429 -36.212 1.00 85.31 574 SER A C 1
ATOM 4514 O O . SER A 1 574 ? 27.621 13.740 -36.257 1.00 85.31 574 SER A O 1
ATOM 4516 N N . LEU A 1 575 ? 25.906 12.818 -35.141 1.00 82.19 575 LEU A N 1
ATOM 4517 C CA . LEU A 1 575 ? 26.690 12.457 -33.946 1.00 82.19 575 LEU A CA 1
ATOM 4518 C C . LEU A 1 575 ? 27.996 11.712 -34.303 1.00 82.19 575 LEU A C 1
ATOM 4520 O O . LEU A 1 575 ? 29.045 11.949 -33.696 1.00 82.19 575 LEU A O 1
ATOM 4524 N N . SER A 1 576 ? 27.949 10.870 -35.347 1.00 80.88 576 SER A N 1
ATOM 4525 C CA . SER A 1 576 ? 29.083 10.084 -35.854 1.00 80.88 576 SER A CA 1
ATOM 4526 C C . SER A 1 576 ? 30.238 10.925 -36.420 1.00 80.88 576 SER A C 1
ATOM 4528 O O . SER A 1 576 ? 31.364 10.433 -36.525 1.00 80.88 576 SER A O 1
ATOM 4530 N N . ASN A 1 577 ? 30.008 12.201 -36.743 1.00 87.44 577 ASN A N 1
ATOM 4531 C CA . ASN A 1 577 ? 31.034 13.120 -37.233 1.00 87.44 577 ASN A CA 1
ATOM 4532 C C . ASN A 1 577 ? 31.891 13.725 -36.103 1.00 87.44 577 ASN A C 1
ATOM 4534 O O . ASN A 1 577 ? 32.925 14.316 -36.391 1.00 87.44 577 ASN A O 1
ATOM 4538 N N . SER A 1 578 ? 31.547 13.525 -34.826 1.00 86.75 578 SER A N 1
ATOM 4539 C CA . SER A 1 578 ? 32.350 14.023 -33.696 1.00 86.75 578 SER A CA 1
ATOM 4540 C C . SER A 1 578 ? 33.752 13.393 -33.639 1.00 86.75 578 SER A C 1
ATOM 4542 O O . SER A 1 578 ? 33.885 12.171 -33.767 1.00 86.75 578 SER A O 1
ATOM 4544 N N . GLY A 1 579 ? 34.802 14.192 -33.426 1.00 86.94 579 GLY A N 1
ATOM 4545 C CA . GLY A 1 579 ? 36.191 13.729 -33.289 1.00 86.94 579 GLY A CA 1
ATOM 4546 C C . GLY A 1 579 ? 37.249 14.832 -33.422 1.00 86.94 579 GLY A C 1
ATOM 4547 O O . GLY A 1 579 ? 36.923 15.995 -33.665 1.00 86.94 579 GLY A O 1
ATOM 4548 N N . THR A 1 580 ? 38.525 14.462 -33.279 1.00 88.38 580 THR A N 1
ATOM 4549 C CA . THR A 1 580 ? 39.657 15.322 -33.656 1.00 88.38 580 THR A CA 1
ATOM 4550 C C . THR A 1 580 ? 39.954 15.164 -35.141 1.00 88.38 580 THR A C 1
ATOM 4552 O O . THR A 1 580 ? 39.951 14.051 -35.662 1.00 88.38 580 THR A O 1
ATOM 4555 N N . TYR A 1 581 ? 40.205 16.270 -35.831 1.00 91.12 581 TYR A N 1
ATOM 4556 C CA . TYR A 1 581 ? 40.511 16.320 -37.255 1.00 91.12 581 TYR A CA 1
ATOM 4557 C C . TYR A 1 581 ? 41.895 16.925 -37.477 1.00 91.12 581 TYR A C 1
ATOM 4559 O O . TYR A 1 581 ? 42.234 17.932 -36.855 1.00 91.12 581 TYR A O 1
ATOM 4567 N N . ASN A 1 582 ? 42.686 16.334 -38.372 1.00 91.06 582 ASN A N 1
ATOM 4568 C CA . ASN A 1 582 ? 43.930 16.913 -38.889 1.00 91.06 582 ASN A CA 1
ATOM 4569 C C . ASN A 1 582 ? 44.147 16.496 -40.358 1.00 91.06 582 ASN A C 1
ATOM 4571 O O . ASN A 1 582 ? 43.452 15.610 -40.862 1.00 91.06 582 ASN A O 1
ATOM 4575 N N . CYS A 1 583 ? 45.082 17.137 -41.061 1.00 91.94 583 CYS A N 1
ATOM 4576 C CA . CYS A 1 583 ? 45.416 16.798 -42.445 1.00 91.94 583 CYS A CA 1
ATOM 4577 C C . CYS A 1 583 ? 46.931 16.686 -42.675 1.00 91.94 583 CYS A C 1
ATOM 4579 O O . CYS A 1 583 ? 47.727 17.387 -42.049 1.00 91.94 583 CYS A O 1
ATOM 4581 N N . MET A 1 584 ? 47.336 15.836 -43.619 1.00 91.12 584 MET A N 1
ATOM 4582 C CA . MET A 1 584 ? 48.706 15.733 -44.136 1.00 91.12 584 MET A CA 1
ATOM 4583 C C . MET A 1 584 ? 48.662 15.760 -45.663 1.00 91.12 584 MET A C 1
ATOM 4585 O O . MET A 1 584 ? 47.823 15.102 -46.274 1.00 91.12 584 MET A O 1
ATOM 4589 N N . ALA A 1 585 ? 49.582 16.486 -46.291 1.00 89.88 585 ALA A N 1
ATOM 4590 C CA . ALA A 1 585 ? 49.719 16.491 -47.738 1.00 89.88 585 ALA A CA 1
ATOM 4591 C C . ALA A 1 585 ? 50.785 15.482 -48.200 1.00 89.88 585 ALA A C 1
ATOM 4593 O O . ALA A 1 585 ? 51.809 15.267 -47.548 1.00 89.88 585 ALA A O 1
ATOM 4594 N N . ILE A 1 586 ? 50.546 14.856 -49.350 1.00 89.19 586 ILE A N 1
ATOM 4595 C CA . ILE A 1 586 ? 51.489 13.958 -50.020 1.00 89.19 586 ILE A CA 1
ATOM 4596 C C . ILE A 1 586 ? 51.526 14.335 -51.500 1.00 89.19 586 ILE A C 1
ATOM 4598 O O . ILE A 1 586 ? 50.478 14.555 -52.104 1.00 89.19 586 ILE A O 1
ATOM 4602 N N . ARG A 1 587 ? 52.718 14.409 -52.091 1.00 88.56 587 ARG A N 1
ATOM 4603 C CA . ARG A 1 587 ? 52.898 14.682 -53.524 1.00 88.56 587 ARG A CA 1
ATOM 4604 C C . ARG A 1 587 ? 52.284 13.574 -54.377 1.00 88.56 587 ARG A C 1
ATOM 4606 O O . ARG A 1 587 ? 52.531 12.388 -54.138 1.00 88.56 587 ARG A O 1
ATOM 4613 N N . ASP A 1 588 ? 51.500 13.962 -55.378 1.00 83.44 588 ASP A N 1
ATOM 4614 C CA . ASP A 1 588 ? 50.736 13.064 -56.245 1.00 83.44 588 ASP A CA 1
ATOM 4615 C C . ASP A 1 588 ? 51.626 12.052 -56.982 1.00 83.44 588 ASP A C 1
ATOM 4617 O O . ASP A 1 588 ? 51.287 10.866 -57.025 1.00 83.44 588 ASP A O 1
ATOM 4621 N N . LYS A 1 589 ? 52.792 12.482 -57.477 1.00 81.62 589 LYS A N 1
ATOM 4622 C CA . LYS A 1 589 ? 53.740 11.649 -58.233 1.00 81.62 589 LYS A CA 1
ATOM 4623 C C . LYS A 1 589 ? 54.861 11.083 -57.356 1.00 81.62 589 LYS A C 1
ATOM 4625 O O . LYS A 1 589 ? 54.973 9.865 -57.240 1.00 81.62 589 LYS A O 1
ATOM 4630 N N . THR A 1 590 ? 55.633 11.933 -56.674 1.00 82.12 590 THR A N 1
ATOM 4631 C CA . THR A 1 590 ? 56.846 11.532 -55.917 1.00 82.12 590 THR A CA 1
ATOM 4632 C C . THR A 1 590 ? 56.569 10.841 -54.579 1.00 82.12 590 THR A C 1
ATOM 4634 O O . THR A 1 590 ? 57.480 10.273 -53.983 1.00 82.12 590 THR A O 1
ATOM 4637 N N . LYS A 1 591 ? 55.326 10.896 -54.076 1.00 84.56 591 LYS A N 1
ATOM 4638 C CA . LYS A 1 591 ? 54.893 10.370 -52.763 1.00 84.56 591 LYS A CA 1
ATOM 4639 C C . LYS A 1 591 ? 55.606 10.981 -51.545 1.00 84.56 591 LYS A C 1
ATOM 4641 O O . LYS A 1 591 ? 55.444 10.486 -50.427 1.00 84.56 591 LYS A O 1
ATOM 4646 N N . TYR A 1 592 ? 56.337 12.081 -51.733 1.00 85.94 592 TYR A N 1
ATOM 4647 C CA . TYR A 1 592 ? 56.936 12.861 -50.653 1.00 85.94 592 TYR A CA 1
ATOM 4648 C C . TYR A 1 592 ? 55.840 13.412 -49.726 1.00 85.94 592 TYR A C 1
ATOM 4650 O O . TYR A 1 592 ? 54.861 14.001 -50.190 1.00 85.94 592 TYR A O 1
ATOM 4658 N N . LYS A 1 593 ? 55.983 13.192 -48.414 1.00 85.94 593 LYS A N 1
ATOM 4659 C CA . LYS A 1 593 ? 54.971 13.516 -47.393 1.00 85.94 593 LYS A CA 1
ATOM 4660 C C . LYS A 1 593 ? 55.355 14.766 -46.611 1.00 85.94 593 LYS A C 1
ATOM 4662 O O . LYS A 1 593 ? 56.511 14.898 -46.212 1.00 85.94 593 LYS A O 1
ATOM 4667 N N . THR A 1 594 ? 54.389 15.624 -46.300 1.00 87.69 594 THR A N 1
ATOM 4668 C CA . THR A 1 594 ? 54.576 16.741 -45.362 1.00 87.69 594 THR A CA 1
ATOM 4669 C C . THR A 1 594 ? 54.658 16.256 -43.910 1.00 87.69 594 THR A C 1
ATOM 4671 O O . THR A 1 594 ? 54.805 15.067 -43.619 1.00 87.69 594 THR A O 1
ATOM 4674 N N . GLU A 1 595 ? 54.620 17.186 -42.963 1.00 86.44 595 GLU A N 1
ATOM 4675 C CA . GLU A 1 595 ? 54.105 16.903 -41.619 1.00 86.44 595 GLU A CA 1
ATOM 4676 C C . GLU A 1 595 ? 52.562 16.904 -41.596 1.00 86.44 595 GLU A C 1
ATOM 4678 O O . GLU A 1 595 ? 51.925 17.258 -42.590 1.00 86.44 595 GLU A O 1
ATOM 4683 N N . HIS A 1 596 ? 51.957 16.551 -40.459 1.00 87.50 596 HIS A N 1
ATOM 4684 C CA . HIS A 1 596 ? 50.536 16.804 -40.195 1.00 87.50 596 HIS A CA 1
ATOM 4685 C C . HIS A 1 596 ? 50.294 18.270 -39.785 1.00 87.50 596 HIS A C 1
ATOM 4687 O O . HIS A 1 596 ? 51.183 18.940 -39.243 1.00 87.50 596 HIS A O 1
ATOM 4693 N N . SER A 1 597 ? 49.077 18.761 -40.021 1.00 89.75 597 SER A N 1
ATOM 4694 C CA . SER A 1 597 ? 48.584 20.046 -39.522 1.00 89.75 597 SER A CA 1
ATOM 4695 C C . SER A 1 597 ? 48.428 20.041 -37.997 1.00 89.75 597 SER A C 1
ATOM 4697 O O . SER A 1 597 ? 48.446 18.997 -37.348 1.00 89.75 597 SER A O 1
ATOM 4699 N N . VAL A 1 598 ? 48.200 21.222 -37.418 1.00 85.75 598 VAL A N 1
ATOM 4700 C CA . VAL A 1 598 ? 47.619 21.318 -36.068 1.00 85.75 598 VAL A CA 1
ATOM 4701 C C . VAL A 1 598 ? 46.192 20.754 -36.103 1.00 85.75 598 VAL A C 1
ATOM 4703 O O . VAL A 1 598 ? 45.491 20.923 -37.105 1.00 85.75 598 VAL A O 1
ATOM 4706 N N . GLU A 1 599 ? 45.770 20.085 -35.032 1.00 85.75 599 GLU A N 1
ATOM 4707 C CA . GLU A 1 599 ? 44.449 19.454 -34.940 1.00 85.75 599 GLU A CA 1
ATOM 4708 C C . GLU A 1 599 ? 43.315 20.463 -34.671 1.00 85.75 599 GLU A C 1
ATOM 4710 O O . GLU A 1 599 ? 43.538 21.582 -34.195 1.00 85.75 599 GLU A O 1
ATOM 4715 N N . ARG A 1 600 ? 42.075 20.061 -34.958 1.00 85.81 600 ARG A N 1
ATOM 4716 C CA . ARG A 1 600 ? 40.828 20.738 -34.558 1.00 85.81 600 ARG A CA 1
ATOM 4717 C C . ARG A 1 600 ? 39.866 19.733 -33.938 1.00 85.81 600 ARG A C 1
ATOM 4719 O O . ARG A 1 600 ? 39.949 18.549 -34.247 1.00 85.81 600 ARG A O 1
ATOM 4726 N N . ILE A 1 601 ? 38.968 20.190 -33.071 1.00 85.50 601 ILE A N 1
ATOM 4727 C CA . ILE A 1 601 ? 37.978 19.339 -32.404 1.00 85.50 601 ILE A CA 1
ATOM 4728 C C . ILE A 1 601 ? 36.600 19.702 -32.947 1.00 85.50 601 ILE A C 1
ATOM 4730 O O . ILE A 1 601 ? 36.215 20.864 -32.913 1.00 85.50 601 ILE A O 1
ATOM 4734 N N . LEU A 1 602 ? 35.853 18.704 -33.415 1.00 88.19 602 LEU A N 1
ATOM 4735 C CA . LEU A 1 602 ? 34.447 18.853 -33.774 1.00 88.19 602 LEU A CA 1
ATOM 4736 C C . LEU A 1 602 ? 33.593 17.974 -32.862 1.00 88.19 602 LEU A C 1
ATOM 4738 O O . LEU A 1 602 ? 33.843 16.775 -32.723 1.00 88.19 602 LEU A O 1
ATOM 4742 N N . ARG A 1 603 ? 32.557 18.564 -32.275 1.00 84.12 603 ARG A N 1
ATOM 4743 C CA . ARG A 1 603 ? 31.485 17.880 -31.550 1.00 84.12 603 ARG A CA 1
ATOM 4744 C C . ARG A 1 603 ? 30.174 18.142 -32.277 1.00 84.12 603 ARG A C 1
ATOM 4746 O O . ARG A 1 603 ? 29.888 19.282 -32.639 1.00 84.12 603 ARG A O 1
ATOM 4753 N N . VAL A 1 604 ? 29.386 17.094 -32.478 1.00 84.81 604 VAL A N 1
ATOM 4754 C CA . VAL A 1 604 ? 28.041 17.191 -33.049 1.00 84.81 604 VAL A CA 1
ATOM 4755 C C . VAL A 1 604 ? 27.035 16.680 -32.030 1.00 84.81 604 VAL A C 1
ATOM 4757 O O . VAL A 1 604 ? 27.181 15.563 -31.534 1.00 84.81 604 VAL A O 1
ATOM 4760 N N . SER A 1 605 ? 26.017 17.492 -31.756 1.00 79.75 605 SER A N 1
ATOM 4761 C CA . SER A 1 605 ? 24.904 17.191 -30.848 1.00 79.75 605 SER A CA 1
ATOM 4762 C C . SER A 1 605 ? 23.577 17.209 -31.611 1.00 79.75 605 SER A C 1
ATOM 4764 O O . SER A 1 605 ? 23.451 17.910 -32.612 1.00 79.75 605 SER A O 1
ATOM 4766 N N . GLU A 1 606 ? 22.552 16.493 -31.148 1.00 79.94 606 GLU A N 1
ATOM 4767 C CA . GLU A 1 606 ? 21.187 16.719 -31.653 1.00 79.94 606 GLU A CA 1
ATOM 4768 C C . GLU A 1 606 ? 20.707 18.131 -31.277 1.00 79.94 606 GLU A C 1
ATOM 4770 O O . GLU A 1 606 ? 21.091 18.645 -30.224 1.00 79.94 606 GLU A O 1
ATOM 4775 N N . ILE A 1 607 ? 19.871 18.766 -32.111 1.00 80.31 607 ILE A N 1
ATOM 4776 C CA . ILE A 1 607 ? 19.261 20.066 -31.767 1.00 80.31 607 ILE A CA 1
ATOM 4777 C C . ILE A 1 607 ? 18.438 19.891 -30.476 1.00 80.31 607 ILE A C 1
ATOM 4779 O O . ILE A 1 607 ? 17.449 19.147 -30.496 1.00 80.31 607 ILE A O 1
ATOM 4783 N N . PRO A 1 608 ? 18.785 20.569 -29.364 1.00 77.44 608 PRO A N 1
ATOM 4784 C CA . PRO A 1 608 ? 18.075 20.388 -28.110 1.00 77.44 608 PRO A CA 1
ATOM 4785 C C . PRO A 1 608 ? 16.637 20.900 -28.238 1.00 77.44 608 PRO A C 1
ATOM 4787 O O . PRO A 1 608 ? 16.362 21.947 -28.830 1.00 77.44 608 PRO A O 1
ATOM 4790 N N . VAL A 1 609 ? 15.699 20.136 -27.683 1.00 79.44 609 VAL A N 1
ATOM 4791 C CA . VAL A 1 609 ? 14.288 20.528 -27.622 1.00 79.44 609 VAL A CA 1
ATOM 4792 C C . VAL A 1 609 ? 14.097 21.405 -26.387 1.00 79.44 609 VAL A C 1
ATOM 4794 O O . VAL A 1 609 ? 14.491 20.974 -25.303 1.00 79.44 609 VAL A O 1
ATOM 4797 N N . PRO A 1 610 ? 13.493 22.598 -26.503 1.00 83.06 610 PRO A N 1
ATOM 4798 C CA . PRO A 1 610 ? 13.204 23.412 -25.338 1.00 83.06 610 PRO A CA 1
ATOM 4799 C C . PRO A 1 610 ? 12.153 22.737 -24.452 1.00 83.06 610 PRO A C 1
ATOM 4801 O O . PRO A 1 610 ? 11.129 22.251 -24.939 1.00 83.06 610 PRO A O 1
ATOM 4804 N N . SER A 1 611 ? 12.380 22.746 -23.143 1.00 78.44 611 SER A N 1
ATOM 4805 C CA . SER A 1 611 ? 11.361 22.420 -22.150 1.00 78.44 611 SER A CA 1
ATOM 4806 C C . SER A 1 611 ? 10.774 23.701 -21.573 1.00 78.44 611 SER A C 1
ATOM 4808 O O . SER A 1 611 ? 11.511 24.565 -21.099 1.00 78.44 611 SER A O 1
ATOM 4810 N N . VAL A 1 612 ? 9.441 23.807 -21.567 1.00 83.25 612 VAL A N 1
ATOM 4811 C CA . VAL A 1 612 ? 8.764 24.743 -20.665 1.00 83.25 612 VAL A CA 1
ATOM 4812 C C . VAL A 1 612 ? 8.853 24.154 -19.260 1.00 83.25 612 VAL A C 1
ATOM 4814 O O . VAL A 1 612 ? 8.294 23.091 -18.994 1.00 83.25 612 VAL A O 1
ATOM 4817 N N . GLN A 1 613 ? 9.570 24.836 -18.376 1.00 77.31 613 GLN A N 1
ATOM 4818 C CA . GLN A 1 613 ? 9.724 24.482 -16.969 1.00 77.31 613 GLN A CA 1
ATOM 4819 C C . GLN A 1 613 ? 9.112 25.585 -16.105 1.00 77.31 613 GLN A C 1
ATOM 4821 O O . GLN A 1 613 ? 9.192 26.770 -16.430 1.00 77.31 613 GLN A O 1
ATOM 4826 N N . GLN A 1 614 ? 8.491 25.219 -14.990 1.00 73.31 614 GLN A N 1
ATOM 4827 C CA . GLN A 1 614 ? 7.976 26.206 -14.049 1.00 73.31 614 GLN A CA 1
ATOM 4828 C C . GLN A 1 614 ? 9.119 26.697 -13.142 1.00 73.31 614 GLN A C 1
ATOM 4830 O O . GLN A 1 614 ? 9.877 25.883 -12.627 1.00 73.31 614 GLN A O 1
ATOM 4835 N N . ILE A 1 615 ? 9.260 28.017 -12.956 1.00 77.06 615 ILE A N 1
ATOM 4836 C CA . ILE A 1 615 ? 10.248 28.610 -12.021 1.00 77.06 615 ILE A CA 1
ATOM 4837 C C . ILE A 1 615 ? 9.672 28.684 -10.596 1.00 77.06 615 ILE A C 1
ATOM 4839 O O . ILE A 1 615 ? 10.400 28.792 -9.619 1.00 77.06 615 ILE A O 1
ATOM 4843 N N . THR A 1 616 ? 8.345 28.653 -10.484 1.00 71.94 616 THR A N 1
ATOM 4844 C CA . THR A 1 616 ? 7.598 28.622 -9.219 1.00 71.94 616 THR A CA 1
ATOM 4845 C C . THR A 1 616 ? 7.302 27.172 -8.837 1.00 71.94 616 THR A C 1
ATOM 4847 O O . THR A 1 616 ? 6.845 26.405 -9.680 1.00 71.94 616 THR A O 1
ATOM 4850 N N . ASP A 1 617 ? 7.537 26.789 -7.580 1.00 68.81 617 ASP A N 1
ATOM 4851 C CA . ASP A 1 617 ? 7.538 25.381 -7.130 1.00 68.81 617 ASP A CA 1
ATOM 4852 C C . ASP A 1 617 ? 6.148 24.701 -7.074 1.00 68.81 617 ASP A C 1
ATOM 4854 O O . ASP A 1 617 ? 6.011 23.591 -6.555 1.00 68.81 617 ASP A O 1
ATOM 4858 N N . TRP A 1 618 ? 5.087 25.358 -7.555 1.00 72.69 618 TRP A N 1
ATOM 4859 C CA . TRP A 1 618 ? 3.693 24.962 -7.337 1.00 72.69 618 TRP A CA 1
ATOM 4860 C C . TRP A 1 618 ? 2.846 24.983 -8.617 1.00 72.69 618 TRP A C 1
ATOM 4862 O O . TRP A 1 618 ? 2.597 26.035 -9.197 1.00 72.69 618 TRP A O 1
ATOM 4872 N N . MET A 1 619 ? 2.326 23.826 -9.034 1.00 63.31 619 MET A N 1
ATOM 4873 C CA . MET A 1 619 ? 1.541 23.712 -10.276 1.00 63.31 619 MET A CA 1
ATOM 4874 C C . MET A 1 619 ? 0.108 24.270 -10.168 1.00 63.31 619 MET A C 1
ATOM 4876 O O . MET A 1 619 ? -0.487 24.617 -11.186 1.00 63.31 619 MET A O 1
ATOM 4880 N N . ASP A 1 620 ? -0.454 24.380 -8.958 1.00 74.00 620 ASP A N 1
ATOM 4881 C CA . ASP A 1 620 ? -1.752 25.033 -8.734 1.00 74.00 620 ASP A CA 1
ATOM 4882 C C . ASP A 1 620 ? -1.595 26.555 -8.614 1.00 74.00 620 ASP A C 1
ATOM 4884 O O . ASP A 1 620 ? -0.905 27.014 -7.702 1.00 74.00 620 ASP A O 1
ATOM 4888 N N . VAL A 1 621 ? -2.278 27.327 -9.469 1.00 81.75 621 VAL A N 1
ATOM 4889 C CA . VAL A 1 621 ? -2.225 28.802 -9.487 1.00 81.75 621 VAL A CA 1
ATOM 4890 C C . VAL A 1 621 ? -3.564 29.419 -9.086 1.00 81.75 621 VAL A C 1
ATOM 4892 O O . VAL A 1 621 ? -4.610 29.063 -9.629 1.00 81.75 621 VAL A O 1
ATOM 4895 N N . PHE A 1 622 ? -3.543 30.389 -8.175 1.00 84.56 622 PHE A N 1
ATOM 4896 C CA . PHE A 1 622 ? -4.745 31.048 -7.649 1.00 84.56 622 PHE A CA 1
ATOM 4897 C C . PHE A 1 622 ? -4.940 32.481 -8.186 1.00 84.56 622 PHE A C 1
ATOM 4899 O O . PHE A 1 622 ? -4.008 33.069 -8.738 1.00 84.56 622 PHE A O 1
ATOM 4906 N N . PRO A 1 623 ? -6.135 33.094 -8.042 1.00 80.38 623 PRO A N 1
ATOM 4907 C CA . PRO A 1 623 ? -6.372 34.453 -8.525 1.00 80.38 623 PRO A CA 1
ATOM 4908 C C . PRO A 1 623 ? -5.432 35.448 -7.850 1.00 80.38 623 PRO A C 1
ATOM 4910 O O . PRO A 1 623 ? -5.229 35.373 -6.639 1.00 80.38 623 PRO A O 1
ATOM 4913 N N . THR A 1 624 ? -4.910 36.417 -8.605 1.00 81.25 624 THR A N 1
ATOM 4914 C CA . THR A 1 624 ? -3.911 37.415 -8.154 1.00 81.25 624 THR A CA 1
ATOM 4915 C C . THR A 1 624 ? -2.546 36.862 -7.728 1.00 81.25 624 THR A C 1
ATOM 4917 O O . THR A 1 624 ? -1.700 37.622 -7.271 1.00 81.25 624 THR A O 1
ATOM 4920 N N . GLU A 1 625 ? -2.291 35.564 -7.899 1.00 83.19 625 GLU A N 1
ATOM 4921 C CA . GLU A 1 625 ? -0.969 34.984 -7.664 1.00 83.19 625 GLU A CA 1
ATOM 4922 C C . GLU A 1 625 ? -0.006 35.317 -8.817 1.00 83.19 625 GLU A C 1
ATOM 4924 O O . GLU A 1 625 ? -0.427 35.433 -9.971 1.00 83.19 625 GLU A O 1
ATOM 4929 N N . SER A 1 626 ? 1.287 35.468 -8.514 1.00 82.00 626 SER A N 1
ATOM 4930 C CA . SER A 1 626 ? 2.324 35.682 -9.531 1.00 82.00 626 SER A CA 1
ATOM 4931 C C . SER A 1 626 ? 2.999 34.365 -9.918 1.00 82.00 626 SER A C 1
ATOM 4933 O O . SER A 1 626 ? 3.322 33.538 -9.066 1.00 82.00 626 SER A O 1
ATOM 4935 N N . VAL A 1 627 ? 3.214 34.166 -11.219 1.00 81.62 627 VAL A N 1
ATOM 4936 C CA . VAL A 1 627 ? 3.781 32.940 -11.793 1.00 81.62 627 VAL A CA 1
ATOM 4937 C C . VAL A 1 627 ? 4.887 33.296 -12.772 1.00 81.62 627 VAL A C 1
ATOM 4939 O O . VAL A 1 627 ? 4.729 34.175 -13.620 1.00 81.62 627 VAL A O 1
ATOM 4942 N N . LYS A 1 628 ? 6.001 32.571 -12.687 1.00 85.69 628 LYS A N 1
ATOM 4943 C CA . LYS A 1 628 ? 7.110 32.658 -13.640 1.00 85.69 628 LYS A CA 1
ATOM 4944 C C . LYS A 1 628 ? 7.306 31.302 -14.318 1.00 85.69 628 LYS A C 1
ATOM 4946 O O . LYS A 1 628 ? 7.453 30.284 -13.634 1.00 85.69 628 LYS A O 1
ATOM 4951 N N . LEU A 1 629 ? 7.293 31.297 -15.650 1.00 86.19 629 LEU A N 1
ATOM 4952 C CA . LEU A 1 629 ? 7.591 30.138 -16.494 1.00 86.19 629 LEU A CA 1
ATOM 4953 C C . LEU A 1 629 ? 8.927 30.376 -17.205 1.00 86.19 629 LEU A C 1
ATOM 4955 O O . LEU A 1 629 ? 9.142 31.453 -17.756 1.00 86.19 629 LEU A O 1
ATOM 4959 N N . SER A 1 630 ? 9.804 29.376 -17.215 1.00 86.19 630 SER A N 1
ATOM 4960 C CA . SER A 1 630 ? 11.028 29.361 -18.015 1.00 86.19 630 SER A CA 1
ATOM 4961 C C . SER A 1 630 ? 10.817 28.526 -19.269 1.00 86.19 630 SER A C 1
ATOM 4963 O O . SER A 1 630 ? 10.187 27.471 -19.233 1.00 86.19 630 SER A O 1
ATOM 4965 N N . CYS A 1 631 ? 11.395 28.971 -20.371 1.00 86.38 631 CYS A N 1
ATOM 4966 C CA . CYS A 1 631 ? 11.762 28.124 -21.481 1.00 86.38 631 CYS A CA 1
ATOM 4967 C C . CYS A 1 631 ? 13.277 27.935 -21.419 1.00 86.38 631 CYS A C 1
ATOM 4969 O O . CYS A 1 631 ? 14.022 28.916 -21.451 1.00 86.38 631 CYS A O 1
ATOM 4971 N N . ASN A 1 632 ? 13.734 26.691 -21.311 1.00 80.88 632 ASN A N 1
ATOM 4972 C CA . ASN A 1 632 ? 15.157 26.377 -21.271 1.00 80.88 632 ASN A CA 1
ATOM 4973 C C . ASN A 1 632 ? 15.505 25.178 -22.159 1.00 80.88 632 ASN A C 1
ATOM 4975 O O . ASN A 1 632 ? 14.655 24.371 -22.536 1.00 80.88 632 ASN A O 1
ATOM 4979 N N . MET A 1 633 ? 16.779 25.099 -22.525 1.00 77.06 633 MET A N 1
ATOM 4980 C CA . MET A 1 633 ? 17.374 24.042 -23.338 1.00 77.06 633 MET A CA 1
ATOM 4981 C C . MET A 1 633 ? 18.856 23.897 -22.977 1.00 77.06 633 MET A C 1
ATOM 4983 O O . MET A 1 633 ? 19.411 24.759 -22.293 1.00 77.06 633 MET A O 1
ATOM 4987 N N . SER A 1 634 ? 19.491 22.809 -23.414 1.00 66.69 634 SER A N 1
ATOM 4988 C CA . SER A 1 634 ? 20.933 22.595 -23.245 1.00 66.69 634 SER A CA 1
ATOM 4989 C C . SER A 1 634 ? 21.735 23.790 -23.771 1.00 66.69 634 SER A C 1
ATOM 4991 O O . SER A 1 634 ? 21.405 24.330 -24.827 1.00 66.69 634 SER A O 1
ATOM 4993 N N . ASP A 1 635 ? 22.781 24.186 -23.040 1.00 63.12 635 ASP A N 1
ATOM 4994 C CA . ASP A 1 635 ? 23.684 25.291 -23.393 1.00 63.12 635 ASP A CA 1
ATOM 4995 C C . ASP A 1 635 ? 22.946 26.615 -23.702 1.00 63.12 635 ASP A C 1
ATOM 4997 O O . ASP A 1 635 ? 23.175 27.292 -24.702 1.00 63.12 635 ASP A O 1
ATOM 5001 N N . SER A 1 636 ? 22.035 27.004 -22.799 1.00 63.78 636 SER A N 1
ATOM 5002 C CA . SER A 1 636 ? 21.121 28.157 -22.904 1.00 63.78 636 SER A CA 1
ATOM 5003 C C . SER A 1 636 ? 21.771 29.556 -22.923 1.00 63.78 636 SER A C 1
ATOM 5005 O O . SER A 1 636 ? 21.063 30.559 -22.784 1.00 63.78 636 SER A O 1
ATOM 5007 N N . SER A 1 637 ? 23.097 29.671 -23.038 1.00 66.88 637 SER A N 1
ATOM 5008 C CA . SER A 1 637 ? 23.799 30.960 -23.122 1.00 66.88 637 SER A CA 1
ATOM 5009 C C . SER A 1 637 ? 23.392 31.743 -24.368 1.00 66.88 637 SER A C 1
ATOM 5011 O O . SER A 1 637 ? 23.110 32.939 -24.269 1.00 66.88 637 SER A O 1
ATOM 5013 N N . ASP A 1 638 ? 23.277 31.059 -25.503 1.00 73.00 638 ASP A N 1
ATOM 5014 C CA . ASP A 1 638 ? 23.230 31.690 -26.828 1.00 73.00 638 ASP A CA 1
ATOM 5015 C C . ASP A 1 638 ? 21.897 31.467 -27.559 1.00 73.00 638 ASP A C 1
ATOM 5017 O O . ASP A 1 638 ? 21.777 31.751 -28.748 1.00 73.00 638 ASP A O 1
ATOM 5021 N N . TRP A 1 639 ? 20.879 30.993 -26.838 1.00 82.88 639 TRP A N 1
ATOM 5022 C CA . TRP A 1 639 ? 19.516 30.820 -27.342 1.00 82.88 639 TRP A CA 1
ATOM 5023 C C . TRP A 1 639 ? 18.592 31.960 -26.886 1.00 82.88 639 TRP A C 1
ATOM 5025 O O . TRP A 1 639 ? 18.672 32.441 -25.751 1.00 82.88 639 TRP A O 1
ATOM 5035 N N . THR A 1 640 ? 17.682 32.356 -27.773 1.00 83.69 640 THR A N 1
ATOM 5036 C CA . THR A 1 640 ? 16.527 33.229 -27.511 1.00 83.69 640 THR A CA 1
ATOM 5037 C C . THR A 1 640 ? 15.225 32.470 -27.770 1.00 83.69 640 THR A C 1
ATOM 5039 O O . THR A 1 640 ? 15.228 31.441 -28.449 1.00 83.69 640 THR A O 1
ATOM 5042 N N . TYR A 1 641 ? 14.106 32.924 -27.198 1.00 87.81 641 TYR A N 1
ATOM 5043 C CA . TYR A 1 641 ? 12.884 32.114 -27.130 1.00 87.81 641 TYR A CA 1
ATOM 5044 C C . TYR A 1 641 ? 11.612 32.881 -27.505 1.00 87.81 641 TYR A C 1
ATOM 5046 O O . TYR A 1 641 ? 11.417 34.028 -27.107 1.00 87.81 641 TYR A O 1
ATOM 5054 N N . THR A 1 642 ? 10.709 32.205 -28.216 1.00 86.88 642 THR A N 1
ATOM 5055 C CA . THR A 1 642 ? 9.361 32.695 -28.548 1.00 86.88 642 THR A CA 1
ATOM 5056 C C . THR A 1 642 ? 8.310 31.823 -27.863 1.00 86.88 642 THR A C 1
ATOM 5058 O O . THR A 1 642 ? 8.392 30.593 -27.916 1.00 86.88 642 THR A O 1
ATOM 5061 N N . TRP A 1 643 ? 7.321 32.452 -27.222 1.00 88.81 643 TRP A N 1
ATOM 5062 C CA . TRP A 1 643 ? 6.266 31.779 -26.458 1.00 88.81 643 TRP A CA 1
ATOM 5063 C C . TRP A 1 643 ? 4.951 31.686 -27.226 1.00 88.81 643 TRP A C 1
ATOM 5065 O O . TRP A 1 643 ? 4.529 32.637 -27.881 1.00 88.81 643 TRP A O 1
ATOM 5075 N N . TYR A 1 644 ? 4.264 30.559 -27.059 1.00 87.56 644 TYR A N 1
ATOM 5076 C CA . TYR A 1 644 ? 2.967 30.266 -27.654 1.00 87.56 644 TYR A CA 1
ATOM 5077 C C . TYR A 1 644 ? 1.996 29.785 -26.573 1.00 87.56 644 TYR A C 1
ATOM 5079 O O . TYR A 1 644 ? 2.336 28.895 -25.798 1.00 87.56 644 TYR A O 1
ATOM 5087 N N . LYS A 1 645 ? 0.784 30.337 -26.538 1.00 87.50 645 LYS A N 1
ATOM 5088 C CA . LYS A 1 645 ? -0.343 29.868 -25.725 1.00 87.50 645 LYS A CA 1
ATOM 5089 C C . LYS A 1 645 ? -1.441 29.407 -26.675 1.00 87.50 645 LYS A C 1
ATOM 5091 O O . LYS A 1 645 ? -1.887 30.192 -27.509 1.00 87.50 645 LYS A O 1
ATOM 5096 N N . ASP A 1 646 ? -1.859 28.150 -26.565 1.00 83.50 646 ASP A N 1
ATOM 5097 C CA . ASP A 1 646 ? -2.928 27.565 -27.392 1.00 83.50 646 ASP A CA 1
ATOM 5098 C C . ASP A 1 646 ? -2.692 27.789 -28.911 1.00 83.50 646 ASP A C 1
ATOM 5100 O O . ASP A 1 646 ? -3.558 28.269 -29.645 1.00 83.50 646 ASP A O 1
ATOM 5104 N N . GLU A 1 647 ? -1.463 27.493 -29.360 1.00 81.94 647 GLU A N 1
ATOM 5105 C CA . GLU A 1 647 ? -0.918 27.712 -30.719 1.00 81.94 647 GLU A CA 1
ATOM 5106 C C . GLU A 1 647 ? -0.855 29.176 -31.215 1.00 81.94 647 GLU A C 1
ATOM 5108 O O . GLU A 1 647 ? -0.569 29.422 -32.387 1.00 81.94 647 GLU A O 1
ATOM 5113 N N . LYS A 1 648 ? -1.063 30.174 -30.344 1.00 83.31 648 LYS A N 1
ATOM 5114 C CA . LYS A 1 648 ? -0.923 31.606 -30.673 1.00 83.31 648 LYS A CA 1
ATOM 5115 C C . LYS A 1 648 ? 0.268 32.226 -29.958 1.00 83.31 648 LYS A C 1
ATOM 5117 O O . LYS A 1 648 ? 0.481 31.968 -28.779 1.00 83.31 648 LYS A O 1
ATOM 5122 N N . GLU A 1 649 ? 1.027 33.064 -30.656 1.00 85.06 649 GLU A N 1
ATOM 5123 C CA . GLU A 1 649 ? 2.171 33.772 -30.073 1.00 85.06 649 GLU A CA 1
ATOM 5124 C C . GLU A 1 649 ? 1.732 34.701 -28.926 1.00 85.06 649 GLU A C 1
ATOM 5126 O O . GLU A 1 649 ? 0.738 35.423 -29.035 1.00 85.06 649 GLU A O 1
ATOM 5131 N N . VAL A 1 650 ? 2.465 34.665 -27.813 1.00 83.00 650 VAL A N 1
ATOM 5132 C CA . VAL A 1 650 ? 2.164 35.439 -26.602 1.00 83.00 650 VAL A CA 1
ATOM 5133 C C . VAL A 1 650 ? 2.864 36.794 -26.660 1.00 83.00 650 VAL A C 1
ATOM 5135 O O . VAL A 1 650 ? 4.064 36.865 -26.902 1.00 83.00 650 VAL A O 1
ATOM 5138 N N . GLN A 1 651 ? 2.133 37.869 -26.367 1.00 72.38 651 GLN A N 1
ATOM 5139 C CA . GLN A 1 651 ? 2.684 39.217 -26.201 1.00 72.38 651 GLN A CA 1
ATOM 5140 C C . GLN A 1 651 ? 2.592 39.596 -24.716 1.00 72.38 651 GLN A C 1
ATOM 5142 O O . GLN A 1 651 ? 1.500 39.838 -24.201 1.00 72.38 651 GLN A O 1
ATOM 5147 N N . ALA A 1 652 ? 3.724 39.562 -24.011 1.00 69.88 652 ALA A N 1
ATOM 5148 C CA . ALA A 1 652 ? 3.810 39.641 -22.549 1.00 69.88 652 ALA A CA 1
ATOM 5149 C C . ALA A 1 652 ? 5.151 40.258 -22.094 1.00 69.88 652 ALA A C 1
ATOM 5151 O O . ALA A 1 652 ? 6.071 40.373 -22.906 1.00 69.88 652 ALA A O 1
ATOM 5152 N N . PRO A 1 653 ? 5.304 40.654 -20.813 1.00 71.94 653 PRO A N 1
ATOM 5153 C CA . PRO A 1 653 ? 6.608 41.015 -20.266 1.00 71.94 653 PRO A CA 1
ATOM 5154 C C . PRO A 1 653 ? 7.520 39.780 -20.177 1.00 71.94 653 PRO A C 1
ATOM 5156 O O . PRO A 1 653 ? 7.314 38.883 -19.353 1.00 71.94 653 PRO A O 1
ATOM 5159 N N . PHE A 1 654 ? 8.539 39.766 -21.032 1.00 76.38 654 PHE A N 1
ATOM 5160 C CA . PHE A 1 654 ? 9.610 38.774 -21.050 1.00 76.38 654 PHE A CA 1
ATOM 5161 C C . PHE A 1 654 ? 10.911 39.333 -20.455 1.00 76.38 654 PHE A C 1
ATOM 5163 O O . PHE A 1 654 ? 11.077 40.549 -20.333 1.00 76.38 654 PHE A O 1
ATOM 5170 N N . ASP A 1 655 ? 11.865 38.454 -20.135 1.00 74.31 655 ASP A N 1
ATOM 5171 C CA . ASP A 1 655 ? 13.264 38.870 -19.970 1.00 74.31 655 ASP A CA 1
ATOM 5172 C C . ASP A 1 655 ? 13.935 39.229 -21.314 1.00 74.31 655 ASP A C 1
ATOM 5174 O O . ASP A 1 655 ? 13.371 39.046 -22.395 1.00 74.31 655 ASP A O 1
ATOM 5178 N N . SER A 1 656 ? 15.173 39.729 -21.254 1.00 73.75 656 SER A N 1
ATOM 5179 C CA . SER A 1 656 ? 15.938 40.193 -22.419 1.00 73.75 656 SER A CA 1
ATOM 5180 C C . SER A 1 656 ? 16.341 39.105 -23.428 1.00 73.75 656 SER A C 1
ATOM 5182 O O . SER A 1 656 ? 16.921 39.442 -24.459 1.00 73.75 656 SER A O 1
ATOM 5184 N N . LYS A 1 657 ? 16.038 37.823 -23.171 1.00 74.06 657 LYS A N 1
ATOM 5185 C CA . LYS A 1 657 ? 16.217 36.706 -24.117 1.00 74.06 657 LYS A CA 1
ATOM 5186 C C . LYS A 1 657 ? 14.898 36.051 -24.543 1.00 74.06 657 LYS A C 1
ATOM 5188 O O . LYS A 1 657 ? 14.919 35.106 -25.332 1.00 74.06 657 LYS A O 1
ATOM 5193 N N . GLY A 1 658 ? 13.762 36.495 -24.003 1.00 78.12 658 GLY A N 1
ATOM 5194 C CA . GLY A 1 658 ? 12.492 35.779 -24.121 1.00 78.12 658 GLY A CA 1
ATOM 5195 C C . GLY A 1 658 ? 12.400 34.525 -23.240 1.00 78.12 658 GLY A C 1
ATOM 5196 O O . GLY A 1 658 ? 11.406 33.811 -23.316 1.00 78.12 658 GLY A O 1
ATOM 5197 N N . ALA A 1 659 ? 13.408 34.219 -22.415 1.00 83.31 659 ALA A N 1
ATOM 5198 C CA . ALA A 1 659 ? 13.516 32.929 -21.728 1.00 83.31 659 ALA A CA 1
ATOM 5199 C C . ALA A 1 659 ? 12.500 32.778 -20.586 1.00 83.31 659 ALA A C 1
ATOM 5201 O O . ALA A 1 659 ? 11.982 31.689 -20.359 1.00 83.31 659 ALA A O 1
ATOM 5202 N N . THR A 1 660 ? 12.175 33.870 -19.898 1.00 85.25 660 THR A N 1
ATOM 5203 C CA . THR A 1 660 ? 11.216 33.908 -18.789 1.00 85.25 660 THR A CA 1
ATOM 5204 C C . THR A 1 660 ? 9.951 34.653 -19.189 1.00 85.25 660 THR A C 1
ATOM 5206 O O . THR A 1 660 ? 10.004 35.835 -19.525 1.00 85.25 660 THR A O 1
ATOM 5209 N N . LEU A 1 661 ? 8.803 33.987 -19.075 1.00 86.00 661 LEU A N 1
ATOM 5210 C CA . LEU A 1 661 ? 7.474 34.594 -19.125 1.00 86.00 661 LEU A CA 1
ATOM 5211 C C . LEU A 1 661 ? 6.988 34.852 -17.690 1.00 86.00 661 LEU A C 1
ATOM 5213 O O . LEU A 1 661 ? 6.880 33.918 -16.894 1.00 86.00 661 LEU A O 1
ATOM 5217 N N . THR A 1 662 ? 6.678 36.110 -17.361 1.00 84.12 662 THR A N 1
ATOM 5218 C CA . THR A 1 662 ? 6.145 36.494 -16.040 1.00 84.12 662 THR A CA 1
ATOM 5219 C C . THR A 1 662 ? 4.673 36.891 -16.132 1.00 84.12 662 THR A C 1
ATOM 5221 O O . THR A 1 662 ? 4.317 37.858 -16.801 1.00 84.12 662 THR A O 1
ATOM 5224 N N . ILE A 1 663 ? 3.820 36.185 -15.392 1.00 84.69 663 ILE A N 1
ATOM 5225 C CA . ILE A 1 663 ? 2.421 36.540 -15.138 1.00 84.69 663 ILE A CA 1
ATOM 5226 C C . ILE A 1 663 ? 2.378 37.178 -13.747 1.00 84.69 663 ILE A C 1
ATOM 5228 O O . ILE A 1 663 ? 2.575 36.500 -12.743 1.00 84.69 663 ILE A O 1
ATOM 5232 N N . THR A 1 664 ? 2.164 38.491 -13.668 1.00 79.25 664 THR A N 1
ATOM 5233 C CA . THR A 1 664 ? 2.220 39.235 -12.394 1.00 79.25 664 THR A CA 1
ATOM 5234 C C . THR A 1 664 ? 0.959 39.105 -11.540 1.00 79.25 664 THR A C 1
ATOM 5236 O O . THR A 1 664 ? 1.023 39.343 -10.341 1.00 79.25 664 THR A O 1
ATOM 5239 N N . SER A 1 665 ? -0.178 38.749 -12.141 1.00 82.94 665 SER A N 1
ATOM 5240 C CA . SER A 1 665 ? -1.460 38.557 -11.456 1.00 82.94 665 SER A CA 1
ATOM 5241 C C . SER A 1 665 ? -2.322 37.587 -12.264 1.00 82.94 665 SER A C 1
ATOM 5243 O O . SER A 1 665 ? -2.848 37.936 -13.325 1.00 82.94 665 SER A O 1
ATOM 5245 N N . ALA A 1 666 ? -2.415 36.341 -11.802 1.00 83.75 666 ALA A N 1
ATOM 5246 C CA . ALA A 1 666 ? -3.120 35.281 -12.508 1.00 83.75 666 ALA A CA 1
ATOM 5247 C C . ALA A 1 666 ? -4.650 35.458 -12.490 1.00 83.75 666 ALA A C 1
ATOM 5249 O O . ALA A 1 666 ? -5.251 35.981 -11.547 1.00 83.75 666 ALA A O 1
ATOM 5250 N N . SER A 1 667 ? -5.280 34.991 -13.569 1.00 84.81 667 SER A N 1
ATOM 5251 C CA . SER A 1 667 ? -6.727 35.016 -13.814 1.00 84.81 667 SER A CA 1
ATOM 5252 C C . SER A 1 667 ? -7.086 33.972 -14.879 1.00 84.81 667 SER A C 1
ATOM 5254 O O . SER A 1 667 ? -6.198 33.529 -15.606 1.00 84.81 667 SER A O 1
ATOM 5256 N N . ALA A 1 668 ? -8.367 33.623 -15.032 1.00 81.31 668 ALA A N 1
ATOM 5257 C CA . ALA A 1 668 ? -8.824 32.609 -15.995 1.00 81.31 668 ALA A CA 1
ATOM 5258 C C . ALA A 1 668 ? -8.388 32.863 -17.459 1.00 81.31 668 ALA A C 1
ATOM 5260 O O . ALA A 1 668 ? -8.214 31.922 -18.223 1.00 81.31 668 ALA A O 1
ATOM 5261 N N . ALA A 1 669 ? -8.120 34.115 -17.858 1.00 82.12 669 ALA A N 1
ATOM 5262 C CA . ALA A 1 669 ? -7.584 34.428 -19.192 1.00 82.12 669 ALA A CA 1
ATOM 5263 C C . ALA A 1 669 ? -6.169 33.854 -19.447 1.00 82.12 669 ALA A C 1
ATOM 5265 O O . ALA A 1 669 ? -5.747 33.724 -20.598 1.00 82.12 669 ALA A O 1
ATOM 5266 N N . HIS A 1 670 ? -5.444 33.506 -18.380 1.00 86.19 670 HIS A N 1
ATOM 5267 C CA . HIS A 1 670 ? -4.117 32.897 -18.424 1.00 86.19 670 HIS A CA 1
ATOM 5268 C C . HIS A 1 670 ? -4.156 31.357 -18.434 1.00 86.19 670 HIS A C 1
ATOM 5270 O O . HIS A 1 670 ? -3.127 30.744 -18.694 1.00 86.19 670 HIS A O 1
ATOM 5276 N N . GLU A 1 671 ? -5.303 30.709 -18.201 1.00 85.25 671 GLU A N 1
ATOM 5277 C CA . GLU A 1 671 ? -5.413 29.245 -18.301 1.00 85.25 671 GLU A CA 1
ATOM 5278 C C . GLU A 1 671 ? -5.253 28.781 -19.759 1.00 85.25 671 GLU A C 1
ATOM 5280 O O . GLU A 1 671 ? -5.880 29.339 -20.661 1.00 85.25 671 GLU A O 1
ATOM 5285 N N . GLY A 1 672 ? -4.399 27.784 -20.012 1.00 85.75 672 GLY A N 1
ATOM 5286 C CA . GLY A 1 672 ? -4.125 27.249 -21.355 1.00 85.75 672 GLY A CA 1
ATOM 5287 C C . GLY A 1 672 ? -2.792 26.502 -21.461 1.00 85.75 672 GLY A C 1
ATOM 5288 O O . GLY A 1 672 ? -2.035 26.416 -20.492 1.00 85.75 672 GLY A O 1
ATOM 5289 N N . GLN A 1 673 ? -2.482 25.957 -22.641 1.00 87.38 673 GLN A N 1
ATOM 5290 C CA . GLN A 1 673 ? -1.220 25.250 -22.881 1.00 87.38 673 GLN A CA 1
ATOM 5291 C C . GLN A 1 673 ? -0.137 26.198 -23.403 1.00 87.38 673 GLN A C 1
ATOM 5293 O O . GLN A 1 673 ? -0.216 26.692 -24.529 1.00 87.38 673 GLN A O 1
ATOM 5298 N N . TYR A 1 674 ? 0.911 26.386 -22.601 1.00 88.88 674 TYR A N 1
ATOM 5299 C CA . TYR A 1 674 ? 2.098 27.158 -22.944 1.00 88.88 674 TYR A CA 1
ATOM 5300 C C . TYR A 1 674 ? 3.171 26.264 -23.564 1.00 88.88 674 TYR A C 1
ATOM 5302 O O . TYR A 1 674 ? 3.610 25.280 -22.971 1.00 88.88 674 TYR A O 1
ATOM 5310 N N . LYS A 1 675 ? 3.624 26.631 -24.760 1.00 89.00 675 LYS A N 1
ATOM 5311 C CA . LYS A 1 675 ? 4.771 26.060 -25.474 1.00 89.00 675 LYS A CA 1
ATOM 5312 C C . LYS A 1 675 ? 5.779 27.166 -25.738 1.00 89.00 675 LYS A C 1
ATOM 5314 O O . LYS A 1 675 ? 5.437 28.347 -25.759 1.00 89.00 675 LYS A O 1
ATOM 5319 N N . CYS A 1 676 ? 7.014 26.781 -26.007 1.00 89.00 676 CYS A N 1
ATOM 5320 C CA . CYS A 1 676 ? 8.029 27.709 -26.473 1.00 89.00 676 CYS A CA 1
ATOM 5321 C C . CYS A 1 676 ? 8.865 27.092 -27.594 1.00 89.00 676 CYS A C 1
ATOM 5323 O O . CYS A 1 676 ? 8.864 25.874 -27.806 1.00 89.00 676 CYS A O 1
ATOM 5325 N N . LYS A 1 677 ? 9.563 27.958 -28.324 1.00 88.06 677 LYS A N 1
ATOM 5326 C CA . LYS A 1 677 ? 10.491 27.608 -29.393 1.00 88.06 677 LYS A CA 1
ATOM 5327 C C . LYS A 1 677 ? 11.800 28.359 -29.170 1.00 88.06 677 LYS A C 1
ATOM 5329 O O . LYS A 1 677 ? 11.781 29.576 -29.021 1.00 88.06 677 LYS A O 1
ATOM 5334 N N . GLY A 1 678 ? 12.910 27.629 -29.135 1.00 86.19 678 GLY A N 1
ATOM 5335 C CA . GLY A 1 678 ? 14.259 28.178 -29.015 1.00 86.19 678 GLY A CA 1
ATOM 5336 C C . GLY A 1 678 ? 14.903 28.424 -30.380 1.00 86.19 678 GLY A C 1
ATOM 5337 O O . GLY A 1 678 ? 14.837 27.564 -31.269 1.00 86.19 678 GLY A O 1
ATOM 5338 N N . HIS A 1 679 ? 15.540 29.581 -30.514 1.00 83.31 679 HIS A N 1
ATOM 5339 C CA . HIS A 1 679 ? 16.250 30.087 -31.685 1.00 83.31 679 HIS A CA 1
ATOM 5340 C C . HIS A 1 679 ? 17.708 30.379 -31.307 1.00 83.31 679 HIS A C 1
ATOM 5342 O O . HIS A 1 679 ? 17.956 31.050 -30.307 1.00 83.31 679 HIS A O 1
ATOM 5348 N N . LEU A 1 680 ? 18.672 29.847 -32.061 1.00 82.38 680 LEU A N 1
ATOM 5349 C CA . LEU A 1 680 ? 20.093 30.052 -31.772 1.00 82.38 680 LEU A CA 1
ATOM 5350 C C . LEU A 1 680 ? 20.530 31.416 -32.314 1.00 82.38 680 LEU A C 1
ATOM 5352 O O . LEU A 1 680 ? 20.237 31.751 -33.462 1.00 82.38 680 LEU A O 1
ATOM 5356 N N . ASN A 1 681 ? 21.236 32.207 -31.511 1.00 71.44 681 ASN A N 1
ATOM 5357 C CA . ASN A 1 681 ? 21.707 33.518 -31.942 1.00 71.44 681 ASN A CA 1
ATOM 5358 C C . ASN A 1 681 ? 22.708 33.387 -33.107 1.00 71.44 681 ASN A C 1
ATOM 5360 O O . ASN A 1 681 ? 23.501 32.448 -33.169 1.00 71.44 681 ASN A O 1
ATOM 5364 N N . GLU A 1 682 ? 22.642 34.333 -34.048 1.00 69.19 682 GLU A N 1
ATOM 5365 C CA . GLU A 1 682 ? 23.509 34.455 -35.239 1.00 69.19 682 GLU A CA 1
ATOM 5366 C C . GLU A 1 682 ? 23.512 33.267 -36.233 1.00 69.19 682 GLU A C 1
ATOM 5368 O O . GLU A 1 682 ? 24.124 33.364 -37.297 1.00 69.19 682 GLU A O 1
ATOM 5373 N N . ARG A 1 683 ? 22.792 32.168 -35.961 1.00 71.38 683 ARG A N 1
ATOM 5374 C CA . ARG A 1 683 ? 22.728 30.964 -36.813 1.00 71.38 683 ARG A CA 1
ATOM 5375 C C . ARG A 1 683 ? 21.282 30.628 -37.167 1.00 71.38 683 ARG A C 1
ATOM 5377 O O . ARG A 1 683 ? 20.379 30.779 -36.355 1.00 71.38 683 ARG A O 1
ATOM 5384 N N . SER A 1 684 ? 21.039 30.091 -38.363 1.00 71.88 684 SER A N 1
ATOM 5385 C CA . SER A 1 684 ? 19.692 29.706 -38.823 1.00 71.88 684 SER A CA 1
ATOM 5386 C C . SER A 1 684 ? 19.170 28.399 -38.196 1.00 71.88 684 SER A C 1
ATOM 5388 O O . SER A 1 684 ? 18.445 27.645 -38.845 1.00 71.88 684 SER A O 1
ATOM 5390 N N . VAL A 1 685 ? 19.541 28.112 -36.944 1.00 78.06 685 VAL A N 1
ATOM 5391 C CA . VAL A 1 685 ? 19.111 26.929 -36.190 1.00 78.06 685 VAL A CA 1
ATOM 5392 C C . VAL A 1 685 ? 17.907 27.300 -35.335 1.00 78.06 685 VAL A C 1
ATOM 5394 O O . VAL A 1 685 ? 17.919 28.257 -34.561 1.00 78.06 685 VAL A O 1
ATOM 5397 N N . SER A 1 686 ? 16.832 26.536 -35.479 1.00 79.88 686 SER A N 1
ATOM 5398 C CA . SER A 1 686 ? 15.623 26.674 -34.674 1.00 79.88 686 SER A CA 1
ATOM 5399 C C . SER A 1 686 ? 15.160 25.299 -34.236 1.00 79.88 686 SER A C 1
ATOM 5401 O O . SER A 1 686 ? 15.040 24.385 -35.049 1.00 79.88 686 SER A O 1
ATOM 5403 N N . SER A 1 687 ? 14.870 25.169 -32.950 1.00 82.25 687 SER A N 1
ATOM 5404 C CA . SER A 1 687 ? 14.267 23.961 -32.394 1.00 82.25 687 SER A CA 1
ATOM 5405 C C . SER A 1 687 ? 12.823 23.764 -32.885 1.00 82.25 687 SER A C 1
ATOM 5407 O O . SER A 1 687 ? 12.152 24.696 -33.348 1.00 82.25 687 SER A O 1
ATOM 5409 N N . ARG A 1 688 ? 12.326 22.527 -32.766 1.00 82.62 688 ARG A N 1
ATOM 5410 C CA . ARG A 1 688 ? 10.881 22.242 -32.799 1.00 82.62 688 ARG A CA 1
ATOM 5411 C C . ARG A 1 688 ? 10.201 22.833 -31.557 1.00 82.62 688 ARG A C 1
ATOM 5413 O O . ARG A 1 688 ? 10.867 23.059 -30.550 1.00 82.62 688 ARG A O 1
ATOM 5420 N N . LEU A 1 689 ? 8.883 23.043 -31.618 1.00 81.94 689 LEU A N 1
ATOM 5421 C CA . LEU A 1 689 ? 8.097 23.421 -30.437 1.00 81.94 689 LEU A CA 1
ATOM 5422 C C . LEU A 1 689 ? 8.350 22.433 -29.289 1.00 81.94 689 LEU A C 1
ATOM 5424 O O . LEU A 1 689 ? 8.355 21.217 -29.497 1.00 81.94 689 LEU A O 1
ATOM 5428 N N . GLY A 1 690 ? 8.568 22.982 -28.097 1.00 77.00 690 GLY A N 1
ATOM 5429 C CA . GLY A 1 690 ? 8.817 22.222 -26.881 1.00 77.00 690 GLY A CA 1
ATOM 5430 C C . GLY A 1 690 ? 7.607 21.436 -26.381 1.00 77.00 690 GLY A C 1
ATOM 5431 O O . GLY A 1 690 ? 6.470 21.646 -26.817 1.00 77.00 690 GLY A O 1
ATOM 5432 N N . SER A 1 691 ? 7.839 20.555 -25.406 1.00 76.62 691 SER A N 1
ATOM 5433 C CA . SER A 1 691 ? 6.752 19.937 -24.640 1.00 76.62 691 SER A CA 1
ATOM 5434 C C . SER A 1 691 ? 5.976 21.022 -23.890 1.00 76.62 691 SER A C 1
ATOM 5436 O O . SER A 1 691 ? 6.561 21.758 -23.093 1.00 76.62 691 SER A O 1
ATOM 5438 N N . GLY A 1 692 ? 4.675 21.129 -24.161 1.00 76.44 692 GLY A N 1
ATOM 5439 C CA . GLY A 1 692 ? 3.838 22.199 -23.627 1.00 76.44 692 GLY A CA 1
ATOM 5440 C C . GLY A 1 692 ? 3.382 21.956 -22.191 1.00 76.44 692 GLY A C 1
ATOM 5441 O O . GLY A 1 692 ? 2.799 20.911 -21.903 1.00 76.44 692 GLY A O 1
ATOM 5442 N N . LEU A 1 693 ? 3.581 22.948 -21.325 1.00 81.88 693 LEU A N 1
ATOM 5443 C CA . LEU A 1 693 ? 3.083 22.972 -19.952 1.00 81.88 693 LEU A CA 1
ATOM 5444 C C . LEU A 1 693 ? 1.678 23.590 -19.932 1.00 81.88 693 LEU A C 1
ATOM 5446 O O . LEU A 1 693 ? 1.483 24.712 -20.398 1.00 81.88 693 LEU A O 1
ATOM 5450 N N . SER A 1 694 ? 0.693 22.877 -19.391 1.00 81.56 694 SER A N 1
ATOM 5451 C CA . SER A 1 694 ? -0.660 23.416 -19.214 1.00 81.56 694 SER A CA 1
ATOM 5452 C C . SER A 1 694 ? -0.754 24.183 -17.900 1.00 81.56 694 SER A C 1
ATOM 5454 O O . SER A 1 694 ? -0.635 23.588 -16.831 1.00 81.56 694 SER A O 1
ATOM 5456 N N . LEU A 1 695 ? -0.982 25.494 -17.978 1.00 84.56 695 LEU A N 1
ATOM 5457 C CA . LEU A 1 695 ? -1.208 26.342 -16.814 1.00 84.56 695 LEU A CA 1
ATOM 5458 C C . LEU A 1 695 ? -2.695 26.315 -16.457 1.00 84.56 695 LEU A C 1
ATOM 5460 O O . LEU A 1 695 ? -3.526 26.665 -17.295 1.00 84.56 695 LEU A O 1
ATOM 5464 N N . LYS A 1 696 ? -3.021 25.929 -15.222 1.00 80.25 696 LYS A N 1
ATOM 5465 C CA . LYS A 1 696 ? -4.387 25.903 -14.684 1.00 80.25 696 LYS A CA 1
ATOM 5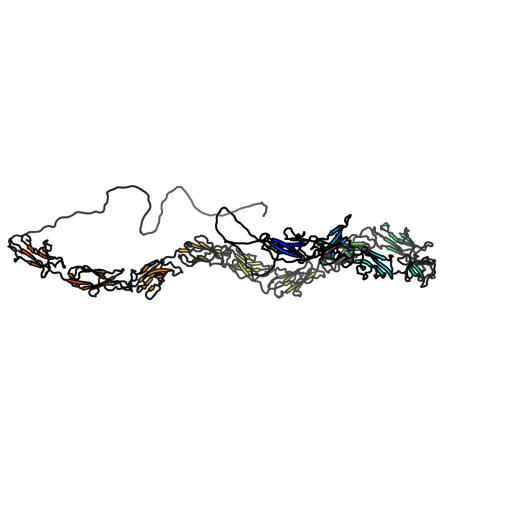466 C C . LYS A 1 696 ? -4.537 26.983 -13.617 1.00 80.25 696 LYS A C 1
ATOM 5468 O O . LYS A 1 696 ? -3.744 27.020 -12.679 1.00 80.25 696 LYS A O 1
ATOM 5473 N N . VAL A 1 697 ? -5.568 27.819 -13.734 1.00 84.25 697 VAL A N 1
ATOM 5474 C CA . VAL A 1 697 ? -5.876 28.873 -12.756 1.00 84.25 697 VAL A CA 1
ATOM 5475 C C . VAL A 1 697 ? -7.205 28.554 -12.075 1.00 84.25 697 VAL A C 1
ATOM 5477 O O . VAL A 1 697 ? -8.199 28.306 -12.746 1.00 84.25 697 VAL A O 1
ATOM 5480 N N . TYR A 1 698 ? -7.233 28.544 -10.745 1.00 80.88 698 TYR A N 1
ATOM 5481 C CA . TYR A 1 698 ? -8.448 28.291 -9.964 1.00 80.88 698 TYR A CA 1
ATOM 5482 C C . TYR A 1 698 ? -9.250 29.582 -9.742 1.00 80.88 698 TYR A C 1
ATOM 5484 O O . TYR A 1 698 ? -8.667 30.649 -9.579 1.00 80.88 698 TYR A O 1
ATOM 5492 N N . ASP A 1 699 ? -10.581 29.494 -9.648 1.00 77.56 699 ASP A N 1
ATOM 5493 C CA . ASP A 1 699 ? -11.472 30.665 -9.495 1.00 77.56 699 ASP A CA 1
ATOM 5494 C C . ASP A 1 699 ? -11.425 31.349 -8.115 1.00 77.56 699 ASP A C 1
ATOM 5496 O O . ASP A 1 699 ? -11.958 32.446 -7.935 1.00 77.56 699 ASP A O 1
ATOM 5500 N N . LYS A 1 700 ? -10.849 30.692 -7.102 1.00 79.88 700 LYS A N 1
ATOM 5501 C CA . LYS A 1 700 ? -10.881 31.124 -5.696 1.00 79.88 700 LYS A CA 1
ATOM 5502 C C . LYS A 1 700 ? -9.522 30.948 -5.032 1.00 79.88 700 LYS A C 1
ATOM 5504 O O . LYS A 1 700 ? -8.766 30.055 -5.399 1.00 79.88 700 LYS A O 1
ATOM 5509 N N . LYS A 1 701 ? -9.249 31.758 -4.005 1.00 83.25 701 LYS A N 1
ATOM 5510 C CA . LYS A 1 701 ? -8.159 31.488 -3.057 1.00 83.25 701 LYS A CA 1
ATOM 5511 C C . LYS A 1 701 ? -8.411 30.165 -2.310 1.00 83.25 701 LYS A C 1
ATOM 5513 O O . LYS A 1 701 ? -9.574 29.855 -2.051 1.00 83.25 701 LYS A O 1
ATOM 5518 N N . PRO A 1 702 ? -7.362 29.416 -1.931 1.00 86.75 702 PRO A N 1
ATOM 5519 C CA . PRO A 1 702 ? -7.508 28.216 -1.122 1.00 86.75 702 PRO A CA 1
ATOM 5520 C C . PRO A 1 702 ? -7.780 28.572 0.349 1.00 86.75 702 PRO A C 1
ATOM 5522 O O . PRO A 1 702 ? -7.372 29.627 0.848 1.00 86.75 702 PRO A O 1
ATOM 5525 N N . GLU A 1 703 ? -8.457 27.660 1.038 1.00 86.06 703 GLU A N 1
ATOM 5526 C CA . GLU A 1 703 ? -8.796 27.734 2.462 1.00 86.06 703 GLU A CA 1
ATOM 5527 C C . GLU A 1 703 ? -7.871 26.803 3.261 1.00 86.06 703 GLU A C 1
ATOM 5529 O O . GLU A 1 703 ? -7.533 25.715 2.785 1.00 86.06 703 GLU A O 1
ATOM 5534 N N . VAL A 1 704 ? -7.467 27.214 4.470 1.00 90.81 704 VAL A N 1
ATOM 5535 C CA . VAL A 1 704 ? -6.719 26.352 5.402 1.00 90.81 704 VAL A CA 1
ATOM 5536 C C . VAL A 1 704 ? -7.623 25.803 6.505 1.00 90.81 704 VAL A C 1
ATOM 5538 O O . VAL A 1 704 ? -8.493 26.496 7.035 1.00 90.81 704 VAL A O 1
ATOM 5541 N N . ILE A 1 705 ? -7.396 24.543 6.868 1.00 90.81 705 ILE A N 1
ATOM 5542 C CA . ILE A 1 705 ? -8.134 23.816 7.900 1.00 90.81 705 ILE A CA 1
ATOM 5543 C C . ILE A 1 705 ? -7.254 23.733 9.147 1.00 90.81 705 ILE A C 1
ATOM 5545 O O . ILE A 1 705 ? -6.199 23.097 9.131 1.00 90.81 705 ILE A O 1
ATOM 5549 N N . LEU A 1 706 ? -7.697 24.362 10.233 1.00 93.44 706 LEU A N 1
ATOM 5550 C CA . LEU A 1 706 ? -7.076 24.244 11.548 1.00 93.44 706 LEU A CA 1
ATOM 5551 C C . LEU A 1 706 ? -7.661 23.037 12.297 1.00 93.44 706 LEU A C 1
ATOM 5553 O O . LEU A 1 706 ? -8.865 22.800 12.264 1.00 93.44 706 LEU A O 1
ATOM 5557 N N . THR A 1 707 ? -6.803 22.283 12.982 1.00 92.94 707 THR A N 1
ATOM 5558 C CA . THR A 1 707 ? -7.158 21.127 13.824 1.00 92.94 707 THR A CA 1
ATOM 5559 C C . THR A 1 707 ? -6.370 21.159 15.136 1.00 92.94 707 THR A C 1
ATOM 5561 O O . THR A 1 707 ? -5.325 21.810 15.211 1.00 92.94 707 THR A O 1
ATOM 5564 N N . GLN A 1 708 ? -6.850 20.457 16.166 1.00 92.88 708 GLN A N 1
ATOM 5565 C CA . GLN A 1 708 ? -6.222 20.359 17.489 1.00 92.88 708 GLN A CA 1
ATOM 5566 C C . GLN A 1 708 ? -6.132 18.886 17.908 1.00 92.88 708 GLN A C 1
ATOM 5568 O O . GLN A 1 708 ? -7.151 18.209 17.963 1.00 92.88 708 GLN A O 1
ATOM 5573 N N . ASP A 1 709 ? -4.941 18.395 18.252 1.00 91.56 709 ASP A N 1
ATOM 5574 C CA . ASP A 1 709 ? -4.747 17.065 18.845 1.00 91.56 709 ASP A CA 1
ATOM 5575 C C . ASP A 1 709 ? -4.043 17.197 20.209 1.00 91.56 709 ASP A C 1
ATOM 5577 O O . ASP A 1 709 ? -2.912 17.688 20.249 1.00 91.56 709 ASP A O 1
ATOM 5581 N N . PRO A 1 710 ? -4.665 16.794 21.335 1.00 90.56 710 PRO A N 1
ATOM 5582 C CA . PRO A 1 710 ? -5.984 16.168 21.456 1.00 90.56 710 PRO A CA 1
ATOM 5583 C C . PRO A 1 710 ? -7.163 17.143 21.281 1.00 90.56 710 PRO A C 1
ATOM 5585 O O . PRO A 1 710 ? -7.108 18.286 21.730 1.00 90.56 710 PRO A O 1
ATOM 5588 N N . GLU A 1 711 ? -8.273 16.645 20.727 1.00 89.31 711 GLU A N 1
ATOM 5589 C CA . GLU A 1 711 ? -9.581 17.322 20.631 1.00 89.31 711 GLU A CA 1
ATOM 5590 C C . GLU A 1 711 ? -10.285 17.400 22.007 1.00 89.31 711 GLU A C 1
ATOM 5592 O O . GLU A 1 711 ? -11.340 16.809 22.250 1.00 89.31 711 GLU A O 1
ATOM 5597 N N . TYR A 1 712 ? -9.658 18.085 22.962 1.00 89.56 712 TYR A N 1
ATOM 5598 C CA . TYR A 1 712 ? -10.197 18.323 24.298 1.00 89.56 712 TYR A CA 1
ATOM 5599 C C . TYR A 1 712 ? -10.690 19.769 24.420 1.00 89.56 712 TYR A C 1
ATOM 5601 O O . TYR A 1 712 ? -9.895 20.703 24.340 1.00 89.56 712 TYR A O 1
ATOM 5609 N N . ASN A 1 713 ? -11.987 19.949 24.694 1.00 81.94 713 ASN A N 1
ATOM 5610 C CA . ASN A 1 713 ? -12.613 21.273 24.851 1.00 81.94 713 ASN A CA 1
ATOM 5611 C C . ASN A 1 713 ? -12.026 22.096 26.013 1.00 81.94 713 ASN A C 1
ATOM 5613 O O . ASN A 1 713 ? -12.063 23.319 25.980 1.00 81.94 713 ASN A O 1
ATOM 5617 N N . VAL A 1 714 ? -11.534 21.415 27.053 1.00 89.75 714 VAL A N 1
ATOM 5618 C CA . VAL A 1 714 ? -10.879 22.007 28.229 1.00 89.75 714 VAL A CA 1
ATOM 5619 C C . VAL A 1 714 ? -9.663 21.159 28.581 1.00 89.75 714 VAL A C 1
ATOM 5621 O O . VAL A 1 714 ? -9.759 19.922 28.595 1.00 89.75 714 VAL A O 1
ATOM 5624 N N . MET A 1 715 ? -8.547 21.810 28.898 1.00 91.75 715 MET A N 1
ATOM 5625 C CA . MET A 1 715 ? -7.313 21.173 29.364 1.00 91.75 715 MET A CA 1
ATOM 5626 C C . MET A 1 715 ? -6.827 21.731 30.706 1.00 91.75 715 MET A C 1
ATOM 5628 O O . MET A 1 715 ? -7.314 22.754 31.189 1.00 91.75 715 MET A O 1
ATOM 5632 N N . PHE A 1 716 ? -5.868 21.034 31.312 1.00 91.44 716 PHE A N 1
ATOM 5633 C CA . PHE A 1 716 ? -5.320 21.345 32.635 1.00 91.44 716 PHE A CA 1
ATOM 5634 C C . PHE A 1 716 ? -3.810 21.644 32.560 1.00 91.44 716 PHE A C 1
ATOM 5636 O O . PHE A 1 716 ? -3.137 21.137 31.657 1.00 91.44 716 PHE A O 1
ATOM 5643 N N . PRO A 1 717 ? -3.245 22.444 33.488 1.00 90.81 717 PRO A N 1
ATOM 5644 C CA . PRO A 1 717 ? -1.824 22.773 33.481 1.00 90.81 717 PRO A CA 1
ATOM 5645 C C . PRO A 1 717 ? -0.909 21.545 33.430 1.00 90.81 717 PRO A C 1
ATOM 5647 O O . PRO A 1 717 ? -1.078 20.599 34.203 1.00 90.81 717 PRO A O 1
ATOM 5650 N N . GLY A 1 718 ? 0.066 21.567 32.520 1.00 86.81 718 GLY A N 1
ATOM 5651 C CA . GLY A 1 718 ? 0.985 20.450 32.275 1.00 86.81 718 GLY A CA 1
ATOM 5652 C C . GLY A 1 718 ? 0.457 19.347 31.346 1.00 86.81 718 GLY A C 1
ATOM 5653 O O . GLY A 1 718 ? 1.170 18.372 31.115 1.00 86.81 718 GLY A O 1
ATOM 5654 N N . GLU A 1 719 ? -0.751 19.472 30.784 1.00 92.38 719 GLU A N 1
ATOM 5655 C CA . GLU A 1 719 ? -1.126 18.715 29.578 1.00 92.38 719 GLU A CA 1
ATOM 5656 C C . GLU A 1 719 ? -0.367 19.229 28.340 1.00 92.38 719 GLU A C 1
ATOM 5658 O O . GLU A 1 719 ? 0.238 20.300 28.369 1.00 92.38 719 GLU A O 1
ATOM 5663 N N . SER A 1 720 ? -0.402 18.476 27.238 1.00 92.25 720 SER A N 1
ATOM 5664 C CA . SER A 1 720 ? 0.222 18.851 25.965 1.00 92.25 720 SER A CA 1
ATOM 5665 C C . SER A 1 720 ? -0.771 18.790 24.803 1.00 92.25 720 SER A C 1
ATOM 5667 O O . SER A 1 720 ? -1.717 18.000 24.818 1.00 92.25 720 SER A O 1
ATOM 5669 N N . VAL A 1 721 ? -0.553 19.637 23.795 1.00 93.06 721 VAL A N 1
ATOM 5670 C CA . VAL A 1 721 ? -1.393 19.743 22.591 1.00 93.06 721 VAL A CA 1
ATOM 5671 C C . VAL A 1 721 ? -0.569 20.163 21.382 1.00 93.06 721 VAL A C 1
ATOM 5673 O O . VAL A 1 721 ? 0.407 20.899 21.507 1.00 93.06 721 VAL A O 1
ATOM 5676 N N . SER A 1 722 ? -0.978 19.727 20.196 1.00 93.56 722 SER A N 1
ATOM 5677 C CA . SER A 1 722 ? -0.526 20.284 18.928 1.00 93.56 722 SER A CA 1
ATOM 5678 C C . SER A 1 722 ? -1.721 20.764 18.126 1.00 93.56 722 SER A C 1
ATOM 5680 O O . SER A 1 722 ? -2.582 19.976 17.736 1.00 93.56 722 SER A O 1
ATOM 5682 N N . PHE A 1 723 ? -1.716 22.042 17.780 1.00 93.75 723 PHE A N 1
ATOM 5683 C CA . PHE A 1 723 ? -2.496 22.518 16.651 1.00 93.75 723 PHE A CA 1
ATOM 5684 C C . PHE A 1 723 ? -1.799 22.086 15.358 1.00 93.75 723 PHE A C 1
ATOM 5686 O O . PHE A 1 723 ? -0.566 22.043 15.298 1.00 93.75 723 PHE A O 1
ATOM 5693 N N . SER A 1 724 ? -2.571 21.741 14.330 1.00 93.50 724 SER A N 1
ATOM 5694 C CA . SER A 1 724 ? -2.057 21.437 12.989 1.00 93.50 724 SER A CA 1
ATOM 5695 C C . SER A 1 724 ? -2.873 22.200 11.948 1.00 93.50 724 SER A C 1
ATOM 5697 O O . SER A 1 724 ? -4.104 22.153 11.967 1.00 93.50 724 SER A O 1
ATOM 5699 N N . CYS A 1 725 ? -2.185 22.924 11.068 1.00 92.81 725 CYS A N 1
ATOM 5700 C CA . CYS A 1 725 ? -2.780 23.706 9.992 1.00 92.81 725 CYS A CA 1
ATOM 5701 C C . CYS A 1 725 ? -2.567 22.967 8.668 1.00 92.81 725 CYS A C 1
ATOM 5703 O O . CYS A 1 725 ? -1.441 22.606 8.322 1.00 92.81 725 CYS A O 1
ATOM 5705 N N . HIS A 1 726 ? -3.649 22.715 7.938 1.00 88.44 726 HIS A N 1
ATOM 5706 C CA . HIS A 1 726 ? -3.652 21.869 6.750 1.00 88.44 726 HIS A CA 1
ATOM 5707 C C . HIS A 1 726 ? -4.187 22.618 5.532 1.00 88.44 726 HIS A C 1
ATOM 5709 O O . HIS A 1 726 ? -5.153 23.371 5.628 1.00 88.44 726 HIS A O 1
ATOM 5715 N N . ILE A 1 727 ? -3.580 22.373 4.372 1.00 87.06 727 ILE A N 1
ATOM 5716 C CA . ILE A 1 727 ? -4.022 22.903 3.084 1.00 87.06 727 ILE A CA 1
ATOM 5717 C C . ILE A 1 727 ? -3.964 21.786 2.037 1.00 87.06 727 ILE A C 1
ATOM 5719 O O . ILE A 1 727 ? -3.005 21.018 1.995 1.00 87.06 727 ILE A O 1
ATOM 5723 N N . ASN A 1 728 ? -5.003 21.671 1.209 1.00 78.94 728 ASN A N 1
ATOM 5724 C CA . ASN A 1 728 ? -5.205 20.523 0.313 1.00 78.94 728 ASN A CA 1
ATOM 5725 C C . ASN A 1 728 ? -4.793 20.822 -1.145 1.00 78.94 728 ASN A C 1
ATOM 5727 O O . ASN A 1 728 ? -5.488 20.424 -2.077 1.00 78.94 728 ASN A O 1
ATOM 5731 N N . VAL A 1 729 ? -3.700 21.570 -1.346 1.00 72.69 729 VAL A N 1
ATOM 5732 C CA . VAL A 1 729 ? -3.195 22.028 -2.663 1.00 72.69 729 VAL A CA 1
ATOM 5733 C C . VAL A 1 729 ? -1.656 21.992 -2.716 1.00 72.69 729 VAL A C 1
ATOM 5735 O O . VAL A 1 729 ? -1.024 21.701 -1.701 1.00 72.69 729 VAL A O 1
ATOM 5738 N N . SER A 1 730 ? -1.056 22.280 -3.883 1.00 69.50 730 SER A N 1
ATOM 5739 C CA . SER A 1 730 ? 0.403 22.287 -4.142 1.00 69.50 730 SER A CA 1
ATOM 5740 C C . SER A 1 730 ? 1.287 22.896 -3.042 1.00 69.50 730 SER A C 1
ATOM 5742 O O . SER A 1 730 ? 0.863 23.782 -2.308 1.00 69.50 730 SER A O 1
ATOM 5744 N N . ILE A 1 731 ? 2.552 22.460 -3.001 1.00 78.25 731 ILE A N 1
ATOM 5745 C CA . ILE A 1 731 ? 3.599 22.810 -2.020 1.00 78.25 731 ILE A CA 1
ATOM 5746 C C . ILE A 1 731 ? 3.996 24.309 -1.994 1.00 78.25 731 ILE A C 1
ATOM 5748 O O . ILE A 1 731 ? 3.455 25.132 -2.732 1.00 78.25 731 ILE A O 1
ATOM 5752 N N . GLY A 1 732 ? 4.954 24.660 -1.122 1.00 77.81 732 GLY A N 1
ATOM 5753 C CA . GLY A 1 732 ? 5.566 26.000 -1.040 1.00 77.81 732 GLY A CA 1
ATOM 5754 C C . GLY A 1 732 ? 5.079 26.896 0.107 1.00 77.81 732 GLY A C 1
ATOM 5755 O O . GLY A 1 732 ? 5.498 28.046 0.189 1.00 77.81 732 GLY A O 1
ATOM 5756 N N . TRP A 1 733 ? 4.202 26.399 0.984 1.00 86.19 733 TRP A N 1
ATOM 5757 C CA . TRP A 1 733 ? 3.574 27.186 2.053 1.00 86.19 733 TRP A CA 1
ATOM 5758 C C . TRP A 1 733 ? 4.442 27.360 3.304 1.00 86.19 733 TRP A C 1
ATOM 5760 O O . TRP A 1 733 ? 4.845 26.379 3.931 1.00 86.19 733 TRP A O 1
ATOM 5770 N N . GLU A 1 734 ? 4.617 28.611 3.726 1.00 88.31 734 GLU A N 1
ATOM 5771 C CA . GLU A 1 734 ? 4.998 28.988 5.088 1.00 88.31 734 GLU A CA 1
ATOM 5772 C C . GLU A 1 734 ? 3.718 29.284 5.888 1.00 88.31 734 GLU A C 1
ATOM 5774 O O . GLU A 1 734 ? 2.821 29.985 5.408 1.00 88.31 734 GLU A O 1
ATOM 5779 N N . TYR A 1 735 ? 3.616 28.736 7.099 1.00 91.00 735 TYR A N 1
ATOM 5780 C CA . TYR A 1 735 ? 2.406 28.812 7.919 1.00 91.00 735 TYR A CA 1
ATOM 5781 C C . TYR A 1 735 ? 2.522 29.938 8.943 1.00 91.00 735 TYR A C 1
ATOM 5783 O O . TYR A 1 735 ? 3.487 29.995 9.701 1.00 91.00 735 TYR A O 1
ATOM 5791 N N . LEU A 1 736 ? 1.521 30.815 8.970 1.00 92.00 736 LEU A N 1
ATOM 5792 C CA . LEU A 1 736 ? 1.407 31.917 9.915 1.00 92.00 736 LEU A CA 1
ATOM 5793 C C . LEU A 1 736 ? 0.394 31.547 10.997 1.00 92.00 736 LEU A C 1
ATOM 5795 O O . LEU A 1 736 ? -0.732 31.145 10.704 1.00 92.00 736 LEU A O 1
ATOM 5799 N N . TRP A 1 737 ? 0.811 31.681 12.252 1.00 94.06 737 TRP A N 1
ATOM 5800 C CA . TRP A 1 737 ? 0.063 31.253 13.430 1.00 94.06 737 TRP A CA 1
ATOM 5801 C C . TRP A 1 737 ? -0.331 32.450 14.289 1.00 94.06 737 TRP A C 1
ATOM 5803 O O . TRP A 1 737 ? 0.470 33.365 14.465 1.00 94.06 737 TRP A O 1
ATOM 5813 N N . TYR A 1 738 ? -1.538 32.428 14.855 1.00 93.00 738 TYR A N 1
ATOM 5814 C CA . TYR A 1 738 ? -2.075 33.522 15.665 1.00 93.00 738 TYR A CA 1
ATOM 5815 C C . TYR A 1 738 ? -2.771 33.006 16.929 1.00 93.00 738 TYR A C 1
ATOM 5817 O O . TYR A 1 738 ? -3.495 32.014 16.863 1.00 93.00 738 TYR A O 1
ATOM 5825 N N . GLN A 1 739 ? -2.610 33.723 18.046 1.00 93.50 739 GLN A N 1
ATOM 5826 C CA . GLN A 1 739 ? -3.398 33.574 19.279 1.00 93.50 739 GLN A CA 1
ATOM 5827 C C . GLN A 1 739 ? -4.065 34.917 19.602 1.00 93.50 739 GLN A C 1
ATOM 5829 O O . GLN A 1 739 ? -3.390 35.936 19.763 1.00 93.50 739 GLN A O 1
ATOM 5834 N N . ASP A 1 740 ? -5.398 34.933 19.631 1.00 90.81 740 ASP A N 1
ATOM 5835 C CA . ASP A 1 740 ? -6.231 36.125 19.859 1.00 90.81 740 ASP A CA 1
ATOM 5836 C C . ASP A 1 740 ? -5.880 37.309 18.931 1.00 90.81 740 ASP A C 1
ATOM 5838 O O . ASP A 1 740 ? -5.960 38.479 19.300 1.00 90.81 740 ASP A O 1
ATOM 5842 N N . GLY A 1 741 ? -5.462 36.990 17.699 1.00 86.25 741 GLY A N 1
ATOM 5843 C CA . GLY A 1 741 ? -5.034 37.950 16.674 1.00 86.25 741 GLY A CA 1
ATOM 5844 C C . GLY A 1 741 ? -3.557 38.365 16.733 1.00 86.25 741 GLY A C 1
ATOM 5845 O O . GLY A 1 741 ? -3.082 39.015 15.805 1.00 86.25 741 GLY A O 1
ATOM 5846 N N . ASN A 1 742 ? -2.805 37.962 17.761 1.00 89.25 742 ASN A N 1
ATOM 5847 C CA . ASN A 1 742 ? -1.370 38.235 17.875 1.00 89.25 742 ASN A CA 1
ATOM 5848 C C . ASN A 1 742 ? -0.558 37.142 17.156 1.00 89.25 742 ASN A C 1
ATOM 5850 O O . ASN A 1 742 ? -0.845 35.963 17.372 1.00 89.25 742 ASN A O 1
ATOM 5854 N N . PRO A 1 743 ? 0.447 37.485 16.327 1.00 89.75 743 PRO A N 1
ATOM 5855 C CA . PRO A 1 743 ? 1.248 36.498 15.607 1.00 89.75 743 PRO A CA 1
ATOM 5856 C C . PRO A 1 743 ? 2.179 35.715 16.544 1.00 89.75 743 PRO A C 1
ATOM 5858 O O . PRO A 1 743 ? 2.795 36.277 17.451 1.00 89.75 743 PRO A O 1
ATOM 5861 N N . LEU A 1 744 ? 2.318 34.417 16.283 1.00 89.50 744 LEU A N 1
ATOM 5862 C CA . LEU A 1 744 ? 3.160 33.477 17.020 1.00 89.50 744 LEU A CA 1
ATOM 5863 C C . LEU A 1 744 ? 4.411 33.114 16.212 1.00 89.50 744 LEU A C 1
ATOM 5865 O O . LEU A 1 744 ? 4.360 32.938 14.995 1.00 89.50 744 LEU A O 1
ATOM 5869 N N . THR A 1 745 ? 5.538 32.926 16.896 1.00 83.06 745 THR A N 1
ATOM 5870 C CA . THR A 1 745 ? 6.819 32.518 16.300 1.00 83.06 745 THR A CA 1
ATOM 5871 C C . THR A 1 745 ? 6.877 31.011 16.021 1.00 83.06 745 THR A C 1
ATOM 5873 O O . THR A 1 745 ? 7.637 30.267 16.639 1.00 83.06 745 THR A O 1
ATOM 5876 N N . ALA A 1 746 ? 6.075 30.554 15.057 1.00 82.12 746 ALA A N 1
ATOM 5877 C CA . ALA A 1 746 ? 6.070 29.180 14.559 1.00 82.12 746 ALA A CA 1
ATOM 5878 C C . ALA A 1 746 ? 6.051 29.165 13.023 1.00 82.12 746 ALA A C 1
ATOM 5880 O O . ALA A 1 746 ? 5.221 29.830 12.417 1.00 82.12 746 ALA A O 1
ATOM 5881 N N . SER A 1 747 ? 6.960 28.407 12.402 1.00 71.12 747 SER A N 1
ATOM 5882 C CA . SER A 1 747 ? 7.144 28.353 10.938 1.00 71.12 747 SER A CA 1
ATOM 5883 C C . SER A 1 747 ? 6.640 27.063 10.279 1.00 71.12 747 SER A C 1
ATOM 5885 O O . SER A 1 747 ? 6.525 26.989 9.056 1.00 71.12 747 SER A O 1
ATOM 5887 N N . GLY A 1 748 ? 6.360 26.024 11.072 1.00 85.69 748 GLY A N 1
ATOM 5888 C CA . GLY A 1 748 ? 5.875 24.733 10.585 1.00 85.69 748 GLY A CA 1
ATOM 5889 C C . GLY A 1 748 ? 4.352 24.669 10.466 1.00 85.69 748 GLY A C 1
ATOM 5890 O O . GLY A 1 748 ? 3.625 25.449 11.077 1.00 85.69 748 GLY A O 1
ATOM 5891 N N . ASN A 1 749 ? 3.847 23.650 9.768 1.00 89.81 749 ASN A N 1
ATOM 5892 C CA . ASN A 1 749 ? 2.411 23.351 9.681 1.00 89.81 749 ASN A CA 1
ATOM 5893 C C . ASN A 1 749 ? 1.796 22.813 10.994 1.00 89.81 749 ASN A C 1
ATOM 5895 O O . ASN A 1 749 ? 0.633 22.409 11.017 1.00 89.81 749 ASN A O 1
ATOM 5899 N N . LYS A 1 750 ? 2.560 22.807 12.092 1.00 90.69 750 LYS A N 1
ATOM 5900 C CA . LYS A 1 750 ? 2.115 22.457 13.441 1.00 90.69 750 LYS A CA 1
ATOM 5901 C C . LYS A 1 750 ? 2.650 23.452 14.463 1.00 90.69 750 LYS A C 1
ATOM 5903 O O . LYS A 1 750 ? 3.829 23.800 14.422 1.00 90.69 750 LYS A O 1
ATOM 5908 N N . TYR A 1 751 ? 1.801 23.822 15.414 1.00 92.88 751 TYR A N 1
ATOM 5909 C CA . TYR A 1 751 ? 2.172 24.577 16.606 1.00 92.88 751 TYR A CA 1
ATOM 5910 C C . TYR A 1 751 ? 1.922 23.705 17.838 1.00 92.88 751 TYR A C 1
ATOM 5912 O O . TYR A 1 751 ? 0.780 23.355 18.136 1.00 92.88 751 TYR A O 1
ATOM 5920 N N . ALA A 1 752 ? 2.999 23.301 18.515 1.00 91.62 752 ALA A N 1
ATOM 5921 C CA . ALA A 1 752 ? 2.958 22.353 19.624 1.00 91.62 752 ALA A CA 1
ATOM 5922 C C . ALA A 1 752 ? 3.282 23.030 20.961 1.00 91.62 752 ALA A C 1
ATOM 5924 O O . ALA A 1 752 ? 4.299 23.707 21.101 1.00 91.62 752 ALA A O 1
ATOM 5925 N N . ILE A 1 753 ? 2.428 22.787 21.953 1.00 92.19 753 ILE A N 1
ATOM 5926 C CA . ILE A 1 753 ? 2.536 23.275 23.325 1.00 92.19 753 ILE A CA 1
ATOM 5927 C C . ILE A 1 753 ? 2.813 22.055 24.207 1.00 92.19 753 ILE A C 1
ATOM 5929 O O . ILE A 1 753 ? 1.946 21.204 24.412 1.00 92.19 753 ILE A O 1
ATOM 5933 N N . SER A 1 754 ? 4.050 21.934 24.688 1.00 88.56 754 SER A N 1
ATOM 5934 C CA . SER A 1 754 ? 4.532 20.763 25.438 1.00 88.56 754 SER A CA 1
ATOM 5935 C C . SER A 1 754 ? 4.057 20.712 26.892 1.00 88.56 754 SER A C 1
ATOM 5937 O O . SER A 1 754 ? 3.986 19.629 27.466 1.00 88.56 754 SER A O 1
ATOM 5939 N N . SER A 1 755 ? 3.738 21.869 27.474 1.00 90.62 755 SER A N 1
ATOM 5940 C CA . SER A 1 755 ? 3.169 22.027 28.812 1.00 90.62 755 SER A CA 1
ATOM 5941 C C . SER A 1 755 ? 2.251 23.244 28.801 1.00 90.62 755 SER A C 1
ATOM 5943 O O . SER A 1 755 ? 2.716 24.379 28.867 1.00 90.62 755 SER A O 1
ATOM 5945 N N . VAL A 1 756 ? 0.951 22.997 28.699 1.00 90.75 756 VAL A N 1
ATOM 5946 C CA . VAL A 1 756 ? -0.107 24.011 28.675 1.00 90.75 756 VAL A CA 1
ATOM 5947 C C . VAL A 1 756 ? -0.160 24.756 30.011 1.00 90.75 756 VAL A C 1
ATOM 5949 O O . VAL A 1 756 ? -0.074 24.140 31.074 1.00 90.75 756 VAL A O 1
ATOM 5952 N N . GLY A 1 757 ? -0.346 26.073 29.955 1.00 90.00 757 GLY A N 1
ATOM 5953 C CA . GLY A 1 757 ? -0.698 26.938 31.083 1.00 90.00 757 GLY A CA 1
ATOM 5954 C C . GLY A 1 757 ? -1.806 27.925 30.703 1.00 90.00 757 GLY A C 1
ATOM 5955 O O . GLY A 1 757 ? -2.253 27.959 29.558 1.00 90.00 757 GLY A O 1
ATOM 5956 N N . THR A 1 758 ? -2.256 28.756 31.644 1.00 87.19 758 THR A N 1
ATOM 5957 C CA . THR A 1 758 ? -3.330 29.743 31.407 1.00 87.19 758 THR A CA 1
ATOM 5958 C C . THR A 1 758 ? -2.963 30.824 30.383 1.00 87.19 758 THR A C 1
ATOM 5960 O O . THR A 1 758 ? -3.849 31.386 29.749 1.00 87.19 758 THR A O 1
ATOM 5963 N N . THR A 1 759 ? -1.672 31.047 30.118 1.00 88.56 759 THR A N 1
ATOM 5964 C CA . THR A 1 759 ? -1.172 31.885 29.009 1.00 88.56 759 THR A CA 1
ATOM 5965 C C . THR A 1 759 ? -1.370 31.270 27.615 1.00 88.56 759 THR A C 1
ATOM 5967 O O . THR A 1 759 ? -1.241 31.973 26.617 1.00 88.56 759 THR A O 1
ATOM 5970 N N . ASN A 1 760 ? -1.701 29.977 27.524 1.00 90.31 760 ASN A N 1
ATOM 5971 C CA . ASN A 1 760 ? -2.065 29.291 26.278 1.00 90.31 760 ASN A CA 1
ATOM 5972 C C . ASN A 1 760 ? -3.586 29.224 26.054 1.00 90.31 760 ASN A C 1
ATOM 5974 O O . ASN A 1 760 ? -4.044 28.576 25.118 1.00 90.31 760 ASN A O 1
ATOM 5978 N N . MET A 1 761 ? -4.382 29.850 26.921 1.00 90.56 761 MET A N 1
ATOM 5979 C CA . MET A 1 761 ? -5.810 30.033 26.682 1.00 90.56 761 MET A CA 1
ATOM 5980 C C . MET A 1 761 ? -6.006 31.092 25.586 1.00 90.56 761 MET A C 1
ATOM 5982 O O . MET A 1 761 ? -5.326 32.118 25.608 1.00 90.56 761 MET A O 1
ATOM 5986 N N . GLY A 1 762 ? -6.914 30.857 24.635 1.00 91.12 762 GLY A N 1
ATOM 5987 C CA . GLY A 1 762 ? -7.152 31.805 23.540 1.00 91.12 762 GLY A CA 1
ATOM 5988 C C . GLY A 1 762 ? -7.810 31.219 22.290 1.00 91.12 762 GLY A C 1
ATOM 5989 O O . GLY A 1 762 ? -8.001 30.007 22.166 1.00 91.12 762 GLY A O 1
ATOM 5990 N N . SER A 1 763 ? -8.161 32.101 21.353 1.00 92.75 763 SER A N 1
ATOM 5991 C CA . SER A 1 763 ? -8.614 31.787 19.992 1.00 92.75 763 SER A CA 1
ATOM 5992 C C . SER A 1 763 ? -7.400 31.603 19.072 1.00 92.75 763 SER A C 1
ATOM 5994 O O . SER A 1 763 ? -6.723 32.573 18.722 1.00 92.75 763 SER A O 1
ATOM 5996 N N . TYR A 1 764 ? -7.106 30.360 18.686 1.00 94.12 764 TYR A N 1
ATOM 5997 C CA . TYR A 1 764 ? -6.029 30.040 17.749 1.00 94.12 764 TYR A CA 1
ATOM 5998 C C . TYR A 1 764 ? -6.522 30.088 16.304 1.00 94.12 764 TYR A C 1
ATOM 6000 O O . TYR A 1 764 ? -7.569 29.526 15.981 1.00 94.12 764 TYR A O 1
ATOM 6008 N N . LYS A 1 765 ? -5.738 30.719 15.423 1.00 94.31 765 LYS A N 1
ATOM 6009 C CA . LYS A 1 765 ? -5.953 30.755 13.965 1.00 94.31 765 LYS A CA 1
ATOM 6010 C C . LYS A 1 765 ? -4.664 30.457 13.218 1.00 94.31 765 LYS A C 1
ATOM 6012 O O . LYS A 1 765 ? -3.572 30.715 13.727 1.00 94.31 765 LYS A O 1
ATOM 6017 N N . CYS A 1 766 ? -4.802 29.975 11.990 1.00 93.81 766 CYS A N 1
ATOM 6018 C CA . CYS A 1 766 ? -3.703 29.939 11.038 1.00 93.81 766 CYS A CA 1
ATOM 6019 C C . CYS A 1 766 ? -4.112 30.502 9.673 1.00 93.81 766 CYS A C 1
ATOM 6021 O O . CYS A 1 766 ? -5.274 30.452 9.276 1.00 93.81 766 CYS A O 1
ATOM 6023 N N . GLU A 1 767 ? -3.130 30.998 8.936 1.00 92.19 767 GLU A N 1
ATOM 6024 C CA . GLU A 1 767 ? -3.185 31.183 7.486 1.00 92.19 767 GLU A CA 1
ATOM 6025 C C . GLU A 1 767 ? -1.877 30.658 6.883 1.00 92.19 767 GLU A C 1
ATOM 6027 O O . GLU A 1 767 ? -0.938 30.320 7.609 1.00 92.19 767 GLU A O 1
ATOM 6032 N N . ALA A 1 768 ? -1.793 30.576 5.560 1.00 90.94 768 ALA A N 1
ATOM 6033 C CA . ALA A 1 768 ? -0.539 30.274 4.886 1.00 90.94 768 ALA A CA 1
ATOM 6034 C C . ALA A 1 768 ? -0.183 31.372 3.878 1.00 90.94 768 ALA A C 1
ATOM 6036 O O . ALA A 1 768 ? -1.055 32.026 3.301 1.00 90.94 768 ALA A O 1
ATOM 6037 N N . LYS A 1 769 ? 1.118 31.551 3.645 1.00 88.12 769 LYS A N 1
ATOM 6038 C CA . LYS A 1 769 ? 1.662 32.377 2.560 1.00 88.12 769 LYS A CA 1
ATOM 6039 C C . LYS A 1 769 ? 2.638 31.579 1.704 1.00 88.12 769 LYS A C 1
ATOM 6041 O O . LYS A 1 769 ? 3.287 30.656 2.193 1.00 88.12 769 LYS A O 1
ATOM 6046 N N . ARG A 1 770 ? 2.781 31.973 0.442 1.00 86.00 770 ARG A N 1
ATOM 6047 C CA . ARG A 1 770 ? 3.895 31.570 -0.430 1.00 86.00 770 ARG A CA 1
ATOM 6048 C C . ARG A 1 770 ? 4.254 32.685 -1.413 1.00 86.00 770 ARG A C 1
ATOM 6050 O O . ARG A 1 770 ? 3.491 33.637 -1.566 1.00 86.00 770 ARG A O 1
ATOM 6057 N N . GLY A 1 771 ? 5.406 32.560 -2.068 1.00 73.81 771 GLY A N 1
ATOM 6058 C CA . GLY A 1 771 ? 5.999 33.621 -2.889 1.00 73.81 771 GLY A CA 1
ATOM 6059 C C . GLY A 1 771 ? 6.918 34.546 -2.085 1.00 73.81 771 GLY A C 1
ATOM 6060 O O . GLY A 1 771 ? 6.668 34.820 -0.916 1.00 73.81 771 GLY A O 1
ATOM 6061 N N . SER A 1 772 ? 8.011 34.989 -2.712 1.00 65.12 772 SER A N 1
ATOM 6062 C CA . SER A 1 772 ? 9.080 35.788 -2.086 1.00 65.12 772 SER A CA 1
ATOM 6063 C C . SER A 1 772 ? 9.062 37.268 -2.484 1.00 65.12 772 SER A C 1
ATOM 6065 O O . SER A 1 772 ? 9.400 38.127 -1.676 1.00 65.12 772 SER A O 1
ATOM 6067 N N . GLU A 1 773 ? 8.661 37.578 -3.721 1.00 66.31 773 GLU A N 1
ATOM 6068 C CA . GLU A 1 773 ? 8.527 38.954 -4.231 1.00 66.31 773 GLU A CA 1
ATOM 6069 C C . GLU A 1 773 ? 7.159 39.567 -3.893 1.00 66.31 773 GLU A C 1
ATOM 6071 O O . GLU A 1 773 ? 7.052 40.769 -3.657 1.00 66.31 773 GLU A O 1
ATOM 6076 N N . GLN A 1 774 ? 6.111 38.739 -3.852 1.00 71.88 774 GLN A N 1
ATOM 6077 C CA . GLN A 1 774 ? 4.771 39.091 -3.383 1.00 71.88 774 GLN A CA 1
ATOM 6078 C C . GLN A 1 774 ? 4.180 37.899 -2.624 1.00 71.88 774 GLN A C 1
ATOM 6080 O O . GLN A 1 774 ? 4.102 36.798 -3.168 1.00 71.88 774 GLN A O 1
ATOM 6085 N N . ASN A 1 775 ? 3.754 38.122 -1.378 1.00 78.44 775 ASN A N 1
ATOM 6086 C CA . ASN A 1 775 ? 3.158 37.083 -0.537 1.00 78.44 775 ASN A CA 1
ATOM 6087 C C . ASN A 1 775 ? 1.722 36.784 -0.999 1.00 78.44 775 ASN A C 1
ATOM 6089 O O . ASN A 1 775 ? 0.804 37.564 -0.729 1.00 78.44 775 ASN A O 1
ATOM 6093 N N . PHE A 1 776 ? 1.497 35.634 -1.632 1.00 84.62 776 PHE A N 1
ATOM 6094 C CA . PHE A 1 776 ? 0.149 35.115 -1.832 1.00 84.62 776 PHE A CA 1
ATOM 6095 C C . PHE A 1 776 ? -0.361 34.491 -0.526 1.00 84.62 776 PHE A C 1
ATOM 6097 O O . PHE A 1 776 ? 0.112 33.434 -0.114 1.00 84.62 776 PHE A O 1
ATOM 6104 N N . LEU A 1 777 ? -1.320 35.160 0.119 1.00 87.56 777 LEU A N 1
ATOM 6105 C CA . LEU A 1 777 ? -1.992 34.708 1.345 1.00 87.56 777 LEU A CA 1
ATOM 6106 C C . LEU A 1 777 ? -3.252 33.883 1.044 1.00 87.56 777 LEU A C 1
ATOM 6108 O O . LEU A 1 777 ? -4.027 34.250 0.151 1.00 87.56 777 LEU A O 1
ATOM 6112 N N . THR A 1 778 ? -3.486 32.823 1.819 1.00 89.31 778 THR A N 1
ATOM 6113 C CA . THR A 1 778 ? -4.723 32.019 1.802 1.00 89.31 778 THR A CA 1
ATOM 6114 C C . THR A 1 778 ? -5.919 32.788 2.381 1.00 89.31 778 THR A C 1
ATOM 6116 O O . THR A 1 778 ? -5.827 33.964 2.732 1.00 89.31 778 THR A O 1
ATOM 6119 N N . ILE A 1 779 ? -7.074 32.130 2.486 1.00 87.50 779 ILE A N 1
ATOM 6120 C CA . ILE A 1 779 ? -8.111 32.529 3.449 1.00 87.50 779 ILE A CA 1
ATOM 6121 C C . ILE A 1 779 ? -7.672 32.041 4.845 1.00 87.50 779 ILE A C 1
ATOM 6123 O O . ILE A 1 779 ? -7.103 30.954 4.952 1.00 87.50 779 ILE A O 1
ATOM 6127 N N . VAL A 1 780 ? -7.902 32.843 5.892 1.00 90.56 780 VAL A N 1
ATOM 6128 C CA . VAL A 1 780 ? -7.600 32.500 7.300 1.00 90.56 780 VAL A CA 1
ATOM 6129 C C . VAL A 1 780 ? -8.529 31.385 7.790 1.00 90.56 780 VAL A C 1
ATOM 6131 O O . VAL A 1 780 ? -9.707 31.360 7.431 1.00 90.56 780 VAL A O 1
ATOM 6134 N N . SER A 1 781 ? -8.028 30.487 8.639 1.00 93.06 781 SER A N 1
ATOM 6135 C CA . SER A 1 781 ? -8.825 29.422 9.250 1.00 93.06 781 SER A CA 1
ATOM 6136 C C . SER A 1 781 ? -9.993 29.957 10.091 1.00 93.06 781 SER A C 1
ATOM 6138 O O . SER A 1 781 ? -9.949 31.054 10.659 1.00 93.06 781 SER A O 1
ATOM 6140 N N . GLN A 1 782 ? -11.012 29.115 10.274 1.00 89.25 782 GLN A N 1
ATOM 6141 C CA . GLN A 1 782 ? -11.878 29.221 11.453 1.00 89.25 782 GLN A CA 1
ATOM 6142 C C . GLN A 1 782 ? -11.026 29.031 12.721 1.00 89.25 782 GLN A C 1
ATOM 6144 O O . GLN A 1 782 ? -10.012 28.325 12.679 1.00 89.25 782 GLN A O 1
ATOM 6149 N N . ASP A 1 783 ? -11.392 29.676 13.831 1.00 90.44 783 ASP A N 1
ATOM 6150 C CA . ASP A 1 783 ? -10.670 29.500 15.090 1.00 90.44 783 ASP A CA 1
ATOM 6151 C C . ASP A 1 783 ? -11.002 28.202 15.819 1.00 90.44 783 ASP A C 1
ATOM 6153 O O . ASP A 1 783 ? -12.155 27.778 15.889 1.00 90.44 783 ASP A O 1
ATOM 6157 N N . ILE A 1 784 ? -9.975 27.644 16.462 1.00 93.06 784 ILE A N 1
ATOM 6158 C CA . ILE A 1 784 ? -10.141 26.710 17.573 1.00 93.06 784 ILE A CA 1
ATOM 6159 C C . ILE A 1 784 ? -9.795 27.456 18.857 1.00 93.06 784 ILE A C 1
ATOM 6161 O O . ILE A 1 784 ? -8.708 28.014 18.997 1.00 93.06 784 ILE A O 1
ATOM 6165 N N . ARG A 1 785 ? -10.736 27.473 19.800 1.00 91.06 785 ARG A N 1
ATOM 6166 C CA . ARG A 1 785 ? -10.578 28.134 21.094 1.00 91.06 785 ARG A CA 1
ATOM 6167 C C . ARG A 1 785 ? -10.156 27.120 22.153 1.00 91.06 785 ARG A C 1
ATOM 6169 O O . ARG A 1 785 ? -10.904 26.188 22.435 1.00 91.06 785 ARG A O 1
ATOM 6176 N N . LEU A 1 786 ? -8.985 27.329 22.748 1.00 91.81 786 LEU A N 1
ATOM 6177 C CA . LEU A 1 786 ? -8.467 26.504 23.836 1.00 91.81 786 LEU A CA 1
ATOM 6178 C C . LEU A 1 786 ? -8.823 27.121 25.192 1.00 91.81 786 LEU A C 1
ATOM 6180 O O . LEU A 1 786 ? -8.412 28.239 25.493 1.00 91.81 786 LEU A O 1
ATOM 6184 N N . GLU A 1 787 ? -9.553 26.366 26.013 1.00 91.06 787 GLU A N 1
ATOM 6185 C CA . GLU A 1 787 ? -9.841 26.676 27.417 1.00 91.06 787 GLU A CA 1
ATOM 6186 C C . GLU A 1 787 ? -8.891 25.913 28.354 1.00 91.06 787 GLU A C 1
ATOM 6188 O O . GLU A 1 787 ? -8.682 24.703 28.201 1.00 91.06 787 GLU A O 1
ATOM 6193 N N . VAL A 1 788 ? -8.350 26.601 29.364 1.00 91.06 788 VAL A N 1
ATOM 6194 C CA . VAL A 1 788 ? -7.418 26.022 30.346 1.00 91.06 788 VAL A CA 1
ATOM 6195 C C . VAL A 1 788 ? -7.926 26.277 31.762 1.00 91.06 788 VAL A C 1
ATOM 6197 O O . VAL A 1 788 ? -8.118 27.420 32.162 1.00 91.06 788 VAL A O 1
ATOM 6200 N N . THR A 1 789 ? -8.135 25.214 32.541 1.00 88.31 789 THR A N 1
ATOM 6201 C CA . THR A 1 789 ? -8.618 25.297 33.931 1.00 88.31 789 THR A CA 1
ATOM 6202 C C . THR A 1 789 ? -7.507 24.925 34.908 1.00 88.31 789 THR A C 1
ATOM 6204 O O . THR A 1 789 ? -7.013 23.804 34.876 1.00 88.31 789 THR A O 1
ATOM 6207 N N . GLU A 1 790 ? -7.137 25.834 35.814 1.00 83.62 790 GLU A N 1
ATOM 6208 C CA . GLU A 1 790 ? -6.055 25.597 36.790 1.00 83.62 790 GLU A CA 1
ATOM 6209 C C . GLU A 1 790 ? -6.387 24.498 37.811 1.00 83.62 790 GLU A C 1
ATOM 6211 O O . GLU A 1 790 ? -5.516 23.730 38.219 1.00 83.62 790 GLU A O 1
ATOM 6216 N N . ASN A 1 791 ? -7.660 24.396 38.204 1.00 84.06 791 ASN A N 1
ATOM 6217 C CA . ASN A 1 791 ? -8.109 23.428 39.197 1.00 84.06 791 ASN A CA 1
ATOM 6218 C C . ASN A 1 791 ? -8.075 21.997 38.648 1.00 84.06 791 ASN A C 1
ATOM 6220 O O . ASN A 1 791 ? -8.808 21.643 37.721 1.00 84.06 791 ASN A O 1
ATOM 6224 N N . LYS A 1 792 ? -7.267 21.152 39.295 1.00 85.81 792 LYS A N 1
ATOM 6225 C CA . LYS A 1 792 ? -7.188 19.719 39.012 1.00 85.81 792 LYS A CA 1
ATOM 6226 C C . LYS A 1 792 ? -8.574 19.062 39.171 1.00 85.81 792 LYS A C 1
ATOM 6228 O O . LYS A 1 792 ? -9.179 19.179 40.237 1.00 85.81 792 LYS A O 1
ATOM 6233 N N . PRO A 1 793 ? -9.094 18.350 38.155 1.00 89.94 793 PRO A N 1
ATOM 6234 C CA . PRO A 1 793 ? -10.429 17.769 38.214 1.00 89.94 793 PRO A CA 1
ATOM 6235 C C . PRO A 1 793 ? -10.501 16.603 39.208 1.00 89.94 793 PRO A C 1
ATOM 6237 O O . PRO A 1 793 ? -9.546 15.839 39.382 1.00 89.94 793 PRO A O 1
ATOM 6240 N N . LYS A 1 794 ? -11.682 16.437 39.811 1.00 90.25 794 LYS A N 1
ATOM 6241 C CA . LYS A 1 794 ? -12.030 15.363 40.749 1.00 90.25 794 LYS A CA 1
ATOM 6242 C C . LYS A 1 794 ? -13.223 14.572 40.189 1.00 90.25 794 LYS A C 1
ATOM 6244 O O . LYS A 1 794 ? -14.233 15.200 39.871 1.00 90.25 794 LYS A O 1
ATOM 6249 N N . PRO A 1 795 ? -13.154 13.235 40.044 1.00 92.88 795 PRO A N 1
ATOM 6250 C CA . PRO A 1 795 ? -14.277 12.461 39.528 1.00 92.88 795 PRO A CA 1
ATOM 6251 C C . PRO A 1 795 ? -15.468 12.451 40.496 1.00 92.88 795 PRO A C 1
ATOM 6253 O O . PRO A 1 795 ? -15.311 12.279 41.708 1.00 92.88 795 PRO A O 1
ATOM 6256 N N . SER A 1 796 ? -16.671 12.581 39.946 1.00 92.31 796 SER A N 1
ATOM 6257 C CA . SER A 1 796 ? -17.928 12.336 40.646 1.00 92.31 796 SER A CA 1
ATOM 6258 C C . SER A 1 796 ? -18.215 10.835 40.653 1.00 92.31 796 SER A C 1
ATOM 6260 O O . SER A 1 796 ? -18.202 10.200 39.597 1.00 92.31 796 SER A O 1
ATOM 6262 N N . MET A 1 797 ? -18.468 10.262 41.835 1.00 92.94 797 MET A N 1
ATOM 6263 C CA . MET A 1 797 ? -18.754 8.835 41.996 1.00 92.94 797 MET A CA 1
ATOM 6264 C C . MET A 1 797 ? -20.137 8.600 42.609 1.00 92.94 797 MET A C 1
ATOM 6266 O O . MET A 1 797 ? -20.490 9.124 43.672 1.00 92.94 797 MET A O 1
ATOM 6270 N N . THR A 1 798 ? -20.908 7.771 41.914 1.00 92.25 798 THR A N 1
ATOM 6271 C CA . THR A 1 798 ? -22.305 7.425 42.198 1.00 92.25 798 THR A CA 1
ATOM 6272 C C . THR A 1 798 ? -22.443 5.923 42.437 1.00 92.25 798 THR A C 1
ATOM 6274 O O . THR A 1 798 ? -21.620 5.144 41.956 1.00 92.25 798 THR A O 1
ATOM 6277 N N . GLN A 1 799 ? -23.469 5.523 43.190 1.00 91.81 799 GLN A N 1
ATOM 6278 C CA . GLN A 1 799 ? -23.785 4.131 43.519 1.00 91.81 799 GLN A CA 1
ATOM 6279 C C . GLN A 1 799 ? -25.283 3.892 43.292 1.00 91.81 799 GLN A C 1
ATOM 6281 O O . GLN A 1 799 ? -26.103 4.729 43.673 1.00 91.81 799 GLN A O 1
ATOM 6286 N N . GLN A 1 800 ? -25.636 2.748 42.712 1.00 89.62 800 GLN A N 1
ATOM 6287 C CA . GLN A 1 800 ? -27.005 2.277 42.544 1.00 89.62 800 GLN A CA 1
ATOM 6288 C C . GLN A 1 800 ? -27.099 0.803 43.000 1.00 89.62 800 GLN A C 1
ATOM 6290 O O . GLN A 1 800 ? -26.322 -0.020 42.520 1.00 89.62 800 GLN A O 1
ATOM 6295 N N . PRO A 1 801 ? -28.025 0.438 43.911 1.00 87.75 801 PRO A N 1
ATOM 6296 C CA . PRO A 1 801 ? -28.942 1.315 44.642 1.00 87.75 801 PRO A CA 1
ATOM 6297 C C . PRO A 1 801 ? -28.204 2.330 45.536 1.00 87.75 801 PRO A C 1
ATOM 6299 O O . PRO A 1 801 ? -27.158 2.034 46.112 1.00 87.75 801 PRO A O 1
ATOM 6302 N N . ALA A 1 802 ? -28.761 3.539 45.642 1.00 86.62 802 ALA A N 1
ATOM 6303 C CA . ALA A 1 802 ? -28.202 4.646 46.420 1.00 86.62 802 ALA A CA 1
ATOM 6304 C C . ALA A 1 802 ? -28.567 4.504 47.910 1.00 86.62 802 ALA A C 1
ATOM 6306 O O . ALA A 1 802 ? -29.391 5.248 48.437 1.00 86.62 802 ALA A O 1
ATOM 6307 N N . VAL A 1 803 ? -28.006 3.480 48.557 1.00 83.31 803 VAL A N 1
ATOM 6308 C CA . VAL A 1 803 ? -28.293 3.079 49.943 1.00 83.31 803 VAL A CA 1
ATOM 6309 C C . VAL A 1 803 ? -27.009 2.649 50.656 1.00 83.31 803 VAL A C 1
ATOM 6311 O O . VAL A 1 803 ? -26.124 2.057 50.037 1.00 83.31 803 VAL A O 1
ATOM 6314 N N . ASP A 1 804 ? -26.925 2.896 51.963 1.00 78.25 804 ASP A N 1
ATOM 6315 C CA . ASP A 1 804 ? -25.733 2.570 52.764 1.00 78.25 804 ASP A CA 1
ATOM 6316 C C . ASP A 1 804 ? -25.604 1.068 53.085 1.00 78.25 804 ASP A C 1
ATOM 6318 O O . ASP A 1 804 ? -24.530 0.606 53.474 1.00 78.25 804 ASP A O 1
ATOM 6322 N N . MET A 1 805 ? -26.697 0.306 52.946 1.00 86.19 805 MET A N 1
ATOM 6323 C CA . MET A 1 805 ? -26.760 -1.133 53.212 1.00 86.19 805 MET A CA 1
ATOM 6324 C C . MET A 1 805 ? -27.487 -1.882 52.090 1.00 86.19 805 MET A C 1
ATOM 6326 O O . MET A 1 805 ? -28.636 -1.578 51.746 1.00 86.19 805 MET A O 1
ATOM 6330 N N . VAL A 1 806 ? -26.819 -2.914 51.579 1.00 91.88 806 VAL A N 1
ATOM 6331 C CA . VAL A 1 806 ? -27.380 -3.918 50.668 1.00 91.88 806 VAL A CA 1
ATOM 6332 C C . VAL A 1 806 ? -27.312 -5.299 51.307 1.00 91.88 806 VAL A C 1
ATOM 6334 O O . VAL A 1 806 ? -26.493 -5.547 52.195 1.00 91.88 806 VAL A O 1
ATOM 6337 N N . TYR A 1 807 ? -28.169 -6.203 50.853 1.00 91.12 807 TYR A N 1
ATOM 6338 C CA . TYR A 1 807 ? -28.189 -7.573 51.339 1.00 91.12 807 TYR A CA 1
ATOM 6339 C C . TYR A 1 807 ? -27.376 -8.523 50.457 1.00 91.12 807 TYR A C 1
ATOM 6341 O O . TYR A 1 807 ? -27.089 -8.237 49.293 1.00 91.12 807 TYR A O 1
ATOM 6349 N N . THR A 1 808 ? -26.991 -9.669 51.016 1.00 90.12 808 THR A N 1
ATOM 6350 C CA . THR A 1 808 ? -26.326 -10.739 50.266 1.00 90.12 808 THR A CA 1
ATOM 6351 C C . THR A 1 808 ? -27.181 -11.203 49.086 1.00 90.12 808 THR A C 1
ATOM 6353 O O . THR A 1 808 ? -28.375 -11.447 49.267 1.00 90.12 808 THR A O 1
ATOM 6356 N N . GLY A 1 809 ? -26.586 -11.337 47.898 1.00 87.62 809 GLY A N 1
ATOM 6357 C CA . GLY A 1 809 ? -27.309 -11.639 46.656 1.00 87.62 809 GLY A CA 1
ATOM 6358 C C . GLY A 1 809 ? -27.867 -10.422 45.906 1.00 87.62 809 GLY A C 1
ATOM 6359 O O . GLY A 1 809 ? -28.391 -10.583 44.806 1.00 87.62 809 GLY A O 1
ATOM 6360 N N . GLU A 1 810 ? -27.766 -9.200 46.446 1.00 91.00 810 GLU A N 1
ATOM 6361 C CA . GLU A 1 810 ? -28.122 -7.988 45.693 1.00 91.00 810 GLU A CA 1
ATOM 6362 C C . GLU A 1 810 ? -27.020 -7.567 44.711 1.00 91.00 810 GLU A C 1
ATOM 6364 O O . GLU A 1 810 ? -25.830 -7.722 44.981 1.00 91.00 810 GLU A O 1
ATOM 6369 N N . SER A 1 811 ? -27.416 -6.952 43.594 1.00 92.06 811 SER A N 1
ATOM 6370 C CA . SER A 1 811 ? -26.487 -6.334 42.646 1.00 92.06 811 SER A CA 1
ATOM 6371 C C . SER A 1 811 ? -26.250 -4.854 42.967 1.00 92.06 811 SER A C 1
ATOM 6373 O O . SER A 1 811 ? -27.209 -4.109 43.186 1.00 92.06 811 SER A O 1
ATOM 6375 N N . VAL A 1 812 ? -24.996 -4.403 42.906 1.00 92.56 812 VAL A N 1
ATOM 6376 C CA . VAL A 1 812 ? -24.590 -3.004 43.122 1.00 92.56 812 VAL A CA 1
ATOM 6377 C C . VAL A 1 812 ? -23.740 -2.523 41.955 1.00 92.56 812 VAL A C 1
ATOM 6379 O O . VAL A 1 812 ? -22.721 -3.133 41.638 1.00 92.56 812 VAL A O 1
ATOM 6382 N N . SER A 1 813 ? -24.118 -1.406 41.340 1.00 93.94 813 SER A N 1
ATOM 6383 C CA . SER A 1 813 ? -23.291 -0.704 40.362 1.00 93.94 813 SER A CA 1
ATOM 6384 C C . SER A 1 813 ? -22.757 0.604 40.939 1.00 93.94 813 SER A C 1
ATOM 6386 O O . SER A 1 813 ? -23.479 1.396 41.541 1.00 93.94 813 SER A O 1
ATOM 6388 N N . PHE A 1 814 ? -21.472 0.848 40.725 1.00 94.44 814 PHE A N 1
ATOM 6389 C CA . PHE A 1 814 ? -20.858 2.155 40.879 1.00 94.44 814 PHE A CA 1
ATOM 6390 C C . PHE A 1 814 ? -20.603 2.750 39.496 1.00 94.44 814 PHE A C 1
ATOM 6392 O O . PHE A 1 814 ? -20.244 2.035 38.559 1.00 94.44 814 PHE A O 1
ATOM 6399 N N . ASN A 1 815 ? -20.753 4.065 39.370 1.00 94.69 815 ASN A N 1
ATOM 6400 C CA . ASN A 1 815 ? -20.455 4.796 38.144 1.00 94.69 815 ASN A CA 1
ATOM 6401 C C . ASN A 1 815 ? -19.665 6.071 38.464 1.00 94.69 815 ASN A C 1
ATOM 6403 O O . ASN A 1 815 ? -20.037 6.835 39.360 1.00 94.69 815 ASN A O 1
ATOM 6407 N N . CYS A 1 816 ? -18.571 6.272 37.736 1.00 94.31 816 CYS A N 1
ATOM 6408 C CA . CYS A 1 816 ? -17.582 7.321 37.931 1.00 94.31 816 CYS A CA 1
ATOM 6409 C C . CYS A 1 816 ? -17.497 8.197 36.675 1.00 94.31 816 CYS A C 1
ATOM 6411 O O . CYS A 1 816 ? -17.420 7.679 35.561 1.00 94.31 816 CYS A O 1
ATOM 6413 N N . LYS A 1 817 ? -17.517 9.524 36.841 1.00 93.06 817 LYS A N 1
ATOM 6414 C CA . LYS A 1 817 ? -17.484 10.481 35.725 1.00 93.06 817 LYS A CA 1
ATOM 6415 C C . LYS A 1 817 ? -16.659 11.723 36.059 1.00 93.06 817 LYS A C 1
ATOM 6417 O O . LYS A 1 817 ? -16.703 12.216 37.182 1.00 93.06 817 LYS A O 1
ATOM 6422 N N . VAL A 1 818 ? -15.947 12.261 35.072 1.00 91.62 818 VAL A N 1
ATOM 6423 C CA . VAL A 1 818 ? -15.454 13.646 35.069 1.00 91.62 818 VAL A CA 1
ATOM 6424 C C . VAL A 1 818 ? -16.279 14.435 34.052 1.00 91.62 818 VAL A C 1
ATOM 6426 O O . VAL A 1 818 ? -16.370 14.038 32.893 1.00 91.62 818 VAL A O 1
ATOM 6429 N N . ASP A 1 819 ? -16.903 15.530 34.483 1.00 83.69 819 ASP A N 1
ATOM 6430 C CA . ASP A 1 819 ? -17.797 16.339 33.639 1.00 83.69 819 ASP A CA 1
ATOM 6431 C C . ASP A 1 819 ? -17.088 17.468 32.874 1.00 83.69 819 ASP A C 1
ATOM 6433 O O . ASP A 1 819 ? -17.622 17.960 31.884 1.00 83.69 819 ASP A O 1
ATOM 6437 N N . SER A 1 820 ? -15.892 17.882 33.303 1.00 80.94 820 SER A N 1
ATOM 6438 C CA . SER A 1 820 ? -15.210 19.076 32.780 1.00 80.94 820 SER A CA 1
ATOM 6439 C C . SER A 1 820 ? -14.521 18.899 31.423 1.00 80.94 820 SER A C 1
ATOM 6441 O O . SER A 1 820 ? -14.191 19.897 30.791 1.00 80.94 820 SER A O 1
ATOM 6443 N N . SER A 1 821 ? -14.267 17.667 30.966 1.00 86.25 821 SER A N 1
ATOM 6444 C CA . SER A 1 821 ? -13.631 17.393 29.667 1.00 86.25 821 SER A CA 1
ATOM 6445 C C . SER A 1 821 ? -13.795 15.918 29.254 1.00 86.25 821 SER A C 1
ATOM 6447 O O . SER A 1 821 ? -14.297 15.110 30.033 1.00 86.25 821 SER A O 1
ATOM 6449 N N . SER A 1 822 ? -13.371 15.559 28.040 1.00 88.12 822 SER A N 1
ATOM 6450 C CA . SER A 1 822 ? -13.460 14.215 27.436 1.00 88.12 822 SER A CA 1
ATOM 6451 C C . SER A 1 822 ? -12.208 13.338 27.688 1.00 88.12 822 SER A C 1
ATOM 6453 O O . SER A 1 822 ? -11.302 13.723 28.426 1.00 88.12 822 SER A O 1
ATOM 6455 N N . GLY A 1 823 ? -12.144 12.139 27.088 1.00 90.31 823 GLY A N 1
ATOM 6456 C CA . GLY A 1 823 ? -10.912 11.327 27.029 1.00 90.31 823 GLY A CA 1
ATOM 6457 C C . GLY A 1 823 ? -10.496 10.616 28.326 1.00 90.31 823 GLY A C 1
ATOM 6458 O O . GLY A 1 823 ? -9.318 10.335 28.513 1.00 90.31 823 GLY A O 1
ATOM 6459 N N . TRP A 1 824 ? -11.419 10.341 29.251 1.00 92.38 824 TRP A N 1
ATOM 6460 C CA . TRP A 1 824 ? -11.102 9.769 30.570 1.00 92.38 824 TRP A CA 1
ATOM 6461 C C . TRP A 1 824 ? -11.249 8.239 30.647 1.00 92.38 824 TRP A C 1
ATOM 6463 O O . TRP A 1 824 ? -12.297 7.690 30.310 1.00 92.38 824 TRP A O 1
ATOM 6473 N N . VAL A 1 825 ? -10.227 7.571 31.190 1.00 93.62 825 VAL A N 1
ATOM 6474 C CA . VAL A 1 825 ? -10.210 6.147 31.578 1.00 93.62 825 VAL A CA 1
ATOM 6475 C C . VAL A 1 825 ? -10.252 6.051 33.106 1.00 93.62 825 VAL A C 1
ATOM 6477 O O . VAL A 1 825 ? -9.486 6.743 33.774 1.00 93.62 825 VAL A O 1
ATOM 6480 N N . TYR A 1 826 ? -11.128 5.216 33.675 1.00 94.69 826 TYR A N 1
ATOM 6481 C CA . TYR A 1 826 ? -11.498 5.271 35.100 1.00 94.69 826 TYR A CA 1
ATOM 6482 C C . TYR A 1 826 ? -10.995 4.059 35.887 1.00 94.69 826 TYR A C 1
ATOM 6484 O O . TYR A 1 826 ? -11.439 2.940 35.659 1.00 94.69 826 TYR A O 1
ATOM 6492 N N . TYR A 1 827 ? -10.104 4.292 36.847 1.00 94.31 827 TYR A N 1
ATOM 6493 C CA . TYR A 1 827 ? -9.475 3.272 37.682 1.00 94.31 827 TYR A CA 1
ATOM 6494 C C . TYR A 1 827 ? -10.154 3.205 39.048 1.00 94.31 827 TYR A C 1
ATOM 6496 O O . TYR A 1 827 ? -10.285 4.222 39.734 1.00 94.31 827 TYR A O 1
ATOM 6504 N N . TRP A 1 828 ? -10.571 2.005 39.444 1.00 95.81 828 TRP A N 1
ATOM 6505 C CA . TRP A 1 828 ? -11.303 1.768 40.689 1.00 95.81 828 TRP A CA 1
ATOM 6506 C C . TRP A 1 828 ? -10.391 1.333 41.830 1.00 95.81 828 TRP A C 1
ATOM 6508 O O . TRP A 1 828 ? -9.432 0.593 41.622 1.00 95.81 828 TRP A O 1
ATOM 6518 N N . TYR A 1 829 ? -10.736 1.742 43.047 1.00 94.44 829 TYR A N 1
ATOM 6519 C CA . TYR A 1 829 ? -10.025 1.389 44.270 1.00 94.44 829 TYR A CA 1
ATOM 6520 C C . TYR A 1 829 ? -11.001 0.877 45.328 1.00 94.44 829 TYR A C 1
ATOM 6522 O O . TYR A 1 829 ? -12.133 1.354 45.428 1.00 94.44 829 TYR A O 1
ATOM 6530 N N . LYS A 1 830 ? -10.540 -0.074 46.144 1.00 94.44 830 LYS A N 1
ATOM 6531 C CA . LYS A 1 830 ? -11.230 -0.587 47.330 1.00 94.44 830 LYS A CA 1
ATOM 6532 C C . LYS A 1 830 ? -10.267 -0.597 48.513 1.00 94.44 830 LYS A C 1
ATOM 6534 O O . LYS A 1 830 ? -9.202 -1.206 48.427 1.00 94.44 830 LYS A O 1
ATOM 6539 N N . ASN A 1 831 ? -10.639 0.041 49.619 1.00 91.62 831 ASN A N 1
ATOM 6540 C CA . ASN A 1 831 ? -9.821 0.169 50.831 1.00 91.62 831 ASN A CA 1
ATOM 6541 C C . ASN A 1 831 ? -8.386 0.656 50.508 1.00 91.62 831 ASN A C 1
ATOM 6543 O O . ASN A 1 831 ? -7.407 0.103 51.000 1.00 91.62 831 ASN A O 1
ATOM 6547 N N . GLY A 1 832 ? -8.258 1.621 49.588 1.00 88.25 832 GLY A N 1
ATOM 6548 C CA . GLY A 1 832 ? -6.977 2.133 49.076 1.00 88.25 832 GLY A CA 1
ATOM 6549 C C . GLY A 1 832 ? -6.251 1.239 48.056 1.00 88.25 832 GLY A C 1
ATOM 6550 O O . GLY A 1 832 ? -5.366 1.721 47.353 1.00 88.25 832 GLY A O 1
ATOM 6551 N N . THR A 1 833 ? -6.627 -0.035 47.910 1.00 89.88 833 THR A N 1
ATOM 6552 C CA . THR A 1 833 ? -6.015 -0.959 46.935 1.00 89.88 833 THR A CA 1
ATOM 6553 C C . THR A 1 833 ? -6.637 -0.805 45.537 1.00 89.88 833 THR A C 1
ATOM 6555 O O . THR A 1 833 ? -7.861 -0.693 45.439 1.00 89.88 833 THR A O 1
ATOM 6558 N N . PRO A 1 834 ? -5.845 -0.786 44.446 1.00 92.00 834 PRO A N 1
ATOM 6559 C CA . PRO A 1 834 ? -6.371 -0.696 43.084 1.00 92.00 834 PRO A CA 1
ATOM 6560 C C . PRO A 1 834 ? -7.041 -2.006 42.650 1.00 92.00 834 PRO A C 1
ATOM 6562 O O . PRO A 1 834 ? -6.501 -3.095 42.848 1.00 92.00 834 PRO A O 1
ATOM 6565 N N . LEU A 1 835 ? -8.194 -1.894 41.996 1.00 90.50 835 LEU A N 1
ATOM 6566 C CA . LEU A 1 835 ? -8.872 -2.990 41.311 1.00 90.50 835 LEU A CA 1
ATOM 6567 C C . LEU A 1 835 ? -8.423 -3.042 39.844 1.00 90.50 835 LEU A C 1
ATOM 6569 O O . LEU A 1 835 ? -8.140 -2.014 39.229 1.00 90.50 835 LEU A O 1
ATOM 6573 N N . LEU A 1 836 ? -8.418 -4.236 39.246 1.00 90.31 836 LEU A N 1
ATOM 6574 C CA . LEU A 1 836 ? -8.098 -4.447 37.826 1.00 90.31 836 LEU A CA 1
ATOM 6575 C C . LEU A 1 836 ? -9.291 -4.090 36.915 1.00 90.31 836 LEU A C 1
ATOM 6577 O O . LEU A 1 836 ? -9.754 -4.906 36.124 1.00 90.31 836 LEU A O 1
ATOM 6581 N N . ILE A 1 837 ? -9.823 -2.875 37.078 1.00 87.50 837 ILE A N 1
ATOM 6582 C CA . ILE A 1 837 ? -11.037 -2.377 36.422 1.00 87.50 837 ILE A CA 1
ATOM 6583 C C . ILE A 1 837 ? -10.772 -0.941 35.959 1.00 87.50 837 ILE A C 1
ATOM 6585 O O . ILE A 1 837 ? -10.465 -0.073 36.777 1.00 87.50 837 ILE A O 1
ATOM 6589 N N . ASN A 1 838 ? -10.874 -0.714 34.647 1.00 88.25 838 ASN A N 1
ATOM 6590 C CA . ASN A 1 838 ? -10.538 0.540 33.957 1.00 88.25 838 ASN A CA 1
ATOM 6591 C C . ASN A 1 838 ? -11.752 1.220 33.271 1.00 88.25 838 ASN A C 1
ATOM 6593 O O . ASN A 1 838 ? -11.592 2.129 32.454 1.00 88.25 838 ASN A O 1
ATOM 6597 N N . THR A 1 839 ? -12.969 0.759 33.572 1.00 90.75 839 THR A N 1
ATOM 6598 C CA . THR A 1 839 ? -14.240 1.189 32.967 1.00 90.75 839 THR A CA 1
ATOM 6599 C C . THR A 1 839 ? -14.948 2.272 33.784 1.00 90.75 839 THR A C 1
ATOM 6601 O O . THR A 1 839 ? -14.864 2.286 35.006 1.00 90.75 839 THR A O 1
ATOM 6604 N N . GLY A 1 840 ? -15.728 3.146 33.133 1.00 89.19 840 GLY A N 1
ATOM 6605 C CA . GLY A 1 840 ? -16.514 4.193 33.818 1.00 89.19 840 GLY A CA 1
ATOM 6606 C C . GLY A 1 840 ? -17.544 3.664 34.829 1.00 89.19 840 GLY A C 1
ATOM 6607 O O . GLY A 1 840 ? -17.899 4.366 35.770 1.00 89.19 840 GLY A O 1
ATOM 6608 N N . SER A 1 841 ? -17.963 2.405 34.692 1.00 92.50 841 SER A N 1
ATOM 6609 C CA . SER A 1 841 ? -18.800 1.688 35.655 1.00 92.50 841 SER A CA 1
ATOM 6610 C C . SER A 1 841 ? -18.102 0.442 36.204 1.00 92.50 841 SER A C 1
ATOM 6612 O O . SER A 1 841 ? -17.387 -0.245 35.471 1.00 92.50 841 SER A O 1
ATOM 6614 N N . PHE A 1 842 ? -18.387 0.105 37.459 1.00 93.50 842 PHE A N 1
ATOM 6615 C CA . PHE A 1 842 ? -17.990 -1.132 38.132 1.00 93.50 842 PHE A CA 1
ATOM 6616 C C . PHE A 1 842 ? -19.241 -1.795 38.722 1.00 93.50 842 PHE A C 1
ATOM 6618 O O . PHE A 1 842 ? -20.021 -1.131 39.397 1.00 93.50 842 PHE A O 1
ATOM 6625 N N . ILE A 1 843 ? -19.458 -3.087 38.456 1.00 93.56 843 ILE A N 1
ATOM 6626 C CA . ILE A 1 843 ? -20.662 -3.813 38.883 1.00 93.56 843 ILE A CA 1
ATOM 6627 C C . ILE A 1 843 ? -20.271 -5.028 39.727 1.00 93.56 843 ILE A C 1
ATOM 6629 O O . ILE A 1 843 ? -19.444 -5.844 39.324 1.00 93.56 843 ILE A O 1
ATOM 6633 N N . ILE A 1 844 ? -20.911 -5.147 40.885 1.00 93.06 844 ILE A N 1
ATOM 6634 C CA . ILE A 1 844 ? -20.931 -6.321 41.753 1.00 93.06 844 ILE A CA 1
ATOM 6635 C C . ILE A 1 844 ? -22.286 -6.988 41.510 1.00 93.06 844 ILE A C 1
ATOM 6637 O O . ILE A 1 844 ? -23.305 -6.476 41.962 1.00 93.06 844 ILE A O 1
ATOM 6641 N N . SER A 1 845 ? -22.324 -8.078 40.742 1.00 91.94 845 SER A N 1
ATOM 6642 C CA . SER A 1 845 ? -23.592 -8.721 40.348 1.00 91.94 845 SER A CA 1
ATOM 6643 C C . SER A 1 845 ? -24.256 -9.521 41.472 1.00 91.94 845 SER A C 1
ATOM 6645 O O . SER A 1 845 ? -25.470 -9.681 41.461 1.00 91.94 845 SER A O 1
ATOM 6647 N N . ASP A 1 846 ? -23.452 -10.010 42.416 1.00 90.69 846 ASP A N 1
ATOM 6648 C CA . ASP A 1 846 ? -23.851 -10.771 43.599 1.00 90.69 846 ASP A CA 1
ATOM 6649 C C . ASP A 1 846 ? -23.010 -10.250 44.775 1.00 90.69 846 ASP A C 1
ATOM 6651 O O . ASP A 1 846 ? -21.781 -10.385 44.789 1.00 90.69 846 ASP A O 1
ATOM 6655 N N . ALA A 1 847 ? -23.647 -9.540 45.706 1.00 92.12 847 ALA A N 1
ATOM 6656 C CA . ALA A 1 847 ? -22.978 -8.978 46.868 1.00 92.12 847 ALA A CA 1
ATOM 6657 C C . ALA A 1 847 ? -22.739 -10.050 47.942 1.00 92.12 847 ALA A C 1
ATOM 6659 O O . ALA A 1 847 ? -23.673 -10.639 48.478 1.00 92.12 847 ALA A O 1
ATOM 6660 N N . SER A 1 848 ? -21.480 -10.232 48.341 1.00 93.12 848 SER A N 1
ATOM 6661 C CA . SER A 1 848 ? -21.088 -11.014 49.521 1.00 93.12 848 SER A CA 1
ATOM 6662 C C . SER A 1 848 ? -20.624 -10.099 50.658 1.00 93.12 848 SER A C 1
ATOM 6664 O O . SER A 1 848 ? -20.239 -8.953 50.417 1.00 93.12 848 SER A O 1
ATOM 6666 N N . LEU A 1 849 ? -20.550 -10.605 51.895 1.00 89.94 849 LEU A N 1
ATOM 6667 C CA . LEU A 1 849 ? -19.980 -9.857 53.030 1.00 89.94 849 LEU A CA 1
ATOM 6668 C C . LEU A 1 849 ? -18.583 -9.286 52.713 1.00 89.94 849 LEU A C 1
ATOM 6670 O O . LEU A 1 849 ? -18.270 -8.158 53.103 1.00 89.94 849 LEU A O 1
ATOM 6674 N N . SER A 1 850 ? -17.783 -10.022 51.928 1.00 90.69 850 SER A N 1
ATOM 6675 C CA . SER A 1 850 ? -16.443 -9.608 51.495 1.00 90.69 850 SER A CA 1
ATOM 6676 C C . SER A 1 850 ? -16.438 -8.379 50.579 1.00 90.69 850 SER A C 1
ATOM 6678 O O . SER A 1 850 ? -15.418 -7.699 50.495 1.00 90.69 850 SER A O 1
ATOM 6680 N N . ASN A 1 851 ? -17.552 -8.051 49.914 1.00 93.00 851 ASN A N 1
ATOM 6681 C CA . ASN A 1 851 ? -17.691 -6.860 49.072 1.00 93.00 851 ASN A CA 1
ATOM 6682 C C . ASN A 1 851 ? -17.852 -5.567 49.884 1.00 93.00 851 ASN A C 1
ATOM 6684 O O . ASN A 1 851 ? -17.710 -4.488 49.316 1.00 93.00 851 ASN A O 1
ATOM 6688 N N . SER A 1 852 ? -18.075 -5.652 51.197 1.00 92.25 852 SER A N 1
ATOM 6689 C CA . SER A 1 852 ? -18.069 -4.478 52.072 1.00 92.25 852 SER A CA 1
ATOM 6690 C C . SER A 1 852 ? -16.716 -3.753 52.029 1.00 92.25 852 SER A C 1
ATOM 6692 O O . SER A 1 852 ? -15.657 -4.379 51.890 1.00 92.25 852 SER A O 1
ATOM 6694 N N . GLY A 1 853 ? -16.742 -2.428 52.155 1.00 91.81 853 GLY A N 1
ATOM 6695 C CA . GLY A 1 853 ? -15.541 -1.595 52.169 1.00 91.81 853 GLY A CA 1
ATOM 6696 C C . GLY A 1 853 ? -15.753 -0.197 51.601 1.00 91.81 853 GLY A C 1
ATOM 6697 O O . GLY A 1 853 ? -16.851 0.176 51.187 1.00 91.81 853 GLY A O 1
ATOM 6698 N N . THR A 1 854 ? -14.668 0.568 51.583 1.00 93.38 854 THR A N 1
ATOM 6699 C CA . THR A 1 854 ? -14.621 1.931 51.059 1.00 93.38 854 THR A CA 1
ATOM 6700 C C . THR A 1 854 ? -14.144 1.906 49.614 1.00 93.38 854 THR A C 1
ATOM 6702 O O . THR A 1 854 ? -13.051 1.418 49.327 1.00 93.38 854 THR A O 1
ATOM 6705 N N . TYR A 1 855 ? -14.953 2.435 48.706 1.00 94.12 855 TYR A N 1
ATOM 6706 C CA . TYR A 1 855 ? -14.668 2.533 47.282 1.00 94.12 855 TYR A CA 1
ATOM 6707 C C . TYR A 1 855 ? -14.400 3.985 46.882 1.00 94.12 855 TYR A C 1
ATOM 6709 O O . TYR A 1 855 ? -15.054 4.904 47.378 1.00 94.12 855 TYR A O 1
ATOM 6717 N N . ASN A 1 856 ? -13.466 4.189 45.955 1.00 95.06 856 ASN A N 1
ATOM 6718 C CA . ASN A 1 856 ? -13.264 5.459 45.256 1.00 95.06 856 ASN A CA 1
ATOM 6719 C C . ASN A 1 856 ? -12.714 5.201 43.836 1.00 95.06 856 ASN A C 1
ATOM 6721 O O . ASN A 1 856 ? -12.332 4.074 43.506 1.00 95.06 856 ASN A O 1
ATOM 6725 N N . CYS A 1 857 ? -12.706 6.222 42.980 1.00 95.06 857 CYS A N 1
ATOM 6726 C CA . CYS A 1 857 ? -12.197 6.126 41.610 1.00 95.06 857 CYS A CA 1
ATOM 6727 C C . CYS A 1 857 ? -11.302 7.318 41.240 1.00 95.06 857 CYS A C 1
ATOM 6729 O O . CYS A 1 857 ? -11.538 8.444 41.671 1.00 95.06 857 CYS A O 1
ATOM 6731 N N . MET A 1 858 ? -10.294 7.085 40.400 1.00 94.44 858 MET A N 1
ATOM 6732 C CA . MET A 1 858 ? -9.446 8.119 39.791 1.00 94.44 858 MET A CA 1
ATOM 6733 C C . MET A 1 858 ? -9.499 7.957 38.271 1.00 94.44 858 MET A C 1
ATOM 6735 O O . MET A 1 858 ? -9.433 6.836 37.773 1.00 94.44 858 MET A O 1
ATOM 6739 N N . ALA A 1 859 ? -9.579 9.053 37.521 1.00 94.12 859 ALA A N 1
ATOM 6740 C CA . ALA A 1 859 ? -9.498 9.023 36.069 1.00 94.12 859 ALA A CA 1
ATOM 6741 C C . ALA A 1 859 ? -8.102 9.420 35.556 1.00 94.12 859 ALA A C 1
ATOM 6743 O O . ALA A 1 859 ? -7.359 10.170 36.193 1.00 94.12 859 ALA A O 1
ATOM 6744 N N . ILE A 1 860 ? -7.740 8.910 34.380 1.00 92.56 860 ILE A N 1
ATOM 6745 C CA . ILE A 1 860 ? -6.515 9.256 33.653 1.00 92.56 860 ILE A CA 1
ATOM 6746 C C . ILE A 1 860 ? -6.885 9.524 32.192 1.00 92.56 860 ILE A C 1
ATOM 6748 O O . ILE A 1 860 ? -7.680 8.781 31.616 1.00 92.56 860 ILE A O 1
ATOM 6752 N N . ARG A 1 861 ? -6.325 10.576 31.590 1.00 91.44 861 ARG A N 1
ATOM 6753 C CA . ARG A 1 861 ? -6.517 10.896 30.168 1.00 91.44 861 ARG A CA 1
ATOM 6754 C C . ARG A 1 861 ? -5.926 9.822 29.259 1.00 91.44 861 ARG A C 1
ATOM 6756 O O . ARG A 1 861 ? -4.804 9.360 29.482 1.00 91.44 861 ARG A O 1
ATOM 6763 N N . ASP A 1 862 ? -6.637 9.486 28.191 1.00 89.62 862 ASP A N 1
ATOM 6764 C CA . ASP A 1 862 ? -6.231 8.479 27.214 1.00 89.62 862 ASP A CA 1
ATOM 6765 C C . ASP A 1 862 ? -5.003 8.911 26.394 1.00 89.62 862 ASP A C 1
ATOM 6767 O O . ASP A 1 862 ? -4.074 8.112 26.259 1.00 89.62 862 ASP A O 1
ATOM 6771 N N . LYS A 1 863 ? -4.929 10.168 25.930 1.00 88.94 863 LYS A N 1
ATOM 6772 C CA . LYS A 1 863 ? -3.765 10.700 25.189 1.00 88.94 863 LYS A CA 1
ATOM 6773 C C . LYS A 1 863 ? -2.671 11.270 26.104 1.00 88.94 863 LYS A C 1
ATOM 6775 O O . LYS A 1 863 ? -1.582 10.704 26.175 1.00 88.94 863 LYS A O 1
ATOM 6780 N N . THR A 1 864 ? -2.963 12.336 26.852 1.00 88.75 864 THR A N 1
ATOM 6781 C CA . THR A 1 864 ? -1.988 13.114 27.660 1.00 88.75 864 THR A CA 1
ATOM 6782 C C . THR A 1 864 ? -1.490 12.414 28.931 1.00 88.75 864 THR A C 1
ATOM 6784 O O . THR A 1 864 ? -0.534 12.876 29.547 1.00 88.75 864 THR A O 1
ATOM 6787 N N . LYS A 1 865 ? -2.130 11.316 29.361 1.00 89.75 865 LYS A N 1
ATOM 6788 C CA . LYS A 1 865 ? -1.843 10.574 30.613 1.00 89.75 865 LYS A CA 1
ATOM 6789 C C . LYS A 1 865 ? -1.964 11.393 31.909 1.00 89.75 865 LYS A C 1
ATOM 6791 O O . LYS A 1 865 ? -1.588 10.908 32.980 1.00 89.75 865 LYS A O 1
ATOM 6796 N N . TYR A 1 866 ? -2.535 12.595 31.839 1.00 90.94 866 TYR A N 1
ATOM 6797 C CA . TYR A 1 866 ? -2.848 13.426 32.998 1.00 90.94 866 TYR A CA 1
ATOM 6798 C C . TYR A 1 866 ? -3.819 12.697 33.937 1.00 90.94 866 TYR A C 1
ATOM 6800 O O . TYR A 1 866 ? -4.808 12.116 33.486 1.00 90.94 866 TYR A O 1
ATOM 6808 N N . LYS A 1 867 ? -3.537 12.716 35.243 1.00 91.50 867 LYS A N 1
ATOM 6809 C CA . LYS A 1 867 ? -4.308 12.005 36.278 1.00 91.50 867 LYS A CA 1
ATOM 6810 C C . LYS A 1 867 ? -5.159 12.984 37.076 1.00 91.50 867 LYS A C 1
ATOM 6812 O O . LYS A 1 867 ? -4.650 14.026 37.484 1.00 91.50 867 LYS A O 1
ATOM 6817 N N . THR A 1 868 ? -6.404 12.631 37.373 1.00 92.38 868 THR A N 1
ATOM 6818 C CA . THR A 1 868 ? -7.275 13.407 38.268 1.00 92.38 868 THR A CA 1
ATOM 6819 C C . THR A 1 868 ? -6.835 13.302 39.733 1.00 92.38 868 THR A C 1
ATOM 6821 O O . THR A 1 868 ? -5.804 12.711 40.068 1.00 92.38 868 THR A O 1
ATOM 6824 N N . GLU A 1 869 ? -7.602 13.900 40.638 1.00 92.12 869 GLU A N 1
ATOM 6825 C CA . GLU A 1 869 ? -7.676 13.406 42.016 1.00 92.12 869 GLU A CA 1
ATOM 6826 C C . GLU A 1 869 ? -8.481 12.095 42.107 1.00 92.12 869 GLU A C 1
ATOM 6828 O O . GLU A 1 869 ? -9.141 11.692 41.148 1.00 92.12 869 GLU A O 1
ATOM 6833 N N . HIS A 1 870 ? -8.483 11.450 43.274 1.00 92.31 870 HIS A N 1
ATOM 6834 C CA . HIS A 1 870 ? -9.492 10.438 43.596 1.00 92.31 870 HIS A CA 1
ATOM 6835 C C . HIS A 1 870 ? -10.845 11.106 43.899 1.00 92.31 870 HIS A C 1
ATOM 6837 O O . HIS A 1 870 ? -10.901 12.228 44.413 1.00 92.31 870 HIS A O 1
ATOM 6843 N N . SER A 1 871 ? -11.937 10.408 43.591 1.00 94.50 871 SER A N 1
ATOM 6844 C CA . SER A 1 871 ? -13.303 10.811 43.920 1.00 94.50 871 SER A CA 1
ATOM 6845 C C . SER A 1 871 ? -13.518 10.950 45.427 1.00 94.50 871 SER A C 1
ATOM 6847 O O . SER A 1 871 ? -12.734 10.463 46.240 1.00 94.50 871 SER A O 1
ATOM 6849 N N . VAL A 1 872 ? -14.645 11.553 45.815 1.00 91.88 872 VAL A N 1
ATOM 6850 C CA . VAL A 1 872 ? -15.174 11.345 47.172 1.00 91.88 872 VAL A CA 1
ATOM 6851 C C . VAL A 1 872 ? -15.457 9.850 47.362 1.00 91.88 872 VAL A C 1
ATOM 6853 O O . VAL A 1 872 ? -15.912 9.173 46.434 1.00 91.88 872 VAL A O 1
ATOM 6856 N N . GLU A 1 873 ? -15.150 9.335 48.548 1.00 91.50 873 GLU A N 1
ATOM 6857 C CA . GLU A 1 873 ? -15.299 7.917 48.864 1.00 91.50 873 GLU A CA 1
ATOM 6858 C C . GLU A 1 873 ? -16.765 7.526 49.115 1.00 91.50 873 GLU A C 1
ATOM 6860 O O . GLU A 1 873 ? -17.579 8.336 49.568 1.00 91.50 873 GLU A O 1
ATOM 6865 N N . ARG A 1 874 ? -17.109 6.262 48.850 1.00 90.88 874 ARG A N 1
ATOM 6866 C CA . ARG A 1 874 ? -18.401 5.655 49.212 1.00 90.88 874 ARG A CA 1
ATOM 6867 C C . ARG A 1 874 ? -18.170 4.373 49.996 1.00 90.88 874 ARG A C 1
ATOM 6869 O O . ARG A 1 874 ? -17.345 3.553 49.608 1.00 90.88 874 ARG A O 1
ATOM 6876 N N . ILE A 1 875 ? -18.908 4.195 51.086 1.00 91.06 875 ILE A N 1
ATOM 6877 C CA . ILE A 1 875 ? -18.823 3.005 51.934 1.00 91.06 875 ILE A CA 1
ATOM 6878 C C . ILE A 1 875 ? -19.970 2.074 51.554 1.00 91.06 875 ILE A C 1
ATOM 6880 O O . ILE A 1 875 ? -21.129 2.418 51.766 1.00 91.06 875 ILE A O 1
ATOM 6884 N N . LEU A 1 876 ? -19.647 0.890 51.038 1.00 93.38 876 LEU A N 1
ATOM 6885 C CA . LEU A 1 876 ? -20.619 -0.178 50.833 1.00 93.38 876 LEU A CA 1
ATOM 6886 C C . LEU A 1 876 ? -20.633 -1.091 52.059 1.00 93.38 876 LEU A C 1
ATOM 6888 O O . LEU A 1 876 ? -19.583 -1.584 52.482 1.00 93.38 876 LEU A O 1
ATOM 6892 N N . ARG A 1 877 ? -21.823 -1.354 52.603 1.00 92.44 877 ARG A N 1
ATOM 6893 C CA . ARG A 1 877 ? -22.043 -2.377 53.632 1.00 92.44 877 ARG A CA 1
ATOM 6894 C C . ARG A 1 877 ? -22.933 -3.469 53.059 1.00 92.44 877 ARG A C 1
ATOM 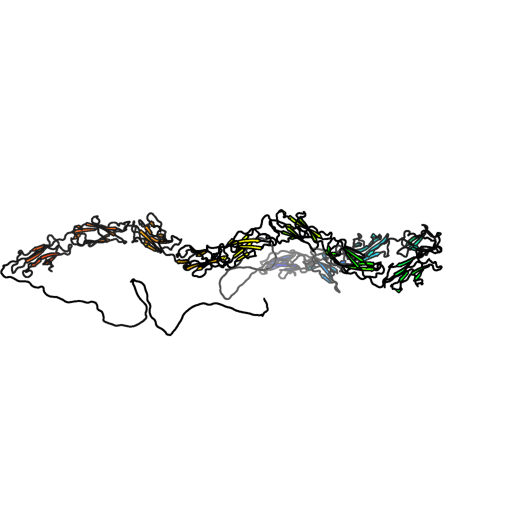6896 O O . ARG A 1 877 ? -24.051 -3.188 52.632 1.00 92.44 877 ARG A O 1
ATOM 6903 N N . VAL A 1 878 ? -22.435 -4.701 53.065 1.00 93.50 878 VAL A N 1
ATOM 6904 C CA . VAL A 1 878 ? -23.221 -5.893 52.735 1.00 93.50 878 VAL A CA 1
ATOM 6905 C C . VAL A 1 878 ? -23.585 -6.607 54.034 1.00 93.50 878 VAL A C 1
ATOM 6907 O O . VAL A 1 878 ? -22.777 -6.671 54.961 1.00 93.50 878 VAL A O 1
ATOM 6910 N N . SER A 1 879 ? -24.807 -7.116 54.142 1.00 89.94 879 SER A N 1
ATOM 6911 C CA . SER A 1 879 ? -25.288 -7.850 55.320 1.00 89.94 879 SER A CA 1
ATOM 6912 C C . SER A 1 879 ? -26.198 -9.008 54.914 1.00 89.94 879 SER A C 1
ATOM 6914 O O . SER A 1 879 ? -26.738 -9.023 53.812 1.00 89.94 879 SER A O 1
ATOM 6916 N N . GLU A 1 880 ? -26.361 -10.003 55.779 1.00 88.31 880 GLU A N 1
ATOM 6917 C CA . GLU A 1 880 ? -27.262 -11.131 55.513 1.00 88.31 880 GLU A CA 1
ATOM 6918 C C . GLU A 1 880 ? -28.734 -10.692 55.600 1.00 88.31 880 GLU A C 1
ATOM 6920 O O . GLU A 1 880 ? -29.069 -9.741 56.312 1.00 88.31 880 GLU A O 1
ATOM 6925 N N . ILE A 1 881 ? -29.620 -11.361 54.853 1.00 89.75 881 ILE A N 1
ATOM 6926 C CA . ILE A 1 881 ? -31.051 -11.024 54.823 1.00 89.75 881 ILE A CA 1
ATOM 6927 C C . ILE A 1 881 ? -31.693 -11.398 56.175 1.00 89.75 881 ILE A C 1
ATOM 6929 O O . ILE A 1 881 ? -31.650 -12.572 56.551 1.00 89.75 881 ILE A O 1
ATOM 6933 N N . PRO A 1 882 ? -32.315 -10.452 56.906 1.00 87.56 882 PRO A N 1
ATOM 6934 C CA . PRO A 1 882 ? -32.933 -10.747 58.194 1.00 87.56 882 PRO A CA 1
ATOM 6935 C C . PRO A 1 882 ? -34.142 -11.691 58.081 1.00 87.56 882 PRO A C 1
ATOM 6937 O O . PRO A 1 882 ? -34.867 -11.717 57.085 1.00 87.56 882 PRO A O 1
ATOM 6940 N N . VAL A 1 883 ? -34.360 -12.474 59.139 1.00 87.88 883 VAL A N 1
ATOM 6941 C CA . VAL A 1 883 ? -35.418 -13.493 59.228 1.00 87.88 883 VAL A CA 1
ATOM 6942 C C . VAL A 1 883 ? -36.660 -12.901 59.915 1.00 87.88 883 VAL A C 1
ATOM 6944 O O . VAL A 1 883 ? -36.509 -12.238 60.945 1.00 87.88 883 VAL A O 1
ATOM 6947 N N . PRO A 1 884 ? -37.880 -13.118 59.388 1.00 91.06 884 PRO A N 1
ATOM 6948 C CA . PRO A 1 884 ? -39.103 -12.610 59.998 1.00 91.06 884 PRO A CA 1
ATOM 6949 C C . PRO A 1 884 ? -39.525 -13.433 61.222 1.00 91.06 884 PRO A C 1
ATOM 6951 O O . PRO A 1 884 ? -39.288 -14.640 61.297 1.00 91.06 884 PRO A O 1
ATOM 6954 N N . SER A 1 885 ? -40.214 -12.783 62.158 1.00 89.25 885 SER A N 1
ATOM 6955 C CA . SER A 1 885 ? -40.759 -13.383 63.377 1.00 89.25 885 SER A CA 1
ATOM 6956 C C . SER A 1 885 ? -42.270 -13.163 63.456 1.00 89.25 885 SER A C 1
ATOM 6958 O O . SER A 1 885 ? -42.748 -12.045 63.255 1.00 89.25 885 SER A O 1
ATOM 6960 N N . VAL A 1 886 ? -43.026 -14.227 63.746 1.00 92.31 886 VAL A N 1
ATOM 6961 C CA . VAL A 1 886 ? -44.481 -14.157 63.958 1.00 92.31 886 VAL A CA 1
ATOM 6962 C C . VAL A 1 886 ? -44.786 -13.967 65.437 1.00 92.31 886 VAL A C 1
ATOM 6964 O O . VAL A 1 886 ? -44.242 -14.660 66.295 1.00 92.31 886 VAL A O 1
ATOM 6967 N N . GLN A 1 887 ? -45.694 -13.041 65.729 1.00 88.69 887 GLN A N 1
ATOM 6968 C CA . GLN A 1 887 ? -46.149 -12.700 67.070 1.00 88.69 887 GLN A CA 1
ATOM 6969 C C . GLN A 1 887 ? -47.683 -12.656 67.106 1.00 88.69 887 GLN A C 1
ATOM 6971 O O . GLN A 1 887 ? -48.344 -12.323 66.123 1.00 88.69 887 GLN A O 1
ATOM 6976 N N . GLN A 1 888 ? -48.270 -13.000 68.249 1.00 88.06 888 GLN A N 1
ATOM 6977 C CA . GLN A 1 888 ? -49.705 -12.833 68.478 1.00 88.06 888 GLN A CA 1
ATOM 6978 C C . GLN A 1 888 ? -50.001 -11.387 68.911 1.00 88.06 888 GLN A C 1
ATOM 6980 O O . GLN A 1 888 ? -49.301 -10.846 69.763 1.00 88.06 888 GLN A O 1
ATOM 6985 N N . ILE A 1 889 ? -51.033 -10.760 68.334 1.00 86.19 889 ILE A N 1
ATOM 6986 C CA . ILE A 1 889 ? -51.583 -9.478 68.821 1.00 86.19 889 ILE A CA 1
ATOM 6987 C C . ILE A 1 889 ? -52.808 -9.733 69.708 1.00 86.19 889 ILE A C 1
ATOM 6989 O O . ILE A 1 889 ? -53.052 -8.987 70.651 1.00 86.19 889 ILE A O 1
ATOM 6993 N N . THR A 1 890 ? -53.590 -10.777 69.423 1.00 83.38 890 THR A N 1
ATOM 6994 C CA . THR A 1 890 ? -54.585 -11.283 70.378 1.00 83.38 890 THR A CA 1
ATOM 6995 C C . THR A 1 890 ? -53.853 -11.994 71.521 1.00 83.38 890 THR A C 1
ATOM 6997 O O . THR A 1 890 ? -53.013 -12.855 71.272 1.00 83.38 890 THR A O 1
ATOM 7000 N N . ASP A 1 891 ? -54.181 -11.676 72.778 1.00 80.75 891 ASP A N 1
ATOM 7001 C CA . ASP A 1 891 ? -53.495 -12.230 73.961 1.00 80.75 891 ASP A CA 1
ATOM 7002 C C . ASP A 1 891 ? -53.702 -13.751 74.160 1.00 80.75 891 ASP A C 1
ATOM 7004 O O . ASP A 1 891 ? -53.064 -14.366 75.016 1.00 80.75 891 ASP A O 1
ATOM 7008 N N . TRP A 1 892 ? -54.583 -14.376 73.371 1.00 84.69 892 TRP A N 1
ATOM 7009 C CA . TRP A 1 892 ? -54.909 -15.801 73.405 1.00 84.69 892 TRP A CA 1
ATOM 7010 C C . TRP A 1 892 ? -54.909 -16.433 72.004 1.00 84.69 892 TRP A C 1
ATOM 7012 O O . TRP A 1 892 ? -55.448 -15.870 71.053 1.00 84.69 892 TRP A O 1
ATOM 7022 N N . MET A 1 893 ? -54.360 -17.650 71.909 1.00 85.12 893 MET A N 1
ATOM 7023 C CA . MET A 1 893 ? -54.341 -18.476 70.687 1.00 85.12 893 MET A CA 1
ATOM 7024 C C . MET A 1 893 ? -55.374 -19.620 70.707 1.00 85.12 893 MET A C 1
ATOM 7026 O O . MET A 1 893 ? -55.549 -20.302 69.699 1.00 85.12 893 MET A O 1
ATOM 7030 N N . ASP A 1 894 ? -56.078 -19.796 71.832 1.00 86.88 894 ASP A N 1
ATOM 7031 C CA . ASP A 1 894 ? -57.263 -20.651 71.978 1.00 86.88 894 ASP A CA 1
ATOM 7032 C C . ASP A 1 894 ? -58.522 -19.821 71.706 1.00 86.88 894 ASP A C 1
ATOM 7034 O O . ASP A 1 894 ? -58.905 -18.976 72.523 1.00 86.88 894 ASP A O 1
ATOM 7038 N N . VAL A 1 895 ? -59.150 -20.044 70.554 1.00 87.62 895 VAL A N 1
ATOM 7039 C CA . VAL A 1 895 ? -60.154 -19.159 69.952 1.00 87.62 895 VAL A CA 1
ATOM 7040 C C . VAL A 1 895 ? -61.452 -19.920 69.673 1.00 87.62 895 VAL A C 1
ATOM 7042 O O . VAL A 1 895 ? -61.445 -21.017 69.116 1.00 87.62 895 VAL A O 1
ATOM 7045 N N . PHE A 1 896 ? -62.589 -19.335 70.032 1.00 87.25 896 PHE A N 1
ATOM 7046 C CA . PHE A 1 896 ? -63.922 -19.901 69.819 1.00 87.25 896 PHE A CA 1
ATOM 7047 C C . PHE A 1 896 ? -64.591 -19.297 68.569 1.00 87.25 896 PHE A C 1
ATOM 7049 O O . PHE A 1 896 ? -64.143 -18.262 68.064 1.00 87.25 896 PHE A O 1
ATOM 7056 N N . PRO A 1 897 ? -65.655 -19.920 68.022 1.00 85.56 897 PRO A N 1
ATOM 7057 C CA . PRO A 1 897 ? -66.304 -19.415 66.814 1.00 85.56 897 PRO A CA 1
ATOM 7058 C C . PRO A 1 897 ? -66.774 -17.966 66.980 1.00 85.56 897 PRO A C 1
ATOM 7060 O O . PRO A 1 897 ? -67.267 -17.595 68.044 1.00 85.56 897 PRO A O 1
ATOM 7063 N N . THR A 1 898 ? -66.680 -17.163 65.919 1.00 83.69 898 THR A N 1
ATOM 7064 C CA . THR A 1 898 ? -67.007 -15.717 65.877 1.00 83.69 898 THR A CA 1
ATOM 7065 C C . THR A 1 898 ? -66.077 -14.767 66.646 1.00 83.69 898 THR A C 1
ATOM 7067 O O . THR A 1 898 ? -66.264 -13.555 66.563 1.00 83.69 898 THR A O 1
ATOM 7070 N N . GLU A 1 899 ? -65.035 -15.250 67.331 1.00 86.56 899 GLU A N 1
ATOM 7071 C CA . GLU A 1 899 ? -63.992 -14.363 67.869 1.00 86.56 899 GLU A CA 1
ATOM 7072 C C . GLU A 1 899 ? -63.109 -13.757 66.767 1.00 86.56 899 GLU A C 1
ATOM 7074 O O . GLU A 1 899 ? -62.878 -14.369 65.726 1.00 86.56 899 GLU A O 1
ATOM 7079 N N . SER A 1 900 ? -62.561 -12.567 67.014 1.00 86.94 900 SER A N 1
ATOM 7080 C CA . SER A 1 900 ? -61.612 -11.907 66.111 1.00 86.94 900 SER A CA 1
ATOM 7081 C C . SER A 1 900 ? -60.160 -12.158 66.531 1.00 86.94 900 SER A C 1
ATOM 7083 O O . SER A 1 900 ? -59.813 -11.932 67.694 1.00 86.94 900 SER A O 1
ATOM 7085 N N . VAL A 1 901 ? -59.295 -12.530 65.587 1.00 89.38 901 VAL A N 1
ATOM 7086 C CA . VAL A 1 901 ? -57.874 -12.851 65.826 1.00 89.38 901 VAL A CA 1
ATOM 7087 C C . VAL A 1 901 ? -56.974 -11.870 65.084 1.00 89.38 901 VAL A C 1
ATOM 7089 O O . VAL A 1 901 ? -57.267 -11.502 63.947 1.00 89.38 901 VAL A O 1
ATOM 7092 N N . LYS A 1 902 ? -55.854 -11.475 65.693 1.00 91.50 902 LYS A N 1
ATOM 7093 C CA . LYS A 1 902 ? -54.778 -10.741 65.020 1.00 91.50 902 LYS A CA 1
ATOM 7094 C C . LYS A 1 902 ? -53.415 -11.378 65.282 1.00 91.50 902 LYS A C 1
ATOM 7096 O O . LYS A 1 902 ? -53.063 -11.632 66.435 1.00 91.50 902 LYS A O 1
ATOM 7101 N N . LEU A 1 903 ? -52.646 -11.568 64.213 1.00 93.00 903 LEU A N 1
ATOM 7102 C CA . LEU A 1 903 ? -51.247 -12.004 64.227 1.00 93.00 903 LEU A CA 1
ATOM 7103 C C . LEU A 1 903 ? -50.400 -10.951 63.503 1.00 93.00 903 LEU A C 1
ATOM 7105 O O . LEU A 1 903 ? -50.827 -10.442 62.467 1.00 93.00 903 LEU A O 1
ATOM 7109 N N . SER A 1 904 ? -49.217 -10.637 64.023 1.00 92.19 904 SER A N 1
ATOM 7110 C CA . SER A 1 904 ? -48.217 -9.792 63.363 1.00 92.19 904 SER A CA 1
ATOM 7111 C C . SER A 1 904 ? -47.024 -10.604 62.876 1.00 92.19 904 SER A C 1
ATOM 7113 O O . SER A 1 904 ? -46.628 -11.594 63.484 1.00 92.19 904 SER A O 1
ATOM 7115 N N . CYS A 1 905 ? -46.423 -10.139 61.790 1.00 92.44 905 CYS A N 1
ATOM 7116 C CA . CYS A 1 905 ? -45.117 -10.547 61.309 1.00 92.44 905 CYS A CA 1
ATOM 7117 C C . CYS A 1 905 ? -44.201 -9.320 61.369 1.00 92.44 905 CYS A C 1
ATOM 7119 O O . CYS A 1 905 ? -44.591 -8.243 60.914 1.00 92.44 905 CYS A O 1
ATOM 7121 N N . ASN A 1 906 ? -43.016 -9.449 61.965 1.00 86.88 906 ASN A N 1
ATOM 7122 C CA . ASN A 1 906 ? -42.056 -8.351 62.065 1.00 86.88 906 ASN A CA 1
ATOM 7123 C C . ASN A 1 906 ? -40.614 -8.785 61.771 1.00 86.88 906 ASN A C 1
ATOM 7125 O O . ASN A 1 906 ? -40.281 -9.967 61.717 1.00 86.88 906 ASN A O 1
ATOM 7129 N N . MET A 1 907 ? -39.770 -7.786 61.525 1.00 85.75 907 MET A N 1
ATOM 7130 C CA . MET A 1 907 ? -38.375 -7.917 61.113 1.00 85.75 907 MET A CA 1
ATOM 7131 C C . MET A 1 907 ? -37.608 -6.658 61.551 1.00 85.75 907 MET A C 1
ATOM 7133 O O . MET A 1 907 ? -38.214 -5.620 61.843 1.00 85.75 907 MET A O 1
ATOM 7137 N N . SER A 1 908 ? -36.275 -6.701 61.584 1.00 75.62 908 SER A N 1
ATOM 7138 C CA . SER A 1 908 ? -35.470 -5.480 61.692 1.00 75.62 908 SER A CA 1
ATOM 7139 C C . SER A 1 908 ? -35.795 -4.525 60.531 1.00 75.62 908 SER A C 1
ATOM 7141 O O . SER A 1 908 ? -35.901 -4.937 59.379 1.00 75.62 908 SER A O 1
ATOM 7143 N N . HIS A 1 909 ? -35.997 -3.241 60.848 1.00 68.12 909 HIS A N 1
ATOM 7144 C CA . HIS A 1 909 ? -36.494 -2.221 59.909 1.00 68.12 909 HIS A CA 1
ATOM 7145 C C . HIS A 1 909 ? -37.863 -2.554 59.274 1.00 68.12 909 HIS A C 1
ATOM 7147 O O . HIS A 1 909 ? -38.102 -2.237 58.115 1.00 68.12 909 HIS A O 1
ATOM 7153 N N . SER A 1 910 ? -38.792 -3.162 60.030 1.00 69.38 910 SER A N 1
ATOM 7154 C CA . SER A 1 910 ? -40.132 -3.585 59.560 1.00 69.38 910 SER A CA 1
ATOM 7155 C C . SER A 1 910 ? -40.979 -2.527 58.824 1.00 69.38 910 SER A C 1
ATOM 7157 O O . SER A 1 910 ? -41.967 -2.901 58.200 1.00 69.38 910 SER A O 1
ATOM 7159 N N . SER A 1 911 ? -40.642 -1.235 58.887 1.00 79.19 911 SER A N 1
ATOM 7160 C CA . SER A 1 911 ? -41.245 -0.182 58.053 1.00 79.19 911 SER A CA 1
ATOM 7161 C C . SER A 1 911 ? -41.001 -0.384 56.556 1.00 79.19 911 SER A C 1
ATOM 7163 O O . SER A 1 911 ? -41.794 0.072 55.731 1.00 79.19 911 SER A O 1
ATOM 7165 N N . ASP A 1 912 ? -39.916 -1.070 56.204 1.00 84.88 912 ASP A N 1
ATOM 7166 C CA . ASP A 1 912 ? -39.373 -1.125 54.847 1.00 84.88 912 ASP A CA 1
ATOM 7167 C C . ASP A 1 912 ? -39.745 -2.440 54.140 1.00 84.88 912 ASP A C 1
ATOM 7169 O O . ASP A 1 912 ? -39.453 -2.618 52.957 1.00 84.88 912 ASP A O 1
ATOM 7173 N N . TRP A 1 913 ? -40.423 -3.348 54.849 1.00 89.75 913 TRP A N 1
ATOM 7174 C CA . TRP A 1 913 ? -40.807 -4.682 54.395 1.00 89.75 913 TRP A CA 1
ATOM 7175 C C . TRP A 1 913 ? -42.328 -4.811 54.248 1.00 89.75 913 TRP A C 1
ATOM 7177 O O . TRP A 1 913 ? -43.105 -4.172 54.951 1.00 89.75 913 TRP A O 1
ATOM 7187 N N . THR A 1 914 ? -42.737 -5.661 53.314 1.00 91.69 914 THR A N 1
ATOM 7188 C CA . THR A 1 914 ? -44.101 -6.184 53.148 1.00 91.69 914 THR A CA 1
ATOM 7189 C C . THR A 1 914 ? -44.078 -7.679 53.405 1.00 91.69 914 THR A C 1
ATOM 7191 O O . THR A 1 914 ? -43.037 -8.310 53.219 1.00 91.69 914 THR A O 1
ATOM 7194 N N . TYR A 1 915 ? -45.196 -8.265 53.819 1.00 93.50 915 TYR A N 1
ATOM 7195 C CA . TYR A 1 915 ? -45.216 -9.649 54.278 1.00 93.50 915 TYR A CA 1
ATOM 7196 C C . TYR A 1 915 ? -46.208 -10.514 53.500 1.00 93.50 915 TYR A C 1
ATOM 7198 O O . TYR A 1 915 ? -47.250 -10.065 53.039 1.00 93.50 915 TYR A O 1
ATOM 7206 N N . THR A 1 916 ? -45.873 -11.789 53.330 1.00 93.81 916 THR A N 1
ATOM 7207 C CA . THR A 1 916 ? -46.757 -12.805 52.749 1.00 93.81 916 THR A CA 1
ATOM 7208 C C . THR A 1 916 ? -46.987 -13.888 53.788 1.00 93.81 916 THR A C 1
ATOM 7210 O O . THR A 1 916 ? -46.031 -14.517 54.238 1.00 93.81 916 THR A O 1
ATOM 7213 N N . TRP A 1 917 ? -48.244 -14.091 54.178 1.00 95.12 917 TRP A N 1
ATOM 7214 C CA . TRP A 1 917 ? -48.628 -15.082 55.180 1.00 95.12 917 TRP A CA 1
ATOM 7215 C C . TRP A 1 917 ? -48.886 -16.451 54.564 1.00 95.12 917 TRP A C 1
ATOM 7217 O O . TRP A 1 917 ? -49.464 -16.567 53.483 1.00 95.12 917 TRP A O 1
ATOM 7227 N N . TYR A 1 918 ? -48.528 -17.486 55.313 1.00 94.62 918 TYR A N 1
ATOM 7228 C CA . TYR A 1 918 ? -48.774 -18.883 55.004 1.00 94.62 918 TYR A CA 1
ATOM 7229 C C . TYR A 1 918 ? -49.517 -19.535 56.168 1.00 94.62 918 TYR A C 1
ATOM 7231 O O . TYR A 1 918 ? -49.236 -19.246 57.329 1.00 94.62 918 TYR A O 1
ATOM 7239 N N . LYS A 1 919 ? -50.459 -20.420 55.848 1.00 93.69 919 LYS A N 1
ATOM 7240 C CA . LYS A 1 919 ? -51.182 -21.288 56.776 1.00 93.69 919 LYS A CA 1
ATOM 7241 C C . LYS A 1 919 ? -51.007 -22.721 56.295 1.00 93.69 919 LYS A C 1
ATOM 7243 O O . LYS A 1 919 ? -51.303 -23.011 55.139 1.00 93.69 919 LYS A O 1
ATOM 7248 N N . ASP A 1 920 ? -50.500 -23.599 57.154 1.00 91.62 920 ASP A N 1
ATOM 7249 C CA . ASP A 1 920 ? -50.208 -25.002 56.826 1.00 91.62 920 ASP A CA 1
ATOM 7250 C C . ASP A 1 920 ? -49.374 -25.122 55.525 1.00 91.62 920 ASP A C 1
ATOM 7252 O O . ASP A 1 920 ? -49.584 -25.995 54.683 1.00 91.62 920 ASP A O 1
ATOM 7256 N N . ARG A 1 921 ? -48.432 -24.176 55.356 1.00 89.62 921 ARG A N 1
ATOM 7257 C CA . ARG A 1 921 ? -47.542 -23.965 54.192 1.00 89.62 921 ARG A CA 1
ATOM 7258 C C . ARG A 1 921 ? -48.206 -23.527 52.878 1.00 89.62 921 ARG A C 1
ATOM 7260 O O . ARG A 1 921 ? -47.509 -23.395 51.875 1.00 89.62 921 ARG A O 1
ATOM 7267 N N . GLN A 1 922 ? -49.502 -23.223 52.866 1.00 90.44 922 GLN A N 1
ATOM 7268 C CA . GLN A 1 922 ? -50.190 -22.601 51.725 1.00 90.44 922 GLN A CA 1
ATOM 7269 C C . GLN A 1 922 ? -50.358 -21.094 51.945 1.00 90.44 922 GLN A C 1
ATOM 7271 O O . GLN A 1 922 ? -50.621 -20.663 53.064 1.00 90.44 922 GLN A O 1
ATOM 7276 N N . GLN A 1 923 ? -50.206 -20.273 50.901 1.00 92.50 923 GLN A N 1
ATOM 7277 C CA . GLN A 1 923 ? -50.344 -18.817 51.029 1.00 92.50 923 GLN A CA 1
ATOM 7278 C C . GLN A 1 923 ? -51.779 -18.435 51.423 1.00 92.50 923 GLN A C 1
ATOM 7280 O O . GLN A 1 923 ? -52.735 -18.789 50.731 1.00 92.50 923 GLN A O 1
ATOM 7285 N N . VAL A 1 924 ? -51.921 -17.656 52.496 1.00 91.50 924 VAL A N 1
ATOM 7286 C CA . VAL A 1 924 ? -53.214 -17.135 52.950 1.00 91.50 924 VAL A CA 1
ATOM 7287 C C . VAL A 1 924 ? -53.683 -16.039 51.996 1.00 91.50 924 VAL A C 1
ATOM 7289 O O . VAL A 1 924 ? -52.974 -15.060 51.769 1.00 91.50 924 VAL A O 1
ATOM 7292 N N . GLN A 1 925 ? -54.891 -16.197 51.459 1.00 89.06 925 GLN A N 1
ATOM 7293 C CA . GLN A 1 925 ? -55.576 -15.170 50.675 1.00 89.06 925 GLN A CA 1
ATOM 7294 C C . GLN A 1 925 ? -56.548 -14.386 51.564 1.00 89.06 925 GLN A C 1
ATOM 7296 O O . GLN A 1 925 ? -56.999 -14.890 52.592 1.00 89.06 925 GLN A O 1
ATOM 7301 N N . ALA A 1 926 ? -56.868 -13.154 51.168 1.00 87.44 926 ALA A N 1
ATOM 7302 C CA . ALA A 1 926 ? -57.922 -12.383 51.818 1.00 87.44 926 ALA A CA 1
ATOM 7303 C C . ALA A 1 926 ? -59.307 -12.887 51.375 1.00 87.44 926 ALA A C 1
ATOM 7305 O O . ALA A 1 926 ? -59.503 -13.225 50.206 1.00 87.44 926 ALA A O 1
ATOM 7306 N N . ASP A 1 927 ? -60.267 -12.902 52.296 1.00 88.56 927 ASP A N 1
ATOM 7307 C CA . ASP A 1 927 ? -61.664 -13.255 52.035 1.00 88.56 927 ASP A CA 1
ATOM 7308 C C . ASP A 1 927 ? -62.617 -12.410 52.909 1.00 88.56 927 ASP A C 1
ATOM 7310 O O . ASP A 1 927 ? -62.229 -11.381 53.462 1.00 88.56 927 ASP A O 1
ATOM 7314 N N . ASN A 1 928 ? -63.888 -12.807 53.030 1.00 85.06 928 ASN A N 1
ATOM 7315 C CA . ASN A 1 928 ? -64.875 -12.084 53.848 1.00 85.06 928 ASN A CA 1
ATOM 7316 C C . ASN A 1 928 ? -64.552 -12.094 55.362 1.00 85.06 928 ASN A C 1
ATOM 7318 O O . ASN A 1 928 ? -65.139 -11.329 56.129 1.00 85.06 928 ASN A O 1
ATOM 7322 N N . THR A 1 929 ? -63.649 -12.975 55.795 1.00 86.56 929 THR A N 1
ATOM 7323 C CA . THR A 1 929 ? -63.218 -13.184 57.181 1.00 86.56 929 THR A CA 1
ATOM 7324 C C . THR A 1 929 ? -61.747 -12.851 57.424 1.00 86.56 929 THR A C 1
ATOM 7326 O O . THR A 1 929 ? -61.431 -12.358 58.505 1.00 86.56 929 THR A O 1
ATOM 7329 N N . VAL A 1 930 ? -60.852 -13.063 56.457 1.00 92.38 930 VAL A N 1
ATOM 7330 C CA . VAL A 1 930 ? -59.409 -12.798 56.568 1.00 92.38 930 VAL A CA 1
ATOM 7331 C C . VAL A 1 930 ? -59.034 -11.522 55.822 1.00 92.38 930 VAL A C 1
ATOM 7333 O O . VAL A 1 930 ? -59.298 -11.371 54.634 1.00 92.38 930 VAL A O 1
ATOM 7336 N N . SER A 1 931 ? -58.360 -10.613 56.520 1.00 92.19 931 SER A N 1
ATOM 7337 C CA . SER A 1 931 ? -57.920 -9.315 56.006 1.00 92.19 931 SER A CA 1
ATOM 7338 C C . SER A 1 931 ? -56.486 -9.001 56.435 1.00 92.19 931 SER A C 1
ATOM 7340 O O . SER A 1 931 ? -55.992 -9.542 57.426 1.00 92.19 931 SER A O 1
ATOM 7342 N N . PHE A 1 932 ? -55.829 -8.108 55.701 1.00 93.50 932 PHE A N 1
ATOM 7343 C CA . PHE A 1 932 ? -54.456 -7.669 55.949 1.00 93.50 932 PHE A CA 1
ATOM 7344 C C . PHE A 1 932 ? -54.406 -6.144 56.116 1.00 93.50 932 PHE A C 1
ATOM 7346 O O . PHE A 1 932 ? -55.290 -5.441 55.622 1.00 93.50 932 PHE A O 1
ATOM 7353 N N . ASP A 1 933 ? -53.390 -5.624 56.810 1.00 90.19 933 ASP A N 1
ATOM 7354 C CA . ASP A 1 933 ? -53.051 -4.195 56.735 1.00 90.19 933 ASP A CA 1
ATOM 7355 C C . ASP A 1 933 ? -52.275 -3.860 55.442 1.00 90.19 933 ASP A C 1
ATOM 7357 O O . ASP A 1 933 ? -52.056 -4.725 54.593 1.00 90.19 933 ASP A O 1
ATOM 7361 N N . SER A 1 934 ? -51.896 -2.591 55.253 1.00 86.81 934 SER A N 1
ATOM 7362 C CA . SER A 1 934 ? -51.316 -2.089 53.993 1.00 86.81 934 SER A CA 1
ATOM 7363 C C . SER A 1 934 ? -50.015 -2.774 53.574 1.00 86.81 934 SER A C 1
ATOM 7365 O O . SER A 1 934 ? -49.731 -2.849 52.382 1.00 86.81 934 SER A O 1
ATOM 7367 N N . ASP A 1 935 ? -49.248 -3.274 54.543 1.00 89.38 935 ASP A N 1
ATOM 7368 C CA . ASP A 1 935 ? -47.987 -3.985 54.317 1.00 89.38 935 ASP A CA 1
ATOM 7369 C C . ASP A 1 935 ? -48.140 -5.506 54.481 1.00 89.38 935 ASP A C 1
ATOM 7371 O O . ASP A 1 935 ? -47.163 -6.251 54.381 1.00 89.38 935 ASP A O 1
ATOM 7375 N N . ALA A 1 936 ? -49.362 -5.958 54.784 1.00 90.56 936 ALA A N 1
ATOM 7376 C CA . ALA A 1 936 ? -49.696 -7.276 55.306 1.00 90.56 936 ALA A CA 1
ATOM 7377 C C . ALA A 1 936 ? -48.853 -7.713 56.522 1.00 90.56 936 ALA A C 1
ATOM 7379 O O . ALA A 1 936 ? -48.758 -8.903 56.821 1.00 90.56 936 ALA A O 1
ATOM 7380 N N . ALA A 1 937 ? -48.302 -6.760 57.278 1.00 90.19 937 ALA A N 1
ATOM 7381 C CA . ALA A 1 937 ? -47.618 -7.007 58.543 1.00 90.19 937 ALA A CA 1
ATOM 7382 C C . ALA A 1 937 ? -48.575 -7.593 59.591 1.00 90.19 937 ALA A C 1
ATOM 7384 O O . ALA A 1 937 ? -48.162 -8.443 60.376 1.00 90.19 937 ALA A O 1
ATOM 7385 N N . THR A 1 938 ? -49.857 -7.214 59.565 1.00 92.50 938 THR A N 1
ATOM 7386 C CA . THR A 1 938 ? -50.908 -7.795 60.416 1.00 92.50 938 THR A CA 1
ATOM 7387 C C . THR A 1 938 ? -51.908 -8.619 59.609 1.00 92.50 938 THR A C 1
ATOM 7389 O O . THR A 1 938 ? -52.667 -8.068 58.809 1.00 92.50 938 THR A O 1
ATOM 7392 N N . LEU A 1 939 ? -52.014 -9.915 59.907 1.00 94.12 939 LEU A N 1
ATOM 7393 C CA . LEU A 1 939 ? -53.147 -10.759 59.518 1.00 94.12 939 LEU A CA 1
ATOM 7394 C C . LEU A 1 939 ? -54.275 -10.573 60.541 1.00 94.12 939 LEU A C 1
ATOM 7396 O O . LEU A 1 939 ? -54.065 -10.700 61.748 1.00 94.12 939 LEU A O 1
ATOM 7400 N N . SER A 1 940 ? -55.481 -10.261 60.065 1.00 92.19 940 SER A N 1
ATOM 7401 C CA . SER A 1 940 ? -56.670 -10.000 60.884 1.00 92.19 940 SER A CA 1
ATOM 7402 C C . SER A 1 940 ? -57.847 -10.877 60.454 1.00 92.19 940 SER A C 1
ATOM 7404 O O . SER A 1 940 ? -58.404 -10.684 59.374 1.00 92.19 940 SER A O 1
ATOM 7406 N N . ILE A 1 941 ? -58.259 -11.800 61.323 1.00 92.56 941 ILE A N 1
ATOM 7407 C CA . ILE A 1 941 ? -59.465 -12.621 61.166 1.00 92.56 941 ILE A CA 1
ATOM 7408 C C . ILE A 1 941 ? -60.614 -11.911 61.893 1.00 92.56 941 ILE A C 1
ATOM 7410 O O . ILE A 1 941 ? -60.527 -11.673 63.098 1.00 92.56 941 ILE A O 1
ATOM 7414 N N . SER A 1 942 ? -61.684 -11.552 61.184 1.00 87.62 942 SER A N 1
ATOM 7415 C CA . SER A 1 942 ? -62.829 -10.815 61.741 1.00 87.62 942 SER A CA 1
ATOM 7416 C C . SER A 1 942 ? -63.796 -11.704 62.531 1.00 87.62 942 SER A C 1
ATOM 7418 O O . SER A 1 942 ? -64.387 -11.240 63.504 1.00 87.62 942 SER A O 1
ATOM 7420 N N . SER A 1 943 ? -63.935 -12.971 62.130 1.00 88.62 943 SER A N 1
ATOM 7421 C CA . SER A 1 943 ? -64.811 -13.973 62.744 1.00 88.62 943 SER A CA 1
ATOM 7422 C C . SER A 1 943 ? -64.236 -15.377 62.530 1.00 88.62 943 SER A C 1
ATOM 7424 O O . SER A 1 943 ? -64.331 -15.936 61.437 1.00 88.62 943 SER A O 1
ATOM 7426 N N . ALA A 1 944 ? -63.650 -15.958 63.575 1.00 88.00 944 ALA A N 1
ATOM 7427 C CA . ALA A 1 944 ? -62.996 -17.260 63.535 1.00 88.00 944 ALA A CA 1
ATOM 7428 C C . ALA A 1 944 ? -63.972 -18.432 63.318 1.00 88.00 944 ALA A C 1
ATOM 7430 O O . ALA A 1 944 ? -65.141 -18.398 63.713 1.00 88.00 944 ALA A O 1
ATOM 7431 N N . SER A 1 945 ? -63.449 -19.497 62.712 1.00 89.06 945 SER A N 1
ATOM 7432 C CA . SER A 1 945 ? -64.141 -20.756 62.409 1.00 89.06 945 SER A CA 1
ATOM 7433 C C . SER A 1 945 ? -63.128 -21.904 62.295 1.00 89.06 945 SER A C 1
ATOM 7435 O O . SER A 1 945 ? -61.926 -21.658 62.183 1.00 89.06 945 SER A O 1
ATOM 7437 N N . ALA A 1 946 ? -63.591 -23.157 62.277 1.00 85.88 946 ALA A N 1
ATOM 7438 C CA . ALA A 1 946 ? -62.732 -24.345 62.234 1.00 85.88 946 ALA A CA 1
ATOM 7439 C C . ALA A 1 946 ? -61.679 -24.336 61.101 1.00 85.88 946 ALA A C 1
ATOM 7441 O O . ALA A 1 946 ? -60.551 -24.779 61.310 1.00 85.88 946 ALA A O 1
ATOM 7442 N N . SER A 1 947 ? -62.000 -23.771 59.929 1.00 86.81 947 SER A N 1
ATOM 7443 C CA . SER A 1 947 ? -61.076 -23.658 58.786 1.00 86.81 947 SER A CA 1
ATOM 7444 C C . SER A 1 947 ? -59.862 -22.758 59.053 1.00 86.81 947 SER A C 1
ATOM 7446 O O . SER A 1 947 ? -58.841 -22.899 58.381 1.00 86.81 947 SER A O 1
ATOM 7448 N N . HIS A 1 948 ? -59.945 -21.866 60.044 1.00 91.31 948 HIS A N 1
ATOM 7449 C CA . HIS A 1 948 ? -58.852 -20.991 60.469 1.00 91.31 948 HIS A CA 1
ATOM 7450 C C . HIS A 1 948 ? -57.861 -21.673 61.434 1.00 91.31 948 HIS A C 1
ATOM 7452 O O . HIS A 1 948 ? -56.793 -21.126 61.687 1.00 91.31 948 HIS A O 1
ATOM 7458 N N . ARG A 1 949 ? -58.148 -22.878 61.953 1.00 91.50 949 ARG A N 1
ATOM 7459 C CA . ARG A 1 949 ? -57.164 -23.660 62.726 1.00 91.50 949 ARG A CA 1
ATOM 7460 C C . ARG A 1 949 ? -55.988 -24.049 61.824 1.00 91.50 949 ARG A C 1
ATOM 7462 O O . ARG A 1 949 ? -56.220 -24.629 60.766 1.00 91.50 949 ARG A O 1
ATOM 7469 N N . GLY A 1 950 ? -54.751 -23.790 62.246 1.00 92.44 950 GLY A N 1
ATOM 7470 C CA . GLY A 1 950 ? -53.550 -24.175 61.492 1.00 92.44 950 GLY A CA 1
ATOM 7471 C C . GLY A 1 950 ? -52.249 -23.591 62.045 1.00 92.44 950 GLY A C 1
ATOM 7472 O O . GLY A 1 950 ? -52.253 -22.869 63.045 1.00 92.44 950 GLY A O 1
ATOM 7473 N N . GLN A 1 951 ? -51.143 -23.907 61.378 1.00 94.06 951 GLN A N 1
ATOM 7474 C CA . GLN A 1 951 ? -49.812 -23.349 61.619 1.00 94.06 951 GLN A CA 1
ATOM 7475 C C . GLN A 1 951 ? -49.574 -22.145 60.705 1.00 94.06 951 GLN A C 1
ATOM 7477 O O . GLN A 1 951 ? -49.586 -22.284 59.484 1.00 94.06 951 GLN A O 1
ATOM 7482 N N . TYR A 1 952 ? -49.363 -20.968 61.290 1.00 94.38 952 TYR A N 1
ATOM 7483 C CA . TYR A 1 952 ? -49.167 -19.702 60.591 1.00 94.38 952 TYR A CA 1
ATOM 7484 C C . TYR A 1 952 ? -47.694 -19.285 60.586 1.00 94.38 952 TYR A C 1
ATOM 7486 O O . TYR A 1 952 ? -47.054 -19.234 61.635 1.00 94.38 952 TYR A O 1
ATOM 7494 N N . SER A 1 953 ? -47.173 -18.936 59.414 1.00 94.56 953 SER A N 1
ATOM 7495 C CA . SER A 1 953 ? -45.830 -18.379 59.211 1.00 94.56 953 SER A CA 1
ATOM 7496 C C . SER A 1 953 ? -45.868 -17.242 58.185 1.00 94.56 953 SER A C 1
ATOM 7498 O O . SER A 1 953 ? -46.894 -17.006 57.541 1.00 94.56 953 SER A O 1
ATOM 7500 N N . CYS A 1 954 ? -44.776 -16.495 58.037 1.00 94.00 954 CYS A N 1
ATOM 7501 C CA . CYS A 1 954 ? -44.692 -15.372 57.108 1.00 94.00 954 CYS A CA 1
ATOM 7502 C C . CYS A 1 954 ? -43.330 -15.277 56.409 1.00 94.00 954 CYS A C 1
ATOM 7504 O O . CYS A 1 954 ? -42.310 -15.716 56.932 1.00 94.00 954 CYS A O 1
ATOM 7506 N N . LEU A 1 955 ? -43.312 -14.665 55.227 1.00 94.19 955 LEU A N 1
ATOM 7507 C CA . LEU A 1 955 ? -42.110 -14.275 54.488 1.00 94.19 955 LEU A CA 1
ATOM 7508 C C . LEU A 1 955 ? -42.101 -12.753 54.331 1.00 94.19 955 LEU A C 1
ATOM 7510 O O . LEU A 1 955 ? -43.131 -12.182 53.976 1.00 94.19 955 LEU A O 1
ATOM 7514 N N . GLY A 1 956 ? -40.962 -12.103 54.571 1.00 91.75 956 GLY A N 1
ATOM 7515 C CA . GLY A 1 956 ? -40.774 -10.676 54.317 1.00 91.75 956 GLY A CA 1
ATOM 7516 C C . GLY A 1 956 ? -40.191 -10.419 52.927 1.00 91.75 956 GLY A C 1
ATOM 7517 O O . GLY A 1 956 ? -39.290 -11.123 52.477 1.00 91.75 956 GLY A O 1
ATOM 7518 N N . LYS A 1 957 ? -40.676 -9.378 52.253 1.00 90.88 957 LYS A N 1
ATOM 7519 C CA . LYS A 1 957 ? -40.146 -8.852 50.993 1.00 90.88 957 LYS A CA 1
ATOM 7520 C C . LYS A 1 957 ? -39.948 -7.340 51.094 1.00 90.88 957 LYS A C 1
ATOM 7522 O O . LYS A 1 957 ? -40.874 -6.624 51.477 1.00 90.88 957 LYS A O 1
ATOM 7527 N N . LEU A 1 958 ? -38.758 -6.849 50.756 1.00 89.75 958 LEU A N 1
ATOM 7528 C CA . LEU A 1 958 ? -38.424 -5.429 50.871 1.00 89.75 958 LEU A CA 1
ATOM 7529 C C . LEU A 1 958 ? -39.254 -4.603 49.867 1.00 89.75 958 LEU A C 1
ATOM 7531 O O . LEU A 1 958 ? -39.423 -4.991 48.712 1.00 89.75 958 LEU A O 1
ATOM 7535 N N . LYS A 1 959 ? -39.774 -3.449 50.297 1.00 86.25 959 LYS A N 1
ATOM 7536 C CA . LYS A 1 959 ? -40.633 -2.569 49.481 1.00 86.25 959 LYS A CA 1
ATOM 7537 C C . LYS A 1 959 ? -39.899 -1.956 48.289 1.00 86.25 959 LYS A C 1
ATOM 7539 O O . LYS A 1 959 ? -40.493 -1.749 47.236 1.00 86.25 959 LYS A O 1
ATOM 7544 N N . SER A 1 960 ? -38.622 -1.622 48.472 1.00 82.56 960 SER A N 1
ATOM 7545 C CA . SER A 1 960 ? -37.845 -0.799 47.536 1.00 82.56 960 SER A CA 1
ATOM 7546 C C . SER A 1 960 ? -36.987 -1.591 46.546 1.00 82.56 960 SER A C 1
ATOM 7548 O O . SER A 1 960 ? -36.580 -1.034 45.528 1.00 82.56 960 SER A O 1
ATOM 7550 N N . ARG A 1 961 ? -36.685 -2.867 46.828 1.00 87.19 961 ARG A N 1
ATOM 7551 C CA . ARG A 1 961 ? -35.783 -3.733 46.039 1.00 87.19 961 ARG A CA 1
ATOM 7552 C C . ARG A 1 961 ? -36.277 -5.188 46.103 1.00 87.19 961 ARG A C 1
ATOM 7554 O O . ARG A 1 961 ? -36.932 -5.535 47.080 1.00 87.19 961 ARG A O 1
ATOM 7561 N N . PRO A 1 962 ? -35.981 -6.067 45.126 1.00 86.12 962 PRO A N 1
ATOM 7562 C CA . PRO A 1 962 ? -36.561 -7.418 45.041 1.00 86.12 962 PRO A CA 1
ATOM 7563 C C . PRO A 1 962 ? -36.023 -8.442 46.072 1.00 86.12 962 PRO A C 1
ATOM 7565 O O . PRO A 1 962 ? -36.065 -9.646 45.825 1.00 86.12 962 PRO A O 1
ATOM 7568 N N . VAL A 1 963 ? -35.549 -7.992 47.236 1.00 88.38 963 VAL A N 1
ATOM 7569 C CA . VAL A 1 963 ? -35.039 -8.844 48.321 1.00 88.38 963 VAL A CA 1
ATOM 7570 C C . VAL A 1 963 ? -36.197 -9.543 49.028 1.00 88.38 963 VAL A C 1
ATOM 7572 O O . VAL A 1 963 ? -37.183 -8.903 49.391 1.00 88.38 963 VAL A O 1
ATOM 7575 N N . SER A 1 964 ? -36.066 -10.851 49.243 1.00 89.81 964 SER A N 1
ATOM 7576 C CA . SER A 1 964 ? -37.033 -11.677 49.975 1.00 89.81 964 SER A CA 1
ATOM 7577 C C . SER A 1 964 ? -36.308 -12.491 51.044 1.00 89.81 964 SER A C 1
ATOM 7579 O O . SER A 1 964 ? -35.245 -13.046 50.771 1.00 89.81 964 SER A O 1
ATOM 7581 N N . SER A 1 965 ? -36.864 -12.560 52.250 1.00 90.69 965 SER A N 1
ATOM 7582 C CA . SER A 1 965 ? -36.342 -13.388 53.336 1.00 90.69 965 SER A CA 1
ATOM 7583 C C . SER A 1 965 ? -36.694 -14.864 53.145 1.00 90.69 965 SER A C 1
ATOM 7585 O O . SER A 1 965 ? -37.541 -15.227 52.326 1.00 90.69 965 SER A O 1
ATOM 7587 N N . ILE A 1 966 ? -36.116 -15.723 53.984 1.00 90.38 966 ILE A N 1
ATOM 7588 C CA . ILE A 1 966 ? -36.705 -17.039 54.257 1.00 90.38 966 ILE A CA 1
ATOM 7589 C C . ILE A 1 966 ? -38.039 -16.890 55.015 1.00 90.38 966 ILE A C 1
ATOM 7591 O O . ILE A 1 966 ? -38.367 -15.813 55.523 1.00 90.38 966 ILE A O 1
ATOM 7595 N N . VAL A 1 967 ? -38.811 -17.975 55.088 1.00 91.56 967 VAL A N 1
ATOM 7596 C CA . VAL A 1 967 ? -40.045 -18.048 55.887 1.00 91.56 967 VAL A CA 1
ATOM 7597 C C . VAL A 1 967 ? -39.701 -18.086 57.386 1.00 91.56 967 VAL A C 1
ATOM 7599 O O . VAL A 1 967 ? -38.684 -18.659 57.777 1.00 91.56 967 VAL A O 1
ATOM 7602 N N . SER A 1 968 ? -40.545 -17.473 58.215 1.00 93.00 968 SER A N 1
ATOM 7603 C CA . SER A 1 968 ? -40.450 -17.464 59.679 1.00 93.00 968 SER A CA 1
ATOM 7604 C C . SER A 1 968 ? -40.609 -18.856 60.302 1.00 93.00 968 SER A C 1
ATOM 7606 O O . SER A 1 968 ? -41.062 -19.810 59.666 1.00 93.00 968 SER A O 1
ATOM 7608 N N . SER A 1 969 ? -40.369 -18.940 61.612 1.00 89.00 969 SER A N 1
ATOM 7609 C CA . SER A 1 969 ? -40.965 -19.989 62.445 1.00 89.00 969 SER A CA 1
ATOM 7610 C C . SER A 1 969 ? -42.504 -19.978 62.365 1.00 89.00 969 SER A C 1
ATOM 7612 O O . SER A 1 969 ? -43.129 -18.948 62.097 1.00 89.00 969 SER A O 1
ATOM 7614 N N . GLU A 1 970 ? -43.113 -21.144 62.585 1.00 91.38 970 GLU A N 1
ATOM 7615 C CA . GLU A 1 970 ? -44.566 -21.361 62.566 1.00 91.38 970 GLU A CA 1
ATOM 7616 C C . GLU A 1 970 ? -45.166 -21.158 63.980 1.00 91.38 970 GLU A C 1
ATOM 7618 O O . GLU A 1 970 ? -44.653 -21.708 64.956 1.00 91.38 970 GLU A O 1
ATOM 7623 N N . ILE A 1 971 ? -46.276 -20.416 64.105 1.00 91.62 971 ILE A N 1
ATOM 7624 C CA . ILE A 1 971 ? -47.105 -20.328 65.325 1.00 91.62 971 ILE A CA 1
ATOM 7625 C C . ILE A 1 971 ? -48.416 -21.102 65.120 1.00 91.62 971 ILE A C 1
ATOM 7627 O O . ILE A 1 971 ? -48.987 -21.070 64.034 1.00 91.62 971 ILE A O 1
ATOM 7631 N N . THR A 1 972 ? -48.931 -21.801 66.133 1.00 91.81 972 THR A N 1
ATOM 7632 C CA . THR A 1 972 ? -50.178 -22.584 65.988 1.00 91.81 972 THR A CA 1
ATOM 7633 C C . THR A 1 972 ? -51.387 -21.809 66.507 1.00 91.81 972 THR A C 1
ATOM 7635 O O . THR A 1 972 ? -51.383 -21.362 67.651 1.00 91.81 972 THR A O 1
ATOM 7638 N N . LEU A 1 973 ? -52.433 -21.684 65.684 1.00 91.88 973 LEU A N 1
ATOM 7639 C CA . LEU A 1 973 ? -53.724 -21.105 66.062 1.00 91.88 973 LEU A CA 1
ATOM 7640 C C . LEU A 1 973 ? -54.756 -22.215 66.303 1.00 91.88 973 LEU A C 1
ATOM 7642 O O . LEU A 1 973 ? -55.102 -22.971 65.388 1.00 91.88 973 LEU A O 1
ATOM 7646 N N . HIS A 1 974 ? -55.277 -22.297 67.527 1.00 88.06 974 HIS A N 1
ATOM 7647 C CA . HIS A 1 974 ? -56.278 -23.282 67.921 1.00 88.06 974 HIS A CA 1
ATOM 7648 C C . HIS A 1 974 ? -57.677 -22.674 67.863 1.00 88.06 974 HIS A C 1
ATOM 7650 O O . HIS A 1 974 ? -58.103 -21.975 68.777 1.00 88.06 974 HIS A O 1
ATOM 7656 N N . VAL A 1 975 ? -58.426 -22.984 66.801 1.00 89.69 975 VAL A N 1
ATOM 7657 C CA . VAL A 1 975 ? -59.863 -22.680 66.751 1.00 89.69 975 VAL A CA 1
ATOM 7658 C C . VAL A 1 975 ? -60.678 -23.898 67.188 1.00 89.69 975 VAL A C 1
ATOM 7660 O O . VAL A 1 975 ? -60.381 -25.024 66.774 1.00 89.69 975 VAL A O 1
ATOM 7663 N N . TYR A 1 976 ? -61.684 -23.671 68.029 1.00 85.44 976 TYR A N 1
ATOM 7664 C CA . TYR A 1 976 ? -62.654 -24.653 68.524 1.00 85.44 976 TYR A CA 1
ATOM 7665 C C . TYR A 1 976 ? -63.989 -24.548 67.773 1.00 85.44 976 TYR A C 1
ATOM 7667 O O . TYR A 1 976 ? -64.348 -23.481 67.284 1.00 85.44 976 TYR A O 1
ATOM 7675 N N . ASP A 1 977 ? -64.752 -25.641 67.718 1.00 82.69 977 ASP A N 1
ATOM 7676 C CA . ASP A 1 977 ? -65.988 -25.735 66.921 1.00 82.69 977 ASP A CA 1
ATOM 7677 C C . ASP A 1 977 ? -67.249 -25.215 67.642 1.00 82.69 977 ASP A C 1
ATOM 7679 O O . ASP A 1 977 ? -68.275 -24.960 67.014 1.00 82.69 977 ASP A O 1
ATOM 7683 N N . THR A 1 978 ? -67.189 -25.042 68.966 1.00 82.12 978 THR A N 1
ATOM 7684 C CA . THR A 1 978 ? -68.319 -24.635 69.822 1.00 82.12 978 THR A CA 1
ATOM 7685 C C . THR A 1 978 ? -67.898 -23.581 70.843 1.00 82.12 978 THR A C 1
ATOM 7687 O O . THR A 1 978 ? -66.723 -23.495 71.191 1.00 82.12 978 THR A O 1
ATOM 7690 N N . LYS A 1 979 ? -68.852 -22.815 71.389 1.00 83.12 979 LYS A N 1
ATOM 7691 C CA . LYS A 1 979 ? -68.605 -21.906 72.525 1.00 83.12 979 LYS A CA 1
ATOM 7692 C C . LYS A 1 979 ? -68.033 -22.647 73.752 1.00 83.12 979 LYS A C 1
ATOM 7694 O O . LYS A 1 979 ? -68.351 -23.823 73.949 1.00 83.12 979 LYS A O 1
ATOM 7699 N N . PRO A 1 980 ? -67.257 -21.972 74.621 1.00 86.06 980 PRO A N 1
ATOM 7700 C CA . PRO A 1 980 ? -66.766 -22.570 75.852 1.00 86.06 980 PRO A CA 1
ATOM 7701 C C . PRO A 1 980 ? -67.878 -22.651 76.905 1.00 86.06 980 PRO A C 1
ATOM 7703 O O . PRO A 1 980 ? -68.719 -21.757 77.028 1.00 86.06 980 PRO A O 1
ATOM 7706 N N . ARG A 1 981 ? -67.864 -23.726 77.698 1.00 84.75 981 ARG A N 1
ATOM 7707 C CA . ARG A 1 981 ? -68.858 -23.982 78.746 1.00 84.75 981 ARG A CA 1
ATOM 7708 C C . ARG A 1 981 ? -68.442 -23.339 80.069 1.00 84.75 981 ARG A C 1
ATOM 7710 O O . ARG A 1 981 ? -67.396 -23.677 80.616 1.00 84.75 981 ARG A O 1
ATOM 7717 N N . VAL A 1 982 ? -69.309 -22.487 80.611 1.00 90.12 982 VAL A N 1
ATOM 7718 C CA . VAL A 1 982 ? -69.167 -21.900 81.951 1.00 90.12 982 VAL A CA 1
ATOM 7719 C C . VAL A 1 982 ? -69.871 -22.780 82.984 1.00 90.12 982 VAL A C 1
ATOM 7721 O O . VAL A 1 982 ? -70.981 -23.269 82.754 1.00 90.12 982 VAL A O 1
ATOM 7724 N N . THR A 1 983 ? -69.243 -22.978 84.140 1.00 88.50 983 THR A N 1
ATOM 7725 C CA . THR A 1 983 ? -69.837 -23.671 85.290 1.00 88.50 983 THR A CA 1
ATOM 7726 C C . THR A 1 983 ? -69.844 -22.765 86.519 1.00 88.50 983 THR A C 1
ATOM 7728 O O . THR A 1 983 ? -68.947 -21.948 86.707 1.00 88.50 983 THR A O 1
ATOM 7731 N N . LEU A 1 984 ? -70.884 -22.891 87.345 1.00 91.12 984 LEU A N 1
ATOM 7732 C CA . LEU A 1 984 ? -71.038 -22.154 88.596 1.00 91.12 984 LEU A CA 1
ATOM 7733 C C . LEU A 1 984 ? -71.018 -23.150 89.755 1.00 91.12 984 LEU A C 1
ATOM 7735 O O . LEU A 1 984 ? -71.757 -24.134 89.745 1.00 91.12 984 LEU A O 1
ATOM 7739 N N . MET A 1 985 ? -70.171 -22.885 90.742 1.00 89.38 985 MET A N 1
ATOM 7740 C CA . MET A 1 985 ? -70.009 -23.679 91.954 1.00 89.38 985 MET A CA 1
ATOM 7741 C C . MET A 1 985 ? -70.368 -22.828 93.178 1.00 89.38 985 MET A C 1
ATOM 7743 O O . MET A 1 985 ? -70.200 -21.609 93.166 1.00 89.38 985 MET A O 1
ATOM 7747 N N . GLN A 1 986 ? -70.844 -23.473 94.244 1.00 88.81 986 GLN A N 1
ATOM 7748 C CA . GLN A 1 986 ? -71.159 -22.845 95.530 1.00 88.81 986 GLN A CA 1
ATOM 7749 C C . GLN A 1 986 ? -70.392 -23.556 96.646 1.00 88.81 986 GLN A C 1
ATOM 7751 O O . GLN A 1 986 ? -70.321 -24.782 96.667 1.00 88.81 986 GLN A O 1
ATOM 7756 N N . ASN A 1 987 ? -69.853 -22.801 97.598 1.00 87.44 987 ASN A N 1
ATOM 7757 C CA . ASN A 1 987 ? -69.183 -23.311 98.785 1.00 87.44 987 ASN A CA 1
ATOM 7758 C C . ASN A 1 987 ? -69.698 -22.570 100.040 1.00 87.44 987 ASN A C 1
ATOM 7760 O O . ASN A 1 987 ? -69.550 -21.349 100.106 1.00 87.44 987 ASN A O 1
ATOM 7764 N N . PRO A 1 988 ? -70.283 -23.259 101.038 1.00 82.38 988 PRO A N 1
ATOM 7765 C CA . PRO A 1 988 ? -70.598 -24.689 101.062 1.00 82.38 988 PRO A CA 1
ATOM 7766 C C . PRO A 1 988 ? -71.779 -25.048 100.142 1.00 82.38 988 PRO A C 1
ATOM 7768 O O . PRO A 1 988 ? -72.661 -24.226 99.894 1.00 82.38 988 PRO A O 1
ATOM 7771 N N . ILE A 1 989 ? -71.811 -26.298 99.664 1.00 82.12 989 ILE A N 1
ATOM 7772 C CA . ILE A 1 989 ? -72.825 -26.830 98.732 1.00 82.12 989 ILE A CA 1
ATOM 7773 C C . ILE A 1 989 ? -74.123 -27.194 99.491 1.00 82.12 989 ILE A C 1
ATOM 7775 O O . ILE A 1 989 ? -74.518 -28.357 99.573 1.00 82.12 989 ILE A O 1
ATOM 7779 N N . HIS A 1 990 ? -74.766 -26.208 100.118 1.00 81.44 990 HIS A N 1
ATOM 7780 C CA . HIS A 1 990 ? -76.041 -26.384 100.818 1.00 81.44 990 HIS A CA 1
ATOM 7781 C C . HIS A 1 990 ? -77.134 -25.524 100.182 1.00 81.44 990 HIS A C 1
ATOM 7783 O O . HIS A 1 990 ? -76.949 -24.327 99.978 1.00 81.44 990 HIS A O 1
ATOM 7789 N N . ASN A 1 991 ? -78.285 -26.142 99.910 1.00 72.88 991 ASN A N 1
ATOM 7790 C CA . ASN A 1 991 ? -79.435 -25.473 99.295 1.00 72.88 991 ASN A CA 1
ATOM 7791 C C . ASN A 1 991 ? -80.088 -24.456 100.249 1.00 72.88 991 ASN A C 1
ATOM 7793 O O . ASN A 1 991 ? -80.593 -23.430 99.805 1.00 72.88 991 ASN A O 1
ATOM 7797 N N . VAL A 1 992 ? -80.054 -24.753 101.554 1.00 82.62 992 VAL A N 1
ATOM 7798 C CA . VAL A 1 992 ? -80.548 -23.893 102.635 1.00 82.62 992 VAL A CA 1
ATOM 7799 C C . VAL A 1 992 ? -79.377 -23.516 103.540 1.00 82.62 992 VAL A C 1
ATOM 7801 O O . VAL A 1 992 ? -78.645 -24.379 104.032 1.00 82.62 992 VAL A O 1
ATOM 7804 N N . MET A 1 993 ? -79.214 -22.217 103.754 1.00 86.44 993 MET A N 1
ATOM 7805 C CA . MET A 1 993 ? -78.265 -21.600 104.679 1.00 86.44 993 MET A CA 1
ATOM 7806 C C . MET A 1 993 ? -79.044 -20.854 105.771 1.00 86.44 993 MET A C 1
ATOM 7808 O O . MET A 1 993 ? -80.257 -20.696 105.673 1.00 86.44 993 MET A O 1
ATOM 7812 N N . HIS A 1 994 ? -78.378 -20.408 106.835 1.00 86.06 994 HIS A N 1
ATOM 7813 C CA . HIS A 1 994 ? -79.034 -19.638 107.900 1.00 86.06 994 HIS A CA 1
ATOM 7814 C C . HIS A 1 994 ? -78.511 -18.205 107.965 1.00 86.06 994 HIS A C 1
ATOM 7816 O O . HIS A 1 994 ? -77.394 -17.918 107.534 1.00 86.06 994 HIS A O 1
ATOM 7822 N N . THR A 1 995 ? -79.292 -17.288 108.540 1.00 82.62 995 THR A N 1
ATOM 7823 C CA . THR A 1 995 ? -78.844 -15.905 108.750 1.00 82.62 995 THR A CA 1
ATOM 7824 C C . THR A 1 995 ? -77.529 -15.869 109.532 1.00 82.62 995 THR A C 1
ATOM 7826 O O . THR A 1 995 ? -77.422 -16.482 110.600 1.00 82.62 995 THR A O 1
ATOM 7829 N N . GLY A 1 996 ? -76.538 -15.148 109.004 1.00 80.69 996 GLY A N 1
ATOM 7830 C CA . GLY A 1 996 ? -75.169 -15.108 109.525 1.00 80.69 996 GLY A CA 1
ATOM 7831 C C . GLY A 1 996 ? -74.203 -16.152 108.948 1.00 80.69 996 GLY A C 1
ATOM 7832 O O . GLY A 1 996 ? -73.008 -16.044 109.206 1.00 80.69 996 GLY A O 1
ATOM 7833 N N . ASP A 1 997 ? -74.663 -17.133 108.163 1.00 86.31 997 ASP A N 1
ATOM 7834 C CA . ASP A 1 997 ? -73.764 -18.089 107.500 1.00 86.31 997 ASP A CA 1
ATOM 7835 C C . ASP A 1 997 ? -73.001 -17.411 106.337 1.00 86.31 997 ASP A C 1
ATOM 7837 O O . ASP A 1 997 ? -73.601 -16.638 105.586 1.00 86.31 997 ASP A O 1
ATOM 7841 N N . PRO A 1 998 ? -71.707 -17.714 106.122 1.00 88.69 998 PRO A N 1
ATOM 7842 C CA . PRO A 1 998 ? -70.985 -17.296 104.925 1.00 88.69 998 PRO A CA 1
ATOM 7843 C C . PRO A 1 998 ? -71.249 -18.253 103.749 1.00 88.69 998 PRO A C 1
ATOM 7845 O O . PRO A 1 998 ? -71.295 -19.473 103.927 1.00 88.69 998 PRO A O 1
ATOM 7848 N N . VAL A 1 999 ? -71.358 -17.714 102.532 1.00 89.88 999 VAL A N 1
ATOM 7849 C CA . VAL A 1 999 ? -71.428 -18.497 101.285 1.00 89.88 999 VAL A CA 1
ATOM 7850 C C . VAL A 1 999 ? -70.628 -17.822 100.172 1.00 89.88 999 VAL A C 1
ATOM 7852 O O . VAL A 1 999 ? -70.708 -16.610 99.986 1.00 89.88 999 VAL A O 1
ATOM 7855 N N . THR A 1 1000 ? -69.867 -18.609 99.417 1.00 90.50 1000 THR A N 1
ATOM 7856 C CA . THR A 1 1000 ? -69.053 -18.146 98.290 1.00 90.50 1000 THR A CA 1
ATOM 7857 C C . THR A 1 1000 ? -69.427 -18.896 97.026 1.00 90.50 1000 THR A C 1
ATOM 7859 O O . THR A 1 1000 ? -69.433 -20.125 97.002 1.00 90.50 1000 THR A O 1
ATOM 7862 N N . TYR A 1 1001 ? -69.673 -18.156 95.955 1.00 91.06 1001 TYR A N 1
ATOM 7863 C CA . TYR A 1 1001 ? -69.772 -18.687 94.605 1.00 91.06 1001 TYR A CA 1
ATOM 7864 C C . TYR A 1 1001 ? -68.443 -18.563 93.875 1.00 91.06 1001 TYR A C 1
ATOM 7866 O O . TYR A 1 1001 ? -67.761 -17.548 94.020 1.00 91.06 1001 TYR A O 1
ATOM 7874 N N . SER A 1 1002 ? -68.122 -19.544 93.037 1.00 90.50 1002 SER A N 1
ATOM 7875 C CA . SER A 1 1002 ? -67.023 -19.471 92.075 1.00 90.50 1002 SER A CA 1
ATOM 7876 C C . SER A 1 1002 ? -67.511 -19.836 90.673 1.00 90.50 1002 SER A C 1
ATOM 7878 O O . SER A 1 1002 ? -68.185 -20.843 90.458 1.00 90.50 1002 SER A O 1
ATOM 7880 N N . CYS A 1 1003 ? -67.191 -18.978 89.711 1.00 90.69 1003 CYS A N 1
ATOM 7881 C CA . CYS A 1 1003 ? -67.484 -19.145 88.298 1.00 90.69 1003 CYS A CA 1
ATOM 7882 C C . CYS A 1 1003 ? -66.232 -19.690 87.599 1.00 90.69 1003 CYS A C 1
ATOM 7884 O O . CYS A 1 1003 ? -65.150 -19.114 87.721 1.00 90.69 1003 CYS A O 1
ATOM 7886 N N . HIS A 1 1004 ? -66.363 -20.808 86.888 1.00 87.81 1004 HIS A N 1
ATOM 7887 C CA . HIS A 1 1004 ? -65.241 -21.541 86.310 1.00 87.81 1004 HIS A CA 1
ATOM 7888 C C . HIS A 1 1004 ? -65.430 -21.804 84.813 1.00 87.81 1004 HIS A C 1
ATOM 7890 O O . HIS A 1 1004 ? -66.543 -22.029 84.328 1.00 87.81 1004 HIS A O 1
ATOM 7896 N N . ILE A 1 1005 ? -64.312 -21.795 84.092 1.00 86.62 1005 ILE A N 1
ATOM 7897 C CA . ILE A 1 1005 ? -64.206 -22.054 82.660 1.00 86.62 1005 ILE A CA 1
ATOM 7898 C C . ILE A 1 1005 ? -62.898 -22.812 82.412 1.00 86.62 1005 ILE A C 1
ATOM 7900 O O . ILE A 1 1005 ? -61.842 -22.429 82.910 1.00 86.62 1005 ILE A O 1
ATOM 7904 N N . ASN A 1 1006 ? -62.980 -23.916 81.672 1.00 73.06 1006 ASN A N 1
ATOM 7905 C CA . ASN A 1 1006 ? -61.898 -24.903 81.588 1.00 73.06 1006 ASN A CA 1
ATOM 7906 C C . ASN A 1 1006 ? -60.814 -24.568 80.541 1.00 73.06 1006 ASN A C 1
ATOM 7908 O O . ASN A 1 1006 ? -59.901 -25.366 80.349 1.00 73.06 1006 ASN A O 1
ATOM 7912 N N . VAL A 1 1007 ? -60.949 -23.458 79.807 1.00 75.00 1007 VAL A N 1
ATOM 7913 C CA . VAL A 1 1007 ? -60.179 -23.176 78.583 1.00 75.00 1007 VAL A CA 1
ATOM 7914 C C . VAL A 1 1007 ? -59.886 -21.684 78.404 1.00 75.00 1007 VAL A C 1
ATOM 7916 O O . VAL A 1 1007 ? -60.779 -20.844 78.525 1.00 75.00 1007 VAL A O 1
ATOM 7919 N N . SER A 1 1008 ? -58.640 -21.391 78.019 1.00 78.44 1008 SER A N 1
ATOM 7920 C CA . SER A 1 1008 ? -58.110 -20.064 77.679 1.00 78.44 1008 SER A CA 1
ATOM 7921 C C . SER A 1 1008 ? -58.129 -18.992 78.789 1.00 78.44 1008 SER A C 1
ATOM 7923 O O . SER A 1 1008 ? -58.782 -19.114 79.825 1.00 78.44 1008 SER A O 1
ATOM 7925 N N . SER A 1 1009 ? -57.375 -17.918 78.554 1.00 79.94 1009 SER A N 1
ATOM 7926 C CA . SER A 1 1009 ? -57.255 -16.719 79.390 1.00 79.94 1009 SER A CA 1
ATOM 7927 C C . SER A 1 1009 ? -58.137 -15.562 78.868 1.00 79.94 1009 SER A C 1
ATOM 7929 O O . SER A 1 1009 ? -58.921 -15.721 77.931 1.00 79.94 1009 SER A O 1
ATOM 7931 N N . GLY A 1 1010 ? -58.036 -14.380 79.490 1.00 80.94 1010 GLY A N 1
ATOM 7932 C CA . GLY A 1 1010 ? -58.668 -13.143 78.998 1.00 80.94 1010 GLY A CA 1
ATOM 7933 C C . GLY A 1 1010 ? -60.142 -12.934 79.374 1.00 80.94 1010 GLY A C 1
ATOM 7934 O O . GLY A 1 1010 ? -60.769 -12.007 78.869 1.00 80.94 1010 GLY A O 1
ATOM 7935 N N . TRP A 1 1011 ? -60.711 -13.774 80.242 1.00 87.25 1011 TRP A N 1
ATOM 7936 C CA . TRP A 1 1011 ? -62.133 -13.739 80.603 1.00 87.25 1011 TRP A CA 1
ATOM 7937 C C . TRP A 1 1011 ? -62.494 -12.651 81.627 1.00 87.25 1011 TRP A C 1
ATOM 7939 O O . TRP A 1 1011 ? -62.010 -12.662 82.760 1.00 87.25 1011 TRP A O 1
ATOM 7949 N N . GLU A 1 1012 ? -63.435 -11.778 81.265 1.00 87.62 1012 GLU A N 1
ATOM 7950 C CA . GLU A 1 1012 ? -64.208 -10.969 82.210 1.00 87.62 1012 GLU A CA 1
ATOM 7951 C C . GLU A 1 1012 ? -65.439 -11.752 82.687 1.00 87.62 1012 GLU A C 1
ATOM 7953 O O . GLU A 1 1012 ? -66.164 -12.339 81.881 1.00 87.62 1012 GLU A O 1
ATOM 7958 N N . TYR A 1 1013 ? -65.703 -11.722 83.993 1.00 90.06 1013 TYR A N 1
ATOM 7959 C CA . TYR A 1 1013 ? -66.783 -12.469 84.641 1.00 90.06 1013 TYR A CA 1
ATOM 7960 C C . TYR A 1 1013 ? -67.959 -11.548 84.973 1.00 90.06 1013 TYR A C 1
ATOM 7962 O O . TYR A 1 1013 ? -67.770 -10.503 85.593 1.00 90.06 1013 TYR A O 1
ATOM 7970 N N . LEU A 1 1014 ? -69.167 -11.963 84.594 1.00 89.75 1014 LEU A N 1
ATOM 7971 C CA . LEU A 1 1014 ? -70.429 -11.305 84.911 1.00 89.75 1014 LEU A CA 1
ATOM 7972 C C . LEU A 1 1014 ? -71.285 -12.216 85.783 1.00 89.75 1014 LEU A C 1
ATOM 7974 O O . LEU A 1 1014 ? -71.350 -13.432 85.583 1.00 89.75 1014 LEU A O 1
ATOM 7978 N N . TRP A 1 1015 ? -71.982 -11.600 86.727 1.00 91.25 1015 TRP A N 1
ATOM 7979 C CA . TRP A 1 1015 ? -72.836 -12.276 87.691 1.00 91.25 1015 TRP A CA 1
ATOM 7980 C C . TRP A 1 1015 ? -74.293 -11.901 87.456 1.00 91.25 1015 TRP A C 1
ATOM 7982 O O . TRP A 1 1015 ? -74.604 -10.746 87.176 1.00 91.25 1015 TRP A O 1
ATOM 7992 N N . HIS A 1 1016 ? -75.192 -12.867 87.604 1.00 88.94 1016 HIS A N 1
ATOM 7993 C CA . HIS A 1 1016 ? -76.633 -12.666 87.518 1.00 88.94 1016 HIS A CA 1
ATOM 7994 C C . HIS A 1 1016 ? -77.316 -13.256 88.750 1.00 88.94 1016 HIS A C 1
ATOM 7996 O O . HIS A 1 1016 ? -76.922 -14.313 89.248 1.00 88.94 1016 HIS A O 1
ATOM 8002 N N . LYS A 1 1017 ? -78.370 -12.589 89.212 1.00 89.75 1017 LYS A N 1
ATOM 8003 C CA . LYS A 1 1017 ? -79.297 -13.088 90.224 1.00 89.75 1017 LYS A CA 1
ATOM 8004 C C . LYS A 1 1017 ? -80.725 -12.834 89.763 1.00 89.75 1017 LYS A C 1
ATOM 8006 O O . LYS A 1 1017 ? -81.064 -11.711 89.400 1.00 89.75 1017 LYS A O 1
ATOM 8011 N N . ASP A 1 1018 ? -81.550 -13.878 89.788 1.00 87.25 1018 ASP A N 1
ATOM 8012 C CA . ASP A 1 1018 ? -82.966 -13.828 89.403 1.00 87.25 1018 ASP A CA 1
ATOM 8013 C C . ASP A 1 1018 ? -83.156 -13.178 88.012 1.00 87.25 1018 ASP A C 1
ATOM 8015 O O . ASP A 1 1018 ? -83.986 -12.296 87.802 1.00 87.25 1018 ASP A O 1
ATOM 8019 N N . GLY A 1 1019 ? -82.285 -13.566 87.069 1.00 78.56 1019 GLY A N 1
ATOM 8020 C CA . GLY A 1 1019 ? -82.177 -13.021 85.707 1.00 78.56 1019 GLY A CA 1
ATOM 8021 C C . GLY A 1 1019 ? -81.484 -11.652 85.597 1.00 78.56 1019 GLY A C 1
ATOM 8022 O O . GLY A 1 1019 ? -80.899 -11.339 84.560 1.00 78.56 1019 GLY A O 1
ATOM 8023 N N . SER A 1 1020 ? -81.482 -10.850 86.663 1.00 81.19 1020 SER A N 1
ATOM 8024 C CA . SER A 1 1020 ? -80.919 -9.494 86.671 1.00 81.19 1020 SER A CA 1
ATOM 8025 C C . SER A 1 1020 ? -79.390 -9.504 86.821 1.00 81.19 1020 SER A C 1
ATOM 8027 O O . SER A 1 1020 ? -78.866 -10.290 87.613 1.00 81.19 1020 SER A O 1
ATOM 8029 N N . PRO A 1 1021 ? -78.641 -8.640 86.108 1.00 85.00 1021 PRO A N 1
ATOM 8030 C CA . PRO A 1 1021 ? -77.193 -8.540 86.272 1.00 85.00 1021 PRO A CA 1
ATOM 8031 C C . PRO A 1 1021 ? -76.821 -7.928 87.632 1.00 85.00 1021 PRO A C 1
ATOM 8033 O O . PRO A 1 1021 ? -77.466 -6.998 88.119 1.00 85.00 1021 PRO A O 1
ATOM 8036 N N . LEU A 1 1022 ? -75.742 -8.430 88.227 1.00 85.00 1022 LEU A N 1
ATOM 8037 C CA . LEU A 1 1022 ? -75.126 -7.914 89.445 1.00 85.00 1022 LEU A CA 1
ATOM 8038 C C . LEU A 1 1022 ? -73.820 -7.194 89.099 1.00 85.00 1022 LEU A C 1
ATOM 8040 O O . LEU A 1 1022 ? -72.988 -7.722 88.363 1.00 85.00 1022 LEU A O 1
ATOM 8044 N N . ASN A 1 1023 ? -73.610 -6.010 89.679 1.00 81.69 1023 ASN A N 1
ATOM 8045 C CA . ASN A 1 1023 ? -72.366 -5.253 89.530 1.00 81.69 1023 ASN A CA 1
ATOM 8046 C C . ASN A 1 1023 ? -71.268 -5.840 90.438 1.00 81.69 1023 ASN A C 1
ATOM 8048 O O . ASN A 1 1023 ? -70.991 -5.322 91.520 1.00 81.69 1023 ASN A O 1
ATOM 8052 N N . LEU A 1 1024 ? -70.718 -6.981 90.022 1.00 82.06 1024 LEU A N 1
ATOM 8053 C CA . LEU A 1 1024 ? -69.699 -7.759 90.724 1.00 82.06 1024 LEU A CA 1
ATOM 8054 C C . LEU A 1 1024 ? -68.568 -8.101 89.756 1.00 82.06 1024 LEU A C 1
ATOM 8056 O O . LEU A 1 1024 ? -68.827 -8.510 88.626 1.00 82.06 1024 LEU A O 1
ATOM 8060 N N . PHE A 1 1025 ? -67.326 -7.981 90.221 1.00 74.94 1025 PHE A N 1
ATOM 8061 C CA . PHE A 1 1025 ? -66.128 -8.190 89.410 1.00 74.94 1025 PHE A CA 1
ATOM 8062 C C . PHE A 1 1025 ? -65.310 -9.374 89.925 1.00 74.94 1025 PHE A C 1
ATOM 8064 O O . PHE A 1 1025 ? -65.169 -9.564 91.133 1.00 74.94 1025 PHE A O 1
ATOM 8071 N N . GLY A 1 1026 ? -64.728 -10.133 88.996 1.00 83.19 1026 GLY A N 1
ATOM 8072 C CA . GLY A 1 1026 ? -63.910 -11.308 89.294 1.00 83.19 1026 GLY A CA 1
ATOM 8073 C C . GLY A 1 1026 ? -64.691 -12.625 89.299 1.00 83.19 1026 GLY A C 1
ATOM 8074 O O . GLY A 1 1026 ? -65.922 -12.667 89.248 1.00 83.19 1026 GLY A O 1
ATOM 8075 N N . ASN A 1 1027 ? -63.943 -13.726 89.341 1.00 88.00 1027 ASN A N 1
ATOM 8076 C CA . ASN A 1 1027 ? -64.469 -15.085 89.210 1.00 88.00 1027 ASN A CA 1
ATOM 8077 C C . ASN A 1 1027 ? -65.153 -15.631 90.475 1.00 88.00 1027 ASN A C 1
ATOM 8079 O O . ASN A 1 1027 ? -65.721 -16.716 90.413 1.00 88.00 1027 ASN A O 1
ATOM 8083 N N . ASN A 1 1028 ? -65.135 -14.903 91.595 1.00 88.12 1028 ASN A N 1
ATOM 8084 C CA . ASN A 1 1028 ? -65.739 -15.321 92.860 1.00 88.12 1028 ASN A CA 1
ATOM 8085 C C . ASN A 1 1028 ? -66.696 -14.249 93.405 1.00 88.12 1028 ASN A C 1
ATOM 8087 O O . ASN A 1 1028 ? -66.348 -13.071 93.440 1.00 88.12 1028 ASN A O 1
ATOM 8091 N N . HIS A 1 1029 ? -67.858 -14.663 93.915 1.00 88.19 1029 HIS A N 1
ATOM 8092 C CA . HIS A 1 1029 ? -68.785 -13.803 94.654 1.00 88.19 1029 HIS A CA 1
ATOM 8093 C C . HIS A 1 1029 ? -69.001 -14.350 96.070 1.00 88.19 1029 HIS A C 1
ATOM 8095 O O . HIS A 1 1029 ? -69.694 -15.348 96.262 1.00 88.19 1029 HIS A O 1
ATOM 8101 N N . SER A 1 1030 ? -68.422 -13.678 97.067 1.00 88.56 1030 SER A N 1
ATOM 8102 C CA . SER A 1 1030 ? -68.564 -14.035 98.485 1.00 88.56 1030 SER A CA 1
ATOM 8103 C C . SER A 1 1030 ? -69.620 -13.180 99.186 1.00 88.56 1030 SER A C 1
ATOM 8105 O O . SER A 1 1030 ? -69.602 -11.953 99.096 1.00 88.56 1030 SER A O 1
ATOM 8107 N N . ILE A 1 1031 ? -70.489 -13.832 99.954 1.00 88.69 1031 ILE A N 1
ATOM 8108 C CA . ILE A 1 1031 ? -71.439 -13.238 100.896 1.00 88.69 1031 ILE A CA 1
ATOM 8109 C C . ILE A 1 1031 ? -70.944 -13.622 102.293 1.00 88.69 1031 ILE A C 1
ATOM 8111 O O . ILE A 1 1031 ? -71.034 -14.778 102.698 1.00 88.69 1031 ILE A O 1
ATOM 8115 N N . SER A 1 1032 ? -70.372 -12.662 103.022 1.00 84.69 1032 SER A N 1
ATOM 8116 C CA . SER A 1 1032 ? -69.711 -12.905 104.316 1.00 84.69 1032 SER A CA 1
ATOM 8117 C C . SER A 1 1032 ? -70.674 -13.164 105.480 1.00 84.69 1032 SER A C 1
ATOM 8119 O O . SER A 1 1032 ? -70.264 -13.725 106.491 1.00 84.69 1032 SER A O 1
ATOM 8121 N N . SER A 1 1033 ? -71.934 -12.749 105.346 1.00 86.81 1033 SER A N 1
ATOM 8122 C CA . SER A 1 1033 ? -73.005 -12.961 106.320 1.00 86.81 1033 SER A CA 1
ATOM 8123 C C . SER A 1 1033 ? -74.343 -12.955 105.582 1.00 86.81 1033 SER A C 1
ATOM 8125 O O . SER A 1 1033 ? -74.762 -11.926 105.048 1.00 86.81 1033 SER A O 1
ATOM 8127 N N . ALA A 1 1034 ? -74.985 -14.117 105.488 1.00 84.88 1034 ALA A N 1
ATOM 8128 C CA . ALA A 1 1034 ? -76.246 -14.294 104.780 1.00 84.88 1034 ALA A CA 1
ATOM 8129 C C . ALA A 1 1034 ? -77.420 -13.584 105.483 1.00 84.88 1034 ALA A C 1
ATOM 8131 O O . ALA A 1 1034 ? -77.592 -13.691 106.699 1.00 84.88 1034 ALA A O 1
ATOM 8132 N N . VAL A 1 1035 ? -78.278 -12.916 104.706 1.00 87.50 1035 VAL A N 1
ATOM 8133 C CA . VAL A 1 1035 ? -79.597 -12.406 105.132 1.00 87.50 1035 VAL A CA 1
ATOM 8134 C C . VAL A 1 1035 ? -80.666 -12.817 104.116 1.00 87.50 1035 VAL A C 1
ATOM 8136 O O . VAL A 1 1035 ? -80.328 -13.046 102.959 1.00 87.50 1035 VAL A O 1
ATOM 8139 N N . ARG A 1 1036 ? -81.962 -12.860 104.477 1.00 84.06 1036 ARG A N 1
ATOM 8140 C CA . ARG A 1 1036 ? -83.034 -13.335 103.562 1.00 84.06 1036 ARG A CA 1
ATOM 8141 C C . ARG A 1 1036 ? -83.038 -12.669 102.172 1.00 84.06 1036 ARG A C 1
ATOM 8143 O O . ARG A 1 1036 ? -83.403 -13.299 101.190 1.00 84.06 1036 ARG A O 1
ATOM 8150 N N . LYS A 1 1037 ? -82.579 -11.414 102.041 1.00 83.12 1037 LYS A N 1
ATOM 8151 C CA . LYS A 1 1037 ? -82.446 -10.717 100.739 1.00 83.12 1037 LYS A CA 1
ATOM 8152 C C . LYS A 1 1037 ? -81.423 -11.376 99.785 1.00 83.12 1037 LYS A C 1
ATOM 8154 O O . LYS A 1 1037 ? -81.434 -11.111 98.581 1.00 83.12 1037 LYS A O 1
ATOM 8159 N N . ASN A 1 1038 ? -80.540 -12.237 100.288 1.00 87.75 1038 ASN A N 1
ATOM 8160 C CA . ASN A 1 1038 ? -79.621 -13.025 99.472 1.00 87.75 1038 ASN A CA 1
ATOM 8161 C C . ASN A 1 1038 ? -80.282 -14.277 98.852 1.00 87.75 1038 ASN A C 1
ATOM 8163 O O . ASN A 1 1038 ? -79.785 -14.700 97.813 1.00 87.75 1038 ASN A O 1
ATOM 8167 N N . THR A 1 1039 ? -81.424 -14.780 99.353 1.00 86.00 1039 THR A N 1
ATOM 8168 C CA . THR A 1 1039 ? -82.203 -15.876 98.724 1.00 86.00 1039 THR A CA 1
ATOM 8169 C C . THR A 1 1039 ? -82.499 -15.567 97.256 1.00 86.00 1039 THR A C 1
ATOM 8171 O O . THR A 1 1039 ? -82.900 -14.444 96.946 1.00 86.00 1039 THR A O 1
ATOM 8174 N N . GLY A 1 1040 ? -82.280 -16.525 96.353 1.00 88.19 1040 GLY A N 1
ATOM 8175 C CA . GLY A 1 1040 ? -82.515 -16.365 94.914 1.00 88.19 1040 GLY A CA 1
ATOM 8176 C C . GLY A 1 1040 ? -81.704 -17.321 94.033 1.00 88.19 1040 GLY A C 1
ATOM 8177 O O . GLY A 1 1040 ? -80.996 -18.205 94.514 1.00 88.19 1040 GLY A O 1
ATOM 8178 N N . SER A 1 1041 ? -81.829 -17.138 92.722 1.00 89.25 1041 SER A N 1
ATOM 8179 C CA . SER A 1 1041 ? -81.237 -17.969 91.672 1.00 89.25 1041 SER A CA 1
ATOM 8180 C C . SER A 1 1041 ? -80.014 -17.287 91.056 1.00 89.25 1041 SER A C 1
ATOM 8182 O O . SER A 1 1041 ? -80.156 -16.347 90.274 1.00 89.25 1041 SER A O 1
ATOM 8184 N N . TYR A 1 1042 ? -78.817 -17.767 91.387 1.00 90.88 1042 TYR A N 1
ATOM 8185 C CA . TYR A 1 1042 ? -77.539 -17.239 90.909 1.00 90.88 1042 TYR A CA 1
ATOM 8186 C C . TYR A 1 1042 ? -77.072 -17.936 89.623 1.00 90.88 1042 TYR A C 1
ATOM 8188 O O . TYR A 1 1042 ? -77.175 -19.155 89.485 1.00 90.88 1042 TYR A O 1
ATOM 8196 N N . GLN A 1 1043 ? -76.520 -17.157 88.694 1.00 92.00 1043 GLN A N 1
ATOM 8197 C CA . GLN A 1 1043 ? -75.853 -17.608 87.466 1.00 92.00 1043 GLN A CA 1
ATOM 8198 C C . GLN A 1 1043 ? -74.611 -16.745 87.207 1.00 92.00 1043 GLN A C 1
ATOM 8200 O O . GLN A 1 1043 ? -74.507 -15.624 87.711 1.00 92.00 1043 GLN A O 1
ATOM 8205 N N . CYS A 1 1044 ? -73.683 -17.234 86.389 1.00 91.50 1044 CYS A N 1
ATOM 8206 C CA . CYS A 1 1044 ? -72.581 -16.431 85.869 1.00 91.50 1044 CYS A CA 1
ATOM 8207 C C . CYS A 1 1044 ? -72.401 -16.619 84.357 1.00 91.50 1044 CYS A C 1
ATOM 8209 O O . CYS A 1 1044 ? -72.855 -17.601 83.770 1.00 91.50 1044 CYS A O 1
ATOM 8211 N N . GLN A 1 1045 ? -71.743 -15.656 83.724 1.00 90.94 1045 GLN A N 1
ATOM 8212 C CA . GLN A 1 1045 ? -71.413 -15.641 82.300 1.00 90.94 1045 GLN A CA 1
ATOM 8213 C C . GLN A 1 1045 ? -70.023 -15.023 82.145 1.00 90.94 1045 GLN A C 1
ATOM 8215 O O . GLN A 1 1045 ? -69.644 -14.174 82.948 1.00 90.94 1045 GLN A O 1
ATOM 8220 N N . VAL A 1 1046 ? -69.265 -15.407 81.119 1.00 89.62 1046 VAL A N 1
ATOM 8221 C CA . VAL A 1 1046 ? -68.011 -14.718 80.771 1.00 89.62 1046 VAL A CA 1
ATOM 8222 C C . VAL A 1 1046 ? -68.068 -14.063 79.395 1.00 89.62 1046 VAL A C 1
ATOM 8224 O O . VAL A 1 1046 ? -68.705 -14.582 78.468 1.00 89.62 1046 VAL A O 1
ATOM 8227 N N . LYS A 1 1047 ? -67.366 -12.937 79.261 1.00 88.06 1047 LYS A N 1
ATOM 8228 C CA . LYS A 1 1047 ? -67.115 -12.248 77.990 1.00 88.06 1047 LYS A CA 1
ATOM 8229 C C . LYS A 1 1047 ? -65.623 -11.975 77.810 1.00 88.06 1047 LYS A C 1
ATOM 8231 O O . LYS A 1 1047 ? -64.892 -11.927 78.797 1.00 88.06 1047 LYS A O 1
ATOM 8236 N N . ARG A 1 1048 ? -65.176 -11.756 76.573 1.00 87.38 1048 ARG A N 1
ATOM 8237 C CA . ARG A 1 1048 ? -63.842 -11.202 76.273 1.00 87.38 1048 ARG A CA 1
ATOM 8238 C C . ARG A 1 1048 ? -63.819 -10.473 74.930 1.00 87.38 1048 ARG A C 1
ATOM 8240 O O . ARG A 1 1048 ? -64.749 -10.612 74.139 1.00 87.38 1048 ARG A O 1
ATOM 8247 N N . GLY A 1 1049 ? -62.759 -9.707 74.684 1.00 74.06 1049 GLY A N 1
ATOM 8248 C CA . GLY A 1 1049 ? -62.612 -8.855 73.498 1.00 74.06 1049 GLY A CA 1
ATOM 8249 C C . GLY A 1 1049 ? -63.145 -7.432 73.714 1.00 74.06 1049 GLY A C 1
ATOM 8250 O O . GLY A 1 1049 ? -64.145 -7.223 74.398 1.00 74.06 1049 GLY A O 1
ATOM 8251 N N . SER A 1 1050 ? -62.443 -6.441 73.153 1.00 66.56 1050 SER A N 1
ATOM 8252 C CA . SER A 1 1050 ? -62.645 -5.009 73.444 1.00 66.56 1050 SER A CA 1
ATOM 8253 C C . SER A 1 1050 ? -63.449 -4.239 72.390 1.00 66.56 1050 SER A C 1
ATOM 8255 O O . SER A 1 1050 ? -64.144 -3.286 72.734 1.00 66.56 1050 SER A O 1
ATOM 8257 N N . LYS A 1 1051 ? -63.374 -4.636 71.111 1.00 67.81 1051 LYS A N 1
ATOM 8258 C CA . LYS A 1 1051 ? -64.197 -4.083 70.012 1.00 67.81 1051 LYS A CA 1
ATOM 8259 C C . LYS A 1 1051 ? -65.353 -5.017 69.658 1.00 67.81 1051 LYS A C 1
ATOM 8261 O O . LYS A 1 1051 ? -66.506 -4.609 69.609 1.00 67.81 1051 LYS A O 1
ATOM 8266 N N . THR A 1 1052 ? -65.018 -6.280 69.441 1.00 70.06 1052 THR A N 1
ATOM 8267 C CA . THR A 1 1052 ? -65.910 -7.412 69.192 1.00 70.06 1052 THR A CA 1
ATOM 8268 C C . THR A 1 1052 ? -66.001 -8.219 70.482 1.00 70.06 1052 THR A C 1
ATOM 8270 O O . THR A 1 1052 ? -65.098 -8.985 70.808 1.00 70.06 1052 THR A O 1
ATOM 8273 N N . ILE A 1 1053 ? -67.061 -7.992 71.262 1.00 79.62 1053 ILE A N 1
ATOM 8274 C CA . ILE A 1 1053 ? -67.254 -8.675 72.546 1.00 79.62 1053 ILE A CA 1
ATOM 8275 C C . ILE A 1 1053 ? -67.826 -10.070 72.277 1.00 79.62 1053 ILE A C 1
ATOM 8277 O O . ILE A 1 1053 ? -68.987 -10.205 71.890 1.00 79.62 1053 ILE A O 1
ATOM 8281 N N . PHE A 1 1054 ? -67.023 -11.105 72.506 1.00 85.81 1054 PHE A N 1
ATOM 8282 C CA . PHE A 1 1054 ? -67.474 -12.491 72.489 1.00 85.81 1054 PHE A CA 1
ATOM 8283 C C . PHE A 1 1054 ? -68.144 -12.850 73.817 1.00 85.81 1054 PHE A C 1
ATOM 8285 O O . PHE A 1 1054 ? -67.626 -12.525 74.887 1.00 85.81 1054 PHE A O 1
ATOM 8292 N N . TRP A 1 1055 ? -69.272 -13.561 73.746 1.00 86.19 1055 TRP A N 1
ATOM 8293 C CA . TRP A 1 1055 ? -70.072 -13.966 74.902 1.00 86.19 1055 TRP A CA 1
ATOM 8294 C C . TRP A 1 1055 ? -70.242 -15.485 74.950 1.00 86.19 1055 TRP A C 1
ATOM 8296 O O . TRP A 1 1055 ? -70.850 -16.090 74.059 1.00 86.19 1055 TRP A O 1
ATOM 8306 N N . SER A 1 1056 ? -69.777 -16.089 76.043 1.00 88.00 1056 SER A N 1
ATOM 8307 C CA . SER A 1 1056 ? -70.178 -17.446 76.437 1.00 88.00 1056 SER A CA 1
ATOM 8308 C C . SER A 1 1056 ? -71.687 -17.527 76.710 1.00 88.00 1056 SER A C 1
ATOM 8310 O O . SER A 1 1056 ? -72.363 -16.503 76.841 1.00 88.00 1056 SER A O 1
ATOM 8312 N N . ASP A 1 1057 ? -72.226 -18.739 76.809 1.00 86.81 1057 ASP A N 1
ATOM 8313 C CA . ASP A 1 1057 ? -73.597 -18.944 77.285 1.00 86.81 1057 ASP A CA 1
ATOM 8314 C C . ASP A 1 1057 ? -73.629 -18.953 78.823 1.00 86.81 1057 ASP A C 1
ATOM 8316 O O . ASP A 1 1057 ? -72.637 -19.291 79.475 1.00 86.81 1057 ASP A O 1
ATOM 8320 N N . GLN A 1 1058 ? -74.759 -18.562 79.420 1.00 88.44 1058 GLN A N 1
ATOM 8321 C CA . GLN A 1 1058 ? -74.889 -18.490 80.879 1.00 88.44 1058 GLN A CA 1
ATOM 8322 C C . GLN A 1 1058 ? -74.746 -19.869 81.542 1.00 88.44 1058 GLN A C 1
ATOM 8324 O O . GLN A 1 1058 ? -75.209 -20.890 81.025 1.00 88.44 1058 GLN A O 1
ATOM 8329 N N . SER A 1 1059 ? -74.148 -19.889 82.735 1.00 90.31 1059 SER A N 1
ATOM 8330 C CA . SER A 1 1059 ? -74.042 -21.086 83.565 1.00 90.31 1059 SER A CA 1
ATOM 8331 C C . SER A 1 1059 ? -75.420 -21.647 83.924 1.00 90.31 1059 SER A C 1
ATOM 8333 O O . SER A 1 1059 ? -76.430 -20.937 83.956 1.00 90.31 1059 SER A O 1
ATOM 8335 N N . GLN A 1 1060 ? -75.446 -22.924 84.308 1.00 87.56 1060 GLN A N 1
ATOM 8336 C CA . GLN A 1 1060 ? -76.598 -23.483 85.017 1.00 87.56 1060 GLN A CA 1
ATOM 8337 C C . GLN A 1 1060 ? -76.847 -22.708 86.321 1.00 87.56 1060 GLN A C 1
ATOM 8339 O O . GLN A 1 1060 ? -75.905 -22.198 86.938 1.00 87.56 1060 GLN A O 1
ATOM 8344 N N . ALA A 1 1061 ? -78.118 -22.594 86.700 1.00 86.88 1061 ALA A N 1
ATOM 8345 C CA . ALA A 1 1061 ? -78.551 -21.798 87.840 1.00 86.88 1061 ALA A CA 1
ATOM 8346 C C . ALA A 1 1061 ? -78.388 -22.551 89.167 1.00 86.88 1061 ALA A C 1
ATOM 8348 O O . ALA A 1 1061 ? -78.845 -23.686 89.304 1.00 86.88 1061 ALA A O 1
ATOM 8349 N N . VAL A 1 1062 ? -77.790 -21.888 90.157 1.00 88.75 1062 VAL A N 1
ATOM 8350 C CA . VAL A 1 1062 ? -77.658 -22.387 91.530 1.00 88.75 1062 VAL A CA 1
ATOM 8351 C C . VAL A 1 1062 ? -78.600 -21.592 92.429 1.00 88.75 1062 VAL A C 1
ATOM 8353 O O . VAL A 1 1062 ? -78.568 -20.363 92.441 1.00 88.75 1062 VAL A O 1
ATOM 8356 N N . LYS A 1 1063 ? -79.475 -22.287 93.160 1.00 86.38 1063 LYS A N 1
ATOM 8357 C CA . LYS A 1 1063 ? -80.457 -21.662 94.056 1.00 86.38 1063 LYS A CA 1
ATOM 8358 C C . LYS A 1 1063 ? -79.936 -21.626 95.487 1.00 86.38 1063 LYS A C 1
ATOM 8360 O O . LYS A 1 1063 ? -79.514 -22.655 96.006 1.00 86.38 1063 LYS A O 1
ATOM 8365 N N . LEU A 1 1064 ? -80.060 -20.462 96.113 1.00 88.62 1064 LEU A N 1
ATOM 8366 C CA . LEU A 1 1064 ? -79.795 -20.232 97.528 1.00 88.62 1064 LEU A CA 1
ATOM 8367 C C . LEU A 1 1064 ? -81.099 -19.918 98.247 1.00 88.62 1064 LEU A C 1
ATOM 8369 O O . LEU A 1 1064 ? -81.817 -19.018 97.807 1.00 88.62 1064 LEU A O 1
ATOM 8373 N N . ASP A 1 1065 ? -81.353 -20.581 99.371 1.00 86.19 1065 ASP A N 1
ATOM 8374 C CA . ASP A 1 1065 ? -82.373 -20.166 100.333 1.00 86.19 1065 ASP A CA 1
ATOM 8375 C C . ASP A 1 1065 ? -81.785 -19.946 101.735 1.00 86.19 1065 ASP A C 1
ATOM 8377 O O . ASP A 1 1065 ? -80.722 -20.482 102.064 1.00 86.19 1065 ASP A O 1
ATOM 8381 N N . ILE A 1 1066 ? -82.423 -19.082 102.531 1.00 86.50 1066 ILE A N 1
ATOM 8382 C CA . ILE A 1 1066 ? -81.891 -18.554 103.794 1.00 86.50 1066 ILE A CA 1
ATOM 8383 C C . ILE A 1 1066 ? -82.985 -18.450 104.858 1.00 86.50 1066 ILE A C 1
ATOM 8385 O O . ILE A 1 1066 ? -83.851 -17.572 104.810 1.00 86.50 1066 ILE A O 1
ATOM 8389 N N . GLU A 1 1067 ? -82.865 -19.296 105.877 1.00 83.25 1067 GLU A N 1
ATOM 8390 C CA . GLU A 1 1067 ? -83.737 -19.329 107.053 1.00 83.25 1067 GLU A CA 1
ATOM 8391 C C . GLU A 1 1067 ? -83.158 -18.521 108.232 1.00 83.25 1067 GLU A C 1
ATOM 8393 O O . GLU A 1 1067 ? -81.975 -18.169 108.265 1.00 83.25 1067 GLU A O 1
ATOM 8398 N N . GLU A 1 1068 ? -83.990 -18.198 109.223 1.00 79.44 1068 GLU A N 1
ATOM 8399 C CA . GLU A 1 1068 ? -83.567 -17.490 110.440 1.00 79.44 1068 GLU A CA 1
ATOM 8400 C C . GLU A 1 1068 ? -83.153 -18.452 111.561 1.00 79.44 1068 GLU A C 1
ATOM 8402 O O . GLU A 1 1068 ? -83.654 -19.568 111.677 1.00 79.44 1068 GLU A O 1
ATOM 8407 N N . ARG A 1 1069 ? -82.221 -18.015 112.415 1.00 83.06 1069 ARG A N 1
ATOM 8408 C CA . ARG A 1 1069 ? -81.757 -18.810 113.563 1.00 83.06 1069 ARG A CA 1
ATOM 8409 C C . ARG A 1 1069 ? -82.725 -18.694 114.757 1.00 83.06 1069 ARG A C 1
ATOM 8411 O O . ARG A 1 1069 ? -83.100 -17.569 115.094 1.00 83.06 1069 ARG A O 1
ATOM 8418 N N . PRO A 1 1070 ? -83.061 -19.802 115.452 1.00 80.25 1070 PRO A N 1
ATOM 8419 C CA . PRO A 1 1070 ? -83.903 -19.782 116.654 1.00 80.25 1070 PRO A CA 1
ATOM 8420 C C . PRO A 1 1070 ? -83.214 -19.055 117.823 1.00 80.25 1070 PRO A C 1
ATOM 8422 O O . PRO A 1 1070 ? -81.998 -18.863 117.796 1.00 80.25 1070 PRO A O 1
ATOM 8425 N N . LYS A 1 1071 ? -83.969 -18.660 118.857 1.00 80.38 1071 LYS A N 1
ATOM 8426 C CA . LYS A 1 1071 ? -83.490 -17.890 120.024 1.00 80.38 1071 LYS A CA 1
ATOM 8427 C C . LYS A 1 1071 ? -83.606 -18.689 121.332 1.00 80.38 1071 LYS A C 1
ATOM 8429 O O . LYS A 1 1071 ? -84.569 -19.422 121.523 1.00 80.38 1071 LYS A O 1
ATOM 8434 N N . ALA A 1 1072 ? -82.615 -18.520 122.210 1.00 82.88 1072 ALA A N 1
ATOM 8435 C CA . ALA A 1 1072 ? -82.614 -19.031 123.582 1.00 82.88 1072 ALA A CA 1
ATOM 8436 C C . ALA A 1 1072 ? -83.381 -18.110 124.545 1.00 82.88 1072 ALA A C 1
ATOM 8438 O O . ALA A 1 1072 ? -83.377 -16.896 124.355 1.00 82.88 1072 ALA A O 1
ATOM 8439 N N . ASP A 1 1073 ? -83.921 -18.660 125.633 1.00 80.81 1073 ASP A N 1
ATOM 8440 C CA . ASP A 1 1073 ? -84.581 -17.912 126.710 1.00 80.81 1073 ASP A CA 1
ATOM 8441 C C . ASP A 1 1073 ? -84.247 -18.481 128.103 1.00 80.81 1073 ASP A C 1
ATOM 8443 O O . ASP A 1 1073 ? -83.906 -19.659 128.250 1.00 80.81 1073 ASP A O 1
ATOM 8447 N N . ILE A 1 1074 ? -84.326 -17.632 129.138 1.00 81.25 1074 ILE A N 1
ATOM 8448 C CA . ILE A 1 1074 ? -84.048 -17.990 130.542 1.00 81.25 1074 ILE A CA 1
ATOM 8449 C C . ILE A 1 1074 ? -85.356 -18.122 131.329 1.00 81.25 1074 ILE A C 1
ATOM 8451 O O . ILE A 1 1074 ? -86.217 -17.248 131.296 1.00 81.25 1074 ILE A O 1
ATOM 8455 N N . ILE A 1 1075 ? -85.467 -19.211 132.089 1.00 77.88 1075 ILE A N 1
ATOM 8456 C CA . ILE A 1 1075 ? -86.627 -19.594 132.897 1.00 77.88 1075 ILE A CA 1
ATOM 8457 C C . ILE A 1 1075 ? -86.174 -19.754 134.355 1.00 77.88 1075 ILE A C 1
ATOM 8459 O O . ILE A 1 1075 ? -85.217 -20.475 134.637 1.00 77.88 1075 ILE A O 1
ATOM 8463 N N . LEU A 1 1076 ? -86.863 -19.119 135.303 1.00 74.12 1076 LEU A N 1
ATOM 8464 C CA . LEU A 1 1076 ? -86.599 -19.294 136.736 1.00 74.12 1076 LEU A CA 1
ATOM 8465 C C . LEU A 1 1076 ? -87.252 -20.594 137.247 1.00 74.12 1076 LEU A C 1
ATOM 8467 O O . LEU A 1 1076 ? -88.417 -20.850 136.952 1.00 74.12 1076 LEU A O 1
ATOM 8471 N N . LEU A 1 1077 ? -86.521 -21.415 138.012 1.00 74.25 1077 LEU A N 1
ATOM 8472 C CA . LEU A 1 1077 ? -87.034 -22.678 138.576 1.00 74.25 1077 LEU A CA 1
ATOM 8473 C C . LEU A 1 1077 ? -87.379 -22.603 140.070 1.00 74.25 1077 LEU A C 1
ATOM 8475 O O . LEU A 1 1077 ? -88.178 -23.402 140.555 1.00 74.25 1077 LEU A O 1
ATOM 8479 N N . THR A 1 1078 ? -86.790 -21.665 140.807 1.00 64.19 1078 THR A N 1
ATOM 8480 C CA . THR A 1 1078 ? -87.147 -21.376 142.202 1.00 64.19 1078 THR A CA 1
ATOM 8481 C C . THR A 1 1078 ? -88.271 -20.345 142.235 1.00 64.19 1078 THR A C 1
ATOM 8483 O O . THR A 1 1078 ? -88.082 -19.231 141.760 1.00 64.19 1078 THR A O 1
ATOM 8486 N N . GLY A 1 1079 ? -89.431 -20.685 142.808 1.00 58.25 1079 GLY A N 1
ATOM 8487 C CA . GLY A 1 1079 ? -90.649 -19.849 142.796 1.00 58.25 1079 GLY A CA 1
ATOM 8488 C C . GLY A 1 1079 ? -90.603 -18.537 143.598 1.00 58.25 1079 GLY A C 1
ATOM 8489 O O . GLY A 1 1079 ? -91.652 -17.952 143.846 1.00 58.25 1079 GLY A O 1
ATOM 8490 N N . TRP A 1 1080 ? -89.415 -18.087 144.005 1.00 58.41 1080 TRP A N 1
ATOM 8491 C CA . TRP A 1 1080 ? -89.163 -16.859 144.758 1.00 58.41 1080 TRP A CA 1
ATOM 8492 C C . TRP A 1 1080 ? -87.950 -16.140 144.151 1.00 58.41 1080 TRP A C 1
ATOM 8494 O O . TRP A 1 1080 ? -86.994 -16.786 143.719 1.00 58.41 1080 TRP A O 1
ATOM 8504 N N . SER A 1 1081 ? -87.984 -14.806 144.117 1.00 53.88 1081 SER A N 1
ATOM 8505 C CA . SER A 1 1081 ? -86.950 -13.950 143.507 1.00 53.88 1081 SER A CA 1
ATOM 8506 C C . SER A 1 1081 ? -86.002 -13.291 144.520 1.00 53.88 1081 SER A C 1
ATOM 8508 O O . SER A 1 1081 ? -85.282 -12.359 144.168 1.00 53.88 1081 SER A O 1
ATOM 8510 N N . GLU A 1 1082 ? -86.040 -13.729 145.777 1.00 52.56 1082 GLU A N 1
ATOM 8511 C CA . GLU A 1 1082 ? -85.352 -13.118 146.920 1.00 52.56 1082 GLU A CA 1
ATOM 8512 C C . GLU A 1 1082 ? -84.593 -14.201 147.694 1.00 52.56 1082 GLU A C 1
ATOM 8514 O O . GLU A 1 1082 ? -85.051 -15.342 147.773 1.00 52.56 1082 GLU A O 1
ATOM 8519 N N . VAL A 1 1083 ? -83.417 -13.866 148.233 1.00 56.91 1083 VAL A N 1
ATOM 8520 C CA . VAL A 1 1083 ? -82.489 -14.855 148.805 1.00 56.91 1083 VAL A CA 1
ATOM 8521 C C . VAL A 1 1083 ? -82.258 -14.579 150.289 1.00 56.91 1083 VAL A C 1
ATOM 8523 O O . VAL A 1 1083 ? -81.485 -13.695 150.662 1.00 56.91 1083 VAL A O 1
ATOM 8526 N N . PHE A 1 1084 ? -82.925 -15.347 151.150 1.00 51.47 1084 PHE A N 1
ATOM 8527 C CA . PHE A 1 1084 ? -82.688 -15.309 152.593 1.00 51.47 1084 PHE A CA 1
ATOM 8528 C C . PHE A 1 1084 ? -81.328 -15.929 152.950 1.00 51.47 1084 PHE A C 1
ATOM 8530 O O . PHE A 1 1084 ? -80.699 -16.612 152.143 1.00 51.47 1084 PHE A O 1
ATOM 8537 N N . SER A 1 1085 ? -80.854 -15.682 154.174 1.00 54.31 1085 SER A N 1
ATOM 8538 C CA . SER A 1 1085 ? -79.475 -15.938 154.629 1.00 54.31 1085 SER A CA 1
ATOM 8539 C C . SER A 1 1085 ? -79.020 -17.412 154.672 1.00 54.31 1085 SER A C 1
ATOM 8541 O O . SER A 1 1085 ? -77.942 -17.692 155.193 1.00 54.31 1085 SER A O 1
ATOM 8543 N N . THR A 1 1086 ? -79.814 -18.346 154.144 1.00 54.16 1086 THR A N 1
ATOM 8544 C CA . THR A 1 1086 ? -79.532 -19.792 154.064 1.00 54.16 1086 THR A CA 1
ATOM 8545 C C . THR A 1 1086 ? -79.891 -20.442 152.720 1.00 54.16 1086 THR A C 1
ATOM 8547 O O . THR A 1 1086 ? -79.600 -21.623 152.547 1.00 54.16 1086 THR A O 1
ATOM 8550 N N . ASP A 1 1087 ? -80.488 -19.710 151.770 1.00 60.72 1087 ASP A N 1
ATOM 8551 C CA . ASP A 1 1087 ? -81.143 -20.299 150.587 1.00 60.72 1087 ASP A CA 1
ATOM 8552 C C . ASP A 1 1087 ? -80.388 -20.046 149.263 1.00 60.72 1087 ASP A C 1
ATOM 8554 O O . ASP A 1 1087 ? -79.377 -19.342 149.212 1.00 60.72 1087 ASP A O 1
ATOM 8558 N N . SER A 1 1088 ? -80.867 -20.648 148.163 1.00 63.91 1088 SER A N 1
ATOM 8559 C CA . SER A 1 1088 ? -80.258 -20.539 146.825 1.00 63.91 1088 SER A CA 1
ATOM 8560 C C . SER A 1 1088 ? -81.288 -20.463 145.690 1.00 63.91 1088 SER A C 1
ATOM 8562 O O . SER A 1 1088 ? -82.385 -21.013 145.783 1.00 63.91 1088 SER A O 1
ATOM 8564 N N . LEU A 1 1089 ? -80.916 -19.768 144.613 1.00 72.06 1089 LEU A N 1
ATOM 8565 C CA . LEU A 1 1089 ? -81.733 -19.443 143.439 1.00 72.06 1089 LEU A CA 1
ATOM 8566 C C . LEU A 1 1089 ? -81.317 -20.325 142.247 1.00 72.06 1089 LEU A C 1
ATOM 8568 O O . LEU A 1 1089 ? -80.121 -20.538 142.048 1.00 72.06 1089 LEU A O 1
ATOM 8572 N N . VAL A 1 1090 ? -82.254 -20.806 141.419 1.00 76.50 1090 VAL A N 1
ATOM 8573 C CA . VAL A 1 1090 ? -81.921 -21.663 140.255 1.00 76.50 1090 VAL A CA 1
ATOM 8574 C C . VAL A 1 1090 ? -82.547 -21.151 138.957 1.00 76.50 1090 VAL A C 1
ATOM 8576 O O . VAL A 1 1090 ? -83.768 -21.052 138.832 1.00 76.50 1090 VAL A O 1
ATOM 8579 N N . LEU A 1 1091 ? -81.692 -20.900 137.964 1.00 78.94 1091 LEU A N 1
ATOM 8580 C CA . LEU A 1 1091 ? -82.034 -20.533 136.588 1.00 78.94 1091 LEU A CA 1
ATOM 8581 C C . LEU A 1 1091 ? -81.963 -21.764 135.666 1.00 78.94 1091 LEU A C 1
ATOM 8583 O O . LEU A 1 1091 ? -81.158 -22.668 135.892 1.00 78.94 1091 LEU A O 1
ATOM 8587 N N . ARG A 1 1092 ? -82.766 -21.781 134.598 1.00 81.06 1092 ARG A N 1
ATOM 8588 C CA . ARG A 1 1092 ? -82.748 -22.751 133.489 1.00 81.06 1092 ARG A CA 1
ATOM 8589 C C . ARG A 1 1092 ? -82.663 -22.016 132.154 1.00 81.06 1092 ARG A C 1
ATOM 8591 O O . ARG A 1 1092 ? -83.285 -20.972 132.008 1.00 81.06 1092 ARG A O 1
ATOM 8598 N N . CYS A 1 1093 ? -81.941 -22.569 131.187 1.00 80.31 1093 CYS A N 1
ATOM 8599 C CA . CYS A 1 1093 ? -81.984 -22.120 129.797 1.00 80.31 1093 CYS A CA 1
ATOM 8600 C C . CYS A 1 1093 ? -82.867 -23.072 128.979 1.00 80.31 1093 CYS A C 1
ATOM 8602 O O . CYS A 1 1093 ? -82.899 -24.275 129.251 1.00 80.31 1093 CYS A O 1
ATOM 8604 N N . GLY A 1 1094 ? -83.588 -22.544 127.994 1.00 76.56 1094 GLY A N 1
ATOM 8605 C CA . GLY A 1 1094 ? -84.421 -23.322 127.083 1.00 76.56 1094 GLY A CA 1
ATOM 8606 C C . GLY A 1 1094 ? -84.510 -22.689 125.696 1.00 76.56 1094 GLY A C 1
ATOM 8607 O O . GLY A 1 1094 ? -84.178 -21.521 125.512 1.00 76.56 1094 GLY A O 1
ATOM 8608 N N . MET A 1 1095 ? -84.979 -23.465 124.722 1.00 78.81 1095 MET A N 1
ATOM 8609 C CA . MET A 1 1095 ? -85.496 -22.944 123.454 1.00 78.81 1095 MET A CA 1
ATOM 8610 C C . MET A 1 1095 ? -87.019 -22.919 123.524 1.00 78.81 1095 MET A C 1
ATOM 8612 O O . MET A 1 1095 ? -87.631 -23.942 1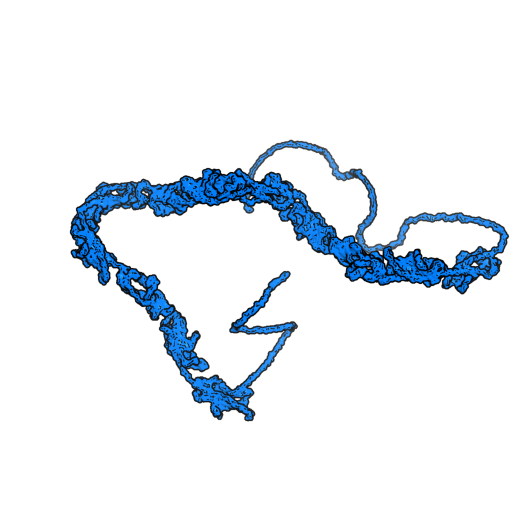23.842 1.00 78.81 1095 MET A O 1
ATOM 8616 N N . GLN A 1 1096 ? -87.636 -21.793 123.178 1.00 61.75 1096 GLN A N 1
ATOM 8617 C CA . GLN A 1 1096 ? -89.071 -21.770 122.922 1.00 61.75 1096 GLN A CA 1
ATOM 8618 C C . GLN A 1 1096 ? -89.339 -22.361 121.522 1.00 61.75 1096 GLN A C 1
ATOM 8620 O O . GLN A 1 1096 ? -88.647 -22.033 120.563 1.00 61.75 1096 GLN A O 1
ATOM 8625 N N . GLU A 1 1097 ? -90.307 -23.278 121.425 1.00 60.66 1097 GLU A N 1
ATOM 8626 C CA . GLU A 1 1097 ? -90.790 -23.890 120.167 1.00 60.66 1097 GLU A CA 1
ATOM 8627 C C . GLU A 1 1097 ? -89.749 -24.672 119.323 1.00 60.66 1097 GLU A C 1
ATOM 8629 O O . GLU A 1 1097 ? -89.862 -24.771 118.104 1.00 60.66 1097 GLU A O 1
ATOM 8634 N N . SER A 1 1098 ? -88.776 -25.331 119.968 1.00 64.19 1098 SER A N 1
ATOM 8635 C CA . SER A 1 1098 ? -87.859 -26.290 119.317 1.00 64.19 1098 SER A CA 1
ATOM 8636 C C . SER A 1 1098 ? -88.135 -27.740 119.734 1.00 64.19 1098 SER A C 1
ATOM 8638 O O . SER A 1 1098 ? -88.136 -28.044 120.924 1.00 64.19 1098 SER A O 1
ATOM 8640 N N . GLN A 1 1099 ? -88.265 -28.654 118.763 1.00 64.12 1099 GLN A N 1
ATOM 8641 C CA . GLN A 1 1099 ? -88.221 -30.112 119.004 1.00 64.12 1099 GLN A CA 1
ATOM 8642 C C . GLN A 1 1099 ? -86.794 -30.692 118.977 1.00 64.12 1099 GLN A C 1
ATOM 8644 O O . GLN A 1 1099 ? -86.574 -31.811 119.434 1.00 64.12 1099 GLN A O 1
ATOM 8649 N N . ASP A 1 1100 ? -85.821 -29.939 118.457 1.00 73.69 1100 ASP A N 1
ATOM 8650 C CA . ASP A 1 1100 ? -84.414 -30.338 118.431 1.00 73.69 1100 ASP A CA 1
ATOM 8651 C C . ASP A 1 1100 ? -83.786 -30.365 119.835 1.00 73.69 1100 ASP A C 1
ATOM 8653 O O . ASP A 1 1100 ? -84.136 -29.565 120.706 1.00 73.69 1100 ASP A O 1
ATOM 8657 N N . ILE A 1 1101 ? -82.806 -31.254 120.034 1.00 74.62 1101 ILE A N 1
ATOM 8658 C CA . ILE A 1 1101 ? -82.019 -31.349 121.272 1.00 74.62 1101 ILE A CA 1
ATOM 8659 C C . ILE A 1 1101 ? -80.896 -30.302 121.246 1.00 74.62 1101 ILE A C 1
ATOM 8661 O O . ILE A 1 1101 ? -80.050 -30.308 120.347 1.00 74.62 1101 ILE A O 1
ATOM 8665 N N . TRP A 1 1102 ? -80.861 -29.441 122.265 1.00 79.25 1102 TRP A N 1
ATOM 8666 C CA . TRP A 1 1102 ? -79.860 -28.385 122.440 1.00 79.25 1102 TRP A CA 1
ATOM 8667 C C . TRP A 1 1102 ? -79.090 -28.561 123.750 1.00 79.25 1102 TRP A C 1
ATOM 8669 O O . TRP A 1 1102 ? -79.683 -28.843 124.791 1.00 79.25 1102 TRP A O 1
ATOM 8679 N N . ASN A 1 1103 ? -77.778 -28.325 123.704 1.00 79.50 1103 ASN A N 1
ATOM 8680 C CA . ASN A 1 1103 ? -76.969 -28.066 124.895 1.00 79.50 1103 ASN A CA 1
ATOM 8681 C C . ASN A 1 1103 ? -76.895 -26.554 125.134 1.00 79.50 1103 ASN A C 1
ATOM 8683 O O . ASN A 1 1103 ? -76.947 -25.782 124.178 1.00 79.50 1103 ASN A O 1
ATOM 8687 N N . TYR A 1 1104 ? -76.736 -26.128 126.388 1.00 84.25 1104 TYR A N 1
ATOM 8688 C CA . TYR A 1 1104 ? -76.786 -24.711 126.755 1.00 84.25 1104 TYR A CA 1
ATOM 8689 C C . TYR A 1 1104 ? -75.478 -24.223 127.378 1.00 84.25 1104 TYR A C 1
ATOM 8691 O O . TYR A 1 1104 ? -74.940 -24.846 128.295 1.00 84.25 1104 TYR A O 1
ATOM 8699 N N . THR A 1 1105 ? -75.010 -23.077 126.891 1.00 83.50 1105 THR A N 1
ATOM 8700 C CA . THR A 1 1105 ? -73.844 -22.344 127.393 1.00 83.50 1105 THR A CA 1
ATOM 8701 C C . THR A 1 1105 ? -74.320 -21.093 128.121 1.00 83.50 1105 THR A C 1
ATOM 8703 O O . THR A 1 1105 ? -75.108 -20.325 127.569 1.00 83.50 1105 THR A O 1
ATOM 8706 N N . TRP A 1 1106 ? -73.838 -20.866 129.344 1.00 83.81 1106 TRP A N 1
ATOM 8707 C CA . TRP A 1 1106 ? -74.181 -19.691 130.153 1.00 83.81 1106 TRP A CA 1
ATOM 8708 C C . TRP A 1 1106 ? -73.105 -18.610 130.090 1.00 83.81 1106 TRP A C 1
ATOM 8710 O O . TRP A 1 1106 ? -71.917 -18.901 129.953 1.00 83.81 1106 TRP A O 1
ATOM 87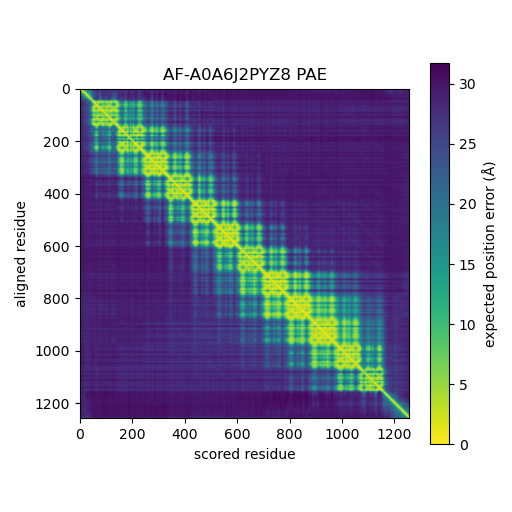20 N N . PHE A 1 1107 ? -73.519 -17.357 130.268 1.00 82.00 1107 PHE A N 1
ATOM 8721 C CA . PHE A 1 1107 ? -72.646 -16.189 130.309 1.00 82.00 1107 PHE A CA 1
ATOM 8722 C C . PHE A 1 1107 ? -73.021 -15.302 131.505 1.00 82.00 1107 PHE A C 1
ATOM 8724 O O . PHE A 1 1107 ? -74.189 -14.941 131.648 1.00 82.00 1107 PHE A O 1
ATOM 8731 N N . LYS A 1 1108 ? -72.034 -14.932 132.331 1.00 81.62 1108 LYS A N 1
ATOM 8732 C CA . LYS A 1 1108 ? -72.141 -13.968 133.443 1.00 81.62 1108 LYS A CA 1
ATOM 8733 C C . LYS A 1 1108 ? -71.404 -12.693 133.038 1.00 81.62 1108 LYS A C 1
ATOM 8735 O O . LYS A 1 1108 ? -70.251 -12.778 132.619 1.00 81.62 1108 LYS A O 1
ATOM 8740 N N . GLU A 1 1109 ? -72.064 -11.538 133.092 1.00 76.19 1109 GLU A N 1
ATOM 8741 C CA . GLU A 1 1109 ? -71.526 -10.261 132.577 1.00 76.19 1109 GLU A CA 1
ATOM 8742 C C . GLU A 1 1109 ? -70.946 -10.374 131.150 1.00 76.19 1109 GLU A C 1
ATOM 8744 O O . GLU A 1 1109 ? -69.850 -9.908 130.835 1.00 76.19 1109 GLU A O 1
ATOM 8749 N N . GLY A 1 1110 ? -71.653 -11.104 130.280 1.00 73.50 1110 GLY A N 1
ATOM 8750 C CA . GLY A 1 1110 ? -71.247 -11.366 128.894 1.00 73.50 1110 GLY A CA 1
ATOM 8751 C C . GLY A 1 1110 ? -70.062 -12.329 128.713 1.00 73.50 1110 GLY A C 1
ATOM 8752 O O . GLY A 1 1110 ? -69.830 -12.781 127.591 1.00 73.50 1110 GLY A O 1
ATOM 8753 N N . LYS A 1 1111 ? -69.341 -12.705 129.779 1.00 77.50 1111 LYS A N 1
ATOM 8754 C CA . LYS A 1 1111 ? -68.280 -13.724 129.741 1.00 77.50 1111 LYS A CA 1
ATOM 8755 C C . LYS A 1 1111 ? -68.862 -15.121 129.917 1.00 77.50 1111 LYS A C 1
ATOM 8757 O O . LYS A 1 1111 ? -69.649 -15.360 130.829 1.00 77.50 1111 LYS A O 1
ATOM 8762 N N . GLN A 1 1112 ? -68.438 -16.055 129.071 1.00 79.12 1112 GLN A N 1
ATOM 8763 C CA . GLN A 1 1112 ? -68.841 -17.457 129.158 1.00 79.12 1112 GLN A CA 1
ATOM 8764 C C . GLN A 1 1112 ? -68.413 -18.073 130.499 1.00 79.12 1112 GLN A C 1
ATOM 8766 O O . GLN A 1 1112 ? -67.248 -17.994 130.886 1.00 79.12 1112 GLN A O 1
ATOM 8771 N N . ILE A 1 1113 ? -69.359 -18.716 131.182 1.00 78.69 1113 ILE A N 1
ATOM 8772 C CA . ILE A 1 1113 ? -69.109 -19.568 132.345 1.00 78.69 1113 ILE A CA 1
ATOM 8773 C C . ILE A 1 1113 ? -69.007 -21.005 131.828 1.00 78.69 1113 ILE A C 1
ATOM 8775 O O . ILE A 1 1113 ? -69.911 -21.474 131.138 1.00 78.69 1113 ILE A O 1
ATOM 8779 N N . ASN A 1 1114 ? -67.942 -21.732 132.170 1.00 63.12 1114 ASN A N 1
ATOM 8780 C CA . ASN A 1 1114 ? -67.721 -23.095 131.668 1.00 63.12 1114 ASN A CA 1
ATOM 8781 C C . ASN A 1 1114 ? -68.554 -24.160 132.411 1.00 63.12 1114 ASN A C 1
ATOM 8783 O O . ASN A 1 1114 ? -68.017 -25.109 132.976 1.00 63.12 1114 ASN A O 1
ATOM 8787 N N . LEU A 1 1115 ? -69.882 -24.011 132.372 1.00 61.19 1115 LEU A N 1
ATOM 8788 C CA . LEU A 1 1115 ? -70.854 -25.071 132.634 1.00 61.19 1115 LEU A CA 1
ATOM 8789 C C . LEU A 1 1115 ? -71.717 -25.275 131.380 1.00 61.19 1115 LEU A C 1
ATOM 8791 O O . LEU A 1 1115 ? -72.591 -24.459 131.088 1.00 61.19 1115 LEU A O 1
ATOM 8795 N N . LEU A 1 1116 ? -71.514 -26.401 130.690 1.00 66.38 1116 LEU A N 1
ATOM 8796 C CA . LEU A 1 1116 ? -72.500 -26.954 129.758 1.00 66.38 1116 LEU A CA 1
ATOM 8797 C C . LEU A 1 1116 ? -73.596 -27.630 130.587 1.00 66.38 1116 LEU A C 1
ATOM 8799 O O . LEU A 1 1116 ? -73.515 -28.812 130.912 1.00 66.38 1116 LEU A O 1
ATOM 8803 N N . SER A 1 1117 ? -74.580 -26.840 131.004 1.00 72.00 1117 SER A N 1
ATOM 8804 C CA . SER A 1 1117 ? -75.654 -27.267 131.898 1.00 72.00 1117 SER A CA 1
ATOM 8805 C C . SER A 1 1117 ? -76.952 -26.583 131.508 1.00 72.00 1117 SER A C 1
ATOM 8807 O O . SER A 1 1117 ? -76.990 -25.377 131.287 1.00 72.00 1117 SER A O 1
ATOM 8809 N N . GLU A 1 1118 ? -78.050 -27.333 131.513 1.00 77.19 1118 GLU A N 1
ATOM 8810 C CA . GLU A 1 1118 ? -79.394 -26.766 131.388 1.00 77.19 1118 GLU A CA 1
ATOM 8811 C C . GLU A 1 1118 ? -79.707 -25.758 132.515 1.00 77.19 1118 GLU A C 1
ATOM 8813 O O . GLU A 1 1118 ? -80.503 -24.842 132.313 1.00 77.19 1118 GLU A O 1
ATOM 8818 N N . LYS A 1 1119 ? -79.086 -25.908 133.697 1.00 78.88 1119 LYS A N 1
ATOM 8819 C CA . LYS A 1 1119 ? -79.408 -25.149 134.917 1.00 78.88 1119 LYS A CA 1
ATOM 8820 C C . LYS A 1 1119 ? -78.177 -24.501 135.554 1.00 78.88 1119 LYS A C 1
ATOM 8822 O O . LYS A 1 1119 ? -77.098 -25.097 135.560 1.00 78.88 1119 LYS A O 1
ATOM 8827 N N . HIS A 1 1120 ? -78.352 -23.321 136.143 1.00 80.19 1120 HIS A N 1
ATOM 8828 C CA . HIS A 1 1120 ? -77.315 -22.584 136.869 1.00 80.19 1120 HIS A CA 1
ATOM 8829 C C . HIS A 1 1120 ? -77.830 -22.131 138.245 1.00 80.19 1120 HIS A C 1
ATOM 8831 O O . HIS A 1 1120 ? -78.929 -21.584 138.340 1.00 80.19 1120 HIS A O 1
ATOM 8837 N N . THR A 1 1121 ? -77.044 -22.357 139.304 1.00 74.31 1121 THR A N 1
ATOM 8838 C CA . THR A 1 1121 ? -77.443 -22.095 140.700 1.00 74.31 1121 THR A CA 1
ATOM 8839 C C . THR A 1 1121 ? -76.644 -20.942 141.300 1.00 74.31 1121 THR A C 1
ATOM 8841 O O . THR A 1 1121 ? -75.412 -20.971 141.331 1.00 74.31 1121 THR A O 1
ATOM 8844 N N . VAL A 1 1122 ? -77.362 -19.953 141.825 1.00 72.25 1122 VAL A N 1
ATOM 8845 C CA . VAL A 1 1122 ? -76.825 -18.714 142.389 1.00 72.25 1122 VAL A CA 1
ATOM 8846 C C . VAL A 1 1122 ? -77.063 -18.697 143.903 1.00 72.25 1122 VAL A C 1
ATOM 8848 O O . VAL A 1 1122 ? -78.154 -19.026 144.372 1.00 72.25 1122 VAL A O 1
ATOM 8851 N N . THR A 1 1123 ? -76.044 -18.343 144.685 1.00 65.38 1123 THR A N 1
ATOM 8852 C CA . THR A 1 1123 ? -76.075 -18.303 146.157 1.00 65.38 1123 THR A CA 1
ATOM 8853 C C . THR A 1 1123 ? -75.467 -16.994 146.674 1.00 65.38 1123 THR A C 1
ATOM 8855 O O . THR A 1 1123 ? -74.660 -16.380 145.969 1.00 65.38 1123 THR A O 1
ATOM 8858 N N . PRO A 1 1124 ? -75.748 -16.579 147.928 1.00 62.62 1124 PRO A N 1
ATOM 8859 C CA . PRO A 1 1124 ? -75.141 -15.379 148.517 1.00 62.62 1124 PRO A CA 1
ATOM 8860 C C . PRO A 1 1124 ? -73.604 -15.393 148.558 1.00 62.62 1124 PRO A C 1
ATOM 8862 O O . PRO A 1 1124 ? -72.986 -14.349 148.732 1.00 62.62 1124 PRO A O 1
ATOM 8865 N N . GLN A 1 1125 ? -72.981 -16.569 148.421 1.00 60.09 1125 GLN A N 1
ATOM 8866 C CA . GLN A 1 1125 ? -71.527 -16.745 148.445 1.00 60.09 1125 GLN A CA 1
ATOM 8867 C C . GLN A 1 1125 ? -70.893 -16.685 147.045 1.00 60.09 1125 GLN A C 1
ATOM 8869 O O . GLN A 1 1125 ? -69.700 -16.410 146.949 1.00 60.09 1125 GLN A O 1
ATOM 8874 N N . ASN A 1 1126 ? -71.651 -16.963 145.972 1.00 64.69 1126 ASN A N 1
ATOM 8875 C CA . ASN A 1 1126 ? -71.132 -17.005 144.594 1.00 64.69 1126 ASN A CA 1
ATOM 8876 C C . ASN A 1 1126 ? -71.613 -15.842 143.696 1.00 64.69 1126 ASN A C 1
ATOM 8878 O O . ASN A 1 1126 ? -71.050 -15.629 142.617 1.00 64.69 1126 ASN A O 1
ATOM 8882 N N . ASP A 1 1127 ? -72.601 -15.063 144.150 1.00 65.88 1127 ASP A N 1
ATOM 8883 C CA . ASP A 1 1127 ? -73.025 -13.808 143.516 1.00 65.88 1127 ASP A CA 1
ATOM 8884 C C . ASP A 1 1127 ? -73.461 -12.722 144.529 1.00 65.88 1127 ASP A C 1
ATOM 8886 O O . ASP A 1 1127 ? -74.606 -12.269 144.501 1.00 65.88 1127 ASP A O 1
ATOM 8890 N N . PRO A 1 1128 ? -72.576 -12.276 145.444 1.00 58.44 1128 PRO A N 1
ATOM 8891 C CA . PRO A 1 1128 ? -72.918 -11.247 146.433 1.00 58.44 1128 PRO A CA 1
ATOM 8892 C C . PRO A 1 1128 ? -73.205 -9.853 145.834 1.00 58.44 1128 PRO A C 1
ATOM 8894 O O . PRO A 1 1128 ? -73.768 -9.009 146.529 1.00 58.44 1128 PRO A O 1
ATOM 8897 N N . GLU A 1 1129 ? -72.833 -9.598 144.573 1.00 61.19 1129 GLU A N 1
ATOM 8898 C CA . GLU A 1 1129 ? -72.852 -8.262 143.944 1.00 61.19 1129 GLU A CA 1
ATOM 8899 C C . GLU A 1 1129 ? -74.000 -8.028 142.936 1.00 61.19 1129 GLU A C 1
ATOM 8901 O O . GLU A 1 1129 ? -74.109 -6.929 142.404 1.00 61.19 1129 GLU A O 1
ATOM 8906 N N . GLN A 1 1130 ? -74.896 -9.008 142.737 1.00 68.56 1130 GLN A N 1
ATOM 8907 C CA . GLN A 1 1130 ? -76.049 -8.975 141.810 1.00 68.56 1130 GLN A CA 1
ATOM 8908 C C . GLN A 1 1130 ? -75.684 -8.888 140.315 1.00 68.56 1130 GLN A C 1
ATOM 8910 O O . GLN A 1 1130 ? -75.735 -7.816 139.714 1.00 68.56 1130 GLN A O 1
ATOM 8915 N N . SER A 1 1131 ? -75.380 -10.028 139.684 1.00 76.50 1131 SER A N 1
ATOM 8916 C CA . SER A 1 1131 ? -74.902 -10.058 138.289 1.00 76.50 1131 SER A CA 1
ATOM 8917 C C . SER A 1 1131 ? -75.960 -10.396 137.230 1.00 76.50 1131 SER A C 1
ATOM 8919 O O . SER A 1 1131 ? -76.993 -11.012 137.504 1.00 76.50 1131 SER A O 1
ATOM 8921 N N . GLN A 1 1132 ? -75.626 -10.063 135.982 1.00 80.62 1132 GLN A N 1
ATOM 8922 C CA . GLN A 1 1132 ? -76.377 -10.333 134.763 1.00 80.62 1132 GLN A CA 1
ATOM 8923 C C . GLN A 1 1132 ? -76.028 -11.690 134.137 1.00 80.62 1132 GLN A C 1
ATOM 8925 O O . GLN A 1 1132 ? -74.868 -11.966 133.813 1.00 80.62 1132 GLN A O 1
ATOM 8930 N N . TYR A 1 1133 ? -77.052 -12.499 133.862 1.00 82.25 1133 TYR A N 1
ATOM 8931 C CA . TYR A 1 1133 ? -76.935 -13.818 133.233 1.00 82.25 1133 TYR A CA 1
ATOM 8932 C C . TYR A 1 1133 ? -77.644 -13.876 131.868 1.00 82.25 1133 TYR A C 1
ATOM 8934 O O . TYR A 1 1133 ? -78.761 -13.386 131.729 1.00 82.25 1133 TYR A O 1
ATOM 8942 N N . THR A 1 1134 ? -77.006 -14.498 130.869 1.00 84.12 1134 THR A N 1
ATOM 8943 C CA . THR A 1 1134 ? -77.577 -14.841 129.539 1.00 84.12 1134 THR A CA 1
ATOM 8944 C C . THR A 1 1134 ? -77.181 -16.269 129.144 1.00 84.12 1134 THR A C 1
ATOM 8946 O O . THR A 1 1134 ? -76.251 -16.831 129.729 1.00 84.12 1134 THR A O 1
ATOM 8949 N N . CYS A 1 1135 ? -77.854 -16.873 128.160 1.00 84.44 1135 CYS A N 1
ATOM 8950 C CA . CYS A 1 1135 ? -77.504 -18.203 127.650 1.00 84.44 1135 CYS A CA 1
ATOM 8951 C C . CYS A 1 1135 ? -77.629 -18.346 126.120 1.00 84.44 1135 CYS A C 1
ATOM 8953 O O . CYS A 1 1135 ? -78.281 -17.546 125.452 1.00 84.44 1135 CYS A O 1
ATOM 8955 N N . GLU A 1 1136 ? -76.977 -19.363 125.555 1.00 85.31 1136 GLU A N 1
ATOM 8956 C CA . GLU A 1 1136 ? -76.958 -19.686 124.120 1.00 85.31 1136 GLU A CA 1
ATOM 8957 C C . GLU A 1 1136 ? -77.127 -21.199 123.928 1.00 85.31 1136 GLU A C 1
ATOM 8959 O O . GLU A 1 1136 ? -76.552 -21.985 124.686 1.00 85.31 1136 GLU A O 1
ATOM 8964 N N . GLY A 1 1137 ? -77.911 -21.616 122.933 1.00 83.94 1137 GLY A N 1
ATOM 8965 C CA . GLY A 1 1137 ? -78.048 -23.019 122.549 1.00 83.94 1137 GLY A CA 1
ATOM 8966 C C . GLY A 1 1137 ? -77.004 -23.418 121.515 1.00 83.94 1137 GLY A C 1
ATOM 8967 O O . GLY A 1 1137 ? -76.799 -22.699 120.541 1.00 83.94 1137 GLY A O 1
ATOM 8968 N N . ILE A 1 1138 ? -76.390 -24.588 121.686 1.00 80.56 1138 ILE A N 1
ATOM 8969 C CA . ILE A 1 1138 ? -75.417 -25.176 120.757 1.00 80.56 1138 ILE A CA 1
ATOM 8970 C C . ILE A 1 1138 ? -75.850 -26.605 120.396 1.00 80.56 1138 ILE A C 1
ATOM 8972 O O . ILE A 1 1138 ? -76.270 -27.375 121.266 1.00 80.56 1138 ILE A O 1
ATOM 8976 N N . ARG A 1 1139 ? -75.733 -26.970 119.112 1.00 82.31 1139 ARG A N 1
ATOM 8977 C CA . ARG A 1 1139 ? -76.029 -28.314 118.589 1.00 82.31 1139 ARG A CA 1
ATOM 8978 C C . ARG A 1 1139 ? -75.107 -28.716 117.433 1.00 82.31 1139 ARG A C 1
ATOM 8980 O O . ARG A 1 1139 ? -74.404 -27.889 116.863 1.00 82.31 1139 ARG A O 1
ATOM 8987 N N . THR A 1 1140 ? -75.132 -29.997 117.068 1.00 74.00 1140 THR A N 1
ATOM 8988 C CA . THR A 1 1140 ? -74.330 -30.563 115.964 1.00 74.00 1140 THR A CA 1
ATOM 8989 C C . THR A 1 1140 ? -74.974 -30.417 114.578 1.00 74.00 1140 THR A C 1
ATOM 8991 O O . THR A 1 1140 ? -74.260 -30.436 113.578 1.00 74.00 1140 THR A O 1
ATOM 8994 N N . GLY A 1 1141 ? -76.301 -30.262 114.496 1.00 70.81 1141 GLY A N 1
ATOM 8995 C CA . GLY A 1 1141 ? -77.019 -29.943 113.252 1.00 70.81 1141 GLY A CA 1
ATOM 8996 C C . GLY A 1 1141 ? -76.901 -28.466 112.846 1.00 70.81 1141 GLY A C 1
ATOM 8997 O O . GLY A 1 1141 ? -76.394 -27.647 113.607 1.00 70.81 1141 GLY A O 1
ATOM 8998 N N . ARG A 1 1142 ? -77.398 -28.093 111.656 1.00 74.75 1142 ARG A N 1
ATOM 8999 C CA . ARG A 1 1142 ? -77.544 -26.677 111.255 1.00 74.75 1142 ARG A CA 1
ATOM 9000 C C . ARG A 1 1142 ? -78.923 -26.133 111.687 1.00 74.75 1142 ARG A C 1
ATOM 9002 O O . ARG A 1 1142 ? -79.899 -26.861 111.543 1.00 74.75 1142 ARG A O 1
ATOM 9009 N N . PRO A 1 1143 ? -79.034 -24.901 112.218 1.00 77.88 1143 PRO A N 1
ATOM 9010 C CA . PRO A 1 1143 ? -77.936 -24.025 112.613 1.00 77.88 1143 PRO A CA 1
ATOM 9011 C C . PRO A 1 1143 ? -77.264 -24.573 113.881 1.00 77.88 1143 PRO A C 1
ATOM 9013 O O . PRO A 1 1143 ? -77.941 -25.075 114.778 1.00 77.88 1143 PRO A O 1
ATOM 9016 N N . SER A 1 1144 ? -75.935 -24.477 113.946 1.00 75.94 1144 SER A N 1
ATOM 9017 C CA . SER A 1 1144 ? -75.117 -25.067 115.021 1.00 75.94 1144 SER A CA 1
ATOM 9018 C C . SER A 1 1144 ? -75.156 -24.289 116.336 1.00 75.94 1144 SER A C 1
ATOM 9020 O O . SER A 1 1144 ? -74.792 -24.819 117.383 1.00 75.94 1144 SER A O 1
ATOM 9022 N N . TYR A 1 1145 ? -75.619 -23.040 116.293 1.00 82.19 1145 TYR A N 1
ATOM 9023 C CA . TYR A 1 1145 ? -75.855 -22.205 117.465 1.00 82.19 1145 TYR A CA 1
ATOM 9024 C C . TYR A 1 1145 ? -77.113 -21.349 117.280 1.00 82.19 1145 TYR A C 1
ATOM 9026 O O . TYR A 1 1145 ? -77.406 -20.881 116.170 1.00 82.19 1145 TYR A O 1
ATOM 9034 N N . SER A 1 1146 ? -77.849 -21.156 118.371 1.00 83.12 1146 SER A N 1
ATOM 9035 C CA . SER A 1 1146 ? -78.997 -20.256 118.449 1.00 83.12 1146 SER A CA 1
ATOM 9036 C C . SER A 1 1146 ? -78.545 -18.792 118.499 1.00 83.12 1146 SER A C 1
ATOM 9038 O O . SER A 1 1146 ? -77.376 -18.472 118.711 1.00 83.12 1146 SER A O 1
ATOM 9040 N N . LYS A 1 1147 ? -79.497 -17.869 118.385 1.00 81.19 1147 LYS A N 1
ATOM 9041 C CA . LYS A 1 1147 ? -79.356 -16.519 118.927 1.00 81.19 1147 LYS A CA 1
ATOM 9042 C C . LYS A 1 1147 ? -79.359 -16.593 120.462 1.00 81.19 1147 LYS A C 1
ATOM 9044 O O . LYS A 1 1147 ? -80.089 -17.402 121.043 1.00 81.19 1147 LYS A O 1
ATOM 9049 N N . ARG A 1 1148 ? -78.536 -15.761 121.101 1.00 84.25 1148 ARG A N 1
ATOM 9050 C CA . ARG A 1 1148 ? -78.403 -15.656 122.563 1.00 84.25 1148 ARG A CA 1
ATOM 9051 C C . ARG A 1 1148 ? -79.686 -15.115 123.218 1.00 84.25 1148 ARG A C 1
ATOM 9053 O O . ARG A 1 1148 ? -80.463 -14.422 122.557 1.00 84.25 1148 ARG A O 1
ATOM 9060 N N . SER A 1 1149 ? -79.892 -15.443 124.491 1.00 83.75 1149 SER A N 1
ATOM 9061 C CA . SER A 1 1149 ? -81.057 -15.023 125.274 1.00 83.75 1149 SER A CA 1
ATOM 9062 C C . SER A 1 1149 ? -81.024 -13.555 125.674 1.00 83.75 1149 SER A C 1
ATOM 9064 O O . SER A 1 1149 ? -79.969 -12.917 125.699 1.00 83.75 1149 SER A O 1
ATOM 9066 N N . ASP A 1 1150 ? -82.188 -13.061 126.085 1.00 80.00 1150 ASP A N 1
ATOM 9067 C CA . ASP A 1 1150 ? -82.288 -11.805 126.824 1.00 80.00 1150 ASP A CA 1
ATOM 9068 C C . ASP A 1 1150 ? -81.738 -11.990 128.267 1.00 80.00 1150 ASP A C 1
ATOM 9070 O O . ASP A 1 1150 ? -81.666 -13.130 128.752 1.00 80.00 1150 ASP A O 1
ATOM 9074 N N . PRO A 1 1151 ? -81.276 -10.913 128.937 1.00 80.88 1151 PRO A N 1
ATOM 9075 C CA . PRO A 1 1151 ? -80.573 -10.991 130.224 1.00 80.88 1151 PRO A CA 1
ATOM 9076 C C . PRO A 1 1151 ? -81.469 -11.043 131.476 1.00 80.88 1151 PRO A C 1
ATOM 9078 O O . PRO A 1 1151 ? -82.566 -10.489 131.500 1.00 80.88 1151 PRO A O 1
ATOM 9081 N N . TYR A 1 1152 ? -80.947 -11.637 132.558 1.00 78.19 1152 TYR A N 1
ATOM 9082 C CA . TYR A 1 1152 ? -81.611 -11.784 133.866 1.00 78.19 1152 TYR A CA 1
ATOM 9083 C C . TYR A 1 1152 ? -80.725 -11.310 135.046 1.00 78.19 1152 TYR A C 1
ATOM 9085 O O . TYR A 1 1152 ? -79.515 -11.513 134.998 1.00 78.19 1152 TYR A O 1
ATOM 9093 N N . MET A 1 1153 ? -81.319 -10.732 136.108 1.00 76.25 1153 MET A N 1
ATOM 9094 C CA . MET A 1 1153 ? -80.644 -10.100 137.274 1.00 76.25 1153 MET A CA 1
ATOM 9095 C C . MET A 1 1153 ? -81.178 -10.598 138.640 1.00 76.25 1153 MET A C 1
ATOM 9097 O O . MET A 1 1153 ? -82.343 -10.985 138.743 1.00 76.25 1153 MET A O 1
ATOM 9101 N N . THR A 1 1154 ? -80.377 -10.505 139.712 1.00 70.81 1154 THR A N 1
ATOM 9102 C CA . THR A 1 1154 ? -80.711 -10.920 141.104 1.00 70.81 1154 THR A CA 1
ATOM 9103 C C . THR A 1 1154 ? -80.852 -9.722 142.082 1.00 70.81 1154 THR A C 1
ATOM 9105 O O . THR A 1 1154 ? -80.497 -8.605 141.716 1.00 70.81 1154 THR A O 1
ATOM 9108 N N . LYS A 1 1155 ? -81.453 -9.888 143.288 1.00 59.84 1155 LYS A N 1
ATOM 9109 C CA . LYS A 1 1155 ? -81.812 -8.782 144.234 1.00 59.84 1155 LYS A CA 1
ATOM 9110 C C . LYS A 1 1155 ? -81.843 -9.197 145.725 1.00 59.84 1155 LYS A C 1
ATOM 9112 O O . LYS A 1 1155 ? -82.105 -10.361 146.018 1.00 59.84 1155 LYS A O 1
ATOM 9117 N N . ASN A 1 1156 ? -81.648 -8.251 146.668 1.00 51.56 1156 ASN A N 1
ATOM 9118 C CA . ASN A 1 1156 ? -81.863 -8.439 148.127 1.00 51.56 1156 ASN A CA 1
ATOM 9119 C C . ASN A 1 1156 ? -82.039 -7.105 148.922 1.00 51.56 1156 ASN A C 1
ATOM 9121 O O . ASN A 1 1156 ? -81.720 -6.041 148.389 1.00 51.56 1156 ASN A O 1
ATOM 9125 N N . LEU A 1 1157 ? -82.517 -7.138 150.184 1.00 44.00 1157 LEU A N 1
ATOM 9126 C CA . LEU A 1 1157 ? -82.859 -5.960 151.022 1.00 44.00 1157 LEU A CA 1
ATOM 9127 C C . LEU A 1 1157 ? -82.676 -6.167 152.550 1.00 44.00 1157 LEU A C 1
ATOM 9129 O O . LEU A 1 1157 ? -83.364 -7.006 153.122 1.00 44.00 1157 LEU A O 1
ATOM 9133 N N . LEU A 1 1158 ? -81.906 -5.306 153.249 1.00 43.59 1158 LEU A N 1
ATOM 9134 C CA . LEU A 1 1158 ? -82.177 -4.923 154.660 1.00 43.59 1158 LEU A CA 1
ATOM 9135 C C . LEU A 1 1158 ? -81.434 -3.643 155.147 1.00 43.59 1158 LEU A C 1
ATOM 9137 O O . LEU A 1 1158 ? -80.340 -3.317 154.709 1.00 43.59 1158 LEU A O 1
ATOM 9141 N N . LEU A 1 1159 ? -82.108 -2.930 156.060 1.00 38.59 1159 LEU A N 1
ATOM 9142 C CA . LEU A 1 1159 ? -81.869 -1.659 156.786 1.00 38.59 1159 LEU A CA 1
ATOM 9143 C C . LEU A 1 1159 ? -80.553 -0.828 156.716 1.00 38.59 1159 LEU A C 1
ATOM 9145 O O . LEU A 1 1159 ? -79.434 -1.302 156.874 1.00 38.59 1159 LEU A O 1
ATOM 9149 N N . LYS A 1 1160 ? -80.744 0.505 156.729 1.00 38.38 1160 LYS A N 1
ATOM 9150 C CA . LYS A 1 1160 ? -79.727 1.554 156.978 1.00 38.38 1160 LYS A CA 1
ATOM 9151 C C . LYS A 1 1160 ? -79.365 1.699 158.471 1.00 38.38 1160 LYS A C 1
ATOM 9153 O O . LYS A 1 1160 ? -80.282 1.909 159.266 1.00 38.38 1160 LYS A O 1
ATOM 9158 N N . ARG A 1 1161 ? -78.077 1.920 158.808 1.00 33.38 1161 ARG A N 1
ATOM 9159 C CA . ARG A 1 1161 ? -77.671 3.085 159.644 1.00 33.38 1161 ARG A CA 1
ATOM 9160 C C . ARG A 1 1161 ? -76.167 3.449 159.592 1.00 33.38 1161 ARG A C 1
ATOM 9162 O O . ARG A 1 1161 ? -75.336 2.648 159.982 1.00 33.38 1161 ARG A O 1
ATOM 9169 N N . LYS A 1 1162 ? -75.913 4.751 159.360 1.00 32.38 1162 LYS A N 1
ATOM 9170 C CA . LYS A 1 1162 ? -74.750 5.577 159.790 1.00 32.38 1162 LYS A CA 1
ATOM 9171 C C . LYS A 1 1162 ? -73.382 5.443 159.072 1.00 32.38 1162 LYS A C 1
ATOM 9173 O O . LYS A 1 1162 ? -72.892 4.349 158.876 1.00 32.38 1162 LYS A O 1
ATOM 9178 N N . VAL A 1 1163 ? -72.753 6.624 158.893 1.00 33.44 1163 VAL A N 1
ATOM 9179 C CA . VAL A 1 1163 ? -71.312 6.924 158.651 1.00 33.44 1163 VAL A CA 1
ATOM 9180 C C . VAL A 1 1163 ? -70.760 6.404 157.304 1.00 33.44 1163 VAL A C 1
ATOM 9182 O O . VAL A 1 1163 ? -70.686 5.204 157.116 1.00 33.44 1163 VAL A O 1
ATOM 9185 N N . LEU A 1 1164 ? -70.490 7.202 156.254 1.00 32.06 1164 LEU A N 1
ATOM 9186 C CA . LEU A 1 1164 ? -69.739 8.472 156.038 1.00 32.06 1164 LEU A CA 1
ATOM 9187 C C . LEU A 1 1164 ? -68.312 8.225 155.508 1.00 32.06 1164 LEU A C 1
ATOM 9189 O O . LEU A 1 1164 ? -67.512 7.630 156.220 1.00 32.06 1164 LEU A O 1
ATOM 9193 N N . LEU A 1 1165 ? -67.986 8.888 154.381 1.00 35.47 1165 LEU A N 1
ATOM 9194 C CA . LEU A 1 1165 ? -66.623 9.233 153.917 1.00 35.47 1165 LEU A CA 1
ATOM 9195 C C . LEU A 1 1165 ? -65.739 8.011 153.508 1.00 35.47 1165 LEU A C 1
ATOM 9197 O O . LEU A 1 1165 ? -66.104 6.875 153.771 1.00 35.47 1165 LEU A O 1
ATOM 9201 N N . SER A 1 1166 ? -64.614 8.142 152.784 1.00 33.34 1166 SER A N 1
ATOM 9202 C CA . SER A 1 1166 ? -63.912 9.338 152.282 1.00 33.34 1166 SER A CA 1
ATOM 9203 C C . SER A 1 1166 ? -63.071 9.046 151.018 1.00 33.34 1166 SER A C 1
ATOM 9205 O O . SER A 1 1166 ? -62.448 7.995 150.961 1.00 33.34 1166 SER A O 1
ATOM 9207 N N . ILE A 1 1167 ? -62.987 10.020 150.096 1.00 40.44 1167 ILE A N 1
ATOM 9208 C CA . ILE A 1 1167 ? -61.733 10.633 149.572 1.00 40.44 1167 ILE A CA 1
ATOM 9209 C C . ILE A 1 1167 ? -60.611 9.633 149.172 1.00 40.44 1167 ILE A C 1
ATOM 9211 O O . ILE A 1 1167 ? -59.974 9.050 150.036 1.00 40.44 1167 ILE A O 1
ATOM 9215 N N . SER A 1 1168 ? -60.386 9.367 147.875 1.00 36.97 1168 SER A N 1
ATOM 9216 C CA . SER A 1 1168 ? -59.569 10.165 146.915 1.00 36.97 1168 SER A CA 1
ATOM 9217 C C . SER A 1 1168 ? -58.070 9.814 146.938 1.00 36.97 1168 SER A C 1
ATOM 9219 O O . SER A 1 1168 ? -57.572 9.295 147.930 1.00 36.97 1168 SER A O 1
ATOM 9221 N N . GLY A 1 1169 ? -57.339 10.184 145.880 1.00 35.03 1169 GLY A N 1
ATOM 9222 C CA . GLY A 1 1169 ? -55.889 10.395 145.952 1.00 35.03 1169 GLY A CA 1
ATOM 9223 C C . GLY A 1 1169 ? -55.074 9.821 144.793 1.00 35.03 1169 GLY A C 1
ATOM 9224 O O . GLY A 1 1169 ? -55.059 8.614 144.600 1.00 35.03 1169 GLY A O 1
ATOM 9225 N N . CYS A 1 1170 ? -54.317 10.712 144.140 1.00 43.03 1170 CYS A N 1
ATOM 9226 C CA . CYS A 1 1170 ? -53.093 10.462 143.362 1.00 43.03 1170 CYS A CA 1
ATOM 9227 C C . CYS A 1 1170 ? -53.207 9.584 142.086 1.00 43.03 1170 CYS A C 1
ATOM 9229 O O . CYS A 1 1170 ? -53.766 8.500 142.105 1.00 43.03 1170 CYS A O 1
ATOM 9231 N N . ILE A 1 1171 ? -52.660 9.924 140.910 1.00 50.31 1171 ILE A N 1
ATOM 9232 C CA . ILE A 1 1171 ? -51.784 11.032 140.471 1.00 50.31 1171 ILE A CA 1
ATOM 9233 C C . ILE A 1 1171 ? -50.580 11.283 141.389 1.00 50.31 1171 ILE A C 1
ATOM 9235 O O . ILE A 1 1171 ? -50.688 12.103 142.289 1.00 50.31 1171 ILE A O 1
ATOM 9239 N N . PHE A 1 1172 ? -49.443 10.626 141.142 1.00 34.81 1172 PHE A N 1
ATOM 9240 C CA . PHE A 1 1172 ? -48.085 11.212 141.130 1.00 34.81 1172 PHE A CA 1
ATOM 9241 C C . PHE A 1 1172 ? -47.034 10.103 140.899 1.00 34.81 1172 PHE A C 1
ATOM 9243 O O . PHE A 1 1172 ? -47.272 8.960 141.276 1.00 34.81 1172 PHE A O 1
ATOM 9250 N N . PHE A 1 1173 ? -45.869 10.476 140.345 1.00 38.16 1173 PHE A N 1
ATOM 9251 C CA . PHE A 1 1173 ? -44.700 9.621 140.030 1.00 38.16 1173 PHE A CA 1
ATOM 9252 C C . PHE A 1 1173 ? -44.926 8.536 138.947 1.00 38.16 1173 PHE A C 1
ATOM 9254 O O . PHE A 1 1173 ? -45.986 7.930 138.870 1.00 38.16 1173 PHE A O 1
ATOM 9261 N N . GLY A 1 1174 ? -43.972 8.227 138.061 1.00 39.78 1174 GLY A N 1
ATOM 9262 C CA . GLY A 1 1174 ? -42.714 8.906 137.702 1.00 39.78 1174 GLY A CA 1
ATOM 9263 C C . GLY A 1 1174 ? -42.466 8.724 136.192 1.00 39.78 1174 GLY A C 1
ATOM 9264 O O . GLY A 1 1174 ? -42.893 7.726 135.626 1.00 39.78 1174 GLY A O 1
ATOM 9265 N N . ILE A 1 1175 ? -41.979 9.709 135.431 1.00 37.91 1175 ILE A N 1
ATOM 9266 C CA . ILE A 1 1175 ? -40.683 10.412 135.533 1.00 37.91 1175 ILE A CA 1
ATOM 9267 C C . ILE A 1 1175 ? -39.506 9.504 135.126 1.00 37.91 1175 ILE A C 1
ATOM 9269 O O . ILE A 1 1175 ? -39.020 8.724 135.931 1.00 37.91 1175 ILE A O 1
ATOM 9273 N N . ILE A 1 1176 ? -39.035 9.744 133.891 1.00 37.72 1176 ILE A N 1
ATOM 9274 C CA . ILE A 1 1176 ? -37.664 9.564 133.365 1.00 37.72 1176 ILE A CA 1
ATOM 9275 C C . ILE A 1 1176 ? -37.101 8.129 133.296 1.00 37.72 1176 ILE A C 1
ATOM 9277 O O . ILE A 1 1176 ? -36.917 7.466 134.305 1.00 37.72 1176 ILE A O 1
ATOM 9281 N N . ILE A 1 1177 ? -36.682 7.734 132.086 1.00 48.50 1177 ILE A N 1
ATOM 9282 C CA . ILE A 1 1177 ? -35.295 7.356 131.714 1.00 48.50 1177 ILE A CA 1
ATOM 9283 C C . ILE A 1 1177 ? -35.264 7.333 130.167 1.00 48.50 1177 ILE A C 1
ATOM 9285 O O . ILE A 1 1177 ? -35.993 6.571 129.549 1.00 48.50 1177 ILE A O 1
ATOM 9289 N N . VAL A 1 1178 ? -34.733 8.406 129.555 1.00 46.16 1178 VAL A N 1
ATOM 9290 C CA . VAL A 1 1178 ? -33.443 8.458 128.810 1.00 46.16 1178 VAL A CA 1
ATOM 9291 C C . VAL A 1 1178 ? -33.614 7.983 127.351 1.00 46.16 1178 VAL A C 1
ATOM 9293 O O . VAL A 1 1178 ? -34.240 6.964 127.108 1.00 46.16 1178 VAL A O 1
ATOM 9296 N N . PHE A 1 1179 ? -33.322 8.799 126.326 1.00 32.50 1179 PHE A N 1
ATOM 9297 C CA . PHE A 1 1179 ? -31.994 9.223 125.813 1.00 32.50 1179 PHE A CA 1
ATOM 9298 C C . PHE A 1 1179 ? -31.184 8.047 125.180 1.00 32.50 1179 PHE A C 1
ATOM 9300 O O . PHE A 1 1179 ? -31.498 6.891 125.446 1.00 32.50 1179 PHE A O 1
ATOM 9307 N N . PRO A 1 1180 ? -30.281 8.296 124.205 1.00 49.53 1180 PRO A N 1
ATOM 9308 C CA . PRO A 1 1180 ? -30.466 7.693 122.878 1.00 49.53 1180 PRO A CA 1
ATOM 9309 C C . PRO A 1 1180 ? -29.296 6.807 122.395 1.00 49.53 1180 PRO A C 1
ATOM 9311 O O . PRO A 1 1180 ? -28.292 6.637 123.077 1.00 49.53 1180 PRO A O 1
ATOM 9314 N N . GLY A 1 1181 ? -29.405 6.323 121.155 1.00 31.94 1181 GLY A N 1
ATOM 9315 C CA . GLY A 1 1181 ? -28.338 5.723 120.339 1.00 31.94 1181 GLY A CA 1
ATOM 9316 C C . GLY A 1 1181 ? -28.935 5.382 118.967 1.00 31.94 1181 GLY A C 1
ATOM 9317 O O . GLY A 1 1181 ? -29.969 4.729 118.923 1.00 31.94 1181 GLY A O 1
ATOM 9318 N N . CYS A 1 1182 ? -28.480 5.866 117.809 1.00 31.94 1182 CYS A N 1
ATOM 9319 C CA . CYS A 1 1182 ? -27.110 6.055 117.318 1.00 31.94 1182 CYS A CA 1
ATOM 9320 C C . CYS A 1 1182 ? -26.257 4.783 117.423 1.00 31.94 1182 CYS A C 1
ATOM 9322 O O . CYS A 1 1182 ? -25.741 4.467 118.486 1.00 31.94 1182 CYS A O 1
ATOM 9324 N N . ILE A 1 1183 ? -26.143 4.094 116.279 1.00 32.97 1183 ILE A N 1
ATOM 9325 C CA . ILE A 1 1183 ? -24.935 3.468 115.706 1.00 32.97 1183 ILE A CA 1
ATOM 9326 C C . ILE A 1 1183 ? -23.836 3.074 116.715 1.00 32.97 1183 ILE A C 1
ATOM 9328 O O . ILE A 1 1183 ? -23.189 3.966 117.246 1.00 32.97 1183 ILE A O 1
ATOM 9332 N N . VAL A 1 1184 ? -23.512 1.774 116.829 1.00 32.09 1184 VAL A N 1
ATOM 9333 C CA . VAL A 1 1184 ? -22.131 1.225 116.744 1.00 32.09 1184 VAL A CA 1
ATOM 9334 C C . VAL A 1 1184 ? -22.131 -0.319 116.871 1.00 32.09 1184 VAL A C 1
ATOM 9336 O O . VAL A 1 1184 ? -22.591 -0.869 117.860 1.00 32.09 1184 VAL A O 1
ATOM 9339 N N . LEU A 1 1185 ? -21.638 -0.974 115.806 1.00 31.44 1185 LEU A N 1
ATOM 9340 C CA . LEU A 1 1185 ? -20.690 -2.114 115.706 1.00 31.44 1185 LEU A CA 1
ATOM 9341 C C . LEU A 1 1185 ? -20.748 -3.293 116.728 1.00 31.44 1185 LEU A C 1
ATOM 9343 O O . LEU A 1 1185 ? -20.774 -3.059 117.925 1.00 31.44 1185 LEU A O 1
ATOM 9347 N N . ARG A 1 1186 ? -20.778 -4.591 116.342 1.00 33.44 1186 ARG A N 1
ATOM 9348 C CA . ARG A 1 1186 ? -19.841 -5.461 115.544 1.00 33.44 1186 ARG A CA 1
ATOM 9349 C C . ARG A 1 1186 ? -18.928 -6.298 116.479 1.00 33.44 1186 ARG A C 1
ATOM 9351 O O . ARG A 1 1186 ? -18.711 -5.900 117.614 1.00 33.44 1186 ARG A O 1
ATOM 9358 N N . ILE A 1 1187 ? -18.279 -7.344 115.929 1.00 35.12 1187 ILE A N 1
ATOM 9359 C CA . ILE A 1 1187 ? -17.221 -8.198 116.545 1.00 35.12 1187 ILE A CA 1
ATOM 9360 C C . ILE A 1 1187 ? -17.819 -9.126 117.649 1.00 35.12 1187 ILE A C 1
ATOM 9362 O O . ILE A 1 1187 ? -18.755 -8.726 118.325 1.00 35.12 1187 ILE A O 1
ATOM 9366 N N . PHE A 1 1188 ? -17.474 -10.409 117.857 1.00 32.09 1188 PHE A N 1
ATOM 9367 C CA . PHE A 1 1188 ? -16.297 -11.265 117.585 1.00 32.09 1188 PHE A CA 1
ATOM 9368 C C . PHE A 1 1188 ? -16.730 -12.678 117.081 1.00 32.09 1188 PHE A C 1
ATOM 9370 O O . PHE A 1 1188 ? -17.905 -13.007 117.198 1.00 32.09 1188 PHE A O 1
ATOM 9377 N N . CYS A 1 1189 ? -15.885 -13.569 116.524 1.00 28.38 1189 CYS A N 1
ATOM 9378 C CA . CYS A 1 1189 ? -14.421 -13.551 116.334 1.00 28.38 1189 CYS A CA 1
ATOM 9379 C C . CYS A 1 1189 ? -13.934 -14.339 115.084 1.00 28.38 1189 CYS A C 1
ATOM 9381 O O . CYS A 1 1189 ? -14.700 -15.070 114.466 1.00 28.38 1189 CYS A O 1
ATOM 9383 N N . LYS A 1 1190 ? -12.630 -14.196 114.785 1.00 30.36 1190 LYS A N 1
ATOM 9384 C CA . LYS A 1 1190 ? -11.770 -14.988 113.864 1.00 30.36 1190 LYS A CA 1
ATOM 9385 C C . LYS A 1 1190 ? -11.641 -16.477 114.277 1.00 30.36 1190 LYS A C 1
ATOM 9387 O O . LYS A 1 1190 ? -12.029 -16.780 115.409 1.00 30.36 1190 LYS A O 1
ATOM 9392 N N . PRO A 1 1191 ? -11.022 -17.383 113.474 1.00 45.78 1191 PRO A N 1
ATOM 9393 C CA . PRO A 1 1191 ? -10.250 -17.208 112.214 1.00 45.78 1191 PRO A CA 1
ATOM 9394 C C . PRO A 1 1191 ? -11.046 -17.708 110.969 1.00 45.78 1191 PRO A C 1
ATOM 9396 O O . PRO A 1 1191 ? -12.267 -17.762 111.069 1.00 45.78 1191 PRO A O 1
ATOM 9399 N N . ALA A 1 1192 ? -10.523 -18.035 109.771 1.00 28.67 1192 ALA A N 1
ATOM 9400 C CA . ALA A 1 1192 ? -9.155 -18.146 109.216 1.00 28.67 1192 ALA A CA 1
ATOM 9401 C C . ALA A 1 1192 ? -9.126 -17.822 107.688 1.00 28.67 1192 ALA A C 1
ATOM 9403 O O . ALA A 1 1192 ? -10.170 -17.552 107.105 1.00 28.67 1192 ALA A O 1
ATOM 9404 N N . ASP A 1 1193 ? -8.023 -18.067 106.962 1.00 34.50 1193 ASP A N 1
ATOM 9405 C CA . ASP A 1 1193 ? -6.864 -17.166 106.737 1.00 34.50 1193 ASP A CA 1
ATOM 9406 C C . ASP A 1 1193 ? -5.744 -17.904 105.876 1.00 34.50 1193 ASP A C 1
ATOM 9408 O O . ASP A 1 1193 ? -4.613 -17.992 106.348 1.00 34.50 1193 ASP A O 1
ATOM 9412 N N . GLY A 1 1194 ? -5.985 -18.480 104.658 1.00 34.81 1194 GLY A N 1
ATOM 9413 C CA . GLY A 1 1194 ? -4.906 -19.135 103.837 1.00 34.81 1194 GLY A CA 1
ATOM 9414 C C . GLY A 1 1194 ? -5.158 -19.569 102.351 1.00 34.81 1194 GLY A C 1
ATOM 9415 O O . GLY A 1 1194 ? -6.016 -20.412 102.117 1.00 34.81 1194 GLY A O 1
ATOM 9416 N N . GLU A 1 1195 ? -4.327 -19.029 101.427 1.00 37.41 1195 GLU A N 1
ATOM 9417 C CA . GLU A 1 1195 ? -3.967 -19.397 100.009 1.00 37.41 1195 GLU A CA 1
ATOM 9418 C C . GLU A 1 1195 ? -5.075 -19.529 98.911 1.00 37.41 1195 GLU A C 1
ATOM 9420 O O . GLU A 1 1195 ? -6.155 -20.043 99.170 1.00 37.41 1195 GLU A O 1
ATOM 9425 N N . GLU A 1 1196 ? -4.915 -19.085 97.643 1.00 34.75 1196 GLU A N 1
ATOM 9426 C CA . GLU A 1 1196 ? -3.784 -18.449 96.913 1.00 34.75 1196 GLU A CA 1
ATOM 9427 C C . GLU A 1 1196 ? -4.247 -17.390 95.848 1.00 34.75 1196 GLU A C 1
ATOM 9429 O O . GLU A 1 1196 ? -5.431 -17.075 95.745 1.00 34.75 1196 GLU A O 1
ATOM 9434 N N . LYS A 1 1197 ? -3.290 -16.808 95.099 1.00 38.72 1197 LYS A N 1
ATOM 9435 C CA . LYS A 1 1197 ? -3.356 -15.669 94.133 1.00 38.72 1197 LYS A CA 1
ATOM 9436 C C . LYS A 1 1197 ? -4.079 -15.970 92.785 1.00 38.72 1197 LYS A C 1
ATOM 9438 O O . LYS A 1 1197 ? -4.285 -17.149 92.503 1.00 38.72 1197 LYS A O 1
ATOM 9443 N N . PRO A 1 1198 ? -4.402 -14.982 91.897 1.00 51.09 1198 PRO A N 1
ATOM 9444 C CA . PRO A 1 1198 ? -3.880 -13.605 91.804 1.00 51.09 1198 PRO A CA 1
ATOM 9445 C C . PRO A 1 1198 ? -4.966 -12.491 91.757 1.00 51.09 1198 PRO A C 1
ATOM 9447 O O . PRO A 1 1198 ? -5.946 -12.564 92.493 1.00 51.09 1198 PRO A O 1
ATOM 9450 N N . GLU A 1 1199 ? -4.762 -11.423 90.965 1.00 37.62 1199 GLU A N 1
ATOM 9451 C CA . GLU A 1 1199 ? -5.286 -10.064 91.204 1.00 37.62 1199 GLU A CA 1
ATOM 9452 C C . GLU A 1 1199 ? -5.654 -9.242 89.921 1.00 37.62 1199 GLU A C 1
ATOM 9454 O O . GLU A 1 1199 ? -5.164 -9.548 88.837 1.00 37.62 1199 GLU A O 1
ATOM 9459 N N . GLU A 1 1200 ? -6.437 -8.152 90.104 1.00 37.50 1200 GLU A N 1
ATOM 9460 C CA . GLU A 1 1200 ? -6.538 -6.887 89.300 1.00 37.50 1200 GLU A CA 1
ATOM 9461 C C . GLU A 1 1200 ? -7.287 -6.849 87.931 1.00 37.50 1200 GLU A C 1
ATOM 9463 O O . GLU A 1 1200 ? -7.243 -7.800 87.160 1.00 37.50 1200 GLU A O 1
ATOM 9468 N N . THR A 1 1201 ? -8.009 -5.781 87.515 1.00 34.84 1201 THR A N 1
ATOM 9469 C CA . THR A 1 1201 ? -8.279 -4.388 88.020 1.00 34.84 1201 THR A CA 1
ATOM 9470 C C . THR A 1 1201 ? -9.688 -3.884 87.522 1.00 34.84 1201 THR A C 1
ATOM 9472 O O . THR A 1 1201 ? -10.475 -4.704 87.058 1.00 34.84 1201 THR A O 1
ATOM 9475 N N . GLU A 1 1202 ? -10.026 -2.583 87.369 1.00 32.22 1202 GLU A N 1
ATOM 9476 C CA . GLU A 1 1202 ? -10.541 -1.520 88.294 1.00 32.22 1202 GLU A CA 1
ATOM 9477 C C . GLU A 1 1202 ? -11.168 -0.361 87.425 1.00 32.22 1202 GLU A C 1
ATOM 9479 O O . GLU A 1 1202 ? -10.861 -0.313 86.236 1.00 32.22 1202 GLU A O 1
ATOM 9484 N N . LEU A 1 1203 ? -12.001 0.636 87.821 1.00 33.22 1203 LEU A N 1
ATOM 9485 C CA . LEU A 1 1203 ? -12.887 0.919 88.982 1.00 33.22 1203 LEU A CA 1
ATOM 9486 C C . LEU A 1 1203 ? -13.806 2.175 88.711 1.00 33.22 1203 LEU A C 1
ATOM 9488 O O . LEU A 1 1203 ? -13.280 3.255 88.465 1.00 33.22 1203 LEU A O 1
ATOM 9492 N N . PHE A 1 1204 ? -15.146 2.077 88.888 1.00 30.14 1204 PHE A N 1
ATOM 9493 C CA . PHE A 1 1204 ? -16.124 3.175 89.233 1.00 30.14 1204 PHE A CA 1
ATOM 9494 C C . PHE A 1 1204 ? -16.400 4.326 88.205 1.00 30.14 1204 PHE A C 1
ATOM 9496 O O . PHE A 1 1204 ? -15.825 4.332 87.127 1.00 30.14 1204 PHE A O 1
ATOM 9503 N N . ILE A 1 1205 ? -17.229 5.375 88.452 1.00 28.73 1205 ILE A N 1
ATOM 9504 C CA . ILE A 1 1205 ? -18.679 5.514 88.818 1.00 28.73 1205 ILE A CA 1
ATOM 9505 C C . ILE A 1 1205 ? -19.159 6.955 88.393 1.00 28.73 1205 ILE A C 1
ATOM 9507 O O . ILE A 1 1205 ? -18.560 7.531 87.491 1.00 28.73 1205 ILE A O 1
ATOM 9511 N N . THR A 1 1206 ? -20.261 7.530 88.905 1.00 36.97 1206 THR A N 1
ATOM 9512 C CA . THR A 1 1206 ? -21.144 8.500 88.196 1.00 36.97 1206 THR A CA 1
ATOM 9513 C C . THR A 1 1206 ? -21.224 9.975 88.680 1.00 36.97 1206 THR A C 1
ATOM 9515 O O . THR A 1 1206 ? -21.088 10.242 89.866 1.00 36.97 1206 THR A O 1
ATOM 9518 N N . MET A 1 1207 ? -21.721 10.850 87.776 1.00 31.41 1207 MET A N 1
ATOM 9519 C CA . MET A 1 1207 ? -22.530 12.093 87.980 1.00 31.41 1207 MET A CA 1
ATOM 9520 C C . MET A 1 1207 ? -21.889 13.464 88.348 1.00 31.41 1207 MET A C 1
ATOM 9522 O O . MET A 1 1207 ? -21.688 13.776 89.511 1.00 31.41 1207 MET A O 1
ATOM 9526 N N . ALA A 1 1208 ? -21.834 14.338 87.324 1.00 31.41 1208 ALA A N 1
ATOM 9527 C CA . ALA A 1 1208 ? -22.490 15.666 87.200 1.00 31.41 1208 ALA A CA 1
ATOM 9528 C C . ALA A 1 1208 ? -22.186 16.879 88.134 1.00 31.41 1208 ALA A C 1
ATOM 9530 O O . ALA A 1 1208 ? -22.034 16.755 89.340 1.00 31.41 1208 ALA A O 1
ATOM 9531 N N . GLN A 1 1209 ? -22.333 18.082 87.534 1.00 29.25 1209 GLN A N 1
ATOM 9532 C CA . GLN A 1 1209 ? -22.272 19.450 88.116 1.00 29.25 1209 GLN A CA 1
ATOM 9533 C C . GLN A 1 1209 ? -20.845 19.967 88.452 1.00 29.25 1209 GLN A C 1
ATOM 9535 O O . GLN A 1 1209 ? -19.944 19.168 88.659 1.00 29.25 1209 GLN A O 1
ATOM 9540 N N . LEU A 1 1210 ? -20.531 21.278 88.451 1.00 27.03 1210 LEU A N 1
ATOM 9541 C CA . LEU A 1 1210 ? -21.361 22.504 88.372 1.00 27.03 1210 LEU A CA 1
ATOM 9542 C C . LEU A 1 1210 ? -20.722 23.595 87.450 1.00 27.03 1210 LEU A C 1
ATOM 9544 O O . LEU A 1 1210 ? -19.925 23.278 86.576 1.00 27.03 1210 LEU A O 1
ATOM 9548 N N . LYS A 1 1211 ? -21.159 24.857 87.570 1.00 27.31 1211 LYS A N 1
ATOM 9549 C CA . LYS A 1 1211 ? -21.165 25.944 86.554 1.00 27.31 1211 LYS A CA 1
ATOM 9550 C C . LYS A 1 1211 ? -20.171 27.095 86.880 1.00 27.31 1211 LYS A C 1
ATOM 9552 O O . LYS A 1 1211 ? -19.770 27.189 88.033 1.00 27.31 1211 LYS A O 1
ATOM 9557 N N . ASN A 1 1212 ? -19.970 28.037 85.932 1.00 27.00 1212 ASN A N 1
ATOM 9558 C CA . ASN A 1 1212 ? -19.352 29.390 86.073 1.00 27.00 1212 ASN A CA 1
ATOM 9559 C C . ASN A 1 1212 ? -17.805 29.438 86.270 1.00 27.00 1212 ASN A C 1
ATOM 9561 O O . ASN A 1 1212 ? -17.244 28.467 86.759 1.00 27.00 1212 ASN A O 1
ATOM 9565 N N . SER A 1 1213 ? -17.060 30.522 85.962 1.00 27.17 1213 SER A N 1
ATOM 9566 C CA . SER A 1 1213 ? -17.281 31.722 85.101 1.00 27.17 1213 SER A CA 1
ATOM 9567 C C . SER A 1 1213 ? -15.981 32.559 84.937 1.00 27.17 1213 SER A C 1
ATOM 9569 O O . SER A 1 1213 ? -15.155 32.530 85.838 1.00 27.17 1213 SER A O 1
ATOM 9571 N N . ASP A 1 1214 ? -15.897 33.332 83.843 1.00 27.34 1214 ASP A N 1
ATOM 9572 C CA . ASP A 1 1214 ? -15.163 34.605 83.595 1.00 27.34 1214 ASP A CA 1
ATOM 9573 C C . ASP A 1 1214 ? -13.621 34.753 83.780 1.00 27.34 1214 ASP A C 1
ATOM 9575 O O . ASP A 1 1214 ? -13.093 34.571 84.867 1.00 27.34 1214 ASP A O 1
ATOM 9579 N N . GLU A 1 1215 ? -12.976 35.205 82.684 1.00 28.75 1215 GLU A N 1
ATOM 9580 C CA . GLU A 1 1215 ? -11.852 36.175 82.494 1.00 28.75 1215 GLU A CA 1
ATOM 9581 C C . GLU A 1 1215 ? -10.528 36.125 83.330 1.00 28.75 1215 GLU A C 1
ATOM 9583 O O . GLU A 1 1215 ? -10.408 35.446 84.342 1.00 28.75 1215 GLU A O 1
ATOM 9588 N N . GLY A 1 1216 ? -9.462 36.774 82.815 1.00 30.81 1216 GLY A N 1
ATOM 9589 C CA . GLY A 1 1216 ? -8.040 36.582 83.210 1.00 30.81 1216 GLY A CA 1
ATOM 9590 C C . GLY A 1 1216 ? -7.415 37.634 84.159 1.00 30.81 1216 GLY A C 1
ATOM 9591 O O . GLY A 1 1216 ? -8.120 38.488 84.688 1.00 30.81 1216 GLY A O 1
ATOM 9592 N N . GLU A 1 1217 ? -6.091 37.653 84.415 1.00 31.09 1217 GLU A N 1
ATOM 9593 C CA . GLU A 1 1217 ? -4.980 36.889 83.786 1.00 31.09 1217 GLU A CA 1
ATOM 9594 C C . GLU A 1 1217 ? -4.268 35.862 84.719 1.00 31.09 1217 GLU A C 1
ATOM 9596 O O . GLU A 1 1217 ? -4.873 34.821 84.949 1.00 31.09 1217 GLU A O 1
ATOM 9601 N N . GLU A 1 1218 ? -3.042 35.952 85.274 1.00 30.44 1218 GLU A N 1
ATOM 9602 C CA . GLU A 1 1218 ? -1.963 36.971 85.369 1.00 30.44 1218 GLU A CA 1
ATOM 9603 C C . GLU A 1 1218 ? -0.578 36.256 85.559 1.00 30.44 1218 GLU A C 1
ATOM 9605 O O . GLU A 1 1218 ? -0.509 35.026 85.583 1.00 30.44 1218 GLU A O 1
ATOM 9610 N N . ASN A 1 1219 ? 0.539 36.991 85.658 1.00 30.98 1219 ASN A N 1
ATOM 9611 C CA . ASN A 1 1219 ? 1.934 36.502 85.595 1.00 30.98 1219 ASN A CA 1
ATOM 9612 C C . ASN A 1 1219 ? 2.525 35.867 86.883 1.00 30.98 1219 ASN A C 1
ATOM 9614 O O . ASN A 1 1219 ? 2.154 36.224 87.998 1.00 30.98 1219 ASN A O 1
ATOM 9618 N N . GLY A 1 1220 ? 3.615 35.081 86.738 1.00 33.28 1220 GLY A N 1
ATOM 9619 C CA . GLY A 1 1220 ? 4.695 35.063 87.752 1.00 33.28 1220 GLY A CA 1
ATOM 9620 C C . GLY A 1 1220 ? 5.639 33.842 87.856 1.00 33.28 1220 GLY A C 1
ATOM 9621 O O . GLY A 1 1220 ? 5.202 32.698 87.819 1.00 33.28 1220 GLY A O 1
ATOM 9622 N N . THR A 1 1221 ? 6.912 34.120 88.200 1.00 31.61 1221 THR A N 1
ATOM 9623 C CA . THR A 1 1221 ? 7.986 33.204 88.702 1.00 31.61 1221 THR A CA 1
ATOM 9624 C C . THR A 1 1221 ? 8.713 32.324 87.654 1.00 31.61 1221 THR A C 1
ATOM 9626 O O . THR A 1 1221 ? 8.055 31.528 87.002 1.00 31.61 1221 THR A O 1
ATOM 9629 N N . ILE A 1 1222 ? 10.033 32.359 87.360 1.00 34.22 1222 ILE A N 1
ATOM 9630 C CA . ILE A 1 1222 ? 11.311 32.939 87.886 1.00 34.22 1222 ILE A CA 1
ATOM 9631 C C . ILE A 1 1222 ? 12.286 31.919 88.530 1.00 34.22 1222 ILE A C 1
ATOM 9633 O O . ILE A 1 1222 ? 11.875 31.008 89.242 1.00 34.22 1222 ILE A O 1
ATOM 9637 N N . CYS A 1 1223 ? 13.585 32.181 88.283 1.00 34.28 1223 CYS A N 1
ATOM 9638 C CA . CYS A 1 1223 ? 14.822 31.443 88.599 1.00 34.28 1223 CYS A CA 1
ATOM 9639 C C . CYS A 1 1223 ? 15.123 30.251 87.668 1.00 34.28 1223 CYS A C 1
ATOM 9641 O O . CYS A 1 1223 ? 14.249 29.432 87.418 1.00 34.28 1223 CYS A O 1
ATOM 9643 N N . SER A 1 1224 ? 16.346 30.086 87.146 1.00 37.53 1224 SER A N 1
ATOM 9644 C CA . SER A 1 1224 ? 17.534 30.979 87.062 1.00 37.53 1224 SER A CA 1
ATOM 9645 C C . SER A 1 1224 ? 18.407 30.527 85.853 1.00 37.53 1224 SER A C 1
ATOM 9647 O O . SER A 1 1224 ? 17.965 29.647 85.119 1.00 37.53 1224 SER A O 1
ATOM 9649 N N . GLU A 1 1225 ? 19.583 31.048 85.464 1.00 35.91 1225 GLU A N 1
ATOM 9650 C CA . GLU A 1 1225 ? 20.597 31.998 85.987 1.00 35.91 1225 GLU A CA 1
ATOM 9651 C C . GLU A 1 1225 ? 21.479 32.453 84.768 1.00 35.91 1225 GLU A C 1
ATOM 9653 O O . GLU A 1 1225 ? 21.249 31.968 83.663 1.00 35.91 1225 GLU A O 1
ATOM 9658 N N . THR A 1 1226 ? 22.482 33.350 84.776 1.00 36.84 1226 THR A N 1
ATOM 9659 C CA . THR A 1 1226 ? 23.168 34.128 85.830 1.00 36.84 1226 THR A CA 1
ATOM 9660 C C . THR A 1 1226 ? 23.291 35.619 85.431 1.00 36.84 1226 THR A C 1
ATOM 9662 O O . THR A 1 1226 ? 22.286 36.322 85.459 1.00 36.84 1226 THR A O 1
ATOM 9665 N N . THR A 1 1227 ? 24.492 36.169 85.174 1.00 38.53 1227 THR A N 1
ATOM 9666 C CA . THR A 1 1227 ? 24.801 37.624 85.045 1.00 38.53 1227 THR A CA 1
ATOM 9667 C C . THR A 1 1227 ? 26.302 37.827 84.704 1.00 38.53 1227 THR A C 1
ATOM 9669 O O . THR A 1 1227 ? 27.043 36.854 84.857 1.00 38.53 1227 THR A O 1
ATOM 9672 N N . PRO A 1 1228 ? 26.819 39.039 84.349 1.00 48.69 1228 PRO A N 1
ATOM 9673 C CA . PRO A 1 1228 ? 26.133 40.312 84.025 1.00 48.69 1228 PRO A CA 1
ATOM 9674 C C . PRO A 1 1228 ? 26.681 41.145 82.814 1.00 48.69 1228 PRO A C 1
ATOM 9676 O O . PRO A 1 1228 ? 27.882 41.356 82.728 1.00 48.69 1228 PRO A O 1
ATOM 9679 N N . LEU A 1 1229 ? 25.767 41.781 82.044 1.00 32.22 1229 LEU A N 1
ATOM 9680 C CA . LEU A 1 1229 ? 25.786 43.199 81.545 1.00 32.22 1229 LEU A CA 1
ATOM 9681 C C . LEU A 1 1229 ? 26.949 43.754 80.652 1.00 32.22 1229 LEU A C 1
ATOM 9683 O O . LEU A 1 1229 ? 28.056 43.232 80.707 1.00 32.22 1229 LEU A O 1
ATOM 9687 N N . PRO A 1 1230 ? 26.797 44.912 79.938 1.00 46.56 1230 PRO A N 1
ATOM 9688 C CA . PRO A 1 1230 ? 25.592 45.643 79.447 1.00 46.56 1230 PRO A CA 1
ATOM 9689 C C . PRO A 1 1230 ? 25.658 46.182 77.966 1.00 46.56 1230 PRO A C 1
ATOM 9691 O O . PRO A 1 1230 ? 26.739 46.248 77.400 1.00 46.56 1230 PRO A O 1
ATOM 9694 N N . ILE A 1 1231 ? 24.539 46.750 77.437 1.00 32.53 1231 ILE A N 1
ATOM 9695 C CA . ILE A 1 1231 ? 24.455 47.894 76.448 1.00 32.53 1231 ILE A CA 1
ATOM 9696 C C . ILE A 1 1231 ? 24.903 47.649 74.960 1.00 32.53 1231 ILE A C 1
ATOM 9698 O O . ILE A 1 1231 ? 25.864 46.928 74.746 1.00 32.53 1231 ILE A O 1
ATOM 9702 N N . THR A 1 1232 ? 24.346 48.202 73.846 1.00 29.02 1232 THR A N 1
ATOM 9703 C CA . THR A 1 1232 ? 23.053 48.857 73.434 1.00 29.02 1232 THR A CA 1
ATOM 9704 C C . THR A 1 1232 ? 22.897 48.932 71.883 1.00 29.02 1232 THR A C 1
ATOM 9706 O O . THR A 1 1232 ? 23.894 49.112 71.199 1.00 29.02 1232 THR A O 1
ATOM 9709 N N . LEU A 1 1233 ? 21.642 48.945 71.386 1.00 29.66 1233 LEU A N 1
ATOM 9710 C CA . LEU A 1 1233 ? 21.042 49.763 70.282 1.00 29.66 1233 LEU A CA 1
ATOM 9711 C C . LEU A 1 1233 ? 21.703 49.946 68.873 1.00 29.66 1233 LEU A C 1
ATOM 9713 O O . LEU A 1 1233 ? 22.692 50.650 68.737 1.00 29.66 1233 LEU A O 1
ATOM 9717 N N . GLN A 1 1234 ? 20.987 49.457 67.838 1.00 29.23 1234 GLN A N 1
ATOM 9718 C CA . GLN A 1 1234 ? 20.250 50.215 66.776 1.00 29.23 1234 GLN A CA 1
ATOM 9719 C C . GLN A 1 1234 ? 20.953 51.032 65.632 1.00 29.23 1234 GLN A C 1
ATOM 9721 O O . GLN A 1 1234 ? 21.825 51.852 65.873 1.00 29.23 1234 GLN A O 1
ATOM 9726 N N . GLU A 1 1235 ? 20.396 50.858 64.410 1.00 30.12 1235 GLU A N 1
ATOM 9727 C CA . GLU A 1 1235 ? 20.286 51.751 63.208 1.00 30.12 1235 GLU A CA 1
ATOM 9728 C C . GLU A 1 1235 ? 21.410 52.010 62.147 1.00 30.12 1235 GLU A C 1
ATOM 9730 O O . GLU A 1 1235 ? 22.407 52.676 62.388 1.00 30.12 1235 GLU A O 1
ATOM 9735 N N . ASP A 1 1236 ? 21.101 51.545 60.917 1.00 28.27 1236 ASP A N 1
ATOM 9736 C CA . ASP A 1 1236 ? 20.971 52.239 59.600 1.00 28.27 1236 ASP A CA 1
ATOM 9737 C C . ASP A 1 1236 ? 22.128 52.789 58.698 1.00 28.27 1236 ASP A C 1
ATOM 9739 O O . ASP A 1 1236 ? 22.937 53.623 59.083 1.00 28.27 1236 ASP A O 1
ATOM 9743 N N . GLN A 1 1237 ? 22.011 52.412 57.402 1.00 31.89 1237 GLN A N 1
ATOM 9744 C CA . GLN A 1 1237 ? 22.291 53.132 56.120 1.00 31.89 1237 GLN A CA 1
ATOM 9745 C C . GLN A 1 1237 ? 23.718 53.564 55.667 1.00 31.89 1237 GLN A C 1
ATOM 9747 O O . GLN A 1 1237 ? 24.552 54.029 56.432 1.00 31.89 1237 GLN A O 1
ATOM 9752 N N . GLY A 1 1238 ? 23.928 53.519 54.331 1.00 26.92 1238 GLY A N 1
ATOM 9753 C CA . GLY A 1 1238 ? 25.086 54.067 53.577 1.00 26.92 1238 GLY A CA 1
ATOM 9754 C C . GLY A 1 1238 ? 25.969 52.988 52.900 1.00 26.92 1238 GLY A C 1
ATOM 9755 O O . GLY A 1 1238 ? 26.627 52.255 53.623 1.00 26.92 1238 GLY A O 1
ATOM 9756 N N . VAL A 1 1239 ? 26.043 52.700 51.582 1.00 27.56 1239 VAL A N 1
ATOM 9757 C CA . VAL A 1 1239 ? 25.866 53.380 50.262 1.00 27.56 1239 VAL A CA 1
ATOM 9758 C C . VAL A 1 1239 ? 27.208 53.725 49.566 1.00 27.56 1239 VAL A C 1
ATOM 9760 O O . VAL A 1 1239 ? 27.936 54.593 50.034 1.00 27.56 1239 VAL A O 1
ATOM 9763 N N . THR A 1 1240 ? 27.452 53.117 48.381 1.00 29.88 1240 THR A N 1
ATOM 9764 C CA . THR A 1 1240 ? 28.532 53.375 47.367 1.00 29.88 1240 THR A CA 1
ATOM 9765 C C . THR A 1 1240 ? 30.005 53.132 47.780 1.00 29.88 1240 THR A C 1
ATOM 9767 O O . THR A 1 1240 ? 30.322 53.208 48.957 1.00 29.88 1240 THR A O 1
ATOM 9770 N N . SER A 1 1241 ? 30.974 52.811 46.897 1.00 28.11 1241 SER A N 1
ATOM 9771 C CA . SER A 1 1241 ? 31.027 52.570 45.423 1.00 28.11 1241 SER A CA 1
ATOM 9772 C C . SER A 1 1241 ? 32.317 51.805 45.020 1.00 28.11 1241 SER A C 1
ATOM 9774 O O . SER A 1 1241 ? 33.290 51.915 45.752 1.00 28.11 1241 SER A O 1
ATOM 9776 N N . GLU A 1 1242 ? 32.302 51.114 43.860 1.00 31.48 1242 GLU A N 1
ATOM 9777 C CA . GLU A 1 1242 ? 33.351 50.917 42.802 1.00 31.48 1242 GLU A CA 1
ATOM 9778 C C . GLU A 1 1242 ? 34.873 50.789 43.172 1.00 31.48 1242 GLU A C 1
ATOM 9780 O O . GLU A 1 1242 ? 35.363 51.417 44.096 1.00 31.48 1242 GLU A O 1
ATOM 9785 N N . SER A 1 1243 ? 35.759 50.049 42.473 1.00 29.92 1243 SER A N 1
ATOM 9786 C CA . SER A 1 1243 ? 35.847 49.684 41.038 1.00 29.92 1243 SER A CA 1
ATOM 9787 C C . SER A 1 1243 ? 36.870 48.543 40.740 1.00 29.92 1243 SER A C 1
ATOM 9789 O O . SER A 1 1243 ? 37.732 48.266 41.568 1.00 29.92 1243 SER A O 1
ATOM 9791 N N . HIS A 1 1244 ? 36.802 47.998 39.509 1.00 29.70 1244 HIS A N 1
ATOM 9792 C CA . HIS A 1 1244 ? 37.832 47.310 38.679 1.00 29.70 1244 HIS A CA 1
ATOM 9793 C C . HIS A 1 1244 ? 38.538 45.981 39.106 1.00 29.70 1244 HIS A C 1
ATOM 9795 O O . HIS A 1 1244 ? 38.651 45.691 40.289 1.00 29.70 1244 HIS A O 1
ATOM 9801 N N . ASP A 1 1245 ? 39.186 45.190 38.212 1.00 30.06 1245 ASP A N 1
ATOM 9802 C CA . ASP A 1 1245 ? 38.870 44.667 36.841 1.00 30.06 1245 ASP A CA 1
ATOM 9803 C C . ASP A 1 1245 ? 40.006 43.719 36.308 1.00 30.06 1245 ASP A C 1
ATOM 9805 O O . ASP A 1 1245 ? 41.086 43.675 36.893 1.00 30.06 1245 ASP A O 1
ATOM 9809 N N . THR A 1 1246 ? 39.809 43.079 35.138 1.00 30.20 1246 THR A N 1
ATOM 9810 C CA . THR A 1 1246 ? 40.788 42.465 34.182 1.00 30.20 1246 THR A CA 1
ATOM 9811 C C . THR A 1 1246 ? 41.436 41.094 34.541 1.00 30.20 1246 THR A C 1
ATOM 9813 O O . THR A 1 1246 ? 42.061 40.948 35.583 1.00 30.20 1246 THR A O 1
ATOM 9816 N N . THR A 1 1247 ? 41.176 39.994 33.792 1.00 30.69 1247 THR A N 1
ATOM 9817 C CA . THR A 1 1247 ? 41.884 39.400 32.593 1.00 30.69 1247 THR A CA 1
ATOM 9818 C C . THR A 1 1247 ? 42.823 38.216 32.936 1.00 30.69 1247 THR A C 1
ATOM 9820 O O . THR A 1 1247 ? 43.485 38.289 33.961 1.00 30.69 1247 THR A O 1
ATOM 9823 N N . GLU A 1 1248 ? 43.046 37.143 32.144 1.00 31.09 1248 GLU A N 1
ATOM 9824 C CA . GLU A 1 1248 ? 42.412 36.542 30.935 1.00 31.09 1248 GLU A CA 1
ATOM 9825 C C . GLU A 1 1248 ? 43.090 35.156 30.622 1.00 31.09 1248 GLU A C 1
ATOM 9827 O O . GLU A 1 1248 ? 44.103 34.827 31.234 1.00 31.09 1248 GLU A O 1
ATOM 9832 N N . ASN A 1 1249 ? 42.591 34.414 29.613 1.00 31.25 1249 ASN A N 1
ATOM 9833 C CA . ASN A 1 1249 ? 43.289 33.454 28.710 1.00 31.25 1249 ASN A CA 1
ATOM 9834 C C . ASN A 1 1249 ? 43.366 31.915 28.974 1.00 31.25 1249 ASN A C 1
ATOM 9836 O O . ASN A 1 1249 ? 44.213 31.422 29.709 1.00 31.2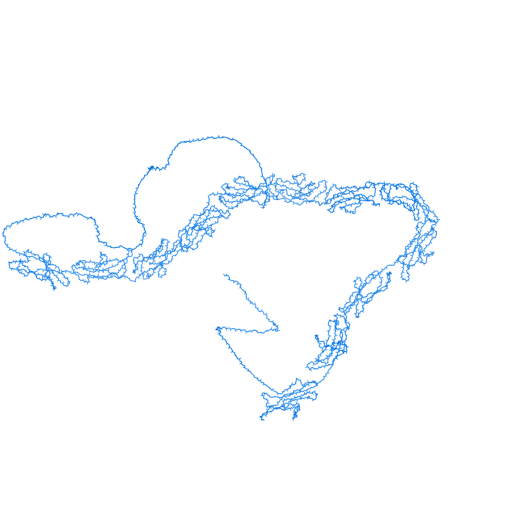5 1249 ASN A O 1
ATOM 9840 N N . ASN A 1 1250 ? 42.625 31.193 28.108 1.00 29.09 1250 ASN A N 1
ATOM 9841 C CA . ASN A 1 1250 ? 43.035 30.071 27.220 1.00 29.09 1250 ASN A CA 1
ATOM 9842 C C . ASN A 1 1250 ? 43.313 28.634 27.729 1.00 29.09 1250 ASN A C 1
ATOM 9844 O O . ASN A 1 1250 ? 44.156 28.395 28.586 1.00 29.09 1250 ASN A O 1
ATOM 9848 N N . GLY A 1 1251 ? 42.730 27.650 27.016 1.00 26.92 1251 GLY A N 1
ATOM 9849 C CA . GLY A 1 1251 ? 43.154 26.238 26.999 1.00 26.92 1251 GLY A CA 1
ATOM 9850 C C . GLY A 1 1251 ? 42.085 25.260 26.473 1.00 26.92 1251 GLY A C 1
ATOM 9851 O O . GLY A 1 1251 ? 40.983 25.222 27.004 1.00 26.92 1251 GLY A O 1
ATOM 9852 N N . GLU A 1 1252 ? 42.408 24.445 25.462 1.00 28.72 1252 GLU A N 1
ATOM 9853 C CA . GLU A 1 1252 ? 41.536 23.390 24.890 1.00 28.72 1252 GLU A CA 1
ATOM 9854 C C . GLU A 1 1252 ? 42.403 22.159 24.482 1.00 28.72 1252 GLU A C 1
ATOM 9856 O O . GLU A 1 1252 ? 43.578 22.130 24.846 1.00 28.72 1252 GLU A O 1
ATOM 9861 N N . LEU A 1 1253 ? 41.980 21.080 23.800 1.00 31.72 1253 LEU A N 1
ATOM 9862 C CA . LEU A 1 1253 ? 40.911 20.820 22.808 1.00 31.72 1253 LEU A CA 1
ATOM 9863 C C . LEU A 1 1253 ? 40.582 19.294 22.811 1.00 31.72 1253 LEU A C 1
ATOM 9865 O O . LEU A 1 1253 ? 41.167 18.548 23.594 1.00 31.72 1253 LEU A O 1
ATOM 9869 N N . ILE A 1 1254 ? 39.779 18.827 21.838 1.00 30.00 1254 ILE A N 1
ATOM 9870 C CA . ILE A 1 1254 ? 39.620 17.431 21.338 1.00 30.00 1254 ILE A CA 1
ATOM 9871 C C . ILE A 1 1254 ? 38.722 16.512 22.217 1.00 30.00 1254 ILE A C 1
ATOM 9873 O O . ILE A 1 1254 ? 38.967 16.357 23.403 1.00 30.00 1254 ILE A O 1
ATOM 9877 N N . SER A 1 1255 ? 37.579 15.954 21.760 1.00 28.08 1255 SER A N 1
ATOM 9878 C CA . SER A 1 1255 ? 37.247 15.092 20.584 1.00 28.08 1255 SER A CA 1
ATOM 9879 C C . SER A 1 1255 ? 37.430 13.577 20.869 1.00 28.08 1255 SER A C 1
ATOM 9881 O O . SER A 1 1255 ? 38.450 13.200 21.427 1.00 28.08 1255 SER A O 1
ATOM 9883 N N . PHE A 1 1256 ? 36.528 12.638 20.513 1.00 29.78 1256 PHE A N 1
ATOM 9884 C CA . PHE A 1 1256 ? 35.316 12.697 19.663 1.00 29.78 1256 PHE A CA 1
ATOM 9885 C C . PHE A 1 1256 ? 34.218 11.685 20.089 1.00 29.78 1256 PHE A C 1
ATOM 9887 O O . PHE A 1 1256 ? 34.365 10.952 21.062 1.00 29.78 1256 PHE A O 1
ATOM 9894 N N . LYS A 1 1257 ? 33.119 11.665 19.320 1.00 33.66 1257 LYS A N 1
ATOM 9895 C CA . LYS A 1 1257 ? 31.923 10.807 19.454 1.00 33.66 1257 LYS A CA 1
ATOM 9896 C C . LYS A 1 1257 ? 32.203 9.296 19.370 1.00 33.66 1257 LYS A C 1
ATOM 9898 O O . LYS A 1 1257 ? 33.093 8.883 18.627 1.00 33.66 1257 LYS A O 1
ATOM 9903 N N . HIS A 1 1258 ? 31.260 8.506 19.889 1.00 36.97 1258 HIS A N 1
ATOM 9904 C CA . HIS A 1 1258 ? 30.453 7.659 18.999 1.00 36.97 1258 HIS A CA 1
ATOM 9905 C C . HIS A 1 1258 ? 28.954 7.836 19.310 1.00 36.97 1258 HIS A C 1
ATOM 9907 O O . HIS A 1 1258 ? 28.665 8.331 20.421 1.00 36.97 1258 HIS A O 1
#

Organism: Cottoperca gobio (NCBI:txid56716)

pLDDT: mean 75.98, std 17.87, range [7.87, 95.81]

Solvent-accessible surface area (backbone atoms only — not comparable to full-atom values): 75679 Å² total; per-residue (Å²): 133,87,80,84,90,89,83,90,88,90,86,81,92,88,81,90,84,90,85,83,88,88,86,79,87,89,86,89,86,87,87,88,85,84,88,83,90,93,94,98,95,97,97,97,96,95,96,96,97,93,79,73,53,61,46,75,75,33,97,58,48,70,40,48,71,89,44,63,40,36,36,38,53,56,60,52,93,49,85,55,56,38,40,51,51,27,45,76,88,42,68,57,60,90,86,44,93,49,43,40,97,66,41,38,35,38,56,48,79,69,50,54,77,81,72,48,52,39,37,38,44,38,40,37,34,75,89,48,82,92,42,65,60,71,74,55,63,74,54,63,42,47,65,66,92,92,73,71,41,46,71,49,81,71,47,97,62,61,69,41,46,62,61,39,67,46,37,35,40,43,50,68,95,55,92,80,45,48,51,48,51,28,40,48,44,85,50,100,86,52,85,39,75,43,74,65,81,90,68,100,60,67,67,39,53,51,74,42,73,63,34,45,79,84,67,45,45,33,39,37,40,33,37,32,31,73,96,75,75,48,74,47,47,67,37,65,77,50,71,46,47,66,40,95,71,83,62,65,33,45,68,50,70,44,73,82,76,79,89,42,48,64,73,44,68,41,35,39,40,55,48,73,92,72,87,82,73,72,48,42,44,32,27,49,76,84,43,78,46,96,54,52,62,58,58,52,78,46,73,35,43,75,83,64,45,48,36,37,36,37,32,38,34,36,85,95,85,47,66,42,48,71,29,63,74,47,81,45,73,58,40,82,86,68,56,23,45,46,48,74,69,45,90,47,78,72,33,42,78,74,38,63,47,35,37,37,49,48,59,76,98,60,88,58,57,39,44,48,47,25,44,77,92,36,78,63,89,74,77,55,49,100,53,43,36,38,44,75,44,83,61,51,55,81,86,71,48,55,41,35,29,35,34,37,39,42,67,99,50,103,50,70,42,55,75,29,50,68,39,73,53,67,76,53,92,83,88,68,55,44,45,65,49,61,45,67,87,55,85,49,41,45,70,65,34,49,40,29,38,38,51,46,59,94,65,64,73,72,70,43,26,42,36,29,47,74,85,42,78,46,100,45,51,56,57,51,55,74,39,81,56,38,51,80,87,65,50,50,38,37,39,40,38,42,34,32,68,87,93,60,79,49,74,53,43,69,37,65,75,56,75,50,51,69,48,84,79,85,57,60,31,49,67,50,59,42,70,86,56,54,67,49,40,49,69,39,60,40,38,36,40,47,50,61,91,87,56,74,60,69,35,24,39,33,28,47,72,85,42,78,49,104,44,54,50,51,55,49,75,40,72,60,36,43,63,84,68,41,41,41,38,36,39,32,36,28,30,73,83,65,60,53,65,47,40,64,26,74,73,46,57,42,40,38,40,74,68,58,60,22,41,47,42,72,73,50,91,40,82,67,39,36,55,63,32,68,47,41,37,34,49,47,44,79,81,57,86,54,45,33,39,50,46,26,44,74,90,36,80,64,89,74,65,53,49,101,44,39,34,37,46,55,43,76,57,36,44,70,90,67,42,44,40,35,29,30,31,39,36,41,64,102,45,100,50,66,41,58,75,20,62,60,42,71,43,54,50,43,98,52,72,58,64,36,48,63,46,56,46,66,86,49,71,37,45,44,67,64,34,54,41,31,37,36,52,43,64,96,66,62,64,72,71,44,30,46,35,26,48,71,83,44,80,48,101,45,68,53,56,51,54,72,42,80,58,38,44,69,88,65,41,39,42,34,36,36,34,39,32,31,68,89,94,59,74,44,64,47,40,68,25,69,69,53,65,44,44,53,44,82,72,80,53,58,28,50,66,48,55,41,70,85,60,66,66,46,41,54,65,39,59,40,37,36,42,50,45,60,88,80,46,73,59,71,40,25,38,36,29,47,74,87,42,78,48,103,43,61,50,49,56,50,75,40,74,60,32,42,65,82,68,37,44,43,33,37,36,33,36,31,31,72,84,70,60,53,65,47,39,64,22,69,72,45,63,46,38,42,41,76,72,68,68,31,44,68,45,72,68,39,99,59,54,66,39,40,54,61,36,63,45,36,37,34,49,44,45,91,70,47,90,51,39,29,40,48,47,24,44,73,85,40,75,63,71,77,56,101,39,34,42,61,48,99,41,35,35,36,43,35,34,64,47,37,41,58,87,70,37,41,38,38,29,34,28,40,30,41,73,90,50,96,53,66,36,57,70,27,64,71,46,73,38,45,44,35,90,55,75,65,68,43,43,62,48,57,44,69,87,55,58,66,47,40,51,61,40,60,43,34,34,41,53,48,66,95,70,75,79,76,73,44,42,44,36,29,44,72,86,41,79,46,100,54,74,59,54,54,54,75,40,80,54,36,48,62,88,68,42,45,40,34,32,36,36,41,34,34,64,90,88,66,68,42,71,45,57,69,19,66,74,46,61,41,39,50,46,80,64,55,51,24,42,74,43,78,73,44,100,61,82,64,67,60,103,86,50,73,43,38,39,31,58,46,59,76,96,58,91,71,82,67,47,31,43,37,19,52,77,84,42,76,45,100,47,86,40,56,58,50,79,47,33,72,88,81,48,75,82,51,61,45,38,34,36,31,32,39,40,92,56,90,74,44,51,40,37,62,25,68,76,46,77,60,60,82,90,84,86,90,82,85,86,82,88,78,84,87,82,79,89,78,88,80,84,88,83,78,88,90,78,80,91,82,86,84,92,86,82,84,88,88,91,83,88,85,87,89,85,90,88,90,86,91,88,86,82,84,89,89,82,89,82,85,89,84,89,86,90,85,89,87,87,86,87,90,87,82,90,81,91,82,85,91,88,86,89,89,84,90,79,89,84,90,82,86,90,86,86,90,88,88,80,86,89,82,86,132